Protein AF-0000000069203534 (afdb_homodimer)

InterPro domains:
  IPR011032 GroES-like superfamily [SSF50129] (6-150)
  IPR013149 Alcohol dehydrogenase-like, C-terminal [PF00107] (159-278)
  IPR013154 Alcohol dehydrogenase-like, N-terminal [PF08240] (31-115)
  IPR036291 NAD(P)-binding domain superfamily [SSF51735] (121-295)

Secondary structure (DSSP, 8-state):
---TTEEEEEEE-STTSPPEEEEEEPPP--TTEEEEEEEEEE--HHHHHHHTT-------SSEE--SEEEEEEEEE--SSTTTT-TT-EEEEE--SSB-SSBSEEEEEGGGEEEPPTTS-HHHHTTSSHHHHHHHHHHHHHHHTT-SEEEEESTTSHHHHHHHHHHHTTT-EEEEEESSHHHHHHHHHHH---EEEETTSTTHHHHHHHHHHHHTEEEEEESS-BHHHHHHHHHSPTT-EEEE---SS-SEE--EEHHHHTTT--EEEE--HHHHHHTS-HHHHHHHHHHHHHHTTTTT---EEEEEEGGGHHHHHHHHHH-TTT-EEEEE-HHHHHHTTSSTTS--SSTTTTHHHHHHHHHHHHHHHHHHHHHHHHHHHHHHHHHHHHHHHHHHHHHHHHHHHHHHHHHHHHHHHHHHHH-/---TTEEEEEEE-STTSPPEEEEEEPPP--TTEEEEEEEEEE--HHHHHHHTT-------SSEE--SEEEEEEEEE--SSTTTT-TT-EEEEE--SSB-SSBSEEEEEGGGEEEPPTTS-HHHHTTSSHHHHHHHHHHHHHHHTT-SEEEEESTTSHHHHHHHHHHHTTT-EEEEEESSHHHHHHHHHHH---EEEETTSTTHHHHHHHHHHHHTEEEEEESS-BHHHHHHHHHSPTT-EEEE---SS-SEE--EEHHHHTTT--EEEE--HHHHHHTS-HHHHHHHHHHHHHHTTTTT---EEEEEEGGGHHHHHHHHHH-TTT-EEEEE-SHHHHHTTSSTTS--SSTTTTHHHHHHHHHHHHHHHHHHHHHHHHHHHHHHHHHHHHHHHHHHHHHHHHHHHHHHHHHHHHHHHHHHHH-

Organism: Paramecium tetraurelia (NCBI:txid5888)

Sequence (844 aa):
MSNANTMSCLWKESKDAKPYVNRVPIPTVEEGQLLIRMDYAPINPSDIKFLLGQSSSNKQFPCVAGFEGSGTVVLTGGGIASWGMSGKRVAFYTNHEYGTYGEYCIADTNLCIELDNDIESSQAACSFVNPLSAIGMLDICKKNNAKAVINNPGASQLGKMMNRLFNERNIKVINIVRREEQVYELRYECGAELIINQNDPDFLKQLKIMCETTQASIYFDAVGGEQSGQILNIMPKGSTLMMYGTLDSWQIGGIQANDLLSDKKSIQGFFLNVWLKEQNKLELIMTLKKLKNFIKTSLKTKIAKEFPLDQFQQAIDYYKTHMTEGKTLICLKKTIQSNQDNSNQKQAQSQNEEQLSQQKEQNKVQQQQQQQQQQQQQQQQQQQQQLIIIIITIIIIIRRITLIIRITLIRIRIALIIIKTQMSNANTMSCLWKESKDAKPYVNRVPIPTVEEGQLLIRMDYAPINPSDIKFLLGQSSSNKQFPCVAGFEGSGTVVLTGGGIASWGMSGKRVAFYTNHEYGTYGEYCIADTNLCIELDNDIESSQAACSFVNPLSAIGMLDICKKNNAKAVINNPGASQLGKMMNRLFNERNIKVINIVRREEQVYELRYECGAELIINQNDPDFLKQLKIMCETTQASIYFDAVGGEQSGQILNIMPKGSTLMMYGTLDSWQIGGIQANDLLSDKKSIQGFFLNVWLKEQNKLELIMTLKKLKNFIKTSLKTKIAKEFPLDQFQQAIDYYKTHMTEGKTLICLKKTIQSNQDNSNQKQAQSQNEEQLSQQKEQNKVQQQQQQQQQQQQQQQQQQQQQLIIIIITIIIIIRRITLIIRITLIRIRIALIIIKTQ

Nearest PDB structures (foldseek):
  3pi7-assembly1_A-2  TM=8.932E-01  e=4.876E-31  Mesorhizobium loti
  8j6e-assembly1_A  TM=8.214E-01  e=1.799E-20  Leishmania donovani
  2oby-assembly1_A  TM=8.390E-01  e=4.859E-19  Homo sapiens
  4nh4-assembly1_A  TM=7.276E-01  e=1.727E-16  Zingiber officinale
  7eql-assembly1_A-2  TM=7.382E-01  e=1.135E-16  Mentha x piperita

Solvent-accessible surface area (backbone atoms only — not comparable to full-atom values): 43218 Å² total; per-residue (Å²): 104,82,77,78,61,47,33,54,26,36,33,26,64,38,62,82,36,75,62,43,82,42,76,42,69,60,80,86,56,48,71,37,21,29,32,26,42,29,36,25,19,52,68,47,74,66,47,55,31,40,57,68,44,67,47,85,69,82,55,52,67,58,25,28,44,48,44,32,17,12,27,31,24,73,40,59,29,37,57,79,78,28,59,85,41,61,69,38,40,31,24,33,43,31,75,42,38,41,9,36,43,21,36,47,27,44,31,46,44,92,41,48,42,79,55,58,90,86,57,52,53,70,57,39,12,56,47,40,71,51,41,48,41,43,51,52,52,48,51,52,34,59,77,66,68,44,44,15,29,37,32,34,60,22,52,33,66,50,32,40,26,37,40,38,49,33,46,76,68,67,26,47,54,36,27,34,37,79,51,73,69,46,55,53,48,36,36,72,72,37,63,51,80,44,73,46,48,66,77,43,95,56,31,68,62,52,48,31,52,52,25,66,75,53,50,24,35,39,35,40,32,25,36,45,26,45,58,50,16,51,54,54,64,53,38,48,74,56,19,33,39,31,34,57,48,55,75,74,24,64,33,38,23,52,30,48,45,58,41,19,30,84,33,49,19,38,38,36,41,45,35,64,70,60,56,58,68,69,44,50,72,68,54,45,52,52,51,51,51,52,44,65,71,26,45,85,52,50,43,47,70,57,74,57,48,75,30,48,66,93,40,44,67,58,44,50,55,50,39,74,77,36,58,65,68,26,42,37,31,35,37,33,54,66,68,63,64,62,62,75,75,69,71,82,74,78,66,78,86,75,71,75,74,58,67,68,59,55,58,60,50,53,55,52,48,52,54,49,50,54,53,48,52,52,50,50,53,52,48,50,53,49,51,51,50,49,51,50,51,51,53,52,52,51,51,52,51,51,53,51,50,51,48,50,51,50,52,51,53,51,50,52,52,51,52,52,52,52,58,66,73,97,106,79,76,78,60,49,31,54,26,38,33,26,64,39,62,82,35,74,62,42,81,41,76,42,70,60,81,85,57,48,71,37,21,30,30,26,41,29,37,25,19,54,69,48,73,67,46,54,31,40,57,67,43,69,48,87,68,81,54,52,68,60,25,28,43,48,46,31,17,12,29,30,25,73,40,59,29,38,57,80,77,28,61,85,41,62,70,36,40,31,24,32,43,31,74,41,37,43,10,36,41,22,36,48,27,43,32,47,43,90,41,50,42,79,54,57,92,86,56,54,52,70,58,39,12,56,48,39,71,50,41,48,41,42,52,52,51,48,51,51,34,58,78,65,67,45,45,14,28,37,33,35,61,21,54,33,67,48,33,41,26,37,40,37,49,33,46,75,68,67,26,47,54,38,24,35,36,80,51,73,71,46,55,53,48,37,36,73,73,37,61,51,80,44,73,44,47,66,76,42,93,56,31,69,62,51,49,30,53,52,24,65,76,53,51,26,36,37,34,40,31,25,34,44,27,47,58,51,16,51,53,55,65,53,39,48,73,57,18,33,39,31,33,59,47,53,76,75,24,63,35,38,23,52,30,49,44,58,41,19,30,83,32,47,19,38,39,37,40,46,33,63,71,60,57,57,68,69,44,51,71,66,54,46,52,53,50,52,50,50,44,66,70,27,46,85,53,50,43,47,72,56,74,57,46,77,30,48,66,92,41,45,68,59,44,51,56,48,40,75,75,37,57,64,69,27,42,38,32,36,38,33,55,66,68,62,64,63,61,72,73,67,68,79,76,78,66,78,86,71,72,73,73,57,67,68,59,56,57,60,50,55,54,51,49,53,54,48,51,53,53,50,54,52,49,52,53,50,50,51,53,49,51,51,50,50,52,51,51,52,52,52,52,51,52,52,51,51,53,51,51,52,50,50,51,51,52,51,52,50,49,52,52,51,52,53,51,53,57,67,73,98

Structure (mmCIF, N/CA/C/O backbone):
data_AF-0000000069203534-model_v1
#
loop_
_entity.id
_entity.type
_entity.pdbx_description
1 polymer 'Chromosome undetermined scaffold_63, whole genome shotgun sequence'
#
loop_
_atom_site.group_PDB
_atom_site.id
_atom_site.type_symbol
_atom_site.label_atom_id
_atom_site.label_alt_id
_atom_site.label_comp_id
_atom_site.label_asym_id
_atom_site.label_entity_id
_atom_site.label_seq_id
_atom_site.pdbx_PDB_ins_code
_atom_site.Cartn_x
_atom_site.Cartn_y
_atom_site.Cartn_z
_atom_site.occupancy
_atom_site.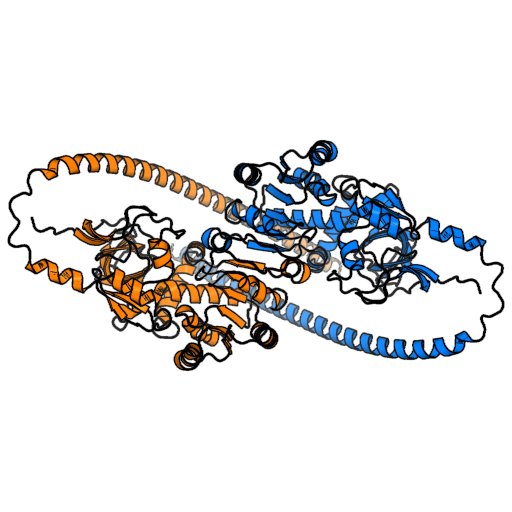B_iso_or_equiv
_atom_site.auth_seq_id
_atom_site.auth_comp_id
_atom_site.auth_asym_id
_atom_site.auth_atom_id
_atom_site.pdbx_PDB_model_num
ATOM 1 N N . MET A 1 1 ? -26.766 47.562 23.578 1 25.88 1 MET A N 1
ATOM 2 C CA . MET A 1 1 ? -26.422 46.438 24.406 1 25.88 1 MET A CA 1
ATOM 3 C C . MET A 1 1 ? -25.016 45.938 24.094 1 25.88 1 MET A C 1
ATOM 5 O O . MET A 1 1 ? -24.672 45.75 22.922 1 25.88 1 MET A O 1
ATOM 9 N N . SER A 1 2 ? -24.016 46.25 24.609 1 35.94 2 SER A N 1
ATOM 10 C CA . SER A 1 2 ? -22.594 45.969 24.547 1 35.94 2 SER A CA 1
ATOM 11 C C . SER A 1 2 ? -22.328 44.5 24.172 1 35.94 2 SER A C 1
ATOM 13 O O . SER A 1 2 ? -22.922 43.594 24.75 1 35.94 2 SER A O 1
ATOM 15 N N . ASN A 1 3 ? -22.172 44.062 22.891 1 45.28 3 ASN A N 1
ATOM 16 C CA . ASN A 1 3 ? -21.938 42.844 22.109 1 45.28 3 ASN A CA 1
ATOM 17 C C . ASN A 1 3 ? -20.922 41.938 22.781 1 45.28 3 ASN A C 1
ATOM 19 O O . ASN A 1 3 ? -19.844 41.688 22.25 1 45.28 3 ASN A O 1
ATOM 23 N N . ALA A 1 4 ? -20.844 41.969 24.188 1 58.34 4 ALA A N 1
ATOM 24 C CA . ALA A 1 4 ? -19.797 41.562 25.109 1 58.34 4 ALA A CA 1
ATOM 25 C C . ALA A 1 4 ? -19.547 40.062 25.031 1 58.34 4 ALA A C 1
ATOM 27 O O . ALA A 1 4 ? -18.422 39.594 25.297 1 58.34 4 ALA A O 1
ATOM 28 N N . ASN A 1 5 ? -20.391 39.312 24.438 1 86.81 5 ASN A N 1
ATOM 29 C CA . ASN A 1 5 ? -20.141 37.875 24.531 1 86.81 5 ASN A CA 1
ATOM 30 C C . ASN A 1 5 ? -20.016 37.25 23.141 1 86.81 5 ASN A C 1
ATOM 32 O O . ASN A 1 5 ? -20.531 36.156 22.906 1 86.81 5 ASN A O 1
ATOM 36 N N . THR A 1 6 ? -19.5 38.156 22.203 1 93.88 6 THR A N 1
ATOM 37 C CA . THR A 1 6 ? -19.312 37.625 20.859 1 93.88 6 THR A CA 1
ATOM 38 C C . THR A 1 6 ? -17.844 37.688 20.453 1 93.88 6 THR A C 1
ATOM 40 O O . THR A 1 6 ? -17.031 38.344 21.125 1 93.88 6 THR A O 1
ATOM 43 N N . MET A 1 7 ? -17.547 37.031 19.422 1 95.44 7 MET A N 1
ATOM 44 C CA . MET A 1 7 ? -16.203 37.031 18.859 1 95.44 7 MET A CA 1
ATOM 45 C C . MET A 1 7 ? -16.234 37.094 17.344 1 95.44 7 MET A C 1
ATOM 47 O O . MET A 1 7 ? -17.172 36.594 16.719 1 95.44 7 MET A O 1
ATOM 51 N N . SER A 1 8 ? -15.164 37.781 16.781 1 96.69 8 SER A N 1
ATOM 52 C CA . SER A 1 8 ? -14.914 37.688 15.352 1 96.69 8 SER A CA 1
ATOM 53 C C . SER A 1 8 ? -14.25 36.375 14.977 1 96.69 8 SER A C 1
ATOM 55 O O . SER A 1 8 ? -13.375 35.875 15.703 1 96.69 8 SER A O 1
ATOM 57 N N . CYS A 1 9 ? -14.688 35.781 13.867 1 98.06 9 CYS A N 1
ATOM 58 C CA . CYS A 1 9 ? -14.109 34.531 13.43 1 98.06 9 CYS A CA 1
ATOM 59 C C . CYS A 1 9 ? -14.297 34.312 11.93 1 98.06 9 CYS A C 1
ATOM 61 O O . CYS A 1 9 ? -15.016 35.094 11.289 1 98.06 9 CYS A O 1
ATOM 63 N N . LEU A 1 10 ? -13.461 33.469 11.375 1 98.44 10 LEU A N 1
ATOM 64 C CA . LEU A 1 10 ? -13.727 33 10.031 1 98.44 10 LEU A CA 1
ATOM 65 C C . LEU A 1 10 ? -14.773 31.875 10.047 1 98.44 10 LEU A C 1
ATOM 67 O O . LEU A 1 10 ? -14.445 30.719 10.328 1 98.44 10 LEU A O 1
ATOM 71 N N . TRP A 1 11 ? -15.953 32.219 9.633 1 97.56 11 TRP A N 1
ATOM 72 C CA . TRP A 1 11 ? -17.141 31.391 9.758 1 97.56 11 TRP A CA 1
ATOM 73 C C . TRP A 1 11 ? -17.406 30.625 8.469 1 97.56 11 TRP A C 1
ATOM 75 O O . TRP A 1 11 ? -17.328 31.203 7.375 1 97.56 11 TRP A O 1
ATOM 85 N N . LYS A 1 12 ? -17.594 29.375 8.625 1 97.75 12 LYS A N 1
ATOM 86 C CA . LYS A 1 12 ? -17.969 28.531 7.492 1 97.75 12 LYS A CA 1
ATOM 87 C C . LYS A 1 12 ? -19.312 27.828 7.746 1 97.75 12 LYS A C 1
ATOM 89 O O . LYS A 1 12 ? -19.422 27 8.656 1 97.75 12 LYS A O 1
ATOM 94 N N . GLU A 1 13 ? -20.281 27.969 6.871 1 97.5 13 GLU A N 1
ATOM 95 C CA . GLU A 1 13 ? -21.656 27.547 7.074 1 97.5 13 GLU A CA 1
ATOM 96 C C . GLU A 1 13 ? -21.828 26.062 6.77 1 97.5 13 GLU A C 1
ATOM 98 O O . GLU A 1 13 ? -22.625 25.375 7.414 1 97.5 13 GLU A O 1
ATOM 103 N N . SER A 1 14 ? -21.234 25.672 5.777 1 96.62 14 SER A N 1
ATOM 104 C CA . SER A 1 14 ? -21.312 24.281 5.32 1 96.62 14 SER A CA 1
ATOM 105 C C . SER A 1 14 ? -20.031 23.875 4.586 1 96.62 14 SER A C 1
ATOM 107 O O . SER A 1 14 ? -19.172 24.703 4.328 1 96.62 14 SER A O 1
ATOM 109 N N . LYS A 1 15 ? -19.984 22.641 4.312 1 95.19 15 LYS A N 1
ATOM 110 C CA . LYS A 1 15 ? -18.797 22.078 3.68 1 95.19 15 LYS A CA 1
ATOM 111 C C . LYS A 1 15 ? -18.438 22.828 2.402 1 95.19 15 LYS A C 1
ATOM 113 O O . LYS A 1 15 ? -17.281 23.156 2.172 1 95.19 15 LYS A O 1
ATOM 118 N N . ASP A 1 16 ? -19.422 23.203 1.624 1 94.56 16 ASP A N 1
ATOM 119 C CA . ASP A 1 16 ? -19.172 23.781 0.302 1 94.56 16 ASP A CA 1
ATOM 120 C C . ASP A 1 16 ? -19.328 25.297 0.321 1 94.56 16 ASP A C 1
ATOM 122 O O . ASP A 1 16 ? -19.047 25.953 -0.68 1 94.56 16 ASP A O 1
ATOM 126 N N . ALA A 1 17 ? -19.672 25.859 1.443 1 96 17 ALA A N 1
ATOM 127 C CA . ALA A 1 17 ? -19.859 27.297 1.531 1 96 17 ALA A CA 1
ATOM 128 C C . ALA A 1 17 ? -18.531 28.031 1.621 1 96 17 ALA A C 1
ATOM 130 O O . ALA A 1 17 ? -17.578 27.531 2.225 1 96 17 ALA A O 1
ATOM 131 N N . LYS A 1 18 ? -18.531 29.203 1.007 1 95.5 18 LYS A N 1
ATOM 132 C CA . LYS A 1 18 ? -17.359 30.062 1.158 1 95.5 18 LYS A CA 1
ATOM 133 C C . LYS A 1 18 ? -17.281 30.641 2.566 1 95.5 18 LYS A C 1
ATOM 135 O O . LYS A 1 18 ? -18.281 31.172 3.08 1 95.5 18 LYS A O 1
ATOM 140 N N . PRO A 1 19 ? -16.172 30.531 3.143 1 97.12 19 PRO A N 1
ATOM 141 C CA . PRO A 1 19 ? -16.031 31.125 4.473 1 97.12 19 PRO A CA 1
ATOM 142 C C . PRO A 1 19 ? -16.047 32.656 4.441 1 97.12 19 PRO A C 1
ATOM 144 O O . PRO A 1 19 ? -15.672 33.25 3.43 1 97.12 19 PRO A O 1
ATOM 147 N N . TYR A 1 20 ? -16.406 33.219 5.523 1 96.19 20 TYR A N 1
ATOM 148 C CA . TYR A 1 20 ? -16.422 34.656 5.656 1 96.19 20 TYR A CA 1
ATOM 149 C C . TYR A 1 20 ? -16.25 35.094 7.113 1 96.19 20 TYR A C 1
ATOM 151 O O . TYR A 1 20 ? -16.516 34.312 8.023 1 96.19 20 TYR A O 1
ATOM 159 N N . VAL A 1 21 ? -15.742 36.344 7.297 1 96.44 21 VAL A N 1
ATOM 160 C CA . VAL A 1 21 ? -15.57 36.875 8.648 1 96.44 21 VAL A CA 1
ATOM 161 C C . VAL A 1 21 ? -16.922 37.281 9.211 1 96.44 21 VAL A C 1
ATOM 163 O O . VAL A 1 21 ? -17.688 38 8.555 1 96.44 21 VAL A O 1
ATOM 166 N N . ASN A 1 22 ? -17.141 36.719 10.359 1 95.44 22 ASN A N 1
ATOM 167 C CA . ASN A 1 22 ? -18.406 36.969 11.039 1 95.44 22 ASN A CA 1
ATOM 168 C C . ASN A 1 22 ? -18.203 37.125 12.547 1 95.44 22 ASN A C 1
ATOM 170 O O . ASN A 1 22 ? -17.109 36.906 13.055 1 95.44 22 ASN A O 1
ATOM 174 N N . ARG A 1 23 ? -19.219 37.625 13.195 1 95.94 23 ARG A N 1
ATOM 175 C CA . ARG A 1 23 ? -19.25 37.656 14.656 1 95.94 23 ARG A CA 1
ATOM 176 C C . ARG A 1 23 ? -20.25 36.625 15.195 1 95.94 23 ARG A C 1
ATOM 178 O O . ARG A 1 23 ? -21.391 36.562 14.734 1 95.94 23 ARG A O 1
ATOM 185 N N . VAL A 1 24 ? -19.766 35.844 16.109 1 96.44 24 VAL A N 1
ATOM 186 C CA . VAL A 1 24 ? -20.594 34.812 16.703 1 96.44 24 VAL A CA 1
ATOM 187 C C . VAL A 1 24 ? -20.422 34.812 18.219 1 96.44 24 VAL A C 1
ATOM 189 O O . VAL A 1 24 ? -19.469 35.375 18.734 1 96.44 24 VAL A O 1
ATOM 192 N N . PRO A 1 25 ? -21.406 34.25 18.953 1 95.94 25 PRO A N 1
ATOM 193 C CA . PRO A 1 25 ? -21.234 34.156 20.406 1 95.94 25 PRO A CA 1
ATOM 194 C C . PRO A 1 25 ? -19.969 33.375 20.797 1 95.94 25 PRO A C 1
ATOM 196 O O . PRO A 1 25 ? -19.625 32.375 20.141 1 95.94 25 PRO A O 1
ATOM 199 N N . ILE A 1 26 ? -19.312 33.812 21.812 1 96.75 26 ILE A N 1
ATOM 200 C CA . ILE A 1 26 ? -18.188 33.062 22.375 1 96.75 26 ILE A CA 1
ATOM 201 C C . ILE A 1 26 ? -18.703 31.734 22.922 1 96.75 26 ILE A C 1
ATOM 203 O O . ILE A 1 26 ? -19.672 31.688 23.672 1 96.75 26 ILE A O 1
ATOM 207 N N . PRO A 1 27 ? -18.016 30.656 22.547 1 96.25 27 PRO A N 1
ATOM 208 C CA . PRO A 1 27 ? -18.547 29.344 22.953 1 96.25 27 PRO A CA 1
ATOM 209 C C . PRO A 1 27 ? -18.281 29.031 24.422 1 96.25 27 PRO A C 1
ATOM 211 O O . PRO A 1 27 ? -17.406 29.641 25.031 1 96.25 27 PRO A O 1
ATOM 214 N N . THR A 1 28 ? -19.094 28.078 24.922 1 94.88 28 THR A N 1
ATOM 215 C CA . THR A 1 28 ? -18.891 27.531 26.266 1 94.88 28 THR A CA 1
ATOM 216 C C . THR A 1 28 ? -18.016 26.281 26.203 1 94.88 28 THR A C 1
ATOM 218 O O . THR A 1 28 ? -17.922 25.625 25.156 1 94.88 28 THR A O 1
ATOM 221 N N . VAL A 1 29 ? -17.359 25.984 27.312 1 95.5 29 VAL A N 1
ATOM 222 C CA . VAL A 1 29 ? -16.438 24.859 27.344 1 95.5 29 VAL A CA 1
ATOM 223 C C . VAL A 1 29 ? -17.031 23.719 28.172 1 95.5 29 VAL A C 1
ATOM 225 O O . VAL A 1 29 ? -17.734 23.969 29.156 1 95.5 29 VAL A O 1
ATOM 228 N N . GLU A 1 30 ? -16.75 22.516 27.766 1 95.5 30 GLU A N 1
ATOM 229 C CA . GLU A 1 30 ? -17.109 21.297 28.5 1 95.5 30 GLU A CA 1
ATOM 230 C C . GLU A 1 30 ? -15.922 20.75 29.281 1 95.5 30 GLU A C 1
ATOM 232 O O . GLU A 1 30 ? -14.812 21.266 29.172 1 95.5 30 GLU A O 1
ATOM 237 N N . GLU A 1 31 ? -16.266 19.75 30.094 1 95.31 31 GLU A N 1
ATOM 238 C CA . GLU A 1 31 ? -15.203 19.109 30.875 1 95.31 31 GLU A CA 1
ATOM 239 C C . GLU A 1 31 ? -14.07 18.641 29.969 1 95.31 31 GLU A C 1
ATOM 241 O O . GLU A 1 31 ? -14.312 18.031 28.922 1 95.31 31 GLU A O 1
ATOM 246 N N . GLY A 1 32 ? -12.859 19.016 30.375 1 95.19 32 GLY A N 1
ATOM 247 C CA . GLY A 1 32 ? -11.688 18.594 29.625 1 95.19 32 GLY A CA 1
ATOM 248 C C . GLY A 1 32 ? -11.305 19.547 28.516 1 95.19 32 GLY A C 1
ATOM 249 O O . GLY A 1 32 ? -10.266 19.391 27.875 1 95.19 32 GLY A O 1
ATOM 250 N N . GLN A 1 33 ? -12.109 20.594 28.375 1 97.31 33 GLN A N 1
ATOM 251 C CA . GLN A 1 33 ? -11.875 21.547 27.312 1 97.31 33 GLN A CA 1
ATOM 252 C C . GLN A 1 33 ? -11.367 22.875 27.875 1 97.31 33 GLN A C 1
ATOM 254 O O . GLN A 1 33 ? -11.547 23.172 29.062 1 97.31 33 GLN A O 1
ATOM 259 N N . LEU A 1 34 ? -10.703 23.609 27 1 98.25 34 LEU A N 1
ATOM 260 C CA . LEU A 1 34 ? -10.203 24.938 27.312 1 98.25 34 LEU A CA 1
ATOM 261 C C . LEU A 1 34 ? -10.781 25.969 26.344 1 98.25 34 LEU A C 1
ATOM 263 O O . LEU A 1 34 ? -10.898 25.703 25.141 1 98.25 34 LEU A O 1
ATOM 267 N N . LEU A 1 35 ? -11.172 27.047 26.906 1 97.81 35 LEU A N 1
ATOM 268 C CA . LEU A 1 35 ? -11.406 28.234 26.078 1 97.81 35 LEU A CA 1
ATOM 269 C C . LEU A 1 35 ? -10.141 29.078 25.969 1 97.81 35 LEU A C 1
ATOM 271 O O . LEU A 1 35 ? -9.602 29.531 26.984 1 97.81 35 LEU A O 1
ATOM 275 N N . ILE A 1 36 ? -9.75 29.297 24.781 1 98.38 36 ILE A N 1
ATOM 276 C CA . ILE A 1 36 ? -8.469 29.953 24.562 1 98.38 36 ILE A CA 1
ATOM 277 C C . ILE A 1 36 ? -8.688 31.266 23.828 1 98.38 36 ILE A C 1
ATOM 279 O O . ILE A 1 36 ? -9.344 31.312 22.781 1 98.38 36 ILE A O 1
ATOM 283 N N . ARG A 1 37 ? -8.234 32.344 24.422 1 98.19 37 ARG A N 1
ATOM 284 C CA . ARG A 1 37 ? -8.109 33.594 23.672 1 98.19 37 ARG A CA 1
ATOM 285 C C . ARG A 1 37 ? -6.914 33.562 22.719 1 98.19 37 ARG A C 1
ATOM 287 O O . ARG A 1 37 ? -5.77 33.469 23.172 1 98.19 37 ARG A O 1
ATOM 294 N N . MET A 1 38 ? -7.152 33.781 21.5 1 98.56 38 MET A N 1
ATOM 295 C CA . MET A 1 38 ? -6.18 33.438 20.469 1 98.56 38 MET A CA 1
ATOM 296 C C . MET A 1 38 ? -5.164 34.562 20.281 1 98.56 38 MET A C 1
ATOM 298 O O . MET A 1 38 ? -5.52 35.75 20.328 1 98.56 38 MET A O 1
ATOM 302 N N . ASP A 1 39 ? -3.949 34.156 20 1 98.31 39 ASP A N 1
ATOM 303 C CA . ASP A 1 39 ? -2.912 35.062 19.547 1 98.31 39 ASP A CA 1
ATOM 304 C C . ASP A 1 39 ? -2.658 34.906 18.047 1 98.31 39 ASP A C 1
ATOM 306 O O . ASP A 1 39 ? -2.861 35.875 17.281 1 98.31 39 ASP A O 1
ATOM 310 N N . TYR A 1 40 ? -2.236 33.688 17.641 1 98.44 40 TYR A N 1
ATOM 311 C CA . TYR A 1 40 ? -1.882 33.438 16.25 1 98.44 40 TYR A CA 1
ATOM 312 C C . TYR A 1 40 ? -2.396 32.062 15.789 1 98.44 40 TYR A C 1
ATOM 314 O O . TYR A 1 40 ? -2.537 31.141 16.609 1 98.44 40 TYR A O 1
ATOM 322 N N . ALA A 1 41 ? -2.697 31.969 14.523 1 98.69 41 ALA A N 1
ATOM 323 C CA . ALA A 1 41 ? -2.994 30.719 13.836 1 98.69 41 ALA A CA 1
ATOM 324 C C . ALA A 1 41 ? -2.357 30.688 12.453 1 98.69 41 ALA A C 1
ATOM 326 O O . ALA A 1 41 ? -2.494 31.641 11.68 1 98.69 41 ALA A O 1
ATOM 327 N N . PRO A 1 42 ? -1.678 29.625 12.141 1 98.25 42 PRO A N 1
ATOM 328 C CA . PRO A 1 42 ? -1.058 29.547 10.82 1 98.25 42 PRO A CA 1
ATOM 329 C C . PRO A 1 42 ? -2.012 29.016 9.75 1 98.25 42 PRO A C 1
ATOM 331 O O . PRO A 1 42 ? -3.076 28.484 10.078 1 98.25 42 PRO A O 1
ATOM 334 N N . ILE A 1 43 ? -1.628 29.219 8.492 1 97.88 43 ILE A N 1
ATOM 335 C CA . ILE A 1 43 ? -2.305 28.594 7.363 1 97.88 43 ILE A CA 1
ATOM 336 C C . ILE A 1 43 ? -1.484 27.406 6.863 1 97.88 43 ILE A C 1
ATOM 338 O O . ILE A 1 43 ? -0.319 27.562 6.488 1 97.88 43 ILE A O 1
ATOM 342 N N . ASN A 1 44 ? -2.061 26.234 6.93 1 96.31 44 ASN A N 1
ATOM 343 C CA . ASN A 1 44 ? -1.477 25 6.391 1 96.31 44 ASN A CA 1
ATOM 344 C C . ASN A 1 44 ? -2.23 24.516 5.152 1 96.31 44 ASN A C 1
ATOM 346 O O . ASN A 1 44 ? -3.367 24.938 4.914 1 96.31 44 ASN A O 1
ATOM 350 N N . PRO A 1 45 ? -1.563 23.594 4.379 1 94.38 45 PRO A N 1
ATOM 351 C CA . PRO A 1 45 ? -2.299 23.016 3.258 1 94.38 45 PRO A CA 1
ATOM 352 C C . PRO A 1 45 ? -3.621 22.375 3.688 1 94.38 45 PRO A C 1
ATOM 354 O O . PRO A 1 45 ? -4.617 22.469 2.967 1 94.38 45 PRO A O 1
ATOM 357 N N . SER A 1 46 ? -3.637 21.812 4.805 1 93.69 46 SER A N 1
ATOM 358 C CA . SER A 1 46 ? -4.855 21.188 5.32 1 93.69 46 SER A CA 1
ATOM 359 C C . SER A 1 46 ? -5.941 22.234 5.562 1 93.69 46 SER A C 1
ATOM 361 O O . SER A 1 46 ? -7.129 21.938 5.391 1 93.69 46 SER A O 1
ATOM 363 N N . ASP A 1 47 ? -5.559 23.406 5.969 1 96.38 47 ASP A N 1
ATOM 364 C CA . ASP A 1 47 ? -6.527 24.484 6.145 1 96.38 47 ASP A CA 1
ATOM 365 C C . ASP A 1 47 ? -7.164 24.875 4.812 1 96.38 47 ASP A C 1
ATOM 367 O O . ASP A 1 47 ? -8.383 25.062 4.73 1 96.38 47 ASP A O 1
ATOM 371 N N . ILE A 1 48 ? -6.344 24.984 3.826 1 95.19 48 ILE A N 1
ATOM 372 C CA . ILE A 1 48 ? -6.816 25.375 2.502 1 95.19 48 ILE A CA 1
ATOM 373 C C . ILE A 1 48 ? -7.793 24.312 1.979 1 95.19 48 ILE A C 1
ATOM 375 O O . ILE A 1 48 ? -8.859 24.656 1.462 1 95.19 48 ILE A O 1
ATOM 379 N N . LYS A 1 49 ? -7.426 23.078 2.168 1 93.12 49 LYS A N 1
ATOM 380 C CA . LYS A 1 49 ? -8.305 22 1.736 1 93.12 49 LYS A CA 1
ATOM 381 C C . LYS A 1 49 ? -9.641 22.047 2.475 1 93.12 49 LYS A C 1
ATOM 383 O O . LYS A 1 49 ? -10.695 21.812 1.881 1 93.12 49 LYS A O 1
ATOM 388 N N . PHE A 1 50 ? -9.586 22.312 3.67 1 94.94 50 PHE A N 1
ATOM 389 C CA . PHE A 1 50 ? -10.797 22.422 4.473 1 94.94 50 PHE A CA 1
ATOM 390 C C . PHE A 1 50 ? -11.68 23.562 3.975 1 94.94 50 PHE A C 1
ATOM 392 O O . PHE A 1 50 ? -12.883 23.391 3.805 1 94.94 50 PHE A O 1
ATOM 399 N N . LEU A 1 51 ? -11.094 24.641 3.729 1 96.12 51 LEU A N 1
ATOM 400 C CA . LEU A 1 51 ? -11.828 25.828 3.289 1 96.12 51 LEU A CA 1
ATOM 401 C C . LEU A 1 51 ? -12.484 25.578 1.932 1 96.12 51 LEU A C 1
ATOM 403 O O . LEU A 1 51 ? -13.547 26.141 1.64 1 96.12 51 LEU A O 1
ATOM 407 N N . LEU A 1 52 ? -11.883 24.719 1.177 1 93 52 LEU A N 1
ATOM 408 C CA . LEU A 1 52 ? -12.391 24.406 -0.155 1 93 52 LEU A CA 1
ATOM 409 C C . LEU A 1 52 ? -13.383 23.25 -0.1 1 93 52 LEU A C 1
ATOM 411 O O . LEU A 1 52 ? -13.898 22.812 -1.134 1 93 52 LEU A O 1
ATOM 415 N N . GLY A 1 53 ? -13.602 22.703 1.062 1 91.81 53 GLY A N 1
ATOM 416 C CA . GLY A 1 53 ? -14.531 21.594 1.213 1 91.81 53 GLY A CA 1
ATOM 417 C C . GLY A 1 53 ? -13.938 20.266 0.799 1 91.81 53 GLY A C 1
ATOM 418 O O . GLY A 1 53 ? -14.672 19.344 0.428 1 91.81 53 GLY A O 1
ATOM 419 N N . GLN A 1 54 ? -12.656 20.156 0.846 1 87.62 54 GLN A N 1
ATOM 420 C CA . GLN A 1 54 ? -11.961 18.969 0.338 1 87.62 54 GLN A CA 1
ATOM 421 C C . GLN A 1 54 ? -11.25 18.234 1.463 1 87.62 54 GLN A C 1
ATOM 423 O O . GLN A 1 54 ? -10.344 17.422 1.209 1 87.62 54 GLN A O 1
ATOM 428 N N . SER A 1 55 ? -11.672 18.5 2.635 1 86.75 55 SER A N 1
ATOM 429 C CA . SER A 1 55 ? -11.008 17.906 3.789 1 86.75 55 SER A CA 1
ATOM 430 C C . SER A 1 55 ? -11.781 16.719 4.316 1 86.75 55 SER A C 1
ATOM 432 O O . SER A 1 55 ? -12.992 16.609 4.113 1 86.75 55 SER A O 1
ATOM 434 N N . SER A 1 56 ? -11.031 15.797 4.953 1 81.12 56 SER A N 1
ATOM 435 C CA . SER A 1 56 ? -11.656 14.648 5.602 1 81.12 56 SER A CA 1
ATOM 436 C C . SER A 1 56 ? -11.969 14.945 7.066 1 81.12 56 SER A C 1
ATOM 438 O O . SER A 1 56 ? -12.297 14.031 7.828 1 81.12 56 SER A O 1
ATOM 440 N N . SER A 1 57 ? -11.875 16.125 7.391 1 84.62 57 SER A N 1
ATOM 441 C CA . SER A 1 57 ? -12.188 16.516 8.766 1 84.62 57 SER A CA 1
ATOM 442 C C . SER A 1 57 ? -13.641 16.203 9.109 1 84.62 57 SER A C 1
ATOM 444 O O . SER A 1 57 ? -14.523 16.344 8.258 1 84.62 57 SER A O 1
ATOM 446 N N . ASN A 1 58 ? -13.859 15.828 10.305 1 82.06 58 ASN A N 1
ATOM 447 C CA . ASN A 1 58 ? -15.211 15.547 10.773 1 82.06 58 ASN A CA 1
ATOM 448 C C . ASN A 1 58 ? -15.805 16.734 11.516 1 82.06 58 ASN A C 1
ATOM 450 O O . ASN A 1 58 ? -16.781 16.594 12.258 1 82.06 58 ASN A O 1
ATOM 454 N N . LYS A 1 59 ? -15.156 17.875 11.359 1 89.62 59 LYS A N 1
ATOM 455 C CA . LYS A 1 59 ? -15.711 19.094 11.945 1 89.62 59 LYS A CA 1
ATOM 456 C C . LYS A 1 59 ? -17.156 19.297 11.508 1 89.62 59 LYS A C 1
ATOM 458 O O . LYS A 1 59 ? -17.484 19.141 10.336 1 89.62 59 LYS A O 1
ATOM 463 N N . GLN A 1 60 ? -17.938 19.594 12.484 1 93.19 60 GLN A N 1
ATOM 464 C CA . GLN A 1 60 ? -19.344 19.844 12.164 1 93.19 60 GLN A CA 1
ATOM 465 C C . GLN A 1 60 ? -19.562 21.297 11.75 1 93.19 60 GLN A C 1
ATOM 467 O O . GLN A 1 60 ? -18.922 22.203 12.281 1 93.19 60 GLN A O 1
ATOM 472 N N . PHE A 1 61 ? -20.484 21.438 10.859 1 95.56 61 PHE A N 1
ATOM 473 C CA . PHE A 1 61 ? -20.844 22.766 10.383 1 95.56 61 PHE A CA 1
ATOM 474 C C . PHE A 1 61 ? -22.172 23.219 11 1 95.56 61 PHE A C 1
ATOM 476 O O . PHE A 1 61 ? -23.016 22.406 11.328 1 95.56 61 PHE A O 1
ATOM 483 N N . PRO A 1 62 ? -22.391 24.547 11.109 1 97.19 62 PRO A N 1
ATOM 484 C CA . PRO A 1 62 ? -21.391 25.594 10.859 1 97.19 62 PRO A CA 1
ATOM 485 C C . PRO A 1 62 ? -20.266 25.594 11.875 1 97.19 62 PRO A C 1
ATOM 487 O O . PRO A 1 62 ? -20.422 25.062 12.977 1 97.19 62 PRO A O 1
ATOM 490 N N . CYS A 1 63 ? -19.141 26.172 11.414 1 98.06 63 CYS A N 1
ATOM 491 C CA . CYS A 1 63 ? -18 26.125 12.32 1 98.06 63 CYS A CA 1
ATOM 492 C C . CYS A 1 63 ? -17.047 27.281 12.055 1 98.06 63 CYS A C 1
ATOM 494 O O . CYS A 1 63 ? -17.219 28.031 11.094 1 98.06 63 CYS A O 1
ATOM 496 N N . VAL A 1 64 ? -16.141 27.484 13.031 1 98.25 64 VAL A N 1
ATOM 497 C CA . VAL A 1 64 ? -14.953 28.312 12.867 1 98.25 64 VAL A CA 1
ATOM 498 C C . VAL A 1 64 ? -13.805 27.484 12.32 1 98.25 64 VAL A C 1
ATOM 500 O O . VAL A 1 64 ? -13.43 26.469 12.906 1 98.25 64 VAL A O 1
ATOM 503 N N . ALA A 1 65 ? -13.172 27.906 11.203 1 98 65 ALA A N 1
ATOM 504 C CA . ALA A 1 65 ? -12.109 27.156 10.547 1 98 65 ALA A CA 1
ATOM 505 C C . ALA A 1 65 ? -10.797 27.25 11.32 1 98 65 ALA A C 1
ATOM 507 O O . ALA A 1 65 ? -10.688 28.047 12.25 1 98 65 ALA A O 1
ATOM 508 N N . GLY A 1 66 ? -9.844 26.375 10.914 1 97.88 66 GLY A N 1
ATOM 509 C CA . GLY A 1 66 ? -8.516 26.359 11.508 1 97.88 66 GLY A CA 1
ATOM 510 C C . GLY A 1 66 ? -8.289 25.188 12.445 1 97.88 66 GLY A C 1
ATOM 511 O O . GLY A 1 66 ? -9.211 24.75 13.133 1 97.88 66 GLY A O 1
ATOM 512 N N . PHE A 1 67 ? -6.93 24.828 12.617 1 97.69 67 PHE A N 1
ATOM 513 C CA . PHE A 1 67 ? -6.695 23.562 13.32 1 97.69 67 PHE A CA 1
ATOM 514 C C . PHE A 1 67 ? -5.625 23.734 14.383 1 97.69 67 PHE A C 1
ATOM 516 O O . PHE A 1 67 ? -5.492 22.891 15.273 1 97.69 67 PHE A O 1
ATOM 523 N N . GLU A 1 68 ? -4.781 24.766 14.258 1 98.06 68 GLU A N 1
ATOM 524 C CA . GLU A 1 68 ? -3.723 24.922 15.25 1 98.06 68 GLU A CA 1
ATOM 525 C C . GLU A 1 68 ? -3.475 26.406 15.555 1 98.06 68 GLU A C 1
ATOM 527 O O . GLU A 1 68 ? -3.855 27.266 14.773 1 98.06 68 GLU A O 1
ATOM 532 N N . GLY A 1 69 ? -2.918 26.594 16.75 1 98.38 69 GLY A N 1
ATOM 533 C CA . GLY A 1 69 ? -2.639 27.969 17.141 1 98.38 69 GLY A CA 1
ATOM 534 C C . GLY A 1 69 ? -2.031 28.078 18.516 1 98.38 69 GLY A C 1
ATOM 535 O O . GLY A 1 69 ? -1.599 27.094 19.109 1 98.38 69 GLY A O 1
ATOM 536 N N . SER A 1 70 ? -1.913 29.359 18.906 1 98.38 70 SER A N 1
ATOM 537 C CA . SER A 1 70 ? -1.445 29.703 20.25 1 98.38 70 SER A CA 1
ATOM 538 C C . SER A 1 70 ? -2.314 30.797 20.875 1 98.38 70 SER A C 1
ATOM 540 O O . SER A 1 70 ? -2.98 31.547 20.172 1 98.38 70 SER A O 1
ATOM 542 N N . GLY A 1 71 ? -2.334 30.766 22.141 1 98.25 71 GLY A N 1
ATOM 543 C CA . GLY A 1 71 ? -3.107 31.75 22.891 1 98.25 71 GLY A CA 1
ATOM 544 C C . GLY A 1 71 ? -3.029 31.562 24.391 1 98.25 71 GLY A C 1
ATOM 545 O O . GLY A 1 71 ? -2.09 30.938 24.891 1 98.25 71 GLY A O 1
ATOM 546 N N . THR A 1 72 ? -4 32.219 25.031 1 98.12 72 THR A N 1
ATOM 547 C CA . THR A 1 72 ? -4.07 32.156 26.484 1 98.12 72 THR A CA 1
ATOM 548 C C . THR A 1 72 ? -5.387 31.531 26.938 1 98.12 72 THR A C 1
ATOM 550 O O . THR A 1 72 ? -6.457 31.906 26.469 1 98.12 72 THR A O 1
ATOM 553 N N . VAL A 1 73 ? -5.242 30.641 27.891 1 98.19 73 VAL A N 1
ATOM 554 C CA . VAL A 1 73 ? -6.438 30 28.438 1 98.19 73 VAL A CA 1
ATOM 555 C C . VAL A 1 73 ? -7.203 30.984 29.312 1 98.19 73 VAL A C 1
ATOM 557 O O . VAL A 1 73 ? -6.66 31.516 30.281 1 98.19 73 VAL A O 1
ATOM 560 N N . VAL A 1 74 ? -8.484 31.188 28.984 1 97 74 VAL A N 1
ATOM 561 C CA . VAL A 1 74 ? -9.25 32.156 29.75 1 97 74 VAL A CA 1
ATOM 562 C C . VAL A 1 74 ? -10.297 31.453 30.609 1 97 74 VAL A C 1
ATOM 564 O O . VAL A 1 74 ? -10.75 31.984 31.625 1 97 74 VAL A O 1
ATOM 567 N N . LEU A 1 75 ? -10.695 30.266 30.141 1 96.06 75 LEU A N 1
ATOM 568 C CA . LEU A 1 75 ? -11.664 29.469 30.891 1 96.06 75 LEU A CA 1
ATOM 569 C C . LEU A 1 75 ? -11.375 27.984 30.719 1 96.06 75 LEU A C 1
ATOM 571 O O . LEU A 1 75 ? -10.977 27.547 29.641 1 96.06 75 LEU A O 1
ATOM 575 N N . THR A 1 76 ? -11.586 27.234 31.828 1 96.5 76 THR A N 1
ATOM 576 C CA . THR A 1 76 ? -11.484 25.781 31.781 1 96.5 76 THR A CA 1
ATOM 577 C C . THR A 1 76 ? -12.852 25.141 32 1 96.5 76 THR A C 1
ATOM 579 O O . THR A 1 76 ? -13.664 25.641 32.781 1 96.5 76 THR A O 1
ATOM 582 N N . GLY A 1 77 ? -13.141 24.078 31.297 1 94 77 GLY A N 1
ATOM 583 C CA . GLY A 1 77 ? -14.391 23.344 31.484 1 94 77 GLY A CA 1
ATOM 584 C C . GLY A 1 77 ? -14.375 22.438 32.688 1 94 77 GLY A C 1
ATOM 585 O O . GLY A 1 77 ? -15.336 21.703 32.938 1 94 77 GLY A O 1
ATOM 586 N N . GLY A 1 78 ? -13.297 22.469 33.375 1 89.5 78 GLY A N 1
ATOM 587 C CA . GLY A 1 78 ? -13.18 21.641 34.594 1 89.5 78 GLY A CA 1
ATOM 588 C C . GLY A 1 78 ? -12.57 20.281 34.312 1 89.5 78 GLY A C 1
ATOM 589 O O . GLY A 1 78 ? -12.047 20.031 33.219 1 89.5 78 GLY A O 1
ATOM 590 N N . GLY A 1 79 ? -12.438 19.469 35.406 1 88.06 79 GLY A N 1
ATOM 591 C CA . GLY A 1 79 ? -11.805 18.172 35.312 1 88.06 79 GLY A CA 1
ATOM 592 C C . GLY A 1 79 ? -10.336 18.188 35.719 1 88.06 79 GLY A C 1
ATOM 593 O O . GLY A 1 79 ? -9.711 19.25 35.75 1 88.06 79 GLY A O 1
ATOM 594 N N . ILE A 1 80 ? -9.805 17.047 35.875 1 85.31 80 ILE A N 1
ATOM 595 C CA . ILE A 1 80 ? -8.445 16.906 36.375 1 85.31 80 ILE A CA 1
ATOM 596 C C . ILE A 1 80 ? -7.453 17.359 35.312 1 85.31 80 ILE A C 1
ATOM 598 O O . ILE A 1 80 ? -6.449 18 35.625 1 85.31 80 ILE A O 1
ATOM 602 N N . ALA A 1 81 ? -7.73 17.125 34.094 1 83.06 81 ALA A N 1
ATOM 603 C CA . ALA A 1 81 ? -6.812 17.438 33 1 83.06 81 ALA A CA 1
ATOM 604 C C . ALA A 1 81 ? -6.641 18.938 32.844 1 83.06 81 ALA A C 1
ATOM 606 O O . ALA A 1 81 ? -5.566 19.422 32.469 1 83.06 81 ALA A O 1
ATOM 607 N N . SER A 1 82 ? -7.652 19.672 33.156 1 87.38 82 SER A N 1
ATOM 608 C CA . SER A 1 82 ? -7.637 21.109 32.906 1 87.38 82 SER A CA 1
ATOM 609 C C . SER A 1 82 ? -7.242 21.891 34.125 1 87.38 82 SER A C 1
ATOM 611 O O . SER A 1 82 ? -7.168 23.125 34.094 1 87.38 82 SER A O 1
ATOM 613 N N . TRP A 1 83 ? -6.949 21.172 35.125 1 85.31 83 TRP A N 1
ATOM 614 C CA . TRP A 1 83 ? -6.625 21.828 36.375 1 85.31 83 TRP A CA 1
ATOM 615 C C . TRP A 1 83 ? -5.363 22.672 36.25 1 85.31 83 TRP A C 1
ATOM 617 O O . TRP A 1 83 ? -4.348 22.203 35.719 1 85.31 83 TRP A O 1
ATOM 627 N N . GLY A 1 84 ? -5.5 23.969 36.625 1 91.06 84 GLY A N 1
ATOM 628 C CA . GLY A 1 84 ? -4.352 24.859 36.656 1 91.06 84 GLY A CA 1
ATOM 629 C C . GLY A 1 84 ? -4.035 25.484 35.312 1 91.06 84 GLY A C 1
ATOM 630 O O . GLY A 1 84 ? -3.016 26.156 35.156 1 91.06 84 GLY A O 1
ATOM 631 N N . MET A 1 85 ? -4.906 25.297 34.375 1 95.56 85 MET A N 1
ATOM 632 C CA . MET A 1 85 ? -4.59 25.75 33.031 1 95.56 85 MET A CA 1
ATOM 633 C C . MET A 1 85 ? -5.016 27.203 32.844 1 95.56 85 MET A C 1
ATOM 635 O O . MET A 1 85 ? -4.57 27.859 31.906 1 95.56 85 MET A O 1
ATOM 639 N N . SER A 1 86 ? -5.887 27.719 33.656 1 95.5 86 SER A N 1
ATOM 640 C CA . SER A 1 86 ? -6.371 29.094 33.5 1 95.5 86 SER A CA 1
ATOM 641 C C . SER A 1 86 ? -5.223 30.094 33.562 1 95.5 86 SER A C 1
ATOM 643 O O . SER A 1 86 ? -4.371 30.016 34.438 1 95.5 86 SER A O 1
ATOM 645 N N . GLY A 1 87 ? -5.188 30.938 32.562 1 96.56 87 GLY A N 1
ATOM 646 C CA . GLY A 1 87 ? -4.176 31.984 32.5 1 96.56 87 GLY A CA 1
ATOM 647 C C . GLY A 1 87 ? -2.906 31.547 31.797 1 96.56 87 GLY A C 1
ATOM 648 O O . GLY A 1 87 ? -2.051 32.375 31.484 1 96.56 87 GLY A O 1
ATOM 649 N N . LYS A 1 88 ? -2.777 30.344 31.5 1 97.25 88 LYS A N 1
ATOM 650 C CA . LYS A 1 88 ? -1.557 29.828 30.891 1 97.25 88 LYS A CA 1
ATOM 651 C C . LYS A 1 88 ? -1.548 30.094 29.391 1 97.25 88 LYS A C 1
ATOM 653 O O . LYS A 1 88 ? -2.584 29.984 28.719 1 97.25 88 LYS A O 1
ATOM 658 N N . ARG A 1 89 ? -0.358 30.406 28.844 1 97.75 89 ARG A N 1
ATOM 659 C CA . ARG A 1 89 ? -0.145 30.422 27.406 1 97.75 89 ARG A CA 1
ATOM 660 C C . ARG A 1 89 ? 0.03 29.016 26.859 1 97.75 89 ARG A C 1
ATOM 662 O O . ARG A 1 89 ? 0.73 28.188 27.469 1 97.75 89 ARG A O 1
ATOM 669 N N . VAL A 1 90 ? -0.661 28.75 25.719 1 98.06 90 VAL A N 1
ATOM 670 C CA . VAL A 1 90 ? -0.62 27.375 25.219 1 98.06 90 VAL A CA 1
ATOM 671 C C . VAL A 1 90 ? -0.47 27.406 23.688 1 98.06 90 VAL A C 1
ATOM 673 O O . VAL A 1 90 ? -0.822 28.391 23.047 1 98.06 90 VAL A O 1
ATOM 676 N N . ALA A 1 91 ? 0.156 26.453 23.125 1 98 91 ALA A N 1
ATOM 677 C CA . ALA A 1 91 ? 0.028 26.016 21.734 1 98 91 ALA A CA 1
ATOM 678 C C . ALA A 1 91 ? -0.787 24.734 21.641 1 98 91 ALA A C 1
ATOM 680 O O . ALA A 1 91 ? -0.783 23.922 22.562 1 98 91 ALA A O 1
ATOM 681 N N . PHE A 1 92 ? -1.506 24.547 20.547 1 97.69 92 PHE A N 1
ATOM 682 C CA . PHE A 1 92 ? -2.443 23.422 20.562 1 97.69 92 PHE A CA 1
ATOM 683 C C . PHE A 1 92 ? -2.896 23.078 19.141 1 97.69 92 PHE A C 1
ATOM 685 O O . PHE A 1 92 ? -2.631 23.828 18.203 1 97.69 92 PHE A O 1
ATOM 692 N N . TYR A 1 93 ? -3.398 21.922 19.031 1 97.06 93 TYR A N 1
ATOM 693 C CA . TYR A 1 93 ? -4.148 21.406 17.891 1 97.06 93 TYR A CA 1
ATOM 694 C C . TYR A 1 93 ? -5.605 21.156 18.266 1 97.06 93 TYR A C 1
ATOM 696 O O . TYR A 1 93 ? -5.902 20.734 19.391 1 97.06 93 TYR A O 1
ATOM 704 N N . THR A 1 94 ? -6.555 21.516 17.344 1 96.31 94 THR A N 1
ATOM 705 C CA . THR A 1 94 ? -7.957 21.25 17.656 1 96.31 94 THR A CA 1
ATOM 706 C C . THR A 1 94 ? -8.734 20.906 16.375 1 96.31 94 THR A C 1
ATOM 708 O O . THR A 1 94 ? -8.469 21.469 15.32 1 96.31 94 THR A O 1
ATOM 711 N N . ASN A 1 95 ? -9.578 19.969 16.516 1 93.94 95 ASN A N 1
ATOM 712 C CA . ASN A 1 95 ? -10.555 19.656 15.484 1 93.94 95 ASN A CA 1
ATOM 713 C C . ASN A 1 95 ? -11.977 20.031 15.922 1 93.94 95 ASN A C 1
ATOM 715 O O . ASN A 1 95 ? -12.945 19.484 15.398 1 93.94 95 ASN A O 1
ATOM 719 N N . HIS A 1 96 ? -12.094 20.859 16.875 1 95.62 96 HIS A N 1
ATOM 720 C CA . HIS A 1 96 ? -13.383 21.328 17.391 1 95.62 96 HIS A CA 1
ATOM 721 C C . HIS A 1 96 ? -14.07 22.266 16.406 1 95.62 96 HIS A C 1
ATOM 723 O O . HIS A 1 96 ? -13.406 22.891 15.578 1 95.62 96 HIS A O 1
ATOM 729 N N . GLU A 1 97 ? -15.406 22.375 16.531 1 96.69 97 GLU A N 1
ATOM 730 C CA . GLU A 1 97 ? -16.188 23.25 15.664 1 96.69 97 GLU A CA 1
ATOM 731 C C . GLU A 1 97 ? -15.75 24.703 15.812 1 96.69 97 GLU A C 1
ATOM 733 O O . GLU A 1 97 ? -15.844 25.484 14.859 1 96.69 97 GLU A O 1
ATOM 738 N N . TYR A 1 98 ? -15.375 25 16.984 1 97.62 98 TYR A N 1
ATOM 739 C CA . TYR A 1 98 ? -14.805 26.328 17.203 1 97.62 98 TYR A CA 1
ATOM 740 C C . TYR A 1 98 ? -13.289 26.297 17.062 1 97.62 98 TYR A C 1
ATOM 742 O O . TYR A 1 98 ? -12.57 26.234 18.047 1 97.62 98 TYR A O 1
ATOM 750 N N . GLY A 1 99 ? -12.875 26.547 15.828 1 98.12 99 GLY A N 1
ATOM 751 C CA . GLY A 1 99 ? -11.477 26.391 15.445 1 98.12 99 GLY A CA 1
ATOM 752 C C . GLY A 1 99 ? -10.641 27.625 15.719 1 98.12 99 GLY A C 1
ATOM 753 O O . GLY A 1 99 ? -11 28.453 16.547 1 98.12 99 GLY A O 1
ATOM 754 N N . THR A 1 100 ? -9.547 27.781 15.016 1 98.56 100 THR A N 1
ATOM 755 C CA . THR A 1 100 ? -8.484 28.656 15.484 1 98.56 100 THR A CA 1
ATOM 756 C C . THR A 1 100 ? -8.531 30 14.742 1 98.56 100 THR A C 1
ATOM 758 O O . THR A 1 100 ? -7.867 30.953 15.141 1 98.56 100 THR A O 1
ATOM 761 N N . TYR A 1 101 ? -9.289 30.031 13.672 1 98.62 101 TYR A N 1
ATOM 762 C CA . TYR A 1 101 ? -9.438 31.312 13 1 98.62 101 TYR A CA 1
ATOM 763 C C . TYR A 1 101 ? -10.562 32.125 13.625 1 98.62 101 TYR A C 1
ATOM 765 O O . TYR A 1 101 ? -11.453 32.625 12.93 1 98.62 101 TYR A O 1
ATOM 773 N N . GLY A 1 102 ? -10.523 32.281 14.883 1 98.12 102 GLY A N 1
ATOM 774 C CA . GLY A 1 102 ? -11.398 33.094 15.711 1 98.12 102 GLY A CA 1
ATOM 775 C C . GLY A 1 102 ? -10.68 33.719 16.906 1 98.12 102 GLY A C 1
ATOM 776 O O . GLY A 1 102 ? -9.602 33.25 17.297 1 98.12 102 GLY A O 1
ATOM 777 N N . GLU A 1 103 ? -11.312 34.688 17.453 1 97.88 103 GLU A N 1
ATOM 778 C CA . GLU A 1 103 ? -10.719 35.344 18.609 1 97.88 103 GLU A CA 1
ATOM 779 C C . GLU A 1 103 ? -10.648 34.406 19.812 1 97.88 103 GLU A C 1
ATOM 781 O O . GLU A 1 103 ? -9.805 34.562 20.688 1 97.88 103 GLU A O 1
ATOM 786 N N . TYR A 1 104 ? -11.555 33.469 19.781 1 97.88 104 TYR A N 1
ATOM 787 C CA . TYR A 1 104 ? -11.57 32.406 20.766 1 97.88 104 TYR A CA 1
ATOM 788 C C . TYR A 1 104 ? -11.703 31.047 20.109 1 97.88 104 TYR A C 1
ATOM 790 O O . TYR A 1 104 ? -12.312 30.922 19.031 1 97.88 104 TYR A O 1
ATOM 798 N N . CYS A 1 105 ? -11.156 30.062 20.797 1 97.75 105 CYS A N 1
ATOM 799 C CA . CYS A 1 105 ? -11.148 28.703 20.281 1 97.75 105 CYS A CA 1
ATOM 800 C C . CYS A 1 105 ? -11.312 27.703 21.422 1 97.75 105 CYS A C 1
ATOM 802 O O . CYS A 1 105 ? -11.016 28 22.578 1 97.75 105 CYS A O 1
ATOM 804 N N . ILE A 1 106 ? -11.867 26.578 21.094 1 98.12 106 ILE A N 1
ATOM 805 C CA . ILE A 1 106 ? -11.93 25.469 22.047 1 98.12 106 ILE A CA 1
ATOM 806 C C . ILE A 1 106 ? -10.914 24.406 21.672 1 98.12 106 ILE A C 1
ATOM 808 O O . ILE A 1 106 ? -10.805 24.016 20.5 1 98.12 106 ILE A O 1
ATOM 812 N N . ALA A 1 107 ? -10.172 23.969 22.656 1 97.81 107 ALA A N 1
ATOM 813 C CA . ALA A 1 107 ? -9.242 22.859 22.469 1 97.81 107 ALA A CA 1
ATOM 814 C C . ALA A 1 107 ? -9.352 21.859 23.609 1 97.81 107 ALA A C 1
ATOM 816 O O . ALA A 1 107 ? -9.695 22.219 24.734 1 97.81 107 ALA A O 1
ATOM 817 N N . ASP A 1 108 ? -9.094 20.609 23.266 1 95.69 108 ASP A N 1
ATOM 818 C CA . ASP A 1 108 ? -8.938 19.594 24.312 1 95.69 108 ASP A CA 1
ATOM 819 C C . ASP A 1 108 ? -7.617 19.781 25.062 1 95.69 108 ASP A C 1
ATOM 821 O O . ASP A 1 108 ? -6.562 19.938 24.438 1 95.69 108 ASP A O 1
ATOM 825 N N . THR A 1 109 ? -7.707 19.641 26.328 1 95.5 109 THR A N 1
ATOM 826 C CA . THR A 1 109 ? -6.531 19.859 27.172 1 95.5 109 THR A CA 1
ATOM 827 C C . THR A 1 109 ? -5.398 18.922 26.766 1 95.5 109 THR A C 1
ATOM 829 O O . THR A 1 109 ? -4.227 19.297 26.812 1 95.5 109 THR A O 1
ATOM 832 N N . ASN A 1 110 ? -5.711 17.719 26.312 1 92.75 110 ASN A N 1
ATOM 833 C CA . ASN A 1 110 ? -4.719 16.703 26 1 92.75 110 ASN A CA 1
ATOM 834 C C . ASN A 1 110 ? -3.955 17.031 24.734 1 92.75 110 ASN A C 1
ATOM 836 O O . ASN A 1 110 ? -2.92 16.422 24.438 1 92.75 110 ASN A O 1
ATOM 840 N N . LEU A 1 111 ? -4.402 18.031 24.016 1 95 111 LEU A N 1
ATOM 841 C CA . LEU A 1 111 ? -3.727 18.438 22.781 1 95 111 LEU A CA 1
ATOM 842 C C . LEU A 1 111 ? -3.188 19.859 22.891 1 95 111 LEU A C 1
ATOM 844 O O . LEU A 1 111 ? -3.148 20.578 21.906 1 95 111 LEU A O 1
ATOM 848 N N . CYS A 1 112 ? -2.834 20.203 24.109 1 96.06 112 CYS A N 1
ATOM 849 C CA . CYS A 1 112 ? -2.242 21.516 24.391 1 96.06 112 CYS A CA 1
ATOM 850 C C . CYS A 1 112 ? -0.883 21.359 25.062 1 96.06 112 CYS A C 1
ATOM 852 O O . CYS A 1 112 ? -0.677 20.422 25.844 1 96.06 112 CYS A O 1
ATOM 854 N N . ILE A 1 113 ? -0.003 22.266 24.766 1 95.88 113 ILE A N 1
ATOM 855 C CA . ILE A 1 113 ? 1.254 22.391 25.5 1 95.88 113 ILE A CA 1
ATOM 856 C C . ILE A 1 113 ? 1.353 23.766 26.141 1 95.88 113 ILE A C 1
ATOM 858 O O . ILE A 1 113 ? 1.046 24.781 25.5 1 95.88 113 ILE A O 1
ATOM 862 N N . GLU A 1 114 ? 1.673 23.719 27.344 1 95.88 114 GLU A N 1
ATOM 863 C CA . GLU A 1 114 ? 1.938 24.984 28.031 1 95.88 114 GLU A CA 1
ATOM 864 C C . GLU A 1 114 ? 3.242 25.609 27.547 1 95.88 114 GLU A C 1
ATOM 866 O O . GLU A 1 114 ? 4.246 24.906 27.375 1 95.88 114 GLU A O 1
ATOM 871 N N . LEU A 1 115 ? 3.203 26.875 27.359 1 95.56 115 LEU A N 1
ATOM 872 C CA . LEU A 1 115 ? 4.363 27.578 26.812 1 95.56 115 LEU A CA 1
ATOM 873 C C . LEU A 1 115 ? 5.164 28.25 27.922 1 95.56 115 LEU A C 1
ATOM 875 O O . LEU A 1 115 ? 4.594 28.906 28.797 1 95.56 115 LEU A O 1
ATOM 879 N N . ASP A 1 116 ? 6.453 28.094 27.781 1 92 116 ASP A N 1
ATOM 880 C CA . ASP A 1 116 ? 7.352 28.859 28.641 1 92 116 ASP A CA 1
ATOM 881 C C . ASP A 1 116 ? 7.387 30.328 28.203 1 92 116 ASP A C 1
ATOM 883 O O . ASP A 1 116 ? 7.016 30.656 27.078 1 92 116 ASP A O 1
ATOM 887 N N . ASN A 1 117 ? 7.922 31.125 29.078 1 91.44 117 ASN A N 1
ATOM 888 C CA . ASN A 1 117 ? 7.922 32.562 28.844 1 91.44 117 ASN A CA 1
ATOM 889 C C . ASN A 1 117 ? 8.836 32.938 27.672 1 91.44 117 ASN A C 1
ATOM 891 O O . ASN A 1 117 ? 8.656 33.969 27.047 1 91.44 117 ASN A O 1
ATOM 895 N N . ASP A 1 118 ? 9.742 32.125 27.344 1 92.06 118 ASP A N 1
ATOM 896 C CA . ASP A 1 118 ? 10.742 32.469 26.328 1 92.06 118 ASP A CA 1
ATOM 897 C C . ASP A 1 118 ? 10.312 32 24.938 1 92.06 118 ASP A C 1
ATOM 899 O O . ASP A 1 118 ? 11.055 32.156 23.969 1 92.06 118 ASP A O 1
ATOM 903 N N . ILE A 1 119 ? 9.133 31.469 24.828 1 93.5 119 ILE A N 1
ATOM 904 C CA . ILE A 1 119 ? 8.641 31.031 23.531 1 93.5 119 ILE A CA 1
ATOM 905 C C . ILE A 1 119 ? 7.66 32.062 22.984 1 93.5 119 ILE A C 1
ATOM 907 O O . ILE A 1 119 ? 6.637 32.344 23.609 1 93.5 119 ILE A O 1
ATOM 911 N N . GLU A 1 120 ? 7.992 32.531 21.797 1 94.38 120 GLU A N 1
ATOM 912 C CA . GLU A 1 120 ? 7.109 33.5 21.156 1 94.38 120 GLU A CA 1
ATOM 913 C C . GLU A 1 120 ? 5.82 32.844 20.672 1 94.38 120 GLU A C 1
ATOM 915 O O . GLU A 1 120 ? 5.852 31.703 20.172 1 94.38 120 GLU A O 1
ATOM 920 N N . SER A 1 121 ? 4.711 33.562 20.781 1 95.5 121 SER A N 1
ATOM 921 C CA . SER A 1 121 ? 3.406 33.031 20.406 1 95.5 121 SER A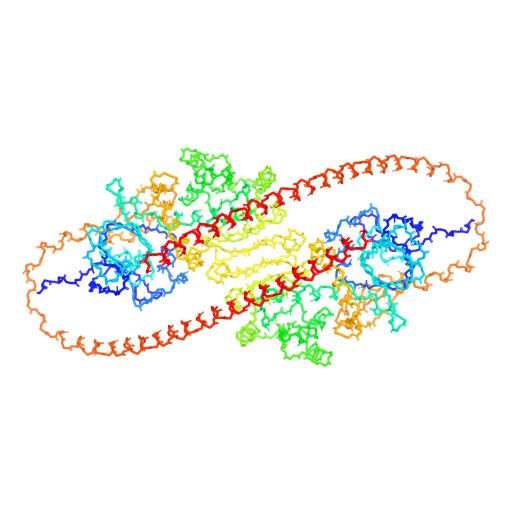 CA 1
ATOM 922 C C . SER A 1 121 ? 3.348 32.688 18.922 1 95.5 121 SER A C 1
ATOM 924 O O . SER A 1 121 ? 2.676 31.734 18.516 1 95.5 121 SER A O 1
ATOM 926 N N . SER A 1 122 ? 4.02 33.531 18.141 1 95.62 122 SER A N 1
ATOM 927 C CA . SER A 1 122 ? 4.027 33.281 16.703 1 95.62 122 SER A CA 1
ATOM 928 C C . SER A 1 122 ? 4.715 31.969 16.375 1 95.62 122 SER A C 1
ATOM 930 O O . SER A 1 122 ? 4.207 31.172 15.57 1 95.62 122 SER A O 1
ATOM 932 N N . GLN A 1 123 ? 5.789 31.672 17.047 1 94.69 123 GLN A N 1
ATOM 933 C CA . GLN A 1 123 ? 6.492 30.406 16.875 1 94.69 123 GLN A CA 1
ATOM 934 C C . GLN A 1 123 ? 5.664 29.234 17.406 1 94.69 123 GLN A C 1
ATOM 936 O O . GLN A 1 123 ? 5.566 28.188 16.766 1 94.69 123 GLN A O 1
ATOM 941 N N . ALA A 1 124 ? 5.094 29.438 18.516 1 96 124 ALA A N 1
ATOM 942 C CA . ALA A 1 124 ? 4.305 28.406 19.172 1 96 124 ALA A CA 1
ATOM 943 C C . ALA A 1 124 ? 3.094 28.016 18.328 1 96 124 ALA A C 1
ATOM 945 O O . ALA A 1 124 ? 2.688 26.859 18.328 1 96 124 ALA A O 1
ATOM 946 N N . ALA A 1 125 ? 2.559 28.969 17.609 1 97.19 125 ALA A N 1
ATOM 947 C CA . ALA A 1 125 ? 1.348 28.734 16.828 1 97.19 125 ALA A CA 1
ATOM 948 C C . ALA A 1 125 ? 1.596 27.719 15.719 1 97.19 125 ALA A C 1
ATOM 950 O O . ALA A 1 125 ? 0.653 27.125 15.195 1 97.19 125 ALA A O 1
ATOM 951 N N . CYS A 1 126 ? 2.842 27.547 15.359 1 96.62 126 CYS A N 1
ATOM 952 C CA . CYS A 1 126 ? 3.209 26.656 14.258 1 96.62 126 CYS A CA 1
ATOM 953 C C . CYS A 1 126 ? 3.76 25.344 14.773 1 96.62 126 CYS A C 1
ATOM 955 O O . CYS A 1 126 ? 4.43 24.609 14.039 1 96.62 126 CYS A O 1
ATOM 957 N N . SER A 1 127 ? 3.416 24.938 15.961 1 95.75 127 SER A N 1
ATOM 958 C CA . SER A 1 127 ? 4.203 23.891 16.594 1 95.75 127 SER A CA 1
ATOM 959 C C . SER A 1 127 ? 3.484 22.547 16.531 1 95.75 127 SER A C 1
ATOM 961 O O . SER A 1 127 ? 4.008 21.531 17 1 95.75 127 SER A O 1
ATOM 963 N N . PHE A 1 128 ? 2.355 22.391 15.938 1 96.44 128 PHE A N 1
ATOM 964 C CA . PHE A 1 128 ? 1.637 21.141 16.078 1 96.44 128 PHE A CA 1
ATOM 965 C C . PHE A 1 128 ? 1.567 20.391 14.75 1 96.44 128 PHE A C 1
ATOM 967 O O . PHE A 1 128 ? 2.107 19.297 14.617 1 96.44 128 PHE A O 1
ATOM 974 N N . VAL A 1 129 ? 0.988 20.969 13.75 1 96.69 129 VAL A N 1
ATOM 975 C CA . VAL A 1 129 ? 0.658 20.203 12.547 1 96.69 129 VAL A CA 1
ATOM 976 C C . VAL A 1 129 ? 1.939 19.719 11.875 1 96.69 129 VAL A C 1
ATOM 978 O O . VAL A 1 129 ? 2.164 18.516 11.75 1 96.69 129 VAL A O 1
ATOM 981 N N . ASN A 1 130 ? 2.826 20.625 11.438 1 96.94 130 ASN A N 1
ATOM 982 C CA . ASN A 1 130 ? 4.043 20.219 10.75 1 96.94 130 ASN A CA 1
ATOM 983 C C . ASN A 1 130 ? 5.02 19.516 11.695 1 96.94 130 ASN A C 1
ATOM 985 O O . ASN A 1 130 ? 5.504 18.422 11.391 1 96.94 130 ASN A O 1
ATOM 989 N N . PRO A 1 131 ? 5.219 20.047 12.906 1 96.94 131 PRO A N 1
ATOM 990 C CA . PRO A 1 131 ? 6.172 19.391 13.805 1 96.94 131 PRO A CA 1
ATOM 991 C C . PRO A 1 131 ? 5.715 18 14.227 1 96.94 131 PRO A C 1
ATOM 993 O O . PRO A 1 131 ? 6.52 17.062 14.25 1 96.94 131 PRO A O 1
ATOM 996 N N . LEU A 1 132 ? 4.449 17.859 14.523 1 96.69 132 LEU A N 1
ATOM 997 C CA . LEU A 1 132 ? 3.959 16.547 14.891 1 96.69 132 LEU A CA 1
ATOM 998 C C . LEU A 1 132 ? 4.043 15.578 13.711 1 96.69 132 LEU A C 1
ATOM 1000 O O . LEU A 1 132 ? 4.301 14.391 13.891 1 96.69 132 LEU A O 1
ATOM 1004 N N . SER A 1 133 ? 3.791 16.078 12.531 1 97.56 133 SER A N 1
ATOM 1005 C CA . SER A 1 133 ? 3.961 15.242 11.344 1 97.56 133 SER A CA 1
ATOM 1006 C C . SER A 1 133 ? 5.402 14.758 11.203 1 97.56 133 SER A C 1
ATOM 1008 O O . SER A 1 133 ? 5.645 13.578 10.945 1 97.56 133 SER A O 1
ATOM 1010 N N . ALA A 1 134 ? 6.332 15.656 11.414 1 97.38 134 ALA A N 1
ATOM 1011 C CA . ALA A 1 134 ? 7.742 15.289 11.336 1 97.38 134 ALA A CA 1
ATOM 1012 C C . ALA A 1 134 ? 8.086 14.219 12.367 1 97.38 134 ALA A C 1
ATOM 1014 O O . ALA A 1 134 ? 8.781 13.25 12.055 1 97.38 134 ALA A O 1
ATOM 1015 N N . ILE A 1 135 ? 7.594 14.398 13.562 1 96.81 135 ILE A N 1
ATOM 1016 C CA . ILE A 1 135 ? 7.852 13.453 14.641 1 96.81 135 ILE A CA 1
ATOM 1017 C C . ILE A 1 135 ? 7.234 12.102 14.289 1 96.81 135 ILE A C 1
ATOM 1019 O O . ILE A 1 135 ? 7.871 11.055 14.453 1 96.81 135 ILE A O 1
ATOM 1023 N N . GLY A 1 136 ? 5.992 12.148 13.836 1 97.06 136 GLY A N 1
ATOM 1024 C CA . GLY A 1 136 ? 5.332 10.914 13.445 1 97.06 136 GLY A CA 1
ATOM 1025 C C . GLY A 1 136 ? 6.043 10.188 12.32 1 97.06 136 GLY A C 1
ATOM 1026 O O . GLY A 1 136 ? 6.199 8.969 12.359 1 97.06 136 GLY A O 1
ATOM 1027 N N . MET A 1 137 ? 6.508 10.891 11.375 1 98.19 137 MET A N 1
ATOM 1028 C CA . MET A 1 137 ? 7.227 10.32 10.242 1 98.19 137 MET A CA 1
ATOM 1029 C C . MET A 1 137 ? 8.57 9.742 10.68 1 98.19 137 MET A C 1
ATOM 1031 O O . MET A 1 137 ? 8.992 8.695 10.188 1 98.19 137 MET A O 1
ATOM 1035 N N . LEU A 1 138 ? 9.203 10.438 11.562 1 97.5 138 LEU A N 1
ATOM 1036 C CA . LEU A 1 138 ? 10.438 9.898 12.117 1 97.5 138 LEU A CA 1
ATOM 1037 C C . LEU A 1 138 ? 10.18 8.57 12.828 1 97.5 138 LEU A C 1
ATOM 1039 O O . LEU A 1 138 ? 10.977 7.633 12.703 1 97.5 138 LEU A O 1
ATOM 1043 N N . ASP A 1 139 ? 9.117 8.547 13.562 1 95.81 139 ASP A N 1
ATOM 1044 C CA . ASP A 1 139 ? 8.758 7.312 14.266 1 95.81 139 ASP A CA 1
ATOM 1045 C C . ASP A 1 139 ? 8.57 6.16 13.281 1 95.81 139 ASP A C 1
ATOM 1047 O O . ASP A 1 139 ? 9.016 5.039 13.539 1 95.81 139 ASP A O 1
ATOM 1051 N N . ILE A 1 140 ? 7.984 6.41 12.203 1 97 140 ILE A N 1
ATOM 1052 C CA . ILE A 1 140 ? 7.785 5.41 11.156 1 97 140 ILE A CA 1
ATOM 1053 C C . ILE A 1 140 ? 9.133 4.961 10.609 1 97 140 ILE A C 1
ATOM 1055 O O . ILE A 1 140 ? 9.359 3.768 10.398 1 97 140 ILE A O 1
ATOM 1059 N N . CYS A 1 141 ? 9.992 5.879 10.367 1 98.25 141 CYS A N 1
ATOM 1060 C CA . CYS A 1 141 ? 11.32 5.559 9.859 1 98.25 141 CYS A CA 1
ATOM 1061 C C . CYS A 1 141 ? 12.078 4.656 10.828 1 98.25 141 CYS A C 1
ATOM 1063 O O . CYS A 1 141 ? 12.711 3.684 10.406 1 98.25 141 CYS A O 1
ATOM 1065 N N . LYS A 1 142 ? 11.953 4.977 12.086 1 96.75 142 LYS A N 1
ATOM 1066 C CA . LYS A 1 142 ? 12.641 4.184 13.109 1 96.75 142 LYS A CA 1
ATOM 1067 C C . LYS A 1 142 ? 12.078 2.77 13.18 1 96.75 142 LYS A C 1
ATOM 1069 O O . LYS A 1 142 ? 12.828 1.796 13.219 1 96.75 142 LYS A O 1
ATOM 1074 N N . LYS A 1 143 ? 10.797 2.705 13.164 1 95.81 143 LYS A N 1
ATOM 1075 C CA . LYS A 1 143 ? 10.133 1.406 13.219 1 95.81 143 LYS A CA 1
ATOM 1076 C C . LYS A 1 143 ? 10.516 0.542 12.016 1 95.81 143 LYS A C 1
ATOM 1078 O O . LYS A 1 143 ? 10.555 -0.686 12.117 1 95.81 143 LYS A O 1
ATOM 1083 N N . ASN A 1 144 ? 10.836 1.165 10.922 1 97.31 144 ASN A N 1
ATOM 1084 C CA . ASN A 1 144 ? 11.164 0.44 9.703 1 97.31 144 ASN A CA 1
ATOM 1085 C C . ASN A 1 144 ? 12.672 0.379 9.469 1 97.31 144 ASN A C 1
ATOM 1087 O O . ASN A 1 144 ? 13.125 -0.051 8.406 1 97.31 144 ASN A O 1
ATOM 1091 N N . ASN A 1 145 ? 13.461 0.894 10.352 1 97.5 145 ASN A N 1
ATOM 1092 C CA . ASN A 1 145 ? 14.914 0.922 10.266 1 97.5 145 ASN A CA 1
ATOM 1093 C C . ASN A 1 145 ? 15.391 1.607 8.984 1 97.5 145 ASN A C 1
ATOM 1095 O O . ASN A 1 145 ? 16.281 1.105 8.305 1 97.5 145 ASN A O 1
ATOM 1099 N N . ALA A 1 146 ? 14.758 2.676 8.641 1 98.38 146 ALA A N 1
ATOM 1100 C CA . ALA A 1 146 ? 15.125 3.41 7.434 1 98.38 146 ALA A CA 1
ATOM 1101 C C . ALA A 1 146 ? 16.453 4.141 7.617 1 98.38 146 ALA A C 1
ATOM 1103 O O . ALA A 1 146 ? 16.672 4.801 8.633 1 98.38 146 ALA A O 1
ATOM 1104 N N . LYS A 1 147 ? 17.312 4.012 6.598 1 98.25 147 LYS A N 1
ATOM 1105 C CA . LYS A 1 147 ? 18.578 4.734 6.594 1 98.25 147 LYS A CA 1
ATOM 1106 C C . LYS A 1 147 ? 18.453 6.062 5.855 1 98.25 147 LYS A C 1
ATOM 1108 O O . LYS A 1 147 ? 19.188 7.016 6.152 1 98.25 147 LYS A O 1
ATOM 1113 N N . ALA A 1 148 ? 17.609 6.074 4.945 1 98.81 148 ALA A N 1
ATOM 1114 C CA . ALA A 1 148 ? 17.344 7.27 4.145 1 98.81 148 ALA A CA 1
ATOM 1115 C C . ALA A 1 148 ? 15.914 7.285 3.621 1 98.81 148 ALA A C 1
ATOM 1117 O O . ALA A 1 148 ? 15.281 6.234 3.508 1 98.81 148 ALA A O 1
ATOM 1118 N N . VAL A 1 149 ? 15.445 8.484 3.344 1 98.88 149 VAL A N 1
ATOM 1119 C CA . VAL A 1 149 ? 14.102 8.664 2.809 1 98.88 149 VAL A CA 1
ATOM 1120 C C . VAL A 1 149 ? 14.125 9.688 1.679 1 98.88 149 VAL A C 1
ATOM 1122 O O . VAL A 1 149 ? 15.078 10.461 1.55 1 98.88 149 VAL A O 1
ATOM 1125 N N . ILE A 1 150 ? 13.109 9.602 0.82 1 98.94 150 ILE A N 1
ATOM 1126 C CA . ILE A 1 150 ? 12.828 10.664 -0.145 1 98.94 150 ILE A CA 1
ATOM 1127 C C . ILE A 1 150 ? 11.672 11.523 0.362 1 98.94 150 ILE A C 1
ATOM 1129 O O . ILE A 1 150 ? 10.695 11.008 0.911 1 98.94 150 ILE A O 1
ATOM 1133 N N . ASN A 1 151 ? 11.812 12.789 0.225 1 98.81 151 ASN A N 1
ATOM 1134 C CA . ASN A 1 151 ? 10.727 13.703 0.573 1 98.81 151 ASN A CA 1
ATOM 1135 C C . ASN A 1 151 ? 10.367 14.617 -0.594 1 98.81 151 ASN A C 1
ATOM 1137 O O . ASN A 1 151 ? 11.25 15.242 -1.187 1 98.81 151 ASN A O 1
ATOM 1141 N N . ASN A 1 152 ? 9.078 14.633 -0.904 1 98.5 152 ASN A N 1
ATOM 1142 C CA . ASN A 1 152 ? 8.516 15.461 -1.966 1 98.5 152 ASN A CA 1
ATOM 1143 C C . ASN A 1 152 ? 7.234 16.156 -1.517 1 98.5 152 ASN A C 1
ATOM 1145 O O . ASN A 1 152 ? 6.223 15.5 -1.272 1 98.5 152 ASN A O 1
ATOM 1149 N N . PRO A 1 153 ? 7.199 17.578 -1.456 1 97.19 153 PRO A N 1
ATOM 1150 C CA . PRO A 1 153 ? 8.281 18.5 -1.823 1 97.19 153 PRO A CA 1
ATOM 1151 C C . PRO A 1 153 ? 9.305 18.672 -0.708 1 97.19 153 PRO A C 1
ATOM 1153 O O . PRO A 1 153 ? 8.938 18.797 0.463 1 97.19 153 PRO A O 1
ATOM 1156 N N . GLY A 1 154 ? 10.57 18.859 -1.106 1 97.31 154 GLY A N 1
ATOM 1157 C CA . GLY A 1 154 ? 11.656 18.969 -0.147 1 97.31 154 GLY A CA 1
ATOM 1158 C C . GLY A 1 154 ? 11.734 20.328 0.526 1 97.31 154 GLY A C 1
ATOM 1159 O O . GLY A 1 154 ? 12.172 20.422 1.675 1 97.31 154 GLY A O 1
ATOM 1160 N N . ALA A 1 155 ? 11.281 21.359 -0.119 1 95.25 155 ALA A N 1
ATOM 1161 C CA . ALA A 1 155 ? 11.531 22.703 0.369 1 95.25 155 ALA A CA 1
ATOM 1162 C C . ALA A 1 155 ? 10.359 23.219 1.211 1 95.25 155 ALA A C 1
ATOM 1164 O O . ALA A 1 155 ? 10.328 24.375 1.606 1 95.25 155 ALA A O 1
ATOM 1165 N N . SER A 1 156 ? 9.398 22.375 1.431 1 94.31 156 SER A N 1
ATOM 1166 C CA . SER A 1 156 ? 8.312 22.766 2.324 1 94.31 156 SER A CA 1
ATOM 1167 C C . SER A 1 156 ? 8.82 23.016 3.74 1 94.31 156 SER A C 1
ATOM 1169 O O . SER A 1 156 ? 9.938 22.625 4.078 1 94.31 156 SER A O 1
ATOM 1171 N N . GLN A 1 157 ? 7.953 23.703 4.566 1 93.44 157 GLN A N 1
ATOM 1172 C CA . GLN A 1 157 ? 8.344 23.875 5.961 1 93.44 157 GLN A CA 1
ATOM 1173 C C . GLN A 1 157 ? 8.508 22.531 6.66 1 93.44 157 GLN A C 1
ATOM 1175 O O . GLN A 1 157 ? 9.43 22.344 7.453 1 93.44 157 GLN A O 1
ATOM 1180 N N . LEU A 1 158 ? 7.625 21.641 6.391 1 95.75 158 LEU A N 1
ATOM 1181 C CA . LEU A 1 158 ? 7.762 20.281 6.914 1 95.75 158 LEU A CA 1
ATOM 1182 C C . LEU A 1 158 ? 9.039 19.625 6.41 1 95.75 158 LEU A C 1
ATOM 1184 O O . LEU A 1 158 ? 9.758 18.984 7.176 1 95.75 158 LEU A O 1
ATOM 1188 N N . GLY A 1 159 ? 9.32 19.828 5.133 1 96.5 159 GLY A N 1
ATOM 1189 C CA . GLY A 1 159 ? 10.547 19.281 4.578 1 96.5 159 GLY A CA 1
ATOM 1190 C C . GLY A 1 159 ? 11.797 19.797 5.266 1 96.5 159 GLY A C 1
ATOM 1191 O O . GLY A 1 159 ? 12.719 19.031 5.559 1 96.5 159 GLY A O 1
ATOM 1192 N N . LYS A 1 160 ? 11.836 21.031 5.52 1 95.12 160 LYS A N 1
ATOM 1193 C CA . LYS A 1 160 ? 12.969 21.641 6.211 1 95.12 160 LYS A CA 1
ATOM 1194 C C . LYS A 1 160 ? 13.117 21.078 7.625 1 95.12 160 LYS A C 1
ATOM 1196 O O . LYS A 1 160 ? 14.219 20.766 8.062 1 95.12 160 LYS A O 1
ATOM 1201 N N . MET A 1 161 ? 12.016 20.922 8.312 1 94.88 161 MET A N 1
ATOM 1202 C CA . MET A 1 161 ? 12.016 20.328 9.641 1 94.88 161 MET A CA 1
ATOM 1203 C C . MET A 1 161 ? 12.539 18.891 9.594 1 94.88 161 MET A C 1
ATOM 1205 O O . MET A 1 161 ? 13.281 18.469 10.477 1 94.88 161 MET A O 1
ATOM 1209 N N . MET A 1 162 ? 12.117 18.156 8.594 1 96.81 162 MET A N 1
ATOM 1210 C CA . MET A 1 162 ? 12.547 16.766 8.422 1 96.81 162 MET A CA 1
ATOM 1211 C C . MET A 1 162 ? 14.062 16.688 8.281 1 96.81 162 MET A C 1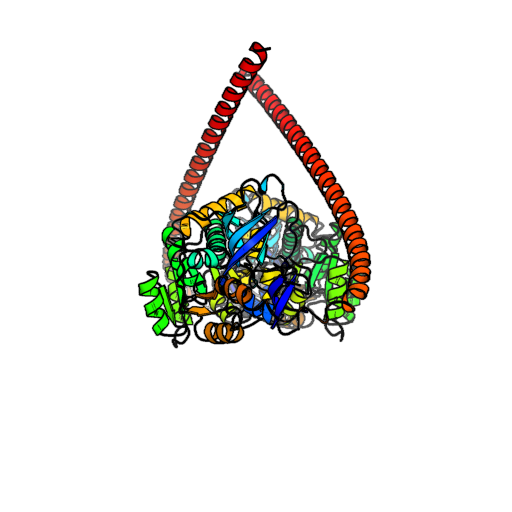
ATOM 1213 O O . MET A 1 162 ? 14.703 15.828 8.898 1 96.81 162 MET A O 1
ATOM 1217 N N . ASN A 1 163 ? 14.586 17.562 7.473 1 96.88 163 ASN A N 1
ATOM 1218 C CA . ASN A 1 163 ? 16.031 17.562 7.285 1 96.88 163 ASN A CA 1
ATOM 1219 C C . ASN A 1 163 ? 16.766 17.766 8.609 1 96.88 163 ASN A C 1
ATOM 1221 O O . ASN A 1 163 ? 17.719 17.047 8.898 1 96.88 163 ASN A O 1
ATOM 1225 N N . ARG A 1 164 ? 16.312 18.656 9.43 1 95.56 164 ARG A N 1
ATOM 1226 C CA . ARG A 1 164 ? 16.984 18.922 10.703 1 95.56 164 ARG A CA 1
ATOM 1227 C C . ARG A 1 164 ? 16.781 17.766 11.68 1 95.56 164 ARG A C 1
ATOM 1229 O O . ARG A 1 164 ? 17.75 17.234 12.219 1 95.56 164 ARG A O 1
ATOM 1236 N N . LEU A 1 165 ? 15.547 17.344 11.836 1 95.94 165 LEU A N 1
ATOM 1237 C CA . LEU A 1 165 ? 15.203 16.328 12.828 1 95.94 165 LEU A CA 1
ATOM 1238 C C . LEU A 1 165 ? 15.773 14.969 12.453 1 95.94 165 LEU A C 1
ATOM 1240 O O . LEU A 1 165 ? 16.312 14.258 13.305 1 95.94 165 LEU A O 1
ATOM 1244 N N . PHE A 1 166 ? 15.648 14.562 11.188 1 97.44 166 PHE A N 1
ATOM 1245 C CA . PHE A 1 166 ? 16.109 13.25 10.742 1 97.44 166 PHE A CA 1
ATOM 1246 C C . PHE A 1 166 ? 17.625 13.172 10.773 1 97.44 166 PHE A C 1
ATOM 1248 O O . PHE A 1 166 ? 18.188 12.141 11.141 1 97.44 166 PHE A O 1
ATOM 1255 N N . ASN A 1 167 ? 18.25 14.242 10.453 1 94 167 ASN A N 1
ATOM 1256 C CA . ASN A 1 167 ? 19.719 14.281 10.5 1 94 167 ASN A CA 1
ATOM 1257 C C . ASN A 1 167 ? 20.234 14.039 11.914 1 94 167 ASN A C 1
ATOM 1259 O O . ASN A 1 167 ? 21.266 13.391 12.094 1 94 167 ASN A O 1
ATOM 1263 N N . GLU A 1 168 ? 19.562 14.555 12.852 1 94.25 168 GLU A N 1
ATOM 1264 C CA . GLU A 1 168 ? 19.938 14.336 14.242 1 94.25 168 GLU A CA 1
ATOM 1265 C C . GLU A 1 168 ? 19.891 12.859 14.609 1 94.25 168 GLU A C 1
ATOM 1267 O O . GLU A 1 168 ? 20.484 12.438 15.594 1 94.25 168 GLU A O 1
ATOM 1272 N N . ARG A 1 169 ? 19.219 12.109 13.836 1 94.81 169 ARG A N 1
ATOM 1273 C CA . ARG A 1 169 ? 19.047 10.68 14.109 1 94.81 169 ARG A CA 1
ATOM 1274 C C . ARG A 1 169 ? 19.766 9.836 13.055 1 94.81 169 ARG A C 1
ATOM 1276 O O . ARG A 1 169 ? 19.484 8.648 12.914 1 94.81 169 ARG A O 1
ATOM 1283 N N . ASN A 1 170 ? 20.516 10.438 12.258 1 96.44 170 ASN A N 1
ATOM 1284 C CA . ASN A 1 170 ? 21.344 9.805 11.242 1 96.44 170 ASN A CA 1
ATOM 1285 C C . ASN A 1 170 ? 20.484 9.164 10.148 1 96.44 170 ASN A C 1
ATOM 1287 O O . ASN A 1 170 ? 20.812 8.07 9.672 1 96.44 170 ASN A O 1
ATOM 1291 N N . ILE A 1 171 ? 19.422 9.703 9.859 1 98.25 171 ILE A N 1
ATOM 1292 C CA . ILE A 1 171 ? 18.594 9.336 8.711 1 98.25 171 ILE A CA 1
ATOM 1293 C C . ILE A 1 171 ? 18.734 10.406 7.629 1 98.25 171 ILE A C 1
ATOM 1295 O O . ILE A 1 171 ? 18.422 11.578 7.863 1 98.25 171 ILE A O 1
ATOM 1299 N N . LYS A 1 172 ? 19.156 10.008 6.488 1 98.25 172 LYS A N 1
ATOM 1300 C CA . LYS A 1 172 ? 19.375 10.953 5.395 1 98.25 172 LYS A CA 1
ATOM 1301 C C . LYS A 1 172 ? 18.062 11.273 4.688 1 98.25 172 LYS A C 1
ATOM 1303 O O . LYS A 1 172 ? 17.188 10.406 4.543 1 98.25 172 LYS A O 1
ATOM 1308 N N . VAL A 1 173 ? 17.953 12.516 4.207 1 98.75 173 VAL A N 1
ATOM 1309 C CA . VAL A 1 173 ? 16.766 12.938 3.475 1 98.75 173 VAL A CA 1
ATOM 1310 C C . VAL A 1 173 ? 17.156 13.391 2.068 1 98.75 173 VAL A C 1
ATOM 1312 O O . VAL A 1 173 ? 17.953 14.312 1.904 1 98.75 173 VAL A O 1
ATOM 1315 N N . ILE A 1 174 ? 16.656 12.672 1.072 1 98.88 174 ILE A N 1
ATOM 1316 C CA . ILE A 1 174 ? 16.734 13.133 -0.311 1 98.88 174 ILE A CA 1
ATOM 1317 C C . ILE A 1 174 ? 15.578 14.078 -0.609 1 98.88 174 ILE A C 1
ATOM 1319 O O . ILE A 1 174 ? 14.414 13.68 -0.548 1 98.88 174 ILE A O 1
ATOM 1323 N N . ASN A 1 175 ? 15.938 15.312 -0.97 1 98.75 175 ASN A N 1
ATOM 1324 C CA . ASN A 1 175 ? 14.938 16.359 -1.157 1 98.75 175 ASN A CA 1
ATOM 1325 C C . ASN A 1 175 ? 14.664 16.609 -2.637 1 98.75 175 ASN A C 1
ATOM 1327 O O . ASN A 1 175 ? 15.578 16.984 -3.383 1 98.75 175 ASN A O 1
ATOM 1331 N N . ILE A 1 176 ? 13.438 16.453 -3.037 1 98.69 176 ILE A N 1
ATOM 1332 C CA . ILE A 1 176 ? 13.031 16.797 -4.395 1 98.69 176 ILE A CA 1
ATOM 1333 C C . ILE A 1 176 ? 12.516 18.234 -4.426 1 98.69 176 ILE A C 1
ATOM 1335 O O . ILE A 1 176 ? 11.648 18.609 -3.629 1 98.69 176 ILE A O 1
ATOM 1339 N N . VAL A 1 177 ? 13.07 19.047 -5.332 1 97.81 177 VAL A N 1
ATOM 1340 C CA . VAL A 1 177 ? 12.648 20.438 -5.484 1 97.81 177 VAL A CA 1
ATOM 1341 C C . VAL A 1 177 ? 12.273 20.703 -6.941 1 97.81 177 VAL A C 1
ATOM 1343 O O . VAL A 1 177 ? 12.484 19.859 -7.809 1 97.81 177 VAL A O 1
ATOM 1346 N N . ARG A 1 178 ? 11.695 21.859 -7.18 1 94.19 178 ARG A N 1
ATOM 1347 C CA . ARG A 1 178 ? 11.281 22.219 -8.539 1 94.19 178 ARG A CA 1
ATOM 1348 C C . ARG A 1 178 ? 11.992 23.469 -9.023 1 94.19 178 ARG A C 1
ATOM 1350 O O . ARG A 1 178 ? 11.984 23.766 -10.219 1 94.19 178 ARG A O 1
ATOM 1357 N N . ARG A 1 179 ? 12.531 24.266 -8.055 1 92.88 179 ARG A N 1
ATOM 1358 C CA . ARG A 1 179 ? 13.188 25.516 -8.406 1 92.88 179 ARG A CA 1
ATOM 1359 C C . ARG A 1 179 ? 14.609 25.562 -7.855 1 92.88 179 ARG A C 1
ATOM 1361 O O . ARG A 1 179 ? 14.875 25.062 -6.758 1 92.88 179 ARG A O 1
ATOM 1368 N N . GLU A 1 180 ? 15.422 26.297 -8.57 1 92.31 180 GLU A N 1
ATOM 1369 C CA . GLU A 1 180 ? 16.828 26.391 -8.195 1 92.31 180 GLU A CA 1
ATOM 1370 C C . GLU A 1 180 ? 17 27.141 -6.867 1 92.31 180 GLU A C 1
ATOM 1372 O O . GLU A 1 180 ? 17.859 26.781 -6.062 1 92.31 180 GLU A O 1
ATOM 1377 N N . GLU A 1 181 ? 16.219 28.109 -6.691 1 91.88 181 GLU A N 1
ATOM 1378 C CA . GLU A 1 181 ? 16.312 28.906 -5.469 1 91.88 181 GLU A CA 1
ATOM 1379 C C . GLU A 1 181 ? 16.094 28.047 -4.23 1 91.88 181 GLU A C 1
ATOM 1381 O O . GLU A 1 181 ? 16.641 28.328 -3.164 1 91.88 181 GLU A O 1
ATOM 1386 N N . GLN A 1 182 ? 15.367 26.984 -4.371 1 93.88 182 GLN A N 1
ATOM 1387 C CA . GLN A 1 182 ? 15.039 26.094 -3.256 1 93.88 182 GLN A CA 1
ATOM 1388 C C . GLN A 1 182 ? 16.25 25.266 -2.84 1 93.88 182 GLN A C 1
ATOM 1390 O O . GLN A 1 182 ? 16.328 24.828 -1.693 1 93.88 182 GLN A O 1
ATOM 1395 N N . VAL A 1 183 ? 17.125 25.047 -3.77 1 93.94 183 VAL A N 1
ATOM 1396 C CA . VAL A 1 183 ? 18.344 24.312 -3.467 1 93.94 183 VAL A CA 1
ATOM 1397 C C . VAL A 1 183 ? 19.172 25.078 -2.438 1 93.94 183 VAL A C 1
ATOM 1399 O O . VAL A 1 183 ? 19.609 24.516 -1.433 1 93.94 183 VAL A O 1
ATOM 1402 N N . TYR A 1 184 ? 19.25 26.328 -2.676 1 90 184 TYR A N 1
ATOM 1403 C CA . TYR A 1 184 ? 20.016 27.188 -1.787 1 90 184 TYR A CA 1
ATOM 1404 C C . TYR A 1 184 ? 19.344 27.297 -0.423 1 90 184 TYR A C 1
ATOM 1406 O O . TYR A 1 184 ? 20.016 27.234 0.611 1 90 184 TYR A O 1
ATOM 1414 N N . GLU A 1 185 ? 18.078 27.438 -0.488 1 88.81 185 GLU A N 1
ATOM 1415 C CA . GLU A 1 185 ? 17.328 27.547 0.754 1 88.81 185 GLU A CA 1
ATOM 1416 C C . GLU A 1 185 ? 17.531 26.312 1.635 1 88.81 185 GLU A C 1
ATOM 1418 O O . GLU A 1 185 ? 17.797 26.438 2.832 1 88.81 185 GLU A O 1
ATOM 1423 N N . LEU A 1 186 ? 17.5 25.188 1.054 1 95 186 LEU A N 1
ATOM 1424 C CA . LEU A 1 186 ? 17.609 23.938 1.793 1 95 186 LEU A CA 1
ATOM 1425 C C . LEU A 1 186 ? 19.031 23.766 2.33 1 95 186 LEU A C 1
ATOM 1427 O O . LEU A 1 186 ? 19.219 23.344 3.473 1 95 186 LEU A O 1
ATOM 1431 N N . ARG A 1 187 ? 19.984 24.078 1.552 1 94.12 187 ARG A N 1
ATOM 1432 C CA . ARG A 1 187 ? 21.375 23.922 1.963 1 94.12 187 ARG A CA 1
ATOM 1433 C C . ARG A 1 187 ? 21.719 24.859 3.117 1 94.12 187 ARG A C 1
ATOM 1435 O O . ARG A 1 187 ? 22.328 24.438 4.102 1 94.12 187 ARG A O 1
ATOM 1442 N N . TYR A 1 188 ? 21.25 26.047 3.037 1 90.62 188 TYR A N 1
ATOM 1443 C CA . TYR A 1 188 ? 21.672 27.062 3.984 1 90.62 188 TYR A CA 1
ATOM 1444 C C . TYR A 1 188 ? 20.781 27.078 5.223 1 90.62 188 TYR A C 1
ATOM 1446 O O . TYR A 1 188 ? 21.266 27.312 6.332 1 90.62 188 TYR A O 1
ATOM 1454 N N . GLU A 1 189 ? 19.562 26.766 5.008 1 87.94 189 GLU A N 1
ATOM 1455 C CA . GLU A 1 189 ? 18.641 26.875 6.133 1 87.94 189 GLU A CA 1
ATOM 1456 C C . GLU A 1 189 ? 18.609 25.578 6.941 1 87.94 189 GLU A C 1
ATOM 1458 O O . GLU A 1 189 ? 18.344 25.594 8.148 1 87.94 189 GLU A O 1
ATOM 1463 N N . CYS A 1 190 ? 18.844 24.484 6.277 1 89.75 190 CYS A N 1
ATOM 1464 C CA . CYS A 1 190 ? 18.641 23.25 7.031 1 89.75 190 CYS A CA 1
ATOM 1465 C C . CYS A 1 190 ? 19.812 22.281 6.844 1 89.75 190 CYS A C 1
ATOM 1467 O O . CYS A 1 190 ? 19.781 21.172 7.363 1 89.75 190 CYS A O 1
ATOM 1469 N N . GLY A 1 191 ? 20.797 22.641 6.133 1 91.31 191 GLY A N 1
ATOM 1470 C CA . GLY A 1 191 ? 21.984 21.797 5.992 1 91.31 191 GLY A CA 1
ATOM 1471 C C . GLY A 1 191 ? 21.75 20.594 5.105 1 91.31 191 GLY A C 1
ATOM 1472 O O . GLY A 1 191 ? 22.438 19.578 5.242 1 91.31 191 GLY A O 1
ATOM 1473 N N . ALA A 1 192 ? 20.812 20.703 4.254 1 96 192 ALA A N 1
ATOM 1474 C CA . ALA A 1 192 ? 20.5 19.578 3.381 1 96 192 ALA A CA 1
ATOM 1475 C C . ALA A 1 192 ? 21.656 19.297 2.414 1 96 192 ALA A C 1
ATOM 1477 O O . ALA A 1 192 ? 22.188 20.219 1.801 1 96 192 ALA A O 1
ATOM 1478 N N . GLU A 1 193 ? 21.953 18.031 2.268 1 95.12 193 GLU A N 1
ATOM 1479 C CA . GLU A 1 193 ? 23.047 17.641 1.399 1 95.12 193 GLU A CA 1
ATOM 1480 C C . GLU A 1 193 ? 22.547 16.969 0.126 1 95.12 193 GLU A C 1
ATOM 1482 O O . GLU A 1 193 ? 23.172 17.062 -0.93 1 95.12 193 GLU A O 1
ATOM 1487 N N . LEU A 1 194 ? 21.516 16.234 0.237 1 98 194 LEU A N 1
ATOM 1488 C CA . LEU A 1 194 ? 20.953 15.484 -0.891 1 98 194 LEU A CA 1
ATOM 1489 C C . LEU A 1 194 ? 19.734 16.188 -1.46 1 98 194 LEU A C 1
ATOM 1491 O O . LEU A 1 194 ? 18.641 16.078 -0.903 1 98 194 LEU A O 1
ATOM 1495 N N . ILE A 1 195 ? 19.953 16.938 -2.551 1 98.25 195 ILE A N 1
ATOM 1496 C CA . ILE A 1 195 ? 18.906 17.719 -3.197 1 98.25 195 ILE A CA 1
ATOM 1497 C C . ILE A 1 195 ? 18.891 17.422 -4.695 1 98.25 195 ILE A C 1
ATOM 1499 O O . ILE A 1 195 ? 19.938 17.328 -5.328 1 98.25 195 ILE A O 1
ATOM 1503 N N . ILE A 1 196 ? 17.703 17.219 -5.207 1 98.19 196 ILE A N 1
ATOM 1504 C CA . ILE A 1 196 ? 17.578 16.969 -6.637 1 98.19 196 ILE A CA 1
ATOM 1505 C C . ILE A 1 196 ? 16.406 17.781 -7.203 1 98.19 196 ILE A C 1
ATOM 1507 O O . ILE A 1 196 ? 15.359 17.891 -6.574 1 98.19 196 ILE A O 1
ATOM 1511 N N . ASN A 1 197 ? 16.625 18.359 -8.375 1 97.56 197 ASN A N 1
ATOM 1512 C CA . ASN A 1 197 ? 15.602 19.125 -9.086 1 97.56 197 ASN A CA 1
ATOM 1513 C C . ASN A 1 197 ? 14.812 18.25 -10.062 1 97.56 197 ASN A C 1
ATOM 1515 O O . ASN A 1 197 ? 15.391 17.672 -10.977 1 97.56 197 ASN A O 1
ATOM 1519 N N . GLN A 1 198 ? 13.523 18.188 -9.883 1 96.88 198 GLN A N 1
ATOM 1520 C CA . GLN A 1 198 ? 12.703 17.281 -10.664 1 96.88 198 GLN A CA 1
ATOM 1521 C C . GLN A 1 198 ? 12.656 17.703 -12.133 1 96.88 198 GLN A C 1
ATOM 1523 O O . GLN A 1 198 ? 12.258 16.922 -13 1 96.88 198 GLN A O 1
ATOM 1528 N N . ASN A 1 199 ? 13.055 18.906 -12.43 1 95.44 199 ASN A N 1
ATOM 1529 C CA . ASN A 1 199 ? 13.047 19.391 -13.805 1 95.44 199 ASN A CA 1
ATOM 1530 C C . ASN A 1 199 ? 14.359 19.062 -14.523 1 95.44 199 ASN A C 1
ATOM 1532 O O . ASN A 1 199 ? 14.5 19.344 -15.719 1 95.44 199 ASN A O 1
ATOM 1536 N N . ASP A 1 200 ? 15.242 18.484 -13.844 1 94.88 200 ASP A N 1
ATOM 1537 C CA . ASP A 1 200 ? 16.453 17.984 -14.492 1 94.88 200 ASP A CA 1
ATOM 1538 C C . ASP A 1 200 ? 16.125 16.891 -15.492 1 94.88 200 ASP A C 1
ATOM 1540 O O . ASP A 1 200 ? 15.336 15.984 -15.195 1 94.88 200 ASP A O 1
ATOM 1544 N N . PRO A 1 201 ? 16.703 16.859 -16.75 1 93.75 201 PRO A N 1
ATOM 1545 C CA . PRO A 1 201 ? 16.422 15.852 -17.766 1 93.75 201 PRO A CA 1
ATOM 1546 C C . PRO A 1 201 ? 16.734 14.438 -17.297 1 93.75 201 PRO A C 1
ATOM 1548 O O . PRO A 1 201 ? 16.094 13.477 -17.719 1 93.75 201 PRO A O 1
ATOM 1551 N N . ASP A 1 202 ? 17.703 14.289 -16.438 1 95.75 202 ASP A N 1
ATOM 1552 C CA . ASP A 1 202 ? 18.078 12.961 -15.945 1 95.75 202 ASP A CA 1
ATOM 1553 C C . ASP A 1 202 ? 17.578 12.742 -14.523 1 95.75 202 ASP A C 1
ATOM 1555 O O . ASP A 1 202 ? 18.203 12.031 -13.734 1 95.75 202 ASP A O 1
ATOM 1559 N N . PHE A 1 203 ? 16.5 13.352 -14.156 1 97.75 203 PHE A N 1
ATOM 1560 C CA . PHE A 1 203 ? 15.969 13.375 -12.797 1 97.75 203 PHE A CA 1
ATOM 1561 C C . PHE A 1 203 ? 15.844 11.969 -12.234 1 97.75 203 PHE A C 1
ATOM 1563 O O . PHE A 1 203 ? 16.453 11.641 -11.219 1 97.75 203 PHE A O 1
ATOM 1570 N N . LEU A 1 204 ? 15.117 11.039 -12.938 1 98 204 LEU A N 1
ATOM 1571 C CA . LEU A 1 204 ? 14.844 9.703 -12.406 1 98 204 LEU A CA 1
ATOM 1572 C C . LEU A 1 204 ? 16.125 8.875 -12.336 1 98 204 LEU A C 1
ATOM 1574 O O . LEU A 1 204 ? 16.312 8.102 -11.398 1 98 204 LEU A O 1
ATOM 1578 N N . LYS A 1 205 ? 16.984 9.023 -13.312 1 98 205 LYS A N 1
ATOM 1579 C CA . LYS A 1 205 ? 18.25 8.305 -13.305 1 98 205 LYS A CA 1
ATOM 1580 C C . LYS A 1 205 ? 19.125 8.742 -12.125 1 98 205 LYS A C 1
ATOM 1582 O O . LYS A 1 205 ? 19.688 7.898 -11.422 1 98 205 LYS A O 1
ATOM 1587 N N . GLN A 1 206 ? 19.203 10.023 -11.945 1 98.06 206 GLN A N 1
ATOM 1588 C CA . GLN A 1 206 ? 19.984 10.555 -10.828 1 98.06 206 GLN A CA 1
ATOM 1589 C C . GLN A 1 206 ? 19.375 10.141 -9.492 1 98.06 206 GLN A C 1
ATOM 1591 O O . GLN A 1 206 ? 20.094 9.75 -8.578 1 98.06 206 GLN A O 1
ATOM 1596 N N . LEU A 1 207 ? 18.094 10.219 -9.383 1 98.75 207 LEU A N 1
ATOM 1597 C CA . LEU A 1 207 ? 17.422 9.828 -8.156 1 98.75 207 LEU A CA 1
ATOM 1598 C C . LEU A 1 207 ? 17.641 8.344 -7.855 1 98.75 207 LEU A C 1
ATOM 1600 O O . LEU A 1 207 ? 17.812 7.961 -6.699 1 98.75 207 LEU A O 1
ATOM 1604 N N . LYS A 1 208 ? 17.594 7.516 -8.875 1 98.62 208 LYS A N 1
ATOM 1605 C CA . LYS A 1 208 ? 17.859 6.09 -8.695 1 98.62 208 LYS A CA 1
ATOM 1606 C C . LYS A 1 208 ? 19.234 5.855 -8.086 1 98.62 208 LYS A C 1
ATOM 1608 O O . LYS A 1 208 ? 19.375 5.051 -7.156 1 98.62 208 LYS A O 1
ATOM 1613 N N . ILE A 1 209 ? 20.234 6.555 -8.562 1 98.25 209 ILE A N 1
ATOM 1614 C CA . ILE A 1 209 ? 21.594 6.441 -8.055 1 98.25 209 ILE A CA 1
ATOM 1615 C C . ILE A 1 209 ? 21.625 6.875 -6.59 1 98.25 209 ILE A C 1
ATOM 1617 O O . ILE A 1 209 ? 22.234 6.199 -5.754 1 98.25 209 ILE A O 1
ATOM 1621 N N . MET A 1 210 ? 20.984 7.949 -6.262 1 98.25 210 MET A N 1
ATOM 1622 C CA . MET A 1 210 ? 20.922 8.43 -4.883 1 98.25 210 MET A CA 1
ATOM 1623 C C . MET A 1 210 ? 20.281 7.395 -3.973 1 98.25 210 MET A C 1
ATOM 1625 O O . MET A 1 210 ? 20.734 7.16 -2.855 1 98.25 210 MET A O 1
ATOM 1629 N N . CYS A 1 211 ? 19.203 6.781 -4.441 1 98.56 211 CYS A N 1
ATOM 1630 C CA . CYS A 1 211 ? 18.5 5.766 -3.666 1 98.56 211 CYS A CA 1
ATOM 1631 C C . CYS A 1 211 ? 19.391 4.562 -3.396 1 98.56 211 CYS A C 1
ATOM 1633 O O . CYS A 1 211 ? 19.453 4.062 -2.271 1 98.56 211 CYS A O 1
ATOM 1635 N N . GLU A 1 212 ? 20.047 4.145 -4.406 1 97.44 212 GLU A N 1
ATOM 1636 C CA . GLU A 1 212 ? 20.922 2.98 -4.277 1 97.44 212 GLU A CA 1
ATOM 1637 C C . GLU A 1 212 ? 22.078 3.27 -3.33 1 97.44 212 GLU A C 1
ATOM 1639 O O . GLU A 1 212 ? 22.438 2.436 -2.49 1 97.44 212 GLU A O 1
ATOM 1644 N N . THR A 1 213 ? 22.641 4.461 -3.443 1 97.88 213 THR A N 1
ATOM 1645 C CA . THR A 1 213 ? 23.797 4.836 -2.648 1 97.88 213 THR A CA 1
ATOM 1646 C C . THR A 1 213 ? 23.422 5.004 -1.18 1 97.88 213 THR A C 1
ATOM 1648 O O . THR A 1 213 ? 24.188 4.645 -0.288 1 97.88 213 THR A O 1
ATOM 1651 N N . THR A 1 214 ? 22.266 5.43 -0.88 1 98.25 214 THR A N 1
ATOM 1652 C CA . THR A 1 214 ? 21.859 5.742 0.487 1 98.25 214 THR A CA 1
ATOM 1653 C C . THR A 1 214 ? 21 4.621 1.064 1 98.25 214 THR A C 1
ATOM 1655 O O . THR A 1 214 ? 20.719 4.605 2.264 1 98.25 214 THR A O 1
ATOM 1658 N N . GLN A 1 215 ? 20.453 3.748 0.163 1 98.06 215 GLN A N 1
ATOM 1659 C CA . GLN A 1 215 ? 19.5 2.707 0.529 1 98.06 215 GLN A CA 1
ATOM 1660 C C . GLN A 1 215 ? 18.203 3.311 1.041 1 98.06 215 GLN A C 1
ATOM 1662 O O . GLN A 1 215 ? 17.672 2.885 2.072 1 98.06 215 GLN A O 1
ATOM 1667 N N . ALA A 1 216 ? 17.766 4.328 0.34 1 98.75 216 ALA A N 1
ATOM 1668 C CA . ALA A 1 216 ? 16.484 4.934 0.689 1 98.75 216 ALA A CA 1
ATOM 1669 C C . ALA A 1 216 ? 15.344 3.922 0.573 1 98.75 216 ALA A C 1
ATOM 1671 O O . ALA A 1 216 ? 15.195 3.264 -0.459 1 98.75 216 ALA A O 1
ATOM 1672 N N . SER A 1 217 ? 14.5 3.875 1.64 1 98.75 217 SER A N 1
ATOM 1673 C CA . SER A 1 217 ? 13.508 2.801 1.66 1 98.75 217 SER A CA 1
ATOM 1674 C C . SER A 1 217 ? 12.102 3.346 1.882 1 98.75 217 SER A C 1
ATOM 1676 O O . SER A 1 217 ? 11.125 2.604 1.797 1 98.75 217 SER A O 1
ATOM 1678 N N . ILE A 1 218 ? 11.938 4.613 2.174 1 98.88 218 ILE A N 1
ATOM 1679 C CA . ILE A 1 218 ? 10.633 5.242 2.326 1 98.88 218 ILE A CA 1
ATOM 1680 C C . ILE A 1 218 ? 10.562 6.512 1.481 1 98.88 218 ILE A C 1
ATOM 1682 O O . ILE A 1 218 ? 11.5 7.309 1.476 1 98.88 218 ILE A O 1
ATOM 1686 N N . TYR A 1 219 ? 9.57 6.652 0.729 1 98.94 219 TYR A N 1
ATOM 1687 C CA . TYR A 1 219 ? 9.266 7.844 -0.056 1 98.94 219 TYR A CA 1
ATOM 1688 C C . TYR A 1 219 ? 8.039 8.562 0.491 1 98.94 219 TYR A C 1
ATOM 1690 O O . TYR A 1 219 ? 6.91 8.078 0.334 1 98.94 219 TYR A O 1
ATOM 1698 N N . PHE A 1 220 ? 8.273 9.688 1.16 1 98.88 220 PHE A N 1
ATOM 1699 C CA . PHE A 1 220 ? 7.184 10.555 1.6 1 98.88 220 PHE A CA 1
ATOM 1700 C C . PHE A 1 220 ? 6.75 11.492 0.48 1 98.88 220 PHE A C 1
ATOM 1702 O O . PHE A 1 220 ? 7.527 12.344 0.044 1 98.88 220 PHE A O 1
ATOM 1709 N N . ASP A 1 221 ? 5.473 11.398 0.111 1 98.69 221 ASP A N 1
ATOM 1710 C CA . ASP A 1 221 ? 4.992 12.164 -1.034 1 98.69 221 ASP A CA 1
ATOM 1711 C C . ASP A 1 221 ? 3.721 12.93 -0.683 1 98.69 221 ASP A C 1
ATOM 1713 O O . ASP A 1 221 ? 2.746 12.352 -0.206 1 98.69 221 ASP A O 1
ATOM 1717 N N . ALA A 1 222 ? 3.758 14.242 -0.89 1 97.5 222 ALA A N 1
ATOM 1718 C CA . ALA A 1 222 ? 2.562 15.055 -0.685 1 97.5 222 ALA A CA 1
ATOM 1719 C C . ALA A 1 222 ? 2.041 15.609 -2.008 1 97.5 222 ALA A C 1
ATOM 1721 O O . ALA A 1 222 ? 1.07 16.359 -2.031 1 97.5 222 ALA A O 1
ATOM 1722 N N . VAL A 1 223 ? 2.635 15.195 -3.096 1 96.75 223 VAL A N 1
ATOM 1723 C CA . VAL A 1 223 ? 2.328 15.805 -4.383 1 96.75 223 VAL A CA 1
ATOM 1724 C C . VAL A 1 223 ? 1.335 14.93 -5.145 1 96.75 223 VAL A C 1
ATOM 1726 O O . VAL A 1 223 ? 0.336 15.43 -5.672 1 96.75 223 VAL A O 1
ATOM 1729 N N . GLY A 1 224 ? 1.574 13.672 -5.25 1 96.81 224 GLY A N 1
ATOM 1730 C CA . GLY A 1 224 ? 0.705 12.758 -5.973 1 96.81 224 GLY A CA 1
ATOM 1731 C C . GLY A 1 224 ? 0.996 12.703 -7.461 1 96.81 224 GLY A C 1
ATOM 1732 O O . GLY A 1 224 ? 2.07 13.117 -7.902 1 96.81 224 GLY A O 1
ATOM 1733 N N . GLY A 1 225 ? 0.077 12.078 -8.211 1 97.38 225 GLY A N 1
ATOM 1734 C CA . GLY A 1 225 ? 0.207 11.977 -9.656 1 97.38 225 GLY A CA 1
ATOM 1735 C C . GLY A 1 225 ? 0.996 10.758 -10.102 1 97.38 225 GLY A C 1
ATOM 1736 O O . GLY A 1 225 ? 1.229 9.844 -9.312 1 97.38 225 GLY A O 1
ATOM 1737 N N . GLU A 1 226 ? 1.408 10.758 -11.352 1 97 226 GLU A N 1
ATOM 1738 C CA . GLU A 1 226 ? 2.131 9.641 -11.953 1 97 226 GLU A CA 1
ATOM 1739 C C . GLU A 1 226 ? 3.529 9.508 -11.367 1 97 226 GLU A C 1
ATOM 1741 O O . GLU A 1 226 ? 4.07 8.398 -11.281 1 97 226 GLU A O 1
ATOM 1746 N N . GLN A 1 227 ? 4.023 10.602 -10.945 1 97.25 227 GLN A N 1
ATOM 1747 C CA . GLN A 1 227 ? 5.398 10.609 -10.453 1 97.25 227 GLN A CA 1
ATOM 1748 C C . GLN A 1 227 ? 5.531 9.781 -9.18 1 97.25 227 GLN A C 1
ATOM 1750 O O . GLN A 1 227 ? 6.605 9.25 -8.891 1 97.25 227 GLN A O 1
ATOM 1755 N N . SER A 1 228 ? 4.434 9.656 -8.406 1 98.19 228 SER A N 1
ATOM 1756 C CA . SER A 1 228 ? 4.461 8.852 -7.191 1 98.19 228 SER A CA 1
ATOM 1757 C C . SER A 1 228 ? 4.918 7.426 -7.48 1 98.19 228 SER A C 1
ATOM 1759 O O . SER A 1 228 ? 5.867 6.938 -6.863 1 98.19 228 SER A O 1
ATOM 1761 N N . GLY A 1 229 ? 4.297 6.863 -8.438 1 98.19 229 GLY A N 1
ATOM 1762 C CA . GLY A 1 229 ? 4.664 5.504 -8.805 1 98.19 229 GLY A CA 1
ATOM 1763 C C . GLY A 1 229 ? 5.996 5.418 -9.516 1 98.19 229 GLY A C 1
ATOM 1764 O O . GLY A 1 229 ? 6.762 4.473 -9.305 1 98.19 229 GLY A O 1
ATOM 1765 N N . GLN A 1 230 ? 6.277 6.367 -10.375 1 98.12 230 GLN A N 1
ATOM 1766 C CA . GLN A 1 230 ? 7.535 6.371 -11.117 1 98.12 230 GLN A CA 1
ATOM 1767 C C . GLN A 1 230 ? 8.734 6.379 -10.172 1 98.12 230 GLN A C 1
ATOM 1769 O O . GLN A 1 230 ? 9.734 5.703 -10.422 1 98.12 230 GLN A O 1
ATOM 1774 N N . ILE A 1 231 ? 8.625 7.137 -9.102 1 98.75 231 ILE A N 1
ATOM 1775 C CA . ILE A 1 231 ? 9.711 7.195 -8.125 1 98.75 231 ILE A CA 1
ATOM 1776 C C . ILE A 1 231 ? 9.766 5.891 -7.336 1 98.75 231 ILE A C 1
ATOM 1778 O O . ILE A 1 231 ? 10.844 5.336 -7.121 1 98.75 231 ILE A O 1
ATOM 1782 N N . LEU A 1 232 ? 8.648 5.348 -6.926 1 98.69 232 LEU A N 1
ATOM 1783 C CA . LEU A 1 232 ? 8.633 4.059 -6.238 1 98.69 232 LEU A CA 1
ATOM 1784 C C . LEU A 1 232 ? 9.32 2.986 -7.07 1 98.69 232 LEU A C 1
ATOM 1786 O O . LEU A 1 232 ? 10.062 2.162 -6.535 1 98.69 232 LEU A O 1
ATOM 1790 N N . ASN A 1 233 ? 9.125 3.025 -8.359 1 97.81 233 ASN A N 1
ATOM 1791 C CA . ASN A 1 233 ? 9.641 2.006 -9.273 1 97.81 233 ASN A CA 1
ATOM 1792 C C . ASN A 1 233 ? 11.164 1.941 -9.25 1 97.81 233 ASN A C 1
ATOM 1794 O O . ASN A 1 233 ? 11.75 0.88 -9.469 1 97.81 233 ASN A O 1
ATOM 1798 N N . ILE A 1 234 ? 11.82 3.012 -9 1 98.19 234 ILE A N 1
ATOM 1799 C CA . ILE A 1 234 ? 13.273 3.033 -9.102 1 98.19 234 ILE A CA 1
ATOM 1800 C C . ILE A 1 234 ? 13.891 2.828 -7.719 1 98.19 234 ILE A C 1
ATOM 1802 O O . ILE A 1 234 ? 15.117 2.742 -7.59 1 98.19 234 ILE A O 1
ATOM 1806 N N . MET A 1 235 ? 13.141 2.777 -6.66 1 98.62 235 MET A N 1
ATOM 1807 C CA . MET A 1 235 ? 13.641 2.602 -5.301 1 98.62 235 MET A CA 1
ATOM 1808 C C . MET A 1 235 ? 14.008 1.145 -5.039 1 98.62 235 MET A C 1
ATOM 1810 O O . MET A 1 235 ? 13.594 0.252 -5.781 1 98.62 235 MET A O 1
ATOM 1814 N N . PRO A 1 236 ? 14.75 0.888 -3.957 1 97.94 236 PRO A N 1
ATOM 1815 C CA . PRO A 1 236 ? 15.148 -0.482 -3.625 1 97.94 236 PRO A CA 1
ATOM 1816 C C . PRO A 1 236 ? 13.961 -1.384 -3.312 1 97.94 236 PRO A C 1
ATOM 1818 O O . PRO A 1 236 ? 12.883 -0.891 -2.965 1 97.94 236 PRO A O 1
ATOM 1821 N N . LYS A 1 237 ? 14.195 -2.686 -3.471 1 96.31 237 LYS A N 1
ATOM 1822 C CA . LYS A 1 237 ? 13.195 -3.668 -3.068 1 96.31 237 LYS A CA 1
ATOM 1823 C C . LYS A 1 237 ? 12.742 -3.438 -1.628 1 96.31 237 LYS A C 1
ATOM 1825 O O . LYS A 1 237 ? 13.539 -3.021 -0.784 1 96.31 237 LYS A O 1
ATOM 1830 N N . GLY A 1 238 ? 11.469 -3.639 -1.405 1 97.19 238 GLY A N 1
ATOM 1831 C CA . GLY A 1 238 ? 10.938 -3.521 -0.057 1 97.19 238 GLY A CA 1
ATOM 1832 C C . GLY A 1 238 ? 10.586 -2.096 0.321 1 97.19 238 GLY A C 1
ATOM 1833 O O . GLY A 1 238 ? 10.109 -1.841 1.431 1 97.19 238 GLY A O 1
ATOM 1834 N N . SER A 1 239 ? 10.75 -1.144 -0.611 1 98.69 239 SER A N 1
ATOM 1835 C CA . SER A 1 239 ? 10.5 0.259 -0.3 1 98.69 239 SER A CA 1
ATOM 1836 C C . SER A 1 239 ? 9 0.525 -0.139 1 98.69 239 SER A C 1
ATOM 1838 O O . SER A 1 239 ? 8.172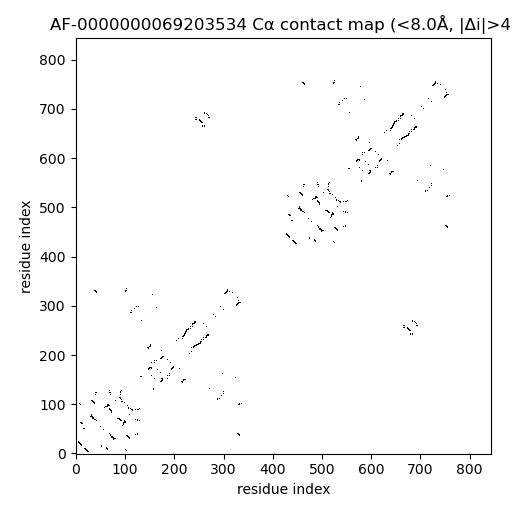 -0.229 -0.651 1 98.69 239 SER A O 1
ATOM 1840 N N . THR A 1 240 ? 8.711 1.624 0.528 1 98.88 240 THR A N 1
ATOM 1841 C CA . THR A 1 240 ? 7.328 2.027 0.76 1 98.88 240 THR A CA 1
ATOM 1842 C C . THR A 1 240 ? 7.098 3.459 0.284 1 98.88 240 THR A C 1
ATOM 1844 O O . THR A 1 240 ? 7.875 4.359 0.603 1 98.88 240 THR A O 1
ATOM 1847 N N . LEU A 1 241 ? 6.09 3.607 -0.532 1 98.81 241 LEU A N 1
ATOM 1848 C CA . LEU A 1 241 ? 5.539 4.93 -0.799 1 98.81 241 LEU A CA 1
ATOM 1849 C C . LEU A 1 241 ? 4.535 5.332 0.278 1 98.81 241 LEU A C 1
ATOM 1851 O O . LEU A 1 241 ? 3.539 4.637 0.491 1 98.81 241 LEU A O 1
ATOM 1855 N N . MET A 1 242 ? 4.805 6.422 0.947 1 98.62 242 MET A N 1
ATOM 1856 C CA . MET A 1 242 ? 3.945 6.953 2 1 98.62 242 MET A CA 1
ATOM 1857 C C . MET A 1 242 ? 3.35 8.297 1.593 1 98.62 242 MET A C 1
ATOM 1859 O O . MET A 1 242 ? 4.008 9.328 1.712 1 98.62 242 MET A O 1
ATOM 1863 N N . MET A 1 243 ? 2.102 8.258 1.199 1 98.31 243 MET A N 1
ATOM 1864 C CA . MET A 1 243 ? 1.419 9.508 0.885 1 98.31 243 MET A CA 1
ATOM 1865 C C . MET A 1 243 ? 1.083 10.281 2.158 1 98.31 243 MET A C 1
ATOM 1867 O O . MET A 1 243 ? 0.602 9.703 3.131 1 98.31 243 MET A O 1
ATOM 1871 N N . TYR A 1 244 ? 1.348 11.609 2.096 1 97.5 244 TYR A N 1
ATOM 1872 C CA . TYR A 1 244 ? 0.978 12.352 3.293 1 97.5 244 TYR A CA 1
ATOM 1873 C C . TYR A 1 244 ? 0.251 13.641 2.93 1 97.5 244 TYR A C 1
ATOM 1875 O O . TYR A 1 244 ? -0.076 14.445 3.805 1 97.5 244 TYR A O 1
ATOM 1883 N N . GLY A 1 245 ? 0.009 13.82 1.626 1 95.31 245 GLY A N 1
ATOM 1884 C CA . GLY A 1 245 ? -0.737 14.969 1.142 1 95.31 245 GLY A CA 1
ATOM 1885 C C . GLY A 1 245 ? -1.146 14.844 -0.314 1 95.31 245 GLY A C 1
ATOM 1886 O O . GLY A 1 245 ? -0.871 13.828 -0.957 1 95.31 245 GLY A O 1
ATOM 1887 N N . THR A 1 246 ? -1.863 15.82 -0.794 1 94.06 246 THR A N 1
ATOM 1888 C CA . THR A 1 246 ? -2.355 15.883 -2.166 1 94.06 246 THR A CA 1
ATOM 1889 C C . THR A 1 246 ? -2.205 17.297 -2.73 1 94.06 246 THR A C 1
ATOM 1891 O O . THR A 1 246 ? -3.176 17.875 -3.209 1 94.06 246 THR A O 1
ATOM 1894 N N . LEU A 1 247 ? -1.03 17.75 -2.801 1 92.19 247 LEU A N 1
ATOM 1895 C CA . LEU A 1 247 ? -0.779 19.141 -3.16 1 92.19 247 LEU A CA 1
ATOM 1896 C C . LEU A 1 247 ? -1.104 19.391 -4.629 1 92.19 247 LEU A C 1
ATOM 1898 O O . LEU A 1 247 ? -1.613 20.453 -4.988 1 92.19 247 LEU A O 1
ATOM 1902 N N . ASP A 1 248 ? -0.82 18.406 -5.477 1 89.44 248 ASP A N 1
ATOM 1903 C CA . ASP A 1 248 ? -0.99 18.625 -6.91 1 89.44 248 ASP A CA 1
ATOM 1904 C C . ASP A 1 248 ? -2.102 17.734 -7.473 1 89.44 248 ASP A C 1
ATOM 1906 O O . ASP A 1 248 ? -2.809 18.141 -8.398 1 89.44 248 ASP A O 1
ATOM 1910 N N . SER A 1 249 ? -2.154 16.547 -6.926 1 91.44 249 SER A N 1
ATOM 1911 C CA . SER A 1 249 ? -3.117 15.602 -7.484 1 91.44 249 SER A CA 1
ATOM 1912 C C . SER A 1 249 ? -3.811 14.805 -6.387 1 91.44 249 SER A C 1
ATOM 1914 O O . SER A 1 249 ? -3.176 14.398 -5.41 1 91.44 249 SER A O 1
ATOM 1916 N N . TRP A 1 250 ? -5.07 14.562 -6.68 1 92.56 250 TRP A N 1
ATOM 1917 C CA . TRP A 1 250 ? -5.855 13.734 -5.77 1 92.56 250 TRP A CA 1
ATOM 1918 C C . TRP A 1 250 ? -5.719 12.258 -6.117 1 92.56 250 TRP A C 1
ATOM 1920 O O . TRP A 1 250 ? -6.281 11.398 -5.434 1 92.56 250 TRP A O 1
ATOM 1930 N N . GLN A 1 251 ? -5.012 11.953 -7.137 1 95.5 251 GLN A N 1
ATOM 1931 C CA . GLN A 1 251 ? -4.781 10.578 -7.574 1 95.5 251 GLN A CA 1
ATOM 1932 C C . GLN A 1 251 ? -3.287 10.266 -7.637 1 95.5 251 GLN A C 1
ATOM 1934 O O . GLN A 1 251 ? -2.465 11.172 -7.785 1 95.5 251 GLN A O 1
ATOM 1939 N N . ILE A 1 252 ? -3.057 9 -7.457 1 96.88 252 ILE A N 1
ATOM 1940 C CA . ILE A 1 252 ? -1.686 8.57 -7.711 1 96.88 252 ILE A CA 1
ATOM 1941 C C . ILE A 1 252 ? -1.671 7.52 -8.82 1 96.88 252 ILE A C 1
ATOM 1943 O O . ILE A 1 252 ? -2.662 6.816 -9.031 1 96.88 252 ILE A O 1
ATOM 1947 N N . GLY A 1 253 ? -0.603 7.504 -9.578 1 96.81 253 GLY A N 1
ATOM 1948 C CA . GLY A 1 253 ? -0.405 6.559 -10.664 1 96.81 253 GLY A CA 1
ATOM 1949 C C . GLY A 1 253 ? 1.051 6.188 -10.875 1 96.81 253 GLY A C 1
ATOM 1950 O O . GLY A 1 253 ? 1.853 6.246 -9.938 1 96.81 253 GLY A O 1
ATOM 1951 N N . GLY A 1 254 ? 1.292 5.605 -12.07 1 96.94 254 GLY A N 1
ATOM 1952 C CA . GLY A 1 254 ? 2.652 5.266 -12.453 1 96.94 254 GLY A CA 1
ATOM 1953 C C . GLY A 1 254 ? 3.197 4.059 -11.711 1 96.94 254 GLY A C 1
ATOM 1954 O O . GLY A 1 254 ? 4.41 3.861 -11.641 1 96.94 254 GLY A O 1
ATOM 1955 N N . ILE A 1 255 ? 2.32 3.248 -11.102 1 97.88 255 ILE A N 1
ATOM 1956 C CA . ILE A 1 255 ? 2.742 2.139 -10.25 1 97.88 255 ILE A CA 1
ATOM 1957 C C . ILE A 1 255 ? 2.875 0.869 -11.094 1 97.88 255 ILE A C 1
ATOM 1959 O O . ILE A 1 255 ? 1.936 0.476 -11.789 1 97.88 255 ILE A O 1
ATOM 1963 N N . GLN A 1 256 ? 4.023 0.242 -11.055 1 96.56 256 GLN A N 1
ATOM 1964 C CA . GLN A 1 256 ? 4.23 -1.052 -11.695 1 96.56 256 GLN A CA 1
ATOM 1965 C C . GLN A 1 256 ? 3.834 -2.195 -10.766 1 96.56 256 GLN A C 1
ATOM 1967 O O . GLN A 1 256 ? 4.238 -2.227 -9.602 1 96.56 256 GLN A O 1
ATOM 1972 N N . ALA A 1 257 ? 3.09 -3.119 -11.312 1 93.25 257 ALA A N 1
ATOM 1973 C CA . ALA A 1 257 ? 2.598 -4.23 -10.508 1 93.25 257 ALA A CA 1
ATOM 1974 C C . ALA A 1 257 ? 3.752 -5.07 -9.961 1 93.25 257 ALA A C 1
ATOM 1976 O O . ALA A 1 257 ? 3.686 -5.574 -8.844 1 93.25 257 ALA A O 1
ATOM 1977 N N . ASN A 1 258 ? 4.785 -5.25 -10.703 1 91.44 258 ASN A N 1
ATOM 1978 C CA . ASN A 1 258 ? 5.926 -6.059 -10.289 1 91.44 258 ASN A CA 1
ATOM 1979 C C . ASN A 1 258 ? 6.602 -5.484 -9.047 1 91.44 258 ASN A C 1
ATOM 1981 O O . ASN A 1 258 ? 7.238 -6.215 -8.289 1 91.44 258 ASN A O 1
ATOM 1985 N N . ASP A 1 259 ? 6.488 -4.133 -8.828 1 94.62 259 ASP A N 1
ATOM 1986 C CA . ASP A 1 259 ? 6.996 -3.512 -7.609 1 94.62 259 ASP A CA 1
ATOM 1987 C C . ASP A 1 259 ? 6.336 -4.113 -6.371 1 94.62 259 ASP A C 1
ATOM 1989 O O . ASP A 1 259 ? 7 -4.336 -5.355 1 94.62 259 ASP A O 1
ATOM 1993 N N . LEU A 1 260 ? 5.109 -4.402 -6.539 1 96.44 260 LEU A N 1
ATOM 1994 C CA . LEU A 1 260 ? 4.328 -4.922 -5.426 1 96.44 260 LEU A CA 1
ATOM 1995 C C . LEU A 1 260 ? 4.535 -6.426 -5.27 1 96.44 260 LEU A C 1
ATOM 1997 O O . LEU A 1 260 ? 4.492 -6.949 -4.152 1 96.44 260 LEU A O 1
ATOM 2001 N N . LEU A 1 261 ? 4.77 -7.09 -6.336 1 94.62 261 LEU A N 1
ATOM 2002 C CA . LEU A 1 261 ? 4.852 -8.547 -6.359 1 94.62 261 LEU A CA 1
ATOM 2003 C C . LEU A 1 261 ? 6.25 -9.016 -5.977 1 94.62 261 LEU A C 1
ATOM 2005 O O . LEU A 1 261 ? 6.574 -9.109 -4.793 1 94.62 261 LEU A O 1
ATOM 2009 N N . SER A 1 262 ? 7.184 -9.016 -6.926 1 91.62 262 SER A N 1
ATOM 2010 C CA . SER A 1 262 ? 8.508 -9.586 -6.699 1 91.62 262 SER A CA 1
ATOM 2011 C C . SER A 1 262 ? 9.352 -8.688 -5.809 1 91.62 262 SER A C 1
ATOM 2013 O O . SER A 1 262 ? 10.188 -9.164 -5.043 1 91.62 262 SER A O 1
ATOM 2015 N N . ASP A 1 263 ? 9.125 -7.352 -5.891 1 94.88 263 ASP A N 1
ATOM 2016 C CA . ASP A 1 263 ? 9.977 -6.418 -5.16 1 94.88 263 ASP A CA 1
ATOM 2017 C C . ASP A 1 263 ? 9.406 -6.125 -3.771 1 94.88 263 ASP A C 1
ATOM 2019 O O . ASP A 1 263 ? 10.047 -5.445 -2.965 1 94.88 263 ASP A O 1
ATOM 2023 N N . LYS A 1 264 ? 8.234 -6.559 -3.506 1 96.31 264 LYS A N 1
ATOM 2024 C CA . LYS A 1 264 ? 7.598 -6.457 -2.197 1 96.31 264 LYS A CA 1
ATOM 2025 C C . LYS A 1 264 ? 7.512 -5.004 -1.738 1 96.31 264 LYS A C 1
ATOM 2027 O O . LYS A 1 264 ? 7.719 -4.707 -0.56 1 96.31 264 LYS A O 1
ATOM 2032 N N . LYS A 1 265 ? 7.398 -4.125 -2.668 1 98.19 265 LYS A N 1
ATOM 2033 C CA . LYS A 1 265 ? 7.125 -2.734 -2.311 1 98.19 265 LYS A CA 1
ATOM 2034 C C . LYS A 1 265 ? 5.676 -2.551 -1.878 1 98.19 265 LYS A C 1
ATOM 2036 O O . LYS A 1 265 ? 4.836 -3.426 -2.109 1 98.19 265 LYS A O 1
ATOM 2041 N N . SER A 1 266 ? 5.402 -1.412 -1.238 1 98.62 266 SER A N 1
ATOM 2042 C CA . SER A 1 266 ? 4.051 -1.175 -0.734 1 98.62 266 SER A CA 1
ATOM 2043 C C . SER A 1 266 ? 3.697 0.307 -0.783 1 98.62 266 SER A C 1
ATOM 2045 O O . SER A 1 266 ? 4.574 1.156 -0.96 1 98.62 266 SER A O 1
ATOM 2047 N N . ILE A 1 267 ? 2.406 0.564 -0.701 1 98.81 267 ILE A N 1
ATOM 2048 C CA . ILE A 1 267 ? 1.873 1.923 -0.714 1 98.81 267 ILE A CA 1
ATOM 2049 C C . ILE A 1 267 ? 0.916 2.113 0.46 1 98.81 267 ILE A C 1
ATOM 2051 O O . ILE A 1 267 ? 0.001 1.311 0.66 1 98.81 267 ILE A O 1
ATOM 2055 N N . GLN A 1 268 ? 1.157 3.156 1.211 1 98.25 268 GLN A N 1
ATOM 2056 C CA . GLN A 1 268 ? 0.361 3.52 2.379 1 98.25 268 GLN A CA 1
ATOM 2057 C C . GLN A 1 268 ? 0.263 5.035 2.529 1 98.25 268 GLN A C 1
ATOM 2059 O O . GLN A 1 268 ? 0.671 5.781 1.637 1 98.25 268 GLN A O 1
ATOM 2064 N N . GLY A 1 269 ? -0.391 5.426 3.691 1 97.69 269 GLY A N 1
ATOM 2065 C CA . GLY A 1 269 ? -0.507 6.852 3.963 1 97.69 269 GLY A CA 1
ATOM 2066 C C . GLY A 1 269 ? -0.121 7.219 5.383 1 97.69 269 GLY A C 1
ATOM 2067 O O . GLY A 1 269 ? -0.105 6.363 6.27 1 97.69 269 GLY A O 1
ATOM 2068 N N . PHE A 1 270 ? 0.278 8.438 5.477 1 97.25 270 PHE A N 1
ATOM 2069 C CA . PHE A 1 270 ? 0.428 9.078 6.777 1 97.25 270 PHE A CA 1
ATOM 2070 C C . PHE A 1 270 ? -0.502 10.281 6.898 1 97.25 270 PHE A C 1
ATOM 2072 O O . PHE A 1 270 ? -0.414 11.227 6.109 1 97.25 270 PHE A O 1
ATOM 2079 N N . PHE A 1 271 ? -1.3 10.195 7.828 1 94.69 271 PHE A N 1
ATOM 2080 C CA . PHE A 1 271 ? -2.207 11.297 8.141 1 94.69 271 PHE A CA 1
ATOM 2081 C C . PHE A 1 271 ? -2.17 11.617 9.633 1 94.69 271 PHE A C 1
ATOM 2083 O O . PHE A 1 271 ? -2.432 10.742 10.469 1 94.69 271 PHE A O 1
ATOM 2090 N N . LEU A 1 272 ? -1.878 12.836 9.898 1 94 272 LEU A N 1
ATOM 2091 C CA . LEU A 1 272 ? -1.596 13.25 11.273 1 94 272 LEU A CA 1
ATOM 2092 C C . LEU A 1 272 ? -2.748 12.875 12.203 1 94 272 LEU A C 1
ATOM 2094 O O . LEU A 1 272 ? -2.529 12.297 13.266 1 94 272 LEU A O 1
ATOM 2098 N N . ASN A 1 273 ? -3.977 13.219 11.789 1 89.75 273 ASN A N 1
ATOM 2099 C CA . ASN A 1 273 ? -5.133 12.953 12.641 1 89.75 273 ASN A CA 1
ATOM 2100 C C . ASN A 1 273 ? -5.273 11.469 12.953 1 89.75 273 ASN A C 1
ATOM 2102 O O . ASN A 1 273 ? -5.598 11.094 14.078 1 89.75 273 ASN A O 1
ATOM 2106 N N . VAL A 1 274 ? -5.008 10.695 11.977 1 91.12 274 VAL A N 1
ATOM 2107 C CA . VAL A 1 274 ? -5.078 9.25 12.156 1 91.12 274 VAL A CA 1
ATOM 2108 C C . VAL A 1 274 ? -3.949 8.789 13.086 1 91.12 274 VAL A C 1
ATOM 2110 O O . VAL A 1 274 ? -4.176 8.008 14.016 1 91.12 274 VAL A O 1
ATOM 2113 N N . TRP A 1 275 ? -2.807 9.25 12.891 1 93.44 275 TRP A N 1
ATOM 2114 C CA . TRP A 1 275 ? -1.636 8.891 13.68 1 93.44 275 TRP A CA 1
ATOM 2115 C C . TRP A 1 275 ? -1.83 9.281 15.141 1 93.44 275 TRP A C 1
ATOM 2117 O O . TRP A 1 275 ? -1.498 8.516 16.047 1 93.44 275 TRP A O 1
ATOM 2127 N N . LEU A 1 276 ? -2.379 10.43 15.383 1 91.25 276 LEU A N 1
ATOM 2128 C CA . LEU A 1 276 ? -2.627 10.906 16.734 1 91.25 276 LEU A CA 1
ATOM 2129 C C . LEU A 1 276 ? -3.65 10.031 17.438 1 91.25 276 LEU A C 1
ATOM 2131 O O . LEU A 1 276 ? -3.488 9.703 18.625 1 91.25 276 LEU A O 1
ATOM 2135 N N . LYS A 1 277 ? -4.637 9.656 16.75 1 89.38 277 LYS A N 1
ATOM 2136 C CA . LYS A 1 277 ? -5.707 8.844 17.328 1 89.38 277 LYS A CA 1
ATOM 2137 C C . LYS A 1 277 ? -5.207 7.453 17.688 1 89.38 277 LYS A C 1
ATOM 2139 O O . LYS A 1 277 ? -5.785 6.781 18.547 1 89.38 277 LYS A O 1
ATOM 2144 N N . GLU A 1 278 ? -4.227 7.062 17.016 1 91.69 278 GLU A N 1
ATOM 2145 C CA . GLU A 1 278 ? -3.693 5.719 17.234 1 91.69 278 GLU A CA 1
ATOM 2146 C C . GLU A 1 278 ? -2.734 5.691 18.422 1 91.69 278 GLU A C 1
ATOM 2148 O O . GLU A 1 278 ? -2.354 4.617 18.891 1 91.69 278 GLU A O 1
ATOM 2153 N N . GLN A 1 279 ? -2.406 6.828 18.969 1 92.44 279 GLN A N 1
ATOM 2154 C CA . GLN A 1 279 ? -1.519 6.879 20.125 1 92.44 279 GLN A CA 1
ATOM 2155 C C . GLN A 1 279 ? -2.289 6.637 21.406 1 92.44 279 GLN A C 1
ATOM 2157 O O . GLN A 1 279 ? -3.395 7.152 21.594 1 92.44 279 GLN A O 1
ATOM 2162 N N . ASN A 1 280 ? -1.646 5.855 22.266 1 91.94 280 ASN A N 1
ATOM 2163 C CA . ASN A 1 280 ? -2.209 5.812 23.609 1 91.94 280 ASN A CA 1
ATOM 2164 C C . ASN A 1 280 ? -1.82 7.043 24.422 1 91.94 280 ASN A C 1
ATOM 2166 O O . ASN A 1 280 ? -1.025 7.867 23.969 1 91.94 280 ASN A O 1
ATOM 2170 N N . LYS A 1 281 ? -2.383 7.133 25.594 1 90.31 281 LYS A N 1
ATOM 2171 C CA . LYS A 1 281 ? -2.225 8.336 26.406 1 90.31 281 LYS A CA 1
ATOM 2172 C C . LYS A 1 281 ? -0.756 8.586 26.734 1 90.31 281 LYS A C 1
ATOM 2174 O O . LYS A 1 281 ? -0.285 9.727 26.656 1 90.31 281 LYS A O 1
ATOM 2179 N N . LEU A 1 282 ? -0.066 7.594 27.078 1 92.88 282 LEU A N 1
ATOM 2180 C CA . LEU A 1 282 ? 1.342 7.734 27.438 1 92.88 282 LEU A CA 1
ATOM 2181 C C . LEU A 1 282 ? 2.168 8.156 26.219 1 92.88 282 LEU A C 1
ATOM 2183 O O . LEU A 1 282 ? 3.029 9.031 26.328 1 92.88 282 LEU A O 1
ATOM 2187 N N . GLU A 1 283 ? 1.873 7.566 25.078 1 93.31 283 GLU A N 1
ATOM 2188 C CA . GLU A 1 283 ? 2.564 7.914 23.844 1 93.31 283 GLU A CA 1
ATOM 2189 C C . GLU A 1 283 ? 2.322 9.367 23.453 1 93.31 283 GLU A C 1
ATOM 2191 O O . GLU A 1 283 ? 3.242 10.062 23.016 1 93.31 283 GLU A O 1
ATOM 2196 N N . LEU A 1 284 ? 1.125 9.758 23.641 1 93.5 284 LEU A N 1
ATOM 2197 C CA . LEU A 1 284 ? 0.771 11.133 23.312 1 93.5 284 LEU A CA 1
ATOM 2198 C C . LEU A 1 284 ? 1.51 12.117 24.203 1 93.5 284 LEU A C 1
ATOM 2200 O O . LEU A 1 284 ? 2.049 13.117 23.734 1 93.5 284 LEU A O 1
ATOM 2204 N N . ILE A 1 285 ? 1.554 11.82 25.453 1 92.31 285 ILE A N 1
ATOM 2205 C CA . ILE A 1 285 ? 2.242 12.68 26.422 1 92.31 285 ILE A CA 1
ATOM 2206 C C . ILE A 1 285 ? 3.721 12.781 26.047 1 92.31 285 ILE A C 1
ATOM 2208 O O . ILE A 1 285 ? 4.293 13.875 26.047 1 92.31 285 ILE A O 1
ATOM 2212 N N . MET A 1 286 ? 4.289 11.672 25.703 1 93.88 286 MET A N 1
ATOM 2213 C CA . MET A 1 286 ? 5.699 11.656 25.328 1 93.88 286 MET A CA 1
ATOM 2214 C C . MET A 1 286 ? 5.93 12.453 24.047 1 93.88 286 MET A C 1
ATOM 2216 O O . MET A 1 286 ? 6.93 13.156 23.906 1 93.88 286 MET A O 1
ATOM 2220 N N . THR A 1 287 ? 5.012 12.305 23.188 1 95.06 287 THR A N 1
ATOM 2221 C CA . THR A 1 287 ? 5.09 13.023 21.922 1 95.06 287 THR A CA 1
ATOM 2222 C C . THR A 1 287 ? 5.02 14.531 22.156 1 95.06 287 THR A C 1
ATOM 2224 O O . THR A 1 287 ? 5.809 15.289 21.578 1 95.06 287 THR A O 1
ATOM 2227 N N . LEU A 1 288 ? 4.156 15.008 23 1 94 288 LEU A N 1
ATOM 2228 C CA . LEU A 1 288 ? 3.99 16.438 23.266 1 94 288 LEU A CA 1
ATOM 2229 C C . LEU A 1 288 ? 5.184 16.984 24.047 1 94 288 LEU A C 1
ATOM 2231 O O . LEU A 1 28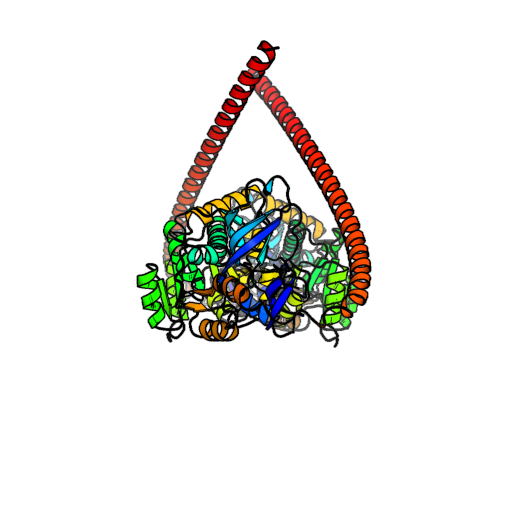8 ? 5.574 18.141 23.859 1 94 288 LEU A O 1
ATOM 2235 N N . LYS A 1 289 ? 5.738 16.156 24.859 1 91.56 289 LYS A N 1
ATOM 2236 C CA . LYS A 1 289 ? 6.961 16.562 25.547 1 91.56 289 LYS A CA 1
ATOM 2237 C C . LYS A 1 289 ? 8.102 16.781 24.547 1 91.56 289 LYS A C 1
ATOM 2239 O O . LYS A 1 289 ? 8.836 17.766 24.656 1 91.56 289 LYS A O 1
ATOM 2244 N N . LYS A 1 290 ? 8.195 15.844 23.625 1 90.88 290 LYS A N 1
ATOM 2245 C CA . LYS A 1 290 ? 9.188 16 22.578 1 90.88 290 LYS A CA 1
ATOM 2246 C C . LYS A 1 290 ? 8.953 17.281 21.781 1 90.88 290 LYS A C 1
ATOM 2248 O O . LYS A 1 290 ? 9.898 18 21.453 1 90.88 290 LYS A O 1
ATOM 2253 N N . LEU A 1 291 ? 7.77 17.469 21.5 1 94.12 291 LEU A N 1
ATOM 2254 C CA . LEU A 1 291 ? 7.383 18.656 20.766 1 94.12 291 LEU A CA 1
ATOM 2255 C C . LEU A 1 291 ? 7.828 19.922 21.484 1 94.12 291 LEU A C 1
ATOM 2257 O O . LEU A 1 291 ? 8.461 20.797 20.891 1 94.12 291 LEU A O 1
ATOM 2261 N N . LYS A 1 292 ? 7.559 19.984 22.703 1 90.62 292 LYS A N 1
ATOM 2262 C CA . LYS A 1 292 ? 7.906 21.156 23.516 1 90.62 292 LYS A CA 1
ATOM 2263 C C . LYS A 1 292 ? 9.414 21.375 23.547 1 90.62 292 LYS A C 1
ATOM 2265 O O . LYS A 1 292 ? 9.883 22.516 23.438 1 90.62 292 LYS A O 1
ATOM 2270 N N . ASN A 1 293 ? 10.133 20.281 23.531 1 88.31 293 ASN A N 1
ATOM 2271 C CA . ASN A 1 293 ? 11.586 20.344 23.625 1 88.31 293 ASN A CA 1
ATOM 2272 C C . ASN A 1 293 ? 12.211 20.828 22.312 1 88.31 293 ASN A C 1
ATOM 2274 O O . ASN A 1 293 ? 13.305 21.391 22.312 1 88.31 293 ASN A O 1
ATOM 2278 N N . PHE A 1 294 ? 11.477 20.672 21.266 1 89.06 294 PHE A N 1
ATOM 2279 C CA . PHE A 1 294 ? 12.125 20.891 19.984 1 89.06 294 PHE A CA 1
ATOM 2280 C C . PHE A 1 294 ? 11.547 22.125 19.297 1 89.06 294 PHE A C 1
ATOM 2282 O O . PHE A 1 294 ? 12.008 22.516 18.219 1 89.06 294 PHE A O 1
ATOM 2289 N N . ILE A 1 295 ? 10.633 22.781 19.906 1 86.94 295 ILE A N 1
ATOM 2290 C CA . ILE A 1 295 ? 9.938 23.906 19.297 1 86.94 295 ILE A CA 1
ATOM 2291 C C . ILE A 1 295 ? 10.938 25 18.922 1 86.94 295 ILE A C 1
ATOM 2293 O O . ILE A 1 295 ? 10.789 25.672 17.906 1 86.94 295 ILE A O 1
ATOM 2297 N N . LYS A 1 296 ? 12.008 25.094 19.734 1 85.44 296 LYS A N 1
ATOM 2298 C CA . LYS A 1 296 ? 12.953 26.188 19.531 1 85.44 296 LYS A CA 1
ATOM 2299 C C . LYS A 1 296 ? 14.195 25.703 18.781 1 85.44 296 LYS A C 1
ATOM 2301 O O . LYS A 1 296 ? 15.141 26.484 18.578 1 85.44 296 LYS A O 1
ATOM 2306 N N . THR A 1 297 ? 14.211 24.484 18.344 1 89.12 297 THR A N 1
ATOM 2307 C CA . THR A 1 297 ? 15.406 23.938 17.719 1 89.12 297 THR A CA 1
ATOM 2308 C C . THR A 1 297 ? 15.062 23.281 16.391 1 89.12 297 THR A C 1
ATOM 2310 O O . THR A 1 297 ? 14.781 23.969 15.398 1 89.12 297 THR A O 1
ATOM 2313 N N . SER A 1 298 ? 15.031 22 16.375 1 86.69 298 SER A N 1
ATOM 2314 C CA . SER A 1 298 ? 14.914 21.25 15.133 1 86.69 298 SER A CA 1
ATOM 2315 C C . SER A 1 298 ? 13.547 21.453 14.492 1 86.69 298 SER A C 1
ATOM 2317 O O . SER A 1 298 ? 13.375 21.234 13.289 1 86.69 298 SER A O 1
ATOM 2319 N N . LEU A 1 299 ? 12.609 21.984 15.234 1 89.62 299 LEU A N 1
ATOM 2320 C CA . LEU A 1 299 ? 11.25 22.109 14.711 1 89.62 299 LEU A CA 1
ATOM 2321 C C . LEU A 1 299 ? 10.875 23.578 14.547 1 89.62 299 LEU A C 1
ATOM 2323 O O . LEU A 1 299 ? 9.711 23.906 14.297 1 89.62 299 LEU A O 1
ATOM 2327 N N . LYS A 1 300 ? 11.867 24.391 14.688 1 89.75 300 LYS A N 1
ATOM 2328 C CA . LYS A 1 300 ? 11.633 25.828 14.516 1 89.75 300 LYS A CA 1
ATOM 2329 C C . LYS A 1 300 ? 11.141 26.141 13.109 1 89.75 300 LYS A C 1
ATOM 2331 O O . LYS A 1 300 ? 11.602 25.531 12.141 1 89.75 300 LYS A O 1
ATOM 2336 N N . THR A 1 301 ? 10.25 27.141 13.008 1 90.38 301 THR A N 1
ATOM 2337 C CA . THR A 1 301 ? 9.656 27.516 11.727 1 90.38 301 THR A CA 1
ATOM 2338 C C . THR A 1 301 ? 9.891 29 11.43 1 90.38 301 THR A C 1
ATOM 2340 O O . THR A 1 301 ? 9.797 29.828 12.328 1 90.38 301 THR A O 1
ATOM 2343 N N . LYS A 1 302 ? 10.242 29.266 10.203 1 91 302 LYS A N 1
ATOM 2344 C CA . LYS A 1 302 ? 10.32 30.641 9.742 1 91 302 LYS A CA 1
ATOM 2345 C C . LYS A 1 302 ? 8.922 31.219 9.508 1 91 302 LYS A C 1
ATOM 2347 O O . LYS A 1 302 ? 8.047 30.547 8.969 1 91 302 LYS A O 1
ATOM 2352 N N . ILE A 1 303 ? 8.773 32.406 10.016 1 94.81 303 ILE A N 1
ATOM 2353 C CA . ILE A 1 303 ? 7.516 33.125 9.781 1 94.81 303 ILE A CA 1
ATOM 2354 C C . ILE A 1 303 ? 7.676 34.094 8.602 1 94.81 303 ILE A C 1
ATOM 2356 O O . ILE A 1 303 ? 8.57 34.938 8.594 1 94.81 303 ILE A O 1
ATOM 2360 N N . ALA A 1 304 ? 6.812 33.938 7.633 1 94.94 304 ALA A N 1
ATOM 2361 C CA . ALA A 1 304 ? 6.914 34.75 6.426 1 94.94 304 ALA A CA 1
ATOM 2362 C C . ALA A 1 304 ? 6.168 36.094 6.59 1 94.94 304 ALA A C 1
ATOM 2364 O O . ALA A 1 304 ? 6.715 37.156 6.301 1 94.94 304 ALA A O 1
ATOM 2365 N N . LYS A 1 305 ? 4.953 35.969 7.023 1 97.19 305 LYS A N 1
ATOM 2366 C CA . LYS A 1 305 ? 4.121 37.156 7.094 1 97.19 305 LYS A CA 1
ATOM 2367 C C . LYS A 1 305 ? 2.912 36.938 7.996 1 97.19 305 LYS A C 1
ATOM 2369 O O . LYS A 1 305 ? 2.438 35.812 8.141 1 97.19 305 LYS A O 1
ATOM 2374 N N . GLU A 1 306 ? 2.449 38.062 8.594 1 97.69 306 GLU A N 1
ATOM 2375 C CA . GLU A 1 306 ? 1.259 38.062 9.438 1 97.69 306 GLU A CA 1
ATOM 2376 C C . GLU A 1 306 ? 0.146 38.906 8.828 1 97.69 306 GLU A C 1
ATOM 2378 O O . GLU A 1 306 ? 0.409 39.969 8.25 1 97.69 306 GLU A O 1
ATOM 2383 N N . PHE A 1 307 ? -1.076 38.469 8.938 1 98.25 307 PHE A N 1
ATOM 2384 C CA . PHE A 1 307 ? -2.262 39.219 8.492 1 98.25 307 PHE A CA 1
ATOM 2385 C C . PHE A 1 307 ? -3.316 39.25 9.594 1 98.25 307 PHE A C 1
ATOM 2387 O O . PHE A 1 307 ? -3.455 38.281 10.359 1 98.25 307 PHE A O 1
ATOM 2394 N N . PRO A 1 308 ? -4.074 40.344 9.68 1 97.44 308 PRO A N 1
ATOM 2395 C CA . PRO A 1 308 ? -5.246 40.312 10.562 1 97.44 308 PRO A CA 1
ATOM 2396 C C . PRO A 1 308 ? -6.383 39.438 9.992 1 97.44 308 PRO A C 1
ATOM 2398 O O . PRO A 1 308 ? -6.391 39.125 8.805 1 97.44 308 PRO A O 1
ATOM 2401 N N . LEU A 1 309 ? -7.285 39.062 10.797 1 97.69 309 LEU A N 1
ATOM 2402 C CA . LEU A 1 309 ? -8.391 38.188 10.422 1 97.69 309 LEU A CA 1
ATOM 2403 C C . LEU A 1 309 ? -9.203 38.781 9.281 1 97.69 309 LEU A C 1
ATOM 2405 O O . LEU A 1 309 ? -9.664 38.062 8.391 1 97.69 309 LEU A O 1
ATOM 2409 N N . ASP A 1 310 ? -9.352 40.062 9.281 1 95.06 310 ASP A N 1
ATOM 2410 C CA . ASP A 1 310 ? -10.203 40.719 8.297 1 95.06 310 ASP A CA 1
ATOM 2411 C C . ASP A 1 310 ? -9.539 40.75 6.918 1 95.06 310 ASP A C 1
ATOM 2413 O O . ASP A 1 310 ? -10.18 41.062 5.922 1 95.06 310 ASP A O 1
ATOM 2417 N N . GLN A 1 311 ? -8.281 40.375 6.855 1 97.38 311 GLN A N 1
ATOM 2418 C CA . GLN A 1 311 ? -7.57 40.25 5.59 1 97.38 311 GLN A CA 1
ATOM 2419 C C . GLN A 1 311 ? -7.27 38.781 5.27 1 97.38 311 GLN A C 1
ATOM 2421 O O . GLN A 1 311 ? -6.211 38.469 4.723 1 97.38 311 GLN A O 1
ATOM 2426 N N . PHE A 1 312 ? -8.141 37.969 5.637 1 97.12 312 PHE A N 1
ATOM 2427 C CA . PHE A 1 312 ? -7.922 36.531 5.488 1 97.12 312 PHE A CA 1
ATOM 2428 C C . PHE A 1 312 ? -7.719 36.188 4.023 1 97.12 312 PHE A C 1
ATOM 2430 O O . PHE A 1 312 ? -6.859 35.344 3.699 1 97.12 312 PHE A O 1
ATOM 2437 N N . GLN A 1 313 ? -8.477 36.719 3.102 1 96.56 313 GLN A N 1
ATOM 2438 C CA . GLN A 1 313 ? -8.328 36.406 1.686 1 96.56 313 GLN A CA 1
ATOM 2439 C C . GLN A 1 313 ? -6.945 36.812 1.172 1 96.56 313 GLN A C 1
ATOM 2441 O O . GLN A 1 313 ? -6.328 36.062 0.399 1 96.56 313 GLN A O 1
ATOM 2446 N N . GLN A 1 314 ? -6.508 37.938 1.629 1 97.31 314 GLN A N 1
ATOM 2447 C CA . GLN A 1 314 ? -5.16 38.375 1.264 1 97.31 314 GLN A CA 1
ATOM 2448 C C . GLN A 1 314 ? -4.113 37.406 1.802 1 97.31 314 GLN A C 1
ATOM 2450 O O . GLN A 1 314 ? -3.105 37.125 1.141 1 97.31 314 GLN A O 1
ATOM 2455 N N . ALA A 1 315 ? -4.383 36.938 2.982 1 97.94 315 ALA A N 1
ATOM 2456 C CA . ALA A 1 315 ? -3.479 35.969 3.586 1 97.94 315 ALA A CA 1
ATOM 2457 C C . ALA A 1 315 ? -3.414 34.688 2.75 1 97.94 315 ALA A C 1
ATOM 2459 O O . ALA A 1 315 ? -2.332 34.156 2.521 1 97.94 315 ALA A O 1
ATOM 2460 N N . ILE A 1 316 ? -4.523 34.25 2.254 1 97 316 ILE A N 1
ATOM 2461 C CA . ILE A 1 316 ? -4.598 33.031 1.429 1 97 316 ILE A CA 1
ATOM 2462 C C . ILE A 1 316 ? -3.838 33.25 0.123 1 97 316 ILE A C 1
ATOM 2464 O O . ILE A 1 316 ? -3.072 32.406 -0.312 1 97 316 ILE A O 1
ATOM 2468 N N . ASP A 1 317 ? -4.043 34.375 -0.479 1 96.88 317 ASP A N 1
ATOM 2469 C CA . ASP A 1 317 ? -3.375 34.688 -1.739 1 96.88 317 ASP A CA 1
ATOM 2470 C C . ASP A 1 317 ? -1.859 34.719 -1.562 1 96.88 317 ASP A C 1
ATOM 2472 O O . ASP A 1 317 ? -1.115 34.219 -2.402 1 96.88 317 ASP A O 1
ATOM 2476 N N . TYR A 1 318 ? -1.491 35.375 -0.505 1 97.19 318 TYR A N 1
ATOM 2477 C CA . TYR A 1 318 ? -0.068 35.406 -0.194 1 97.19 318 TYR A CA 1
ATOM 2478 C C . TYR A 1 318 ? 0.489 34 0.041 1 97.19 318 TYR A C 1
ATOM 2480 O O . TYR A 1 318 ? 1.528 33.656 -0.515 1 97.19 318 TYR A O 1
ATOM 2488 N N . TYR A 1 319 ? -0.181 33.25 0.857 1 96.06 319 TYR A N 1
ATOM 2489 C CA . TYR A 1 319 ? 0.218 31.891 1.184 1 96.06 319 TYR A CA 1
ATOM 2490 C C . TYR A 1 319 ? 0.439 31.062 -0.081 1 96.06 319 TYR A C 1
ATOM 2492 O O . TYR A 1 319 ? 1.458 30.391 -0.216 1 96.06 319 TYR A O 1
ATOM 2500 N N . LYS A 1 320 ? -0.421 31.125 -1.035 1 92.62 320 LYS A N 1
ATOM 2501 C CA . LYS A 1 320 ? -0.408 30.297 -2.242 1 92.62 320 LYS A CA 1
ATOM 2502 C C . LYS A 1 320 ? 0.833 30.578 -3.084 1 92.62 320 LYS A C 1
ATOM 2504 O O . LYS A 1 320 ? 1.34 29.688 -3.768 1 92.62 320 LYS A O 1
ATOM 2509 N N . THR A 1 321 ? 1.341 31.766 -2.953 1 91.62 321 THR A N 1
ATOM 2510 C CA . THR A 1 321 ? 2.453 32.156 -3.822 1 91.62 321 THR A CA 1
ATOM 2511 C C . THR A 1 321 ? 3.766 32.156 -3.043 1 91.62 321 THR A C 1
ATOM 2513 O O . THR A 1 321 ? 4.836 32.344 -3.625 1 91.62 321 THR A O 1
ATOM 2516 N N . HIS A 1 322 ? 3.697 31.922 -1.702 1 90.19 322 HIS A N 1
ATOM 2517 C CA . HIS A 1 322 ? 4.898 32.031 -0.88 1 90.19 322 HIS A CA 1
ATOM 2518 C C . HIS A 1 322 ? 5.035 30.859 0.066 1 90.19 322 HIS A C 1
ATOM 2520 O O . HIS A 1 322 ? 5.508 31 1.195 1 90.19 322 HIS A O 1
ATOM 2526 N N . MET A 1 323 ? 4.676 29.719 -0.362 1 86.44 323 MET A N 1
ATOM 2527 C CA . MET A 1 323 ? 4.566 28.547 0.502 1 86.44 323 MET A CA 1
ATOM 2528 C C . MET A 1 323 ? 5.938 28.125 1.017 1 86.44 323 MET A C 1
ATOM 2530 O O . MET A 1 323 ? 6.051 27.578 2.113 1 86.44 323 MET A O 1
ATOM 2534 N N . THR A 1 324 ? 7.023 28.422 0.328 1 85.62 324 THR A N 1
ATOM 2535 C CA . THR A 1 324 ? 8.336 27.922 0.72 1 85.62 324 THR A CA 1
ATOM 2536 C C . THR A 1 324 ? 9.102 28.969 1.525 1 85.62 324 THR A C 1
ATOM 2538 O O . THR A 1 324 ? 10.141 28.672 2.109 1 85.62 324 THR A O 1
ATOM 2541 N N . GLU A 1 325 ? 8.586 30.125 1.687 1 88.62 325 GLU A N 1
ATOM 2542 C CA . GLU A 1 325 ? 9.305 31.234 2.305 1 88.62 325 GLU A CA 1
ATOM 2543 C C . GLU A 1 325 ? 9.18 31.203 3.826 1 88.62 325 GLU A C 1
ATOM 2545 O O . GLU A 1 325 ? 9.969 31.828 4.535 1 88.62 325 GLU A O 1
ATOM 2550 N N . GLY A 1 326 ? 8.219 30.609 4.27 1 93.12 326 GLY A N 1
ATOM 2551 C CA . GLY A 1 326 ? 7.871 30.562 5.68 1 93.12 326 GLY A CA 1
ATOM 2552 C C . GLY A 1 326 ? 6.379 30.438 5.926 1 93.12 326 GLY A C 1
ATOM 2553 O O . GLY A 1 326 ? 5.594 30.375 4.977 1 93.12 326 GLY A O 1
ATOM 2554 N N . LYS A 1 327 ? 6.02 30.484 7.152 1 96.44 327 LYS A N 1
ATOM 2555 C CA . LYS A 1 327 ? 4.613 30.328 7.52 1 96.44 327 LYS A CA 1
ATOM 2556 C C . LYS A 1 327 ? 3.879 31.656 7.453 1 96.44 327 LYS A C 1
ATOM 2558 O O . LYS A 1 327 ? 4.418 32.688 7.855 1 96.44 327 LYS A O 1
ATOM 2563 N N . THR A 1 328 ? 2.676 31.609 6.938 1 98 328 THR A N 1
ATOM 2564 C CA . THR A 1 328 ? 1.743 32.719 6.98 1 98 328 THR A CA 1
ATOM 2565 C C . THR A 1 328 ? 0.823 32.625 8.195 1 98 328 THR A C 1
ATOM 2567 O O . THR A 1 328 ? 0.186 31.594 8.406 1 98 328 THR A O 1
ATOM 2570 N N . LEU A 1 329 ? 0.738 33.719 9 1 98.25 329 LEU A N 1
ATOM 2571 C CA . LEU A 1 329 ? -0.021 33.688 10.25 1 98.25 329 LEU A CA 1
ATOM 2572 C C . LEU A 1 329 ? -1.199 34.656 10.195 1 98.25 329 LEU A C 1
ATOM 2574 O O . LEU A 1 329 ? -1.099 35.75 9.609 1 98.25 329 LEU A O 1
ATOM 2578 N N . ILE A 1 330 ? -2.279 34.219 10.797 1 98.62 330 ILE A N 1
ATOM 2579 C CA . ILE A 1 330 ? -3.377 35.125 11.141 1 98.62 330 ILE A CA 1
ATOM 2580 C C . ILE A 1 330 ? -3.195 35.656 12.562 1 98.62 330 ILE A C 1
ATOM 2582 O O . ILE A 1 330 ? -3.133 34.875 13.516 1 98.62 330 ILE A O 1
ATOM 2586 N N . CYS A 1 331 ? -3.066 36.938 12.711 1 98.06 331 CYS A N 1
ATOM 2587 C CA . CYS A 1 331 ? -2.955 37.594 14.008 1 98.06 331 CYS A CA 1
ATOM 2588 C C . CYS A 1 331 ? -4.332 37.906 14.586 1 98.06 331 CYS A C 1
ATOM 2590 O O . CYS A 1 331 ? -5.098 38.656 14.008 1 98.06 331 CYS A O 1
ATOM 2592 N N . LEU A 1 332 ? -4.59 37.344 15.68 1 96.06 332 LEU A N 1
ATOM 2593 C CA . LEU A 1 332 ? -5.922 37.469 16.266 1 96.06 332 LEU A CA 1
ATOM 2594 C C . LEU A 1 332 ? -5.902 38.375 17.5 1 96.06 332 LEU A C 1
ATOM 2596 O O . LEU A 1 332 ? -6.945 38.625 18.109 1 96.06 332 LEU A O 1
ATOM 2600 N N . LYS A 1 333 ? -4.738 38.844 17.922 1 81.69 333 LYS A N 1
ATOM 2601 C CA . LYS A 1 333 ? -4.609 39.75 19.047 1 81.69 333 LYS A CA 1
ATOM 2602 C C . LYS A 1 333 ? -5.301 41.094 18.75 1 81.69 333 LYS A C 1
ATOM 2604 O O . LYS A 1 333 ? -5.934 41.688 19.625 1 81.69 333 LYS A O 1
ATOM 2609 N N . LYS A 1 334 ? -5.027 41.75 17.609 1 58.88 334 LYS A N 1
ATOM 2610 C CA . LYS A 1 334 ? -5.375 43.094 17.234 1 58.88 334 LYS A CA 1
ATOM 2611 C C . LYS A 1 334 ? -6.883 43.25 17.047 1 58.88 334 LYS A C 1
ATOM 2613 O O . LYS A 1 334 ? -7.441 44.312 17.266 1 58.88 334 LYS A O 1
ATOM 2618 N N . THR A 1 335 ? -7.484 42.25 16.625 1 50.19 335 THR A N 1
ATOM 2619 C CA . THR A 1 335 ? -8.906 42.406 16.344 1 50.19 335 THR A CA 1
ATOM 2620 C C . THR A 1 335 ? -9.695 42.656 17.625 1 50.19 335 THR A C 1
ATOM 2622 O O . THR A 1 335 ? -10.703 43.375 17.609 1 50.19 335 THR A O 1
ATOM 2625 N N . ILE A 1 336 ? -9.211 42.281 18.828 1 46.97 336 ILE A N 1
ATOM 2626 C CA . ILE A 1 336 ? -9.938 42.438 20.078 1 46.97 336 ILE A CA 1
ATOM 2627 C C . ILE A 1 336 ? -9.812 43.906 20.531 1 46.97 336 ILE A C 1
ATOM 2629 O O . ILE A 1 336 ? -10.766 44.469 21.094 1 46.97 336 ILE A O 1
ATOM 2633 N N . GLN A 1 337 ? -8.805 44.625 20.297 1 40.78 337 GLN A N 1
ATOM 2634 C CA . GLN A 1 337 ? -8.641 45.969 20.844 1 40.78 337 GLN A CA 1
ATOM 2635 C C . GLN A 1 337 ? -9.516 46.969 20.094 1 40.78 337 GLN A C 1
ATOM 2637 O O . GLN A 1 337 ? -9.953 47.969 20.672 1 40.78 337 GLN A O 1
ATOM 2642 N N . SER A 1 338 ? -9.852 46.719 18.859 1 40.78 338 SER A N 1
ATOM 2643 C CA . SER A 1 338 ? -10.484 47.844 18.172 1 40.78 338 SER A CA 1
ATOM 2644 C C . SER A 1 338 ? -11.953 47.969 18.578 1 40.78 338 SER A C 1
ATOM 2646 O O . SER A 1 338 ? -12.562 49.031 18.359 1 40.78 338 SER A O 1
ATOM 2648 N N . ASN A 1 339 ? -12.648 46.875 18.984 1 39.69 339 ASN A N 1
ATOM 2649 C CA . ASN A 1 339 ? -14.078 47.062 19.234 1 39.69 339 ASN A CA 1
ATOM 2650 C C . ASN A 1 339 ? -14.328 47.812 20.547 1 39.69 339 ASN A C 1
ATOM 2652 O O . ASN A 1 339 ? -15.477 48.062 20.922 1 39.69 339 ASN A O 1
ATOM 2656 N N . GLN A 1 340 ? -13.492 47.906 21.516 1 34.69 340 GLN A N 1
ATOM 2657 C CA . GLN A 1 340 ? -13.867 48.625 22.719 1 34.69 340 GLN A CA 1
ATOM 2658 C C . GLN A 1 340 ? -14.164 50.094 22.422 1 34.69 340 GLN A C 1
ATOM 2660 O O . GLN A 1 340 ? -14.867 50.75 23.188 1 34.69 340 GLN A O 1
ATOM 2665 N N . ASP A 1 341 ? -13.711 50.719 21.391 1 33.12 341 ASP A N 1
ATOM 2666 C CA . ASP A 1 341 ? -13.93 52.125 21.266 1 33.12 341 ASP A CA 1
ATOM 2667 C C . ASP A 1 341 ? -15.305 52.438 20.672 1 33.12 341 ASP A C 1
ATOM 2669 O O . ASP A 1 341 ? -15.836 53.531 20.828 1 33.12 341 ASP A O 1
ATOM 2673 N N . ASN A 1 342 ? -15.961 51.5 19.797 1 33.22 342 ASN A N 1
ATOM 2674 C CA . ASN A 1 342 ? -17.062 52.062 19.016 1 33.22 342 ASN A CA 1
ATOM 2675 C C . ASN A 1 342 ? -18.406 51.844 19.703 1 33.22 342 ASN A C 1
ATOM 2677 O O . ASN A 1 342 ? -19.453 52.031 19.094 1 33.22 342 ASN A O 1
ATOM 2681 N N . SER A 1 343 ? -18.672 51.219 20.844 1 32.66 343 SER A N 1
ATOM 2682 C CA . SER A 1 343 ? -19.969 50.812 21.391 1 32.66 343 SER A CA 1
ATOM 2683 C C . SER A 1 343 ? -20.75 52.031 21.844 1 32.66 343 SER A C 1
ATOM 2685 O O . SER A 1 343 ? -21.828 51.906 22.453 1 32.66 343 SER A O 1
ATOM 2687 N N . ASN A 1 344 ? -20.578 53.281 21.688 1 25.98 344 ASN A N 1
ATOM 2688 C CA . ASN A 1 344 ? -21.422 54.281 22.297 1 25.98 344 ASN A CA 1
ATOM 2689 C C . ASN A 1 344 ? -22.812 54.312 21.641 1 25.98 344 ASN A C 1
ATOM 2691 O O . ASN A 1 344 ? -23.781 54.75 22.266 1 25.98 344 ASN A O 1
ATOM 2695 N N . GLN A 1 345 ? -23.109 54.156 20.312 1 22.16 345 GLN A N 1
ATOM 2696 C CA . GLN A 1 345 ? -24.281 54.812 19.734 1 22.16 345 GLN A CA 1
ATOM 2697 C C . GLN A 1 345 ? -25.5 53.906 19.75 1 22.16 345 GLN A C 1
ATOM 2699 O O . GLN A 1 345 ? -26.625 54.375 19.672 1 22.16 345 GLN A O 1
ATOM 2704 N N . LYS A 1 346 ? -25.5 52.5 19.359 1 35.66 346 LYS A N 1
ATOM 2705 C CA . LYS A 1 346 ? -26.688 51.875 18.812 1 35.66 346 LYS A CA 1
ATOM 2706 C C . LYS A 1 346 ? -27.609 51.375 19.938 1 35.66 346 LYS A C 1
ATOM 2708 O O . LYS A 1 346 ? -27.391 50.281 20.484 1 35.66 346 LYS A O 1
ATOM 2713 N N . GLN A 1 347 ? -28.094 51.938 21.031 1 23.83 347 GLN A N 1
ATOM 2714 C CA . GLN A 1 347 ? -28.953 51.5 22.125 1 23.83 347 GLN A CA 1
ATOM 2715 C C . GLN A 1 347 ? -30.344 51.125 21.609 1 23.83 347 GLN A C 1
ATOM 2717 O O . GLN A 1 347 ? -31.078 50.406 22.281 1 23.83 347 GLN A O 1
ATOM 2722 N N . ALA A 1 348 ? -31.062 51.656 20.531 1 29.81 348 ALA A N 1
ATOM 2723 C CA . ALA A 1 348 ? -32.5 51.844 20.484 1 29.81 348 ALA A CA 1
ATOM 2724 C C . ALA A 1 348 ? -33.188 50.531 20.094 1 29.81 348 ALA A C 1
ATOM 2726 O O . ALA A 1 348 ? -34.219 50.188 20.688 1 29.81 348 ALA A O 1
ATOM 2727 N N . GLN A 1 349 ? -32.969 49.875 18.938 1 28.06 349 GLN A N 1
ATOM 2728 C CA . GLN A 1 349 ? -33.969 49.094 18.25 1 28.06 349 GLN A CA 1
ATOM 2729 C C . GLN A 1 349 ? -34 47.656 18.766 1 28.06 349 GLN A C 1
ATOM 2731 O O . GLN A 1 349 ? -34.719 46.812 18.219 1 28.06 349 GLN A O 1
ATOM 2736 N N . SER A 1 350 ? -33.406 47.125 19.875 1 30.62 350 SER A N 1
ATOM 2737 C CA . SER A 1 350 ? -33.031 45.781 20.266 1 30.62 350 SER A CA 1
ATOM 2738 C C . SER A 1 350 ? -34.219 45.031 20.875 1 30.62 350 SER A C 1
ATOM 2740 O O . SER A 1 350 ? -34.094 43.906 21.312 1 30.62 350 SER A O 1
ATOM 2742 N N . GLN A 1 351 ? -35.5 45.438 20.953 1 28.52 351 GLN A N 1
ATOM 2743 C CA . GLN A 1 351 ? -36.531 44.812 21.781 1 28.52 351 GLN A CA 1
ATOM 2744 C C . GLN A 1 351 ? -37.062 43.562 21.141 1 28.52 351 GLN A C 1
ATOM 2746 O O . GLN A 1 351 ? -37.312 42.562 21.828 1 28.52 351 GLN A O 1
ATOM 2751 N N . ASN A 1 352 ? -37.438 43.594 19.812 1 34.88 352 ASN A N 1
ATOM 2752 C CA . ASN A 1 352 ? -38.375 42.625 19.266 1 34.88 352 ASN A CA 1
ATOM 2753 C C . ASN A 1 352 ? -37.719 41.25 19.062 1 34.88 352 ASN A C 1
ATOM 2755 O O . ASN A 1 352 ? -38.406 40.219 19.031 1 34.88 352 ASN A O 1
ATOM 2759 N N . GLU A 1 353 ? -36.406 41.125 18.641 1 35 353 GLU A N 1
ATOM 2760 C CA . GLU A 1 353 ? -35.844 39.875 18.156 1 35 353 GLU A CA 1
ATOM 2761 C C . GLU A 1 353 ? -35.562 38.906 19.312 1 35 353 GLU A C 1
ATOM 2763 O O . GLU A 1 353 ? -35.062 37.812 19.109 1 35 353 GLU A O 1
ATOM 2768 N N . GLU A 1 354 ? -35.875 39.156 20.594 1 36.78 354 GLU A N 1
ATOM 2769 C CA . GLU A 1 354 ? -35.625 38.344 21.781 1 36.78 354 GLU A CA 1
ATOM 2770 C C . GLU A 1 354 ? -36.531 37.094 21.781 1 36.78 354 GLU A C 1
ATOM 2772 O O . GLU A 1 354 ? -36.125 36.031 22.203 1 36.78 354 GLU A O 1
ATOM 2777 N N . GLN A 1 355 ? -37.781 37.188 21.297 1 42.62 355 GLN A N 1
ATOM 2778 C CA . GLN A 1 355 ? -38.75 36.156 21.578 1 42.62 355 GLN A CA 1
ATOM 2779 C C . GLN A 1 355 ? -38.438 34.875 20.766 1 42.62 355 GLN A C 1
ATOM 2781 O O . GLN A 1 355 ? -38.562 33.781 21.281 1 42.62 355 GLN A O 1
ATOM 2786 N N . LEU A 1 356 ? -38.062 35 19.484 1 43.25 356 LEU A N 1
ATOM 2787 C CA . LEU A 1 356 ? -37.906 33.875 18.578 1 43.25 356 LEU A CA 1
ATOM 2788 C C . LEU A 1 356 ? -36.656 33.062 18.953 1 43.25 356 LEU A C 1
ATOM 2790 O O . LEU A 1 356 ? -36.656 31.844 18.844 1 43.25 356 LEU A O 1
ATOM 2794 N N . SER A 1 357 ? -35.594 33.656 19.594 1 41.5 357 SER A N 1
ATOM 2795 C CA . SER A 1 357 ? -34.344 32.969 19.906 1 41.5 357 SER A CA 1
ATOM 2796 C C . SER A 1 357 ? -34.5 32 21.078 1 41.5 357 SER A C 1
ATOM 2798 O O . SER A 1 357 ? -33.75 31.031 21.188 1 41.5 357 SER A O 1
ATOM 2800 N N . GLN A 1 358 ? -35.5 32.156 21.969 1 44.56 358 GLN A N 1
ATOM 2801 C CA . GLN A 1 358 ? -35.656 31.266 23.109 1 44.56 358 GLN A CA 1
ATOM 2802 C C . GLN A 1 358 ? -36.188 29.906 22.688 1 44.56 358 GLN A C 1
ATOM 2804 O O . GLN A 1 358 ? -35.781 28.875 23.234 1 44.56 358 GLN A O 1
ATOM 2809 N N . GLN A 1 359 ? -37.062 29.844 21.641 1 46.56 359 GLN A N 1
ATOM 2810 C CA . GLN A 1 359 ? -37.688 28.578 21.281 1 46.56 359 GLN A CA 1
ATOM 2811 C C . GLN A 1 359 ? -36.719 27.641 20.594 1 46.56 359 GLN A C 1
ATOM 2813 O O . GLN A 1 359 ? -36.75 26.422 20.828 1 46.56 359 GLN A O 1
ATOM 2818 N N . LYS A 1 360 ? -35.812 28.203 19.719 1 49.25 360 LYS A N 1
ATOM 2819 C CA . LYS A 1 360 ? -34.844 27.344 19.031 1 49.25 360 LYS A CA 1
ATOM 2820 C C . LYS A 1 360 ? -33.812 26.766 20.016 1 49.25 360 LYS A C 1
ATOM 2822 O O . LYS A 1 360 ? -33.25 25.688 19.766 1 49.25 360 LYS A O 1
ATOM 2827 N N . GLU A 1 361 ? -33.656 27.578 21.172 1 43.75 361 GLU A N 1
ATOM 2828 C CA . GLU A 1 361 ? -32.688 27.094 22.172 1 43.75 361 GLU A CA 1
ATOM 2829 C C . GLU A 1 361 ? -33.25 25.891 22.922 1 43.75 361 GLU A C 1
ATOM 2831 O O . GLU A 1 361 ? -32.5 24.953 23.234 1 43.75 361 GLU A O 1
ATOM 2836 N N . GLN A 1 362 ? -34.531 25.812 23.125 1 49.16 362 GLN A N 1
ATOM 2837 C CA . GLN A 1 362 ? -35.094 24.703 23.891 1 49.16 362 GLN A CA 1
ATOM 2838 C C . GLN A 1 362 ? -35.031 23.406 23.094 1 49.16 362 GLN A C 1
ATOM 2840 O O . GLN A 1 362 ? -34.719 22.344 23.656 1 49.16 362 GLN A O 1
ATOM 2845 N N . ASN A 1 363 ? -35.281 23.484 21.75 1 49.75 363 ASN A N 1
ATOM 2846 C CA . ASN A 1 363 ? -35.281 22.266 20.953 1 49.75 363 ASN A CA 1
ATOM 2847 C C . ASN A 1 363 ? -33.875 21.719 20.781 1 49.75 363 ASN A C 1
ATOM 2849 O O . ASN A 1 363 ? -33.656 20.5 20.75 1 49.75 363 ASN A O 1
ATOM 2853 N N . LYS A 1 364 ? -32.844 22.609 20.641 1 50.47 364 LYS A N 1
ATOM 2854 C CA . LYS A 1 364 ? -31.438 22.172 20.516 1 50.47 364 LYS A CA 1
ATOM 2855 C C . LYS A 1 364 ? -30.953 21.5 21.797 1 50.47 364 LYS A C 1
ATOM 2857 O O . LYS A 1 364 ? -30.203 20.531 21.734 1 50.47 364 LYS A O 1
ATOM 2862 N N . VAL A 1 365 ? -31.531 21.969 22.969 1 49.31 365 VAL A N 1
ATOM 2863 C CA . VAL A 1 365 ? -31.141 21.375 24.25 1 49.31 365 VAL A CA 1
ATOM 2864 C C . VAL A 1 365 ? -31.688 19.953 24.344 1 49.31 365 VAL A C 1
ATOM 2866 O O . VAL A 1 365 ? -30.984 19.047 24.797 1 49.31 365 VAL A O 1
ATOM 2869 N N . GLN A 1 366 ? -32.906 19.828 23.812 1 53.06 366 GLN A N 1
ATOM 2870 C CA . GLN A 1 366 ? -33.5 18.484 23.906 1 53.06 366 GLN A CA 1
ATOM 2871 C C . GLN A 1 366 ? -32.75 17.5 23.016 1 53.06 366 GLN A C 1
ATOM 2873 O O . GLN A 1 366 ? -32.5 16.359 23.422 1 53.06 366 GLN A O 1
ATOM 2878 N N . GLN A 1 367 ? -32.406 17.969 21.797 1 52.16 367 GLN A N 1
ATOM 2879 C CA . GLN A 1 367 ? -31.672 17.078 20.906 1 52.16 367 GLN A CA 1
ATOM 2880 C C . GLN A 1 367 ? -30.266 16.781 21.422 1 52.16 367 GLN A C 1
ATOM 2882 O O . GLN A 1 367 ? -29.781 15.656 21.328 1 52.16 367 GLN A O 1
ATOM 2887 N N . GLN A 1 368 ? -29.656 17.797 22.094 1 48.91 368 GLN A N 1
ATOM 2888 C CA . GLN A 1 368 ? -28.328 17.594 22.656 1 48.91 368 GLN A CA 1
ATOM 2889 C C . GLN A 1 368 ? -28.391 16.656 23.859 1 48.91 368 GLN A C 1
ATOM 2891 O O . GLN A 1 368 ? -27.484 15.828 24.047 1 48.91 368 GLN A O 1
ATOM 2896 N N . GLN A 1 369 ? -29.469 16.75 24.641 1 53.16 369 GLN A N 1
ATOM 2897 C CA . GLN A 1 369 ? -29.609 15.836 25.781 1 53.16 369 GLN A CA 1
ATOM 2898 C C . GLN A 1 369 ? -29.766 14.391 25.312 1 53.16 369 GLN A C 1
ATOM 2900 O O . GLN A 1 369 ? -29.188 13.477 25.906 1 53.16 369 GLN A O 1
ATOM 2905 N N . GLN A 1 370 ? -30.516 14.195 24.219 1 55.78 370 GLN A N 1
ATOM 2906 C CA . GLN A 1 370 ? -30.703 12.844 23.703 1 55.78 370 GLN A CA 1
ATOM 2907 C C . GLN A 1 370 ? -29.406 12.281 23.141 1 55.78 370 GLN A C 1
ATOM 2909 O O . GLN A 1 370 ? -29.109 11.102 23.328 1 55.78 370 GLN A O 1
ATOM 2914 N N . GLN A 1 371 ? -28.625 13.125 22.484 1 52.34 371 GLN A N 1
ATOM 2915 C CA . GLN A 1 371 ? -27.359 12.68 21.922 1 52.34 371 GLN A CA 1
ATOM 2916 C C . GLN A 1 371 ? -26.344 12.391 23.031 1 52.34 371 GLN A C 1
ATOM 2918 O O . GLN A 1 371 ? -25.578 11.422 22.953 1 52.34 371 GLN A O 1
ATOM 2923 N N . GLN A 1 372 ? -26.406 13.156 24.141 1 52.31 372 GLN A N 1
ATOM 2924 C CA . GLN A 1 372 ? -25.531 12.93 25.266 1 52.31 372 GLN A CA 1
ATOM 2925 C C . GLN A 1 372 ? -25.859 11.617 25.969 1 52.31 372 GLN A C 1
ATOM 2927 O O . GLN A 1 372 ? -24.969 10.875 26.391 1 52.31 372 GLN A O 1
ATOM 2932 N N . GLN A 1 373 ? -27.141 11.32 26.109 1 55.81 373 GLN A N 1
ATOM 2933 C CA . GLN A 1 373 ? -27.547 10.062 26.75 1 55.81 373 GLN A CA 1
ATOM 2934 C C . GLN A 1 373 ? -27.109 8.867 25.922 1 55.81 373 GLN A C 1
ATOM 2936 O O . GLN A 1 373 ? -26.656 7.855 26.469 1 55.81 373 GLN A O 1
ATOM 2941 N N . GLN A 1 374 ? -27.203 8.984 24.609 1 55.44 374 GLN A N 1
ATOM 2942 C CA . GLN A 1 374 ? -26.781 7.895 23.734 1 55.44 374 GLN A CA 1
ATOM 2943 C C . GLN A 1 374 ? -25.281 7.703 23.781 1 55.44 374 GLN A C 1
ATOM 2945 O O . GLN A 1 374 ? -24.781 6.566 23.781 1 55.44 374 GLN A O 1
ATOM 2950 N N . GLN A 1 375 ? -24.547 8.789 23.875 1 52.47 375 GLN A N 1
ATOM 2951 C CA . GLN A 1 375 ? -23.094 8.711 23.953 1 52.47 375 GLN A CA 1
ATOM 2952 C C . GLN A 1 375 ? -22.641 8.117 25.297 1 52.47 375 GLN A C 1
ATOM 2954 O O . GLN A 1 375 ? -21.703 7.324 25.344 1 52.47 375 GLN A O 1
ATOM 2959 N N . GLN A 1 376 ? -23.359 8.453 26.391 1 54.25 376 GLN A N 1
ATOM 2960 C CA . GLN A 1 376 ? -23.047 7.887 27.688 1 54.25 376 GLN A CA 1
ATOM 2961 C C . GLN A 1 376 ? -23.297 6.379 27.719 1 54.25 376 GLN A C 1
ATOM 2963 O O . GLN A 1 376 ? -22.516 5.625 28.281 1 54.25 376 GLN A O 1
ATOM 2968 N N . GLN A 1 377 ? -24.375 5.961 27.094 1 56.16 377 GLN A N 1
ATOM 2969 C CA . GLN A 1 377 ? -24.672 4.535 27.031 1 56.16 377 GLN A CA 1
ATOM 2970 C C . GLN A 1 377 ? -23.641 3.777 26.219 1 56.16 377 GLN A C 1
ATOM 2972 O O . GLN A 1 377 ? -23.219 2.678 26.594 1 56.16 377 GLN A O 1
ATOM 2977 N N . GLN A 1 378 ? -23.188 4.395 25.156 1 53.72 378 GLN A N 1
ATOM 2978 C CA . GLN A 1 378 ? -22.156 3.762 24.328 1 53.72 378 GLN A CA 1
ATOM 2979 C C . GLN A 1 378 ? -20.828 3.699 25.047 1 53.72 378 GLN A C 1
ATOM 2981 O O . GLN A 1 378 ? -20.109 2.701 24.953 1 53.72 378 GLN A O 1
ATOM 2986 N N . GLN A 1 379 ? -20.531 4.73 25.828 1 52.25 379 GLN A N 1
ATOM 2987 C CA . GLN A 1 379 ? -19.297 4.738 26.609 1 52.25 379 GLN A CA 1
ATOM 2988 C C . GLN A 1 379 ? -19.344 3.686 27.703 1 52.25 379 GLN A C 1
ATOM 2990 O O . GLN A 1 379 ? -18.344 3.004 27.969 1 52.25 379 GLN A O 1
ATOM 2995 N N . GLN A 1 380 ? -20.453 3.52 28.359 1 54.22 380 GLN A N 1
ATOM 2996 C CA . GLN A 1 380 ? -20.594 2.502 29.391 1 54.22 380 GLN A CA 1
ATOM 2997 C C . GLN A 1 380 ? -20.453 1.1 28.812 1 54.22 380 GLN A C 1
ATOM 2999 O O . GLN A 1 380 ? -19.812 0.235 29.406 1 54.22 380 GLN A O 1
ATOM 3004 N N . GLN A 1 381 ? -21.016 0.92 27.641 1 54.44 381 GLN A N 1
ATOM 3005 C CA . GLN A 1 381 ? -20.906 -0.379 26.984 1 54.44 381 GLN A CA 1
ATOM 3006 C C . GLN A 1 381 ? -19.469 -0.665 26.562 1 54.44 381 GLN A C 1
ATOM 3008 O O . GLN A 1 381 ? -18.984 -1.794 26.703 1 54.44 381 GLN A O 1
ATOM 3013 N N . GLN A 1 382 ? -18.766 0.376 26.141 1 51.91 382 GLN A N 1
ATOM 3014 C CA . GLN A 1 382 ? -17.375 0.214 25.766 1 51.91 382 GLN A CA 1
ATOM 3015 C C . GLN A 1 382 ? -16.5 -0.056 26.984 1 51.91 382 GLN A C 1
ATOM 3017 O O . GLN A 1 382 ? -15.578 -0.879 26.938 1 51.91 382 GLN A O 1
ATOM 3022 N N . GLN A 1 383 ? -16.781 0.588 28.109 1 52.62 383 GLN A N 1
ATOM 3023 C CA . GLN A 1 383 ? -16.062 0.345 29.344 1 52.62 383 GLN A CA 1
ATOM 3024 C C . GLN A 1 383 ? -16.281 -1.078 29.844 1 52.62 383 GLN A C 1
ATOM 3026 O O . GLN A 1 383 ? -15.344 -1.733 30.312 1 52.62 383 GLN A O 1
ATOM 3031 N N . GLN A 1 384 ? -17.5 -1.538 29.734 1 54.44 384 GLN A N 1
ATOM 3032 C CA . GLN A 1 384 ? -17.797 -2.904 30.141 1 54.44 384 GLN A CA 1
ATOM 3033 C C . GLN A 1 384 ? -17.094 -3.92 29.25 1 54.44 384 GLN A C 1
ATOM 3035 O O . GLN A 1 384 ? -16.578 -4.926 29.75 1 54.44 384 GLN A O 1
ATOM 3040 N N . GLN A 1 385 ? -17.016 -3.598 28 1 53.91 385 GLN A N 1
ATOM 3041 C CA . GLN A 1 385 ? -16.328 -4.492 27.062 1 53.91 385 GLN A CA 1
ATOM 3042 C C . GLN A 1 385 ? -14.82 -4.5 27.312 1 53.91 385 GLN A C 1
ATOM 3044 O O . GLN A 1 385 ? -14.188 -5.555 27.25 1 53.91 385 GLN A O 1
ATOM 3049 N N . GLN A 1 386 ? -14.281 -3.352 27.688 1 52.88 386 GLN A N 1
ATOM 3050 C CA . GLN A 1 386 ? -12.859 -3.271 28.031 1 52.88 386 GLN A CA 1
ATOM 3051 C C . GLN A 1 386 ? -12.555 -4.039 29.312 1 52.88 386 GLN A C 1
ATOM 3053 O O . GLN A 1 386 ? -11.539 -4.727 29.406 1 52.88 386 GLN A O 1
ATOM 3058 N N . LEU A 1 387 ? -13.453 -3.988 30.266 1 55.28 387 LEU A N 1
ATOM 3059 C CA . LEU A 1 387 ? -13.305 -4.73 31.516 1 55.28 387 LEU A CA 1
ATOM 3060 C C . LEU A 1 387 ? -13.344 -6.234 31.266 1 55.28 387 LEU A C 1
ATOM 3062 O O . LEU A 1 387 ? -12.547 -6.988 31.828 1 55.28 387 LEU A O 1
ATOM 3066 N N . ILE A 1 388 ? -14.188 -6.605 30.312 1 56.28 388 ILE A N 1
ATOM 3067 C CA . ILE A 1 388 ? -14.312 -8.016 29.984 1 56.28 388 ILE A CA 1
ATOM 3068 C C . ILE A 1 388 ? -13.055 -8.492 29.25 1 56.28 388 ILE A C 1
ATOM 3070 O O . ILE A 1 388 ? -12.531 -9.57 29.547 1 56.28 388 ILE A O 1
ATOM 3074 N N . ILE A 1 389 ? -12.453 -7.613 28.453 1 54.97 389 ILE A N 1
ATOM 3075 C CA . ILE A 1 389 ? -11.234 -7.949 27.719 1 54.97 389 ILE A CA 1
ATOM 3076 C C . ILE A 1 389 ? -10.062 -8.047 28.688 1 54.97 389 ILE A C 1
ATOM 3078 O O . ILE A 1 389 ? -9.25 -8.969 28.594 1 54.97 389 ILE A O 1
ATOM 3082 N N . ILE A 1 390 ? -10.023 -7.223 29.75 1 54.84 390 ILE A N 1
ATOM 3083 C CA . ILE A 1 390 ? -8.984 -7.234 30.766 1 54.84 390 ILE A CA 1
ATOM 3084 C C . ILE A 1 390 ? -9.078 -8.516 31.594 1 54.84 390 ILE A C 1
ATOM 3086 O O . ILE A 1 390 ? -8.07 -9.18 31.828 1 54.84 390 ILE A O 1
ATOM 3090 N N . ILE A 1 391 ? -10.281 -8.945 31.875 1 57.75 391 ILE A N 1
ATOM 3091 C CA . ILE A 1 391 ? -10.508 -10.141 32.688 1 57.75 391 ILE A CA 1
ATOM 3092 C C . ILE A 1 391 ? -10.109 -11.383 31.891 1 57.75 391 ILE A C 1
ATOM 3094 O O . ILE A 1 391 ? -9.422 -12.266 32.406 1 57.75 391 ILE A O 1
ATOM 3098 N N . ILE A 1 392 ? -10.391 -11.328 30.609 1 56.97 392 ILE A N 1
ATOM 3099 C CA . ILE A 1 392 ? -10.07 -12.477 29.75 1 56.97 392 ILE A CA 1
ATOM 3100 C C . ILE A 1 392 ? -8.555 -12.562 29.547 1 56.97 392 ILE A C 1
ATOM 3102 O O . ILE A 1 392 ? -7.977 -13.648 29.625 1 56.97 392 ILE A O 1
ATOM 3106 N N . THR A 1 393 ? -7.871 -11.422 29.484 1 56.44 393 THR A N 1
ATOM 3107 C CA . THR A 1 393 ? -6.422 -11.391 29.328 1 56.44 393 THR A CA 1
ATOM 3108 C C . THR A 1 393 ? -5.727 -11.883 30.594 1 56.44 393 THR A C 1
ATOM 3110 O O . THR A 1 393 ? -4.762 -12.648 30.516 1 56.44 393 THR A O 1
ATOM 3113 N N . ILE A 1 394 ? -6.262 -11.609 31.766 1 57.84 394 ILE A N 1
ATOM 3114 C CA . ILE A 1 394 ? -5.73 -12.039 33.062 1 57.84 394 ILE A CA 1
ATOM 3115 C C . ILE A 1 394 ? -5.895 -13.555 33.188 1 57.84 394 ILE A C 1
ATOM 3117 O O . ILE A 1 394 ? -4.965 -14.25 33.625 1 57.84 394 ILE A O 1
ATOM 3121 N N . ILE A 1 395 ? -6.969 -14.055 32.688 1 59.16 395 ILE A N 1
ATOM 3122 C CA . ILE A 1 395 ? -7.246 -15.484 32.781 1 59.16 395 ILE A CA 1
ATOM 3123 C C . ILE A 1 395 ? -6.297 -16.25 31.875 1 59.16 395 ILE A C 1
ATOM 3125 O O . ILE A 1 395 ? -5.746 -17.281 32.25 1 59.16 395 ILE A O 1
ATOM 3129 N N . ILE A 1 396 ? -5.973 -15.664 30.75 1 59.22 396 ILE A N 1
ATOM 3130 C CA . ILE A 1 396 ? -5.074 -16.297 29.797 1 59.22 396 ILE A CA 1
ATOM 3131 C C . ILE A 1 396 ? -3.648 -16.297 30.344 1 59.22 396 ILE A C 1
ATOM 3133 O O . ILE A 1 396 ? -2.936 -17.297 30.25 1 59.22 396 ILE A O 1
ATOM 3137 N N . ILE A 1 397 ? -3.277 -15.258 31.078 1 60.53 397 ILE A N 1
ATOM 3138 C CA . ILE A 1 397 ? -1.954 -15.125 31.672 1 60.53 397 ILE A CA 1
ATOM 3139 C C . ILE A 1 397 ? -1.805 -16.125 32.812 1 60.53 397 ILE A C 1
ATOM 3141 O O . ILE A 1 397 ? -0.781 -16.797 32.938 1 60.53 397 ILE A O 1
ATOM 3145 N N . ILE A 1 398 ? -2.818 -16.344 33.594 1 59.72 398 ILE A N 1
ATOM 3146 C CA . ILE A 1 398 ? -2.805 -17.266 34.719 1 59.72 398 ILE A CA 1
ATOM 3147 C C . ILE A 1 398 ? -2.695 -18.703 34.188 1 59.72 398 ILE A C 1
ATOM 3149 O O . ILE A 1 398 ? -1.919 -19.5 34.719 1 59.72 398 ILE A O 1
ATOM 3153 N N . ARG A 1 399 ? -3.324 -19.016 33.125 1 60.84 399 ARG A N 1
ATOM 3154 C CA . ARG A 1 399 ? -3.285 -20.359 32.562 1 60.84 399 ARG A CA 1
ATOM 3155 C C . ARG A 1 399 ? -1.913 -20.656 31.969 1 60.84 399 ARG A C 1
ATOM 3157 O O . ARG A 1 399 ? -1.407 -21.781 32.094 1 60.84 399 ARG A O 1
ATOM 3164 N N . ARG A 1 400 ? -1.295 -19.625 31.375 1 60.75 400 ARG A N 1
ATOM 3165 C CA . ARG A 1 400 ? 0.042 -19.797 30.812 1 60.75 400 ARG A CA 1
ATOM 3166 C C . ARG A 1 400 ? 1.082 -19.969 31.922 1 60.75 400 ARG A C 1
ATOM 3168 O O . ARG A 1 400 ? 1.994 -20.781 31.797 1 60.75 400 ARG A O 1
ATOM 3175 N N . ILE A 1 401 ? 0.878 -19.266 33 1 59.84 401 ILE A N 1
ATOM 3176 C CA . ILE A 1 401 ? 1.776 -19.375 34.156 1 59.84 401 ILE A CA 1
ATOM 3177 C C . ILE A 1 401 ? 1.646 -20.75 34.781 1 59.84 401 ILE A C 1
ATOM 3179 O O . ILE A 1 401 ? 2.65 -21.391 35.125 1 59.84 401 ILE A O 1
ATOM 3183 N N . THR A 1 402 ? 0.454 -21.25 34.844 1 59.81 402 THR A N 1
ATOM 3184 C CA . THR A 1 402 ? 0.225 -22.562 35.406 1 59.81 402 THR A CA 1
ATOM 3185 C C . THR A 1 402 ? 0.831 -23.656 34.531 1 59.81 402 THR A C 1
ATOM 3187 O O . THR A 1 402 ? 1.415 -24.609 35.031 1 59.81 402 THR A O 1
ATOM 3190 N N . LEU A 1 403 ? 0.824 -23.438 33.219 1 62.81 403 LEU A N 1
ATOM 3191 C CA . LEU A 1 403 ? 1.41 -24.391 32.281 1 62.81 403 LEU A CA 1
ATOM 3192 C C . LEU A 1 403 ? 2.932 -24.375 32.375 1 62.81 403 LEU A C 1
ATOM 3194 O O . LEU A 1 403 ? 3.566 -25.438 32.344 1 62.81 403 LEU A O 1
ATOM 3198 N N . ILE A 1 404 ? 3.482 -23.219 32.594 1 61.91 404 ILE A N 1
ATOM 3199 C CA . ILE A 1 404 ? 4.93 -23.078 32.719 1 61.91 404 ILE A CA 1
ATOM 3200 C C . ILE A 1 404 ? 5.391 -23.734 34 1 61.91 404 ILE A C 1
ATOM 3202 O O . ILE A 1 404 ? 6.395 -24.453 34.031 1 61.91 404 ILE A O 1
ATOM 3206 N N . ILE A 1 405 ? 4.59 -23.594 35.031 1 62.22 405 ILE A N 1
ATOM 3207 C CA . ILE A 1 405 ? 4.902 -24.203 36.344 1 62.22 405 ILE A CA 1
ATOM 3208 C C . ILE A 1 405 ? 4.848 -25.719 36.188 1 62.22 405 ILE A C 1
ATOM 3210 O O . ILE A 1 405 ? 5.73 -26.422 36.688 1 62.22 405 ILE A O 1
ATOM 3214 N N . ARG A 1 406 ? 3.914 -26.203 35.469 1 64.62 406 ARG A N 1
ATOM 3215 C CA . ARG A 1 406 ? 3.771 -27.641 35.281 1 64.62 406 ARG A CA 1
ATOM 3216 C C . ARG A 1 406 ? 4.918 -28.203 34.438 1 64.62 406 ARG A C 1
ATOM 3218 O O . ARG A 1 406 ? 5.453 -29.266 34.719 1 64.62 406 ARG A O 1
ATOM 3225 N N . ILE A 1 407 ? 5.277 -27.422 33.438 1 62.84 407 ILE A N 1
ATOM 3226 C CA . ILE A 1 407 ? 6.367 -27.859 32.562 1 62.84 407 ILE A CA 1
ATOM 3227 C C . ILE A 1 407 ? 7.68 -27.844 33.344 1 62.84 407 ILE A C 1
ATOM 3229 O O . ILE A 1 407 ? 8.484 -28.781 33.25 1 62.84 407 ILE A O 1
ATOM 3233 N N . THR A 1 408 ? 7.852 -26.812 34.219 1 62.38 408 THR A N 1
ATOM 3234 C CA . THR A 1 408 ? 9.055 -26.719 35.031 1 62.38 408 THR A CA 1
ATOM 3235 C C . THR A 1 408 ? 9.094 -27.844 36.062 1 62.38 408 THR A C 1
ATOM 3237 O O . THR A 1 408 ? 10.156 -28.422 36.312 1 62.38 408 THR A O 1
ATOM 3240 N N . LEU A 1 409 ? 7.949 -28.234 36.531 1 66.25 409 LEU A N 1
ATOM 3241 C CA . LEU A 1 409 ? 7.867 -29.328 37.531 1 66.25 409 LEU A CA 1
ATOM 3242 C C . LEU A 1 409 ? 8.188 -30.656 36.875 1 66.25 409 LEU A C 1
ATOM 3244 O O . LEU A 1 409 ? 8.875 -31.5 37.469 1 66.25 409 LEU A O 1
ATOM 3248 N N . ILE A 1 410 ? 7.809 -30.844 35.656 1 62.75 410 ILE A N 1
ATOM 3249 C CA . ILE A 1 410 ? 8.086 -32.062 34.906 1 62.75 410 ILE A CA 1
ATOM 3250 C C . ILE A 1 410 ? 9.578 -32.156 34.594 1 62.75 410 ILE A C 1
ATOM 3252 O O . ILE A 1 410 ? 10.195 -33.219 34.719 1 62.75 410 ILE A O 1
ATOM 3256 N N . ARG A 1 411 ? 10.227 -31.016 34.344 1 62.09 411 ARG A N 1
ATOM 3257 C CA . ARG A 1 411 ? 11.648 -30.984 34.031 1 62.09 411 ARG A CA 1
ATOM 3258 C C . ARG A 1 411 ? 12.484 -31.266 35.281 1 62.09 411 ARG A C 1
ATOM 3260 O O . ARG A 1 411 ? 13.484 -31.984 35.219 1 62.09 411 ARG A O 1
ATOM 3267 N N . ILE A 1 412 ? 12.047 -30.719 36.344 1 62.19 412 ILE A N 1
ATOM 3268 C CA . ILE A 1 412 ? 12.719 -31 37.594 1 62.19 412 ILE A CA 1
ATOM 3269 C C . ILE A 1 412 ? 12.609 -32.469 37.938 1 62.19 412 ILE A C 1
ATOM 3271 O O . ILE A 1 412 ? 13.586 -33.094 38.344 1 62.19 412 ILE A O 1
ATOM 3275 N N . ARG A 1 413 ? 11.477 -33.094 37.625 1 61.75 413 ARG A N 1
ATOM 3276 C CA . ARG A 1 413 ? 11.297 -34.531 37.875 1 61.75 413 ARG A CA 1
ATOM 3277 C C . ARG A 1 413 ? 12.188 -35.375 36.969 1 61.75 413 ARG A C 1
ATOM 3279 O O . ARG A 1 413 ? 12.781 -36.344 37.406 1 61.75 413 ARG A O 1
ATOM 3286 N N . ILE A 1 414 ? 12.352 -34.906 35.75 1 61.62 414 ILE A N 1
ATOM 3287 C CA . ILE A 1 414 ? 13.195 -35.625 34.812 1 61.62 414 ILE A CA 1
ATOM 3288 C C . ILE A 1 414 ? 14.664 -35.469 35.219 1 61.62 414 ILE A C 1
ATOM 3290 O O . ILE A 1 414 ? 15.422 -36.438 35.188 1 61.62 414 ILE A O 1
ATOM 3294 N N . ALA A 1 415 ? 15.062 -34.25 35.656 1 59.62 415 ALA A N 1
ATOM 3295 C CA . ALA A 1 415 ? 16.438 -34 36.094 1 59.62 415 ALA A CA 1
ATOM 3296 C C . ALA A 1 415 ? 16.75 -34.812 37.344 1 59.62 415 ALA A C 1
ATOM 3298 O O . ALA A 1 415 ? 17.844 -35.375 37.469 1 59.62 415 ALA A O 1
ATOM 3299 N N . LEU A 1 416 ? 15.812 -35 38.156 1 62.25 416 LEU A N 1
ATOM 3300 C CA . LEU A 1 416 ? 16 -35.781 39.375 1 62.25 416 LEU A CA 1
ATOM 3301 C C . LEU A 1 416 ? 16.172 -37.281 39.031 1 62.25 416 LEU A C 1
ATOM 3303 O O . LEU A 1 416 ? 16.984 -37.969 39.625 1 62.25 416 LEU A O 1
ATOM 3307 N N . ILE A 1 417 ? 15.516 -37.719 38 1 59.56 417 ILE A N 1
ATOM 3308 C CA . ILE A 1 417 ? 15.625 -39.094 37.562 1 59.56 417 ILE A CA 1
ATOM 3309 C C . ILE A 1 417 ? 17 -39.344 36.938 1 59.56 417 ILE A C 1
ATOM 3311 O O . ILE A 1 417 ? 17.641 -40.375 37.219 1 59.56 417 ILE A O 1
ATOM 3315 N N . ILE A 1 418 ? 17.531 -38.344 36.25 1 58.66 418 ILE A N 1
ATOM 3316 C CA . ILE A 1 418 ? 18.828 -38.5 35.594 1 58.66 418 ILE A CA 1
ATOM 3317 C C . ILE A 1 418 ? 19.938 -38.531 36.656 1 58.66 418 ILE A C 1
ATOM 3319 O O . ILE A 1 418 ? 20.844 -39.344 36.562 1 58.66 418 ILE A O 1
ATOM 3323 N N . ILE A 1 419 ? 19.844 -37.688 37.625 1 56.91 419 ILE A N 1
ATOM 3324 C CA . ILE A 1 419 ? 20.875 -37.688 38.656 1 56.91 419 ILE A CA 1
ATOM 3325 C C . ILE A 1 419 ? 20.859 -39 39.438 1 56.91 419 ILE A C 1
ATOM 3327 O O . ILE A 1 419 ? 21.906 -39.562 39.781 1 56.91 419 ILE A O 1
ATOM 3331 N N . LYS A 1 420 ? 19.766 -39.625 39.625 1 60.25 420 LYS A N 1
ATOM 3332 C CA . LYS A 1 420 ? 19.734 -40.875 40.375 1 60.25 420 LYS A CA 1
ATOM 3333 C C . LYS A 1 420 ? 20.328 -42 39.594 1 60.25 420 LYS A C 1
ATOM 3335 O O . LYS A 1 420 ? 20.891 -42.969 40.156 1 60.25 420 LYS A O 1
ATOM 3340 N N . THR A 1 421 ? 20.094 -41.875 38.188 1 54.5 421 THR A N 1
ATOM 3341 C CA . THR A 1 421 ? 20.594 -43.031 37.469 1 54.5 421 THR A CA 1
ATOM 3342 C C . THR A 1 421 ? 22.094 -42.906 37.219 1 54.5 421 THR A C 1
ATOM 3344 O O . THR A 1 421 ? 22.75 -43.906 36.844 1 54.5 421 THR A O 1
ATOM 3347 N N . GLN A 1 422 ? 22.766 -41.781 37.562 1 43.5 422 GLN A N 1
ATOM 3348 C CA . GLN A 1 422 ? 24.219 -41.875 37.594 1 43.5 422 GLN A CA 1
ATOM 3349 C C . GLN A 1 422 ? 24.734 -42.281 38.969 1 43.5 422 GLN A C 1
ATOM 3351 O O . GLN A 1 422 ? 24.234 -41.812 40 1 43.5 422 GLN A O 1
ATOM 3356 N N . MET B 1 1 ? 25.719 -44.844 -30.922 1 25.8 1 MET B N 1
ATOM 3357 C CA . MET B 1 1 ? 25.891 -44.75 -29.469 1 25.8 1 MET B CA 1
ATOM 3358 C C . MET B 1 1 ? 24.578 -44.406 -28.781 1 25.8 1 MET B C 1
ATOM 3360 O O . MET B 1 1 ? 23.875 -43.469 -29.203 1 25.8 1 MET B O 1
ATOM 3364 N N . SER B 1 2 ? 23.766 -45.156 -28.375 1 35.72 2 SER B N 1
ATOM 3365 C CA . SER B 1 2 ? 22.5 -45.125 -27.656 1 35.72 2 SER B CA 1
ATOM 3366 C C . SER B 1 2 ? 22.422 -43.906 -26.719 1 35.72 2 SER B C 1
ATOM 3368 O O . SER B 1 2 ? 23.344 -43.688 -25.922 1 35.72 2 SER B O 1
ATOM 3370 N N . ASN B 1 3 ? 22 -42.688 -27.094 1 44.66 3 ASN B N 1
ATOM 3371 C CA . ASN B 1 3 ? 21.828 -41.344 -26.562 1 44.66 3 ASN B CA 1
ATOM 3372 C C . ASN B 1 3 ? 21.312 -41.344 -25.125 1 44.66 3 ASN B C 1
ATOM 3374 O O . ASN B 1 3 ? 20.156 -41.031 -24.875 1 44.66 3 ASN B O 1
ATOM 3378 N N . ALA B 1 4 ? 21.734 -42.406 -24.312 1 59.16 4 ALA B N 1
ATOM 3379 C CA . ALA B 1 4 ? 21.203 -43.031 -23.094 1 59.16 4 ALA B CA 1
ATOM 3380 C C . ALA B 1 4 ? 21.156 -42.031 -21.953 1 59.16 4 ALA B C 1
ATOM 3382 O O . ALA B 1 4 ? 20.297 -42.125 -21.062 1 59.16 4 ALA B O 1
ATOM 3383 N N . ASN B 1 5 ? 21.797 -40.938 -22.031 1 87.12 5 ASN B N 1
ATOM 3384 C CA . ASN B 1 5 ? 21.828 -40.094 -20.844 1 87.12 5 ASN B CA 1
ATOM 3385 C C . ASN B 1 5 ? 21.297 -38.688 -21.141 1 87.12 5 ASN B C 1
ATOM 3387 O O . ASN B 1 5 ? 21.859 -37.688 -20.672 1 87.12 5 ASN B O 1
ATOM 3391 N N . THR B 1 6 ? 20.328 -38.688 -22.172 1 93.94 6 THR B N 1
ATOM 3392 C CA . THR B 1 6 ? 19.75 -37.375 -22.484 1 93.94 6 THR B CA 1
ATOM 3393 C C . THR B 1 6 ? 18.234 -37.406 -22.219 1 93.94 6 THR B C 1
ATOM 3395 O O . THR B 1 6 ? 17.641 -38.469 -22.016 1 93.94 6 THR B O 1
ATOM 3398 N N . MET B 1 7 ? 17.703 -36.219 -22.266 1 95.5 7 MET B N 1
ATOM 3399 C CA . MET B 1 7 ? 16.266 -36.062 -22.078 1 95.5 7 MET B CA 1
ATOM 3400 C C . MET B 1 7 ? 15.719 -35 -23.031 1 95.5 7 MET B C 1
ATOM 3402 O O . MET B 1 7 ? 16.422 -34.031 -23.375 1 95.5 7 MET B O 1
ATOM 3406 N N . SER B 1 8 ? 14.422 -35.25 -23.453 1 96.75 8 SER B N 1
ATOM 3407 C CA . SER B 1 8 ? 13.68 -34.188 -24.141 1 96.75 8 SER B CA 1
ATOM 3408 C C . SER B 1 8 ? 13.148 -33.156 -23.156 1 96.75 8 SER B C 1
ATOM 3410 O O . SER B 1 8 ? 12.695 -33.5 -22.062 1 96.75 8 SER B O 1
ATOM 3412 N N . CYS B 1 9 ? 13.227 -31.891 -23.547 1 98.06 9 CYS B N 1
ATOM 3413 C CA . CYS B 1 9 ? 12.742 -30.812 -22.672 1 98.06 9 CYS B CA 1
ATOM 3414 C C . CYS B 1 9 ? 12.391 -29.578 -23.484 1 98.06 9 CYS B C 1
ATOM 3416 O O . CYS B 1 9 ? 12.68 -29.5 -24.672 1 98.06 9 CYS B O 1
ATOM 3418 N N . LEU B 1 10 ? 11.578 -28.734 -22.891 1 98.44 10 LEU B N 1
ATOM 3419 C CA . LEU B 1 10 ? 11.398 -27.391 -23.422 1 98.44 10 LEU B CA 1
ATOM 3420 C C . LEU B 1 10 ? 12.547 -26.484 -22.984 1 98.44 10 LEU B C 1
ATOM 3422 O O . LEU B 1 10 ? 12.547 -25.984 -21.859 1 98.44 10 LEU B O 1
ATOM 3426 N N . TRP B 1 11 ? 13.406 -26.219 -23.922 1 97.56 11 TRP B N 1
ATOM 3427 C CA . TRP B 1 11 ? 14.68 -25.547 -23.672 1 97.56 11 TRP B CA 1
ATOM 3428 C C . TRP B 1 11 ? 14.57 -24.062 -23.969 1 97.56 11 TRP B C 1
ATOM 3430 O O . TRP B 1 11 ? 13.992 -23.672 -24.984 1 97.56 11 TRP B O 1
ATOM 3440 N N . LYS B 1 12 ? 15.016 -23.297 -23.047 1 97.75 12 LYS B N 1
ATOM 3441 C CA . LYS B 1 12 ? 15.078 -21.844 -23.234 1 97.75 12 LYS B CA 1
ATOM 3442 C C . LYS B 1 12 ? 16.5 -21.328 -23.062 1 97.75 12 LYS B C 1
ATOM 3444 O O . LYS B 1 12 ? 17.078 -21.422 -21.984 1 97.75 12 LYS B O 1
ATOM 3449 N N . GLU B 1 13 ? 17.031 -20.641 -24.047 1 97.44 13 GLU B N 1
ATOM 3450 C CA . GLU B 1 13 ? 18.453 -20.25 -24.125 1 97.44 13 GLU B CA 1
ATOM 3451 C C . GLU B 1 13 ? 18.734 -19.016 -23.297 1 97.44 13 GLU B C 1
ATOM 3453 O O . GLU B 1 13 ? 19.812 -18.875 -22.719 1 97.44 13 GLU B O 1
ATOM 3458 N N . SER B 1 14 ? 17.906 -18.141 -23.375 1 96.62 14 SER B N 1
ATOM 3459 C CA . SER B 1 14 ? 18.031 -16.859 -22.656 1 96.62 14 SER B CA 1
ATOM 3460 C C . SER B 1 14 ? 16.656 -16.281 -22.328 1 96.62 14 SER B C 1
ATOM 3462 O O . SER B 1 14 ? 15.633 -16.797 -22.766 1 96.62 14 SER B O 1
ATOM 3464 N N . LYS B 1 15 ? 16.719 -15.258 -21.578 1 95.12 15 LYS B N 1
ATOM 3465 C CA . LYS B 1 15 ? 15.5 -14.625 -21.094 1 95.12 15 LYS B CA 1
ATOM 3466 C C . LYS B 1 15 ? 14.57 -14.266 -22.25 1 95.12 15 LYS B C 1
ATOM 3468 O O . LYS B 1 15 ? 13.367 -14.516 -22.188 1 95.12 15 LYS B O 1
ATOM 3473 N N . ASP B 1 16 ? 15.109 -13.789 -23.328 1 94.5 16 ASP B N 1
ATOM 3474 C CA . ASP B 1 16 ? 14.305 -13.25 -24.422 1 94.5 16 ASP B CA 1
ATOM 3475 C C . ASP B 1 16 ? 14.188 -14.258 -25.562 1 94.5 16 ASP B C 1
ATOM 3477 O O . ASP B 1 16 ? 13.453 -14.031 -26.531 1 94.5 16 ASP B O 1
ATOM 3481 N N . ALA B 1 17 ? 14.82 -15.383 -25.453 1 95.94 17 ALA B N 1
ATOM 3482 C CA . ALA B 1 17 ? 14.797 -16.375 -26.516 1 95.94 17 ALA B CA 1
ATOM 3483 C C . ALA B 1 17 ? 13.484 -17.172 -26.516 1 95.94 17 ALA B C 1
ATOM 3485 O O . ALA B 1 17 ? 12.922 -17.422 -25.438 1 95.94 17 ALA B O 1
ATOM 3486 N N . LYS B 1 18 ? 13.07 -17.5 -27.703 1 95.5 18 LYS B N 1
ATOM 3487 C CA . LYS B 1 18 ? 11.914 -18.391 -27.812 1 95.5 18 LYS B CA 1
ATOM 3488 C C . LYS B 1 18 ? 12.273 -19.812 -27.375 1 95.5 18 LYS B C 1
ATOM 3490 O O . LYS B 1 18 ? 13.281 -20.359 -27.828 1 95.5 18 LYS B O 1
ATOM 3495 N N . PRO B 1 19 ? 11.477 -20.344 -26.547 1 97.06 19 PRO B N 1
ATOM 3496 C CA . PRO B 1 19 ? 11.75 -21.734 -26.156 1 97.06 19 PRO B CA 1
ATOM 3497 C C . PRO B 1 19 ? 11.492 -22.734 -27.281 1 97.06 19 PRO B C 1
ATOM 3499 O O . PRO B 1 19 ? 10.688 -22.469 -28.172 1 97.06 19 PRO B O 1
ATOM 3502 N N . TYR B 1 20 ? 12.141 -23.828 -27.188 1 96.25 20 TYR B N 1
ATOM 3503 C CA . TYR B 1 20 ? 11.961 -24.891 -28.172 1 96.25 20 TYR B CA 1
ATOM 3504 C C . TYR B 1 20 ? 12.273 -26.25 -27.547 1 96.25 20 TYR B C 1
ATOM 3506 O O . TYR B 1 20 ? 12.992 -26.344 -26.547 1 96.25 20 TYR B O 1
ATOM 3514 N N . VAL B 1 21 ? 11.672 -27.312 -28.172 1 96.5 21 VAL B N 1
ATOM 3515 C CA . VAL B 1 21 ? 11.922 -28.672 -27.703 1 96.5 21 VAL B CA 1
ATOM 3516 C C . VAL B 1 21 ? 13.305 -29.141 -28.172 1 96.5 21 VAL B C 1
ATOM 3518 O O . VAL B 1 21 ? 13.641 -29 -29.344 1 96.5 21 VAL B O 1
ATOM 3521 N N . ASN B 1 22 ? 14.008 -29.547 -27.188 1 95.44 22 ASN B N 1
ATOM 3522 C CA . ASN B 1 22 ? 15.383 -30 -27.438 1 95.44 22 ASN B CA 1
ATOM 3523 C C . ASN B 1 22 ? 15.734 -31.219 -26.594 1 95.44 22 ASN B C 1
ATOM 3525 O O . ASN B 1 22 ? 14.945 -31.641 -25.734 1 95.44 22 ASN B O 1
ATOM 3529 N N . ARG B 1 23 ? 16.812 -31.859 -26.953 1 96 23 ARG B N 1
ATOM 3530 C CA . ARG B 1 23 ? 17.391 -32.906 -26.125 1 96 23 ARG B CA 1
ATOM 3531 C C . ARG B 1 23 ? 18.656 -32.438 -25.438 1 96 23 ARG B C 1
ATOM 3533 O O . ARG B 1 23 ? 19.547 -31.875 -26.062 1 96 23 ARG B O 1
ATOM 3540 N N . VAL B 1 24 ? 18.672 -32.688 -24.172 1 96.44 24 VAL B N 1
ATOM 3541 C CA . VAL B 1 24 ? 19.828 -32.281 -23.375 1 96.44 24 VAL B CA 1
ATOM 3542 C C . VAL B 1 24 ? 20.234 -33.406 -22.438 1 96.44 24 VAL B C 1
ATOM 3544 O O . VAL B 1 24 ? 19.469 -34.312 -22.188 1 96.44 24 VAL B O 1
ATOM 3547 N N . PRO B 1 25 ? 21.516 -33.375 -21.938 1 96 25 PRO B N 1
ATOM 3548 C CA . PRO B 1 25 ? 21.906 -34.375 -20.969 1 96 25 PRO B CA 1
ATOM 3549 C C . PRO B 1 25 ? 21.031 -34.344 -19.703 1 96 25 PRO B C 1
ATOM 3551 O O . PRO B 1 25 ? 20.641 -33.281 -19.25 1 96 25 PRO B O 1
ATOM 3554 N N . ILE B 1 26 ? 20.734 -35.531 -19.203 1 96.81 26 ILE B N 1
ATOM 3555 C CA . ILE B 1 26 ? 20.047 -35.594 -17.922 1 96.81 26 ILE B CA 1
ATOM 3556 C C . ILE B 1 26 ? 20.922 -35.031 -16.812 1 96.81 26 ILE B C 1
ATOM 3558 O O . ILE B 1 26 ? 22.109 -35.375 -16.719 1 96.81 26 ILE B O 1
ATOM 3562 N N . PRO B 1 27 ? 20.359 -34.156 -16 1 96.25 27 PRO B N 1
ATOM 3563 C CA . PRO B 1 27 ? 21.203 -33.469 -15.016 1 96.25 27 PRO B CA 1
ATOM 3564 C C . PRO B 1 27 ? 21.562 -34.375 -13.828 1 96.25 27 PRO B C 1
ATOM 3566 O O . PRO B 1 27 ? 20.875 -35.375 -13.586 1 96.25 27 PRO B O 1
ATOM 3569 N N . THR B 1 28 ? 22.641 -33.938 -13.148 1 94.94 28 THR B N 1
ATOM 3570 C CA . THR B 1 28 ? 23.031 -34.594 -11.898 1 94.94 28 THR B CA 1
ATOM 3571 C C . THR B 1 28 ? 22.422 -33.844 -10.703 1 94.94 28 THR B C 1
ATOM 3573 O O . THR B 1 28 ? 22.062 -32.688 -10.805 1 94.94 28 THR B O 1
ATOM 3576 N N . VAL B 1 29 ? 22.281 -34.594 -9.602 1 95.5 29 VAL B N 1
ATOM 3577 C CA . VAL B 1 29 ? 21.641 -34 -8.43 1 95.5 29 VAL B CA 1
ATOM 3578 C C . VAL B 1 29 ? 22.688 -33.719 -7.352 1 95.5 29 VAL B C 1
ATOM 3580 O O . VAL B 1 29 ? 23.656 -34.5 -7.219 1 95.5 29 VAL B O 1
ATOM 3583 N N . GLU B 1 30 ? 22.484 -32.688 -6.605 1 95.5 30 GLU B N 1
ATOM 3584 C CA . GLU B 1 30 ? 23.281 -32.312 -5.438 1 95.5 30 GLU B CA 1
ATOM 3585 C C . GLU B 1 30 ? 22.578 -32.719 -4.145 1 95.5 30 GLU B C 1
ATOM 3587 O O . GLU B 1 30 ? 21.438 -33.188 -4.168 1 95.5 30 GLU B O 1
ATOM 3592 N N . GLU B 1 31 ? 23.375 -32.594 -3.068 1 95.31 31 GLU B N 1
ATOM 3593 C CA . GLU B 1 31 ? 22.797 -32.906 -1.768 1 95.31 31 GLU B CA 1
ATOM 3594 C C . GLU B 1 31 ? 21.5 -32.125 -1.533 1 95.31 31 GLU B C 1
ATOM 3596 O O . GLU B 1 31 ? 21.438 -30.922 -1.793 1 95.31 31 GLU B O 1
ATOM 3601 N N . GLY B 1 32 ? 20.484 -32.875 -1.109 1 95.19 32 GLY B N 1
ATOM 3602 C CA . GLY B 1 32 ? 19.203 -32.25 -0.809 1 95.19 32 GLY B CA 1
ATOM 3603 C C . GLY B 1 32 ? 18.281 -32.156 -2.012 1 95.19 32 GLY B C 1
ATOM 3604 O O . GLY B 1 32 ? 17.125 -31.781 -1.885 1 95.19 32 GLY B O 1
ATOM 3605 N N . GLN B 1 33 ? 18.797 -32.625 -3.133 1 97.31 33 GLN B N 1
ATOM 3606 C CA . GLN B 1 33 ? 18.016 -32.531 -4.367 1 97.31 33 GLN B CA 1
ATOM 3607 C C . GLN B 1 33 ? 17.547 -33.938 -4.816 1 97.31 33 GLN B C 1
ATOM 3609 O O . GLN B 1 33 ? 18.109 -34.938 -4.402 1 97.31 33 GLN B O 1
ATOM 3614 N N . LEU B 1 34 ? 16.5 -33.875 -5.602 1 98.25 34 LEU B N 1
ATOM 3615 C CA . LEU B 1 34 ? 15.938 -35.094 -6.207 1 98.25 34 LEU B CA 1
ATOM 3616 C C . LEU B 1 34 ? 15.93 -35 -7.727 1 98.25 34 LEU B C 1
ATOM 3618 O O . LEU B 1 34 ? 15.633 -33.938 -8.281 1 98.25 34 LEU B O 1
ATOM 3622 N N . LEU B 1 35 ? 16.312 -36.062 -8.32 1 97.88 35 LEU B N 1
ATOM 3623 C CA . LEU B 1 35 ? 16.031 -36.219 -9.742 1 97.88 35 LEU B CA 1
ATOM 3624 C C . LEU B 1 35 ? 14.688 -36.906 -9.945 1 97.88 35 LEU B C 1
ATOM 3626 O O . LEU B 1 35 ? 14.5 -38.031 -9.484 1 97.88 35 LEU B O 1
ATOM 3630 N N . ILE B 1 36 ? 13.852 -36.25 -10.656 1 98.38 36 ILE B N 1
ATOM 3631 C CA . ILE B 1 36 ? 12.492 -36.75 -10.781 1 98.38 36 ILE B CA 1
ATOM 3632 C C . ILE B 1 36 ? 12.195 -37.062 -12.25 1 98.38 36 ILE B C 1
ATOM 3634 O O . ILE B 1 36 ? 12.406 -36.219 -13.125 1 98.38 36 ILE B O 1
ATOM 3638 N N . ARG B 1 37 ? 11.812 -38.312 -12.516 1 98.19 37 ARG B N 1
ATOM 3639 C CA . ARG B 1 37 ? 11.219 -38.625 -13.812 1 98.19 37 ARG B CA 1
ATOM 3640 C C . ARG B 1 37 ? 9.781 -38.125 -13.891 1 98.19 37 ARG B C 1
ATOM 3642 O O . ARG B 1 37 ? 8.914 -38.562 -13.141 1 98.19 37 ARG B O 1
ATOM 3649 N N . MET B 1 38 ? 9.508 -37.344 -14.852 1 98.56 38 MET B N 1
ATOM 3650 C CA . MET B 1 38 ? 8.297 -36.531 -14.852 1 98.56 38 MET B CA 1
ATOM 3651 C C . MET B 1 38 ? 7.113 -37.312 -15.398 1 98.56 38 MET B C 1
ATOM 3653 O O . MET B 1 38 ? 7.258 -38.094 -16.344 1 98.56 38 MET B O 1
ATOM 3657 N N . ASP B 1 39 ? 5.969 -37.031 -14.812 1 98.31 39 ASP B N 1
ATOM 3658 C CA . ASP B 1 39 ? 4.699 -37.5 -15.359 1 98.31 39 ASP B CA 1
ATOM 3659 C C . ASP B 1 39 ? 3.938 -36.375 -16.031 1 98.31 39 ASP B C 1
ATOM 3661 O O . ASP B 1 39 ? 3.684 -36.406 -17.234 1 98.31 39 ASP B O 1
ATOM 3665 N N . TYR B 1 40 ? 3.604 -35.312 -15.211 1 98.5 40 TYR B N 1
ATOM 3666 C CA . TYR B 1 40 ? 2.805 -34.219 -15.711 1 98.5 40 TYR B CA 1
ATOM 3667 C C . TYR B 1 40 ? 3.334 -32.875 -15.188 1 98.5 40 TYR B C 1
ATOM 3669 O O . TYR B 1 40 ? 3.92 -32.812 -14.102 1 98.5 40 TYR B O 1
ATOM 3677 N N . ALA B 1 41 ? 3.154 -31.844 -15.969 1 98.69 41 ALA B N 1
ATOM 3678 C CA . ALA B 1 41 ? 3.381 -30.453 -15.578 1 98.69 41 ALA B CA 1
ATOM 3679 C C . ALA B 1 41 ? 2.291 -29.547 -16.125 1 98.69 41 ALA B C 1
ATOM 3681 O O . ALA B 1 41 ? 1.973 -29.609 -17.312 1 98.69 41 ALA B O 1
ATOM 3682 N N . PRO B 1 42 ? 1.729 -28.719 -15.281 1 98.25 42 PRO B N 1
ATOM 3683 C CA . PRO B 1 42 ? 0.684 -27.828 -15.773 1 98.25 42 PRO B CA 1
ATOM 3684 C C . PRO B 1 42 ? 1.249 -26.531 -16.359 1 98.25 42 PRO B C 1
ATOM 3686 O O . PRO B 1 42 ? 2.432 -26.234 -16.188 1 98.25 42 PRO B O 1
ATOM 3689 N N . ILE B 1 43 ? 0.395 -25.812 -17.109 1 97.81 43 ILE B N 1
ATOM 3690 C CA . ILE B 1 43 ? 0.698 -24.469 -17.562 1 97.81 43 ILE B CA 1
ATOM 3691 C C . ILE B 1 43 ? -0.038 -23.453 -16.688 1 97.81 43 ILE B C 1
ATOM 3693 O O . ILE B 1 43 ? -1.267 -23.484 -16.594 1 97.81 43 ILE B O 1
ATOM 3697 N N . ASN B 1 44 ? 0.706 -22.609 -16.016 1 96.25 44 ASN B N 1
ATOM 3698 C CA . ASN B 1 44 ? 0.177 -21.5 -15.227 1 96.25 44 ASN B CA 1
ATOM 3699 C C . ASN B 1 44 ? 0.487 -20.156 -15.883 1 96.25 44 ASN B C 1
ATOM 3701 O O . ASN B 1 44 ? 1.365 -20.078 -16.734 1 96.25 44 ASN B O 1
ATOM 3705 N N . PRO B 1 45 ? -0.249 -19.094 -15.414 1 94.31 45 PRO B N 1
ATOM 3706 C CA . PRO B 1 45 ? 0.105 -17.766 -15.914 1 94.31 45 PRO B CA 1
ATOM 3707 C C . PRO B 1 45 ? 1.578 -17.438 -15.695 1 94.31 45 PRO B C 1
ATOM 3709 O O . PRO B 1 45 ? 2.205 -16.812 -16.562 1 94.31 45 PRO B O 1
ATOM 3712 N N . SER B 1 46 ? 2.1 -17.844 -14.641 1 93.62 46 SER B N 1
ATOM 3713 C CA . SER B 1 46 ? 3.508 -17.594 -14.344 1 93.62 46 SER B CA 1
ATOM 3714 C C . SER B 1 46 ? 4.414 -18.281 -15.359 1 93.62 46 SER B C 1
ATOM 3716 O O . SER B 1 46 ? 5.484 -17.766 -15.688 1 93.62 46 SER B O 1
ATOM 3718 N N . ASP B 1 47 ? 4.02 -19.438 -15.844 1 96.31 47 ASP B N 1
ATOM 3719 C CA . ASP B 1 47 ? 4.789 -20.109 -16.875 1 96.31 47 ASP B CA 1
ATOM 3720 C C . ASP B 1 47 ? 4.812 -19.297 -18.172 1 96.31 47 ASP B C 1
ATOM 3722 O O . ASP B 1 47 ? 5.859 -19.156 -18.797 1 96.31 47 ASP B O 1
ATOM 3726 N N . ILE B 1 48 ? 3.678 -18.812 -18.516 1 95.06 48 ILE B N 1
ATOM 3727 C CA . ILE B 1 48 ? 3.555 -18.031 -19.734 1 95.06 48 ILE B CA 1
ATOM 3728 C C . ILE B 1 48 ? 4.43 -16.781 -19.641 1 95.06 48 ILE B C 1
ATOM 3730 O O . ILE B 1 48 ? 5.16 -16.453 -20.578 1 95.06 48 ILE B O 1
ATOM 3734 N N . LYS B 1 49 ? 4.367 -16.156 -18.5 1 93.06 49 LYS B N 1
ATOM 3735 C CA . LYS B 1 49 ? 5.191 -14.961 -18.297 1 93.06 49 LYS B CA 1
ATOM 3736 C C . LYS B 1 49 ? 6.676 -15.305 -18.391 1 93.06 49 LYS B C 1
ATOM 3738 O O . LYS B 1 49 ? 7.461 -14.531 -18.953 1 93.06 49 LYS B O 1
ATOM 3743 N N . PHE B 1 50 ? 7.02 -16.359 -17.859 1 94.88 50 PHE B N 1
ATOM 3744 C CA . PHE B 1 50 ? 8.406 -16.797 -17.922 1 94.88 50 PHE B CA 1
ATOM 3745 C C . PHE B 1 50 ? 8.836 -17.047 -19.359 1 94.88 50 PHE B C 1
ATOM 3747 O O . PHE B 1 50 ? 9.906 -16.609 -19.781 1 94.88 50 PHE B O 1
ATOM 3754 N N . LEU B 1 51 ? 8.031 -17.703 -20.078 1 96.06 51 LEU B N 1
ATOM 3755 C CA . LEU B 1 51 ? 8.352 -18.047 -21.453 1 96.06 51 LEU B CA 1
ATOM 3756 C C . LEU B 1 51 ? 8.484 -16.797 -22.312 1 96.06 51 LEU B C 1
ATOM 3758 O O . LEU B 1 51 ? 9.25 -16.766 -23.281 1 96.06 51 LEU B O 1
ATOM 3762 N N . LEU B 1 52 ? 7.789 -15.766 -21.906 1 92.94 52 LEU B N 1
ATOM 3763 C CA . LEU B 1 52 ? 7.812 -14.508 -22.641 1 92.94 52 LEU B CA 1
ATOM 3764 C C . LEU B 1 52 ? 8.938 -13.609 -22.141 1 92.94 52 LEU B C 1
ATOM 3766 O O . LEU B 1 52 ? 9.102 -12.484 -22.625 1 92.94 52 LEU B O 1
ATOM 3770 N N . GLY B 1 53 ? 9.656 -14.039 -21.156 1 91.75 53 GLY B N 1
ATOM 3771 C CA . GLY B 1 53 ? 10.75 -13.25 -20.609 1 91.75 53 GLY B CA 1
ATOM 3772 C C . GLY B 1 53 ? 10.281 -12.156 -19.672 1 91.75 53 GLY B C 1
ATOM 3773 O O . GLY B 1 53 ? 10.961 -11.148 -19.484 1 91.75 53 GLY B O 1
ATOM 3774 N N . GLN B 1 54 ? 9.133 -12.336 -19.078 1 87.56 54 GLN B N 1
ATOM 3775 C CA . GLN B 1 54 ? 8.516 -11.297 -18.266 1 87.56 54 GLN B CA 1
ATOM 3776 C C . GLN B 1 54 ? 8.406 -11.734 -16.812 1 87.56 54 GLN B C 1
ATOM 3778 O O . GLN B 1 54 ? 7.629 -11.164 -16.047 1 87.56 54 GLN B O 1
ATOM 3783 N N . SER B 1 55 ? 9.18 -12.703 -16.484 1 86.81 55 SER B N 1
ATOM 3784 C CA . SER B 1 55 ? 9.102 -13.25 -15.133 1 86.81 55 SER B CA 1
ATOM 3785 C C . SER B 1 55 ? 10.211 -12.703 -14.25 1 86.81 55 SER B C 1
ATOM 3787 O O . SER B 1 55 ? 11.258 -12.289 -14.742 1 86.81 55 SER B O 1
ATOM 3789 N N . SER B 1 56 ? 9.922 -12.672 -12.938 1 81 56 SER B N 1
ATOM 3790 C CA . SER B 1 56 ? 10.922 -12.258 -11.961 1 81 56 SER B CA 1
ATOM 3791 C C . SER B 1 56 ? 11.703 -13.461 -11.43 1 81 56 SER B C 1
ATOM 3793 O O . SER B 1 56 ? 12.445 -13.344 -10.453 1 81 56 SER B O 1
ATOM 3795 N N . SER B 1 57 ? 11.539 -14.508 -12.062 1 84.62 57 SER B N 1
ATOM 3796 C CA . SER B 1 57 ? 12.273 -15.703 -11.664 1 84.62 57 SER B CA 1
ATOM 3797 C C . SER B 1 57 ? 13.781 -15.492 -11.766 1 84.62 57 SER B C 1
ATOM 3799 O O . SER B 1 57 ? 14.258 -14.828 -12.688 1 84.62 57 SER B O 1
ATOM 3801 N N . ASN B 1 58 ? 14.477 -16.078 -10.883 1 81.94 58 ASN B N 1
ATOM 3802 C CA . ASN B 1 58 ? 15.93 -15.992 -10.898 1 81.94 58 ASN B CA 1
ATOM 3803 C C . ASN B 1 58 ? 16.562 -17.219 -11.547 1 81.94 58 ASN B C 1
ATOM 3805 O O . ASN B 1 58 ? 17.75 -17.484 -11.359 1 81.94 58 ASN B O 1
ATOM 3809 N N . LYS B 1 59 ? 15.727 -17.984 -12.227 1 89.56 59 LYS B N 1
ATOM 3810 C CA . LYS B 1 59 ? 16.25 -19.125 -12.969 1 89.56 59 LYS B CA 1
ATOM 3811 C C . LYS B 1 59 ? 17.391 -18.688 -13.906 1 89.56 59 LYS B C 1
ATOM 3813 O O . LYS B 1 59 ? 17.281 -17.688 -14.602 1 89.56 59 LYS B O 1
ATOM 3818 N N . GLN B 1 60 ? 18.406 -19.469 -13.836 1 93.19 60 GLN B N 1
ATOM 3819 C CA . GLN B 1 60 ? 19.531 -19.156 -14.719 1 93.19 60 GLN B CA 1
ATOM 3820 C C . GLN B 1 60 ? 19.328 -19.797 -16.094 1 93.19 60 GLN B C 1
ATOM 3822 O O . GLN B 1 60 ? 18.797 -20.906 -16.203 1 93.19 60 GLN B O 1
ATOM 3827 N N . PHE B 1 61 ? 19.828 -19.078 -17.062 1 95.56 61 PHE B N 1
ATOM 3828 C CA . PHE B 1 61 ? 19.75 -19.578 -18.438 1 95.56 61 PHE B CA 1
ATOM 3829 C C . PHE B 1 61 ? 21.109 -20.109 -18.891 1 95.56 61 PHE B C 1
ATOM 3831 O O . PHE B 1 61 ? 22.156 -19.656 -18.422 1 95.56 61 PHE B O 1
ATOM 3838 N N . PRO B 1 62 ? 21.125 -21.047 -19.875 1 97.19 62 PRO B N 1
ATOM 3839 C CA . PRO B 1 62 ? 19.938 -21.734 -20.406 1 97.19 62 PRO B CA 1
ATOM 3840 C C . PRO B 1 62 ? 19.281 -22.656 -19.391 1 97.19 62 PRO B C 1
ATOM 3842 O O . PRO B 1 62 ? 19.938 -23.078 -18.422 1 97.19 62 PRO B O 1
ATOM 3845 N N . CYS B 1 63 ? 17.984 -22.891 -19.672 1 98 63 CYS B N 1
ATOM 3846 C CA . CYS B 1 63 ? 17.281 -23.719 -18.688 1 98 63 CYS B CA 1
ATOM 3847 C C . CYS B 1 63 ? 16.125 -24.453 -19.328 1 98 63 CYS B C 1
ATOM 3849 O O . CYS B 1 63 ? 15.805 -24.234 -20.484 1 98 63 CYS B O 1
ATOM 3851 N N . VAL B 1 64 ? 15.625 -25.453 -18.562 1 98.25 64 VAL B N 1
ATOM 3852 C CA . VAL B 1 64 ? 14.344 -26.094 -18.828 1 98.25 64 VAL B CA 1
ATOM 3853 C C . VAL B 1 64 ? 13.227 -25.344 -18.109 1 98.25 64 VAL B C 1
ATOM 3855 O O . VAL B 1 64 ? 13.273 -25.141 -16.891 1 98.25 64 VAL B O 1
ATOM 3858 N N . ALA B 1 65 ? 12.164 -24.938 -18.844 1 98 65 ALA B N 1
ATOM 3859 C CA . ALA B 1 65 ? 11.078 -24.125 -18.281 1 98 65 ALA B CA 1
ATOM 3860 C C . ALA B 1 65 ? 10.148 -24.984 -17.422 1 98 65 ALA B C 1
ATOM 3862 O O . ALA B 1 65 ? 10.258 -26.203 -17.406 1 98 65 ALA B O 1
ATOM 3863 N N . GLY B 1 66 ? 9.273 -24.266 -16.672 1 97.88 66 GLY B N 1
ATOM 3864 C CA . GLY B 1 66 ? 8.289 -24.906 -15.828 1 97.88 66 GLY B CA 1
ATOM 3865 C C . GLY B 1 66 ? 8.617 -24.828 -14.352 1 97.88 66 GLY B C 1
ATOM 3866 O O . GLY B 1 66 ? 9.789 -24.875 -13.977 1 97.88 66 GLY B O 1
ATOM 3867 N N . PHE B 1 67 ? 7.504 -24.969 -13.477 1 97.69 67 PHE B N 1
ATOM 3868 C CA . PHE B 1 67 ? 7.762 -24.656 -12.07 1 97.69 67 PHE B CA 1
ATOM 3869 C C . PHE B 1 67 ? 7.148 -25.719 -11.172 1 97.69 67 PHE B C 1
ATOM 3871 O O . PHE B 1 67 ? 7.5 -25.828 -9.992 1 97.69 67 PHE B O 1
ATOM 3878 N N . GLU B 1 68 ? 6.156 -26.453 -11.672 1 98 68 GLU B N 1
ATOM 3879 C CA . GLU B 1 68 ? 5.535 -27.469 -10.82 1 98 68 GLU B CA 1
ATOM 3880 C C . GLU B 1 68 ? 5.176 -28.719 -11.625 1 98 68 GLU B C 1
ATOM 3882 O O . GLU B 1 68 ? 5.082 -28.672 -12.852 1 98 68 GLU B O 1
ATOM 3887 N N . GLY B 1 69 ? 5.082 -29.812 -10.867 1 98.38 69 GLY B N 1
ATOM 3888 C CA . GLY B 1 69 ? 4.742 -31.062 -11.531 1 98.38 69 GLY B CA 1
ATOM 3889 C C . GLY B 1 69 ? 4.684 -32.25 -10.578 1 98.38 69 GLY B C 1
ATOM 3890 O O . GLY B 1 69 ? 4.672 -32.062 -9.359 1 98.38 69 GLY B O 1
ATOM 3891 N N . SER B 1 70 ? 4.5 -33.406 -11.234 1 98.38 70 SER B N 1
ATOM 3892 C CA . SER B 1 70 ? 4.508 -34.688 -10.531 1 98.38 70 SER B CA 1
ATOM 3893 C C . SER B 1 70 ? 5.355 -35.719 -11.266 1 98.38 70 SER B C 1
ATOM 3895 O O . SER B 1 70 ? 5.574 -35.594 -12.477 1 98.38 70 SER B O 1
ATOM 3897 N N . GLY B 1 71 ? 5.855 -36.625 -10.516 1 98.19 71 GLY B N 1
ATOM 3898 C CA . GLY B 1 71 ? 6.672 -37.688 -11.078 1 98.19 71 GLY B CA 1
ATOM 3899 C C . GLY B 1 71 ? 7.195 -38.656 -10.031 1 98.19 71 GLY B C 1
ATOM 3900 O O . GLY B 1 71 ? 6.629 -38.75 -8.945 1 98.19 71 GLY B O 1
ATOM 3901 N N . THR B 1 72 ? 8.211 -39.375 -10.5 1 98.12 72 THR B N 1
ATOM 3902 C CA . THR B 1 72 ? 8.828 -40.375 -9.641 1 98.12 72 THR B CA 1
ATOM 3903 C C . THR B 1 72 ? 10.297 -40.062 -9.406 1 98.12 72 THR B C 1
ATOM 3905 O O . THR B 1 72 ? 11.039 -39.781 -10.352 1 98.12 72 THR B O 1
ATOM 3908 N N . VAL B 1 73 ? 10.664 -40.188 -8.141 1 98.25 73 VAL B N 1
ATOM 3909 C CA . VAL B 1 73 ? 12.062 -39.938 -7.805 1 98.25 73 VAL B CA 1
ATOM 3910 C C . VAL B 1 73 ? 12.922 -41.094 -8.297 1 98.25 73 VAL B C 1
ATOM 3912 O O . VAL B 1 73 ? 12.695 -42.25 -7.91 1 98.25 73 VAL B O 1
ATOM 3915 N N . VAL B 1 74 ? 13.953 -40.781 -9.102 1 97.06 74 VAL B N 1
ATOM 3916 C CA . VAL B 1 74 ? 14.773 -41.875 -9.641 1 97.06 74 VAL B CA 1
ATOM 3917 C C . VAL B 1 74 ? 16.156 -41.812 -9.008 1 97.06 74 VAL B C 1
ATOM 3919 O O . VAL B 1 74 ? 16.859 -42.844 -8.961 1 97.06 74 VAL B O 1
ATOM 3922 N N . LEU B 1 75 ? 16.547 -40.625 -8.586 1 96.06 75 LEU B N 1
ATOM 3923 C CA . LEU B 1 75 ? 17.844 -40.469 -7.93 1 96.06 75 LEU B CA 1
ATOM 3924 C C . LEU B 1 75 ? 17.766 -39.375 -6.848 1 96.06 75 LEU B C 1
ATOM 3926 O O . LEU B 1 75 ? 17.078 -38.375 -7.008 1 96.06 75 LEU B O 1
ATOM 3930 N N . THR B 1 76 ? 18.5 -39.656 -5.742 1 96.56 76 THR B N 1
ATOM 3931 C CA . THR B 1 76 ? 18.625 -38.656 -4.672 1 96.56 76 THR B CA 1
ATOM 3932 C C . THR B 1 76 ? 20.062 -38.156 -4.586 1 96.56 76 THR B C 1
ATOM 3934 O O . THR B 1 76 ? 21.016 -38.938 -4.793 1 96.56 76 THR B O 1
ATOM 3937 N N . GLY B 1 77 ? 20.25 -36.875 -4.336 1 94 77 GLY B N 1
ATOM 3938 C CA . GLY B 1 77 ? 21.578 -36.312 -4.164 1 94 77 GLY B CA 1
ATOM 3939 C C . GLY B 1 77 ? 22.172 -36.594 -2.795 1 94 77 GLY B C 1
ATOM 3940 O O . GLY B 1 77 ? 23.25 -36.125 -2.475 1 94 77 GLY B O 1
ATOM 3941 N N . GLY B 1 78 ? 21.422 -37.281 -2 1 89.56 78 GLY B N 1
ATOM 3942 C CA . GLY B 1 78 ? 21.906 -37.625 -0.664 1 89.56 78 GLY B CA 1
ATOM 3943 C C . GLY B 1 78 ? 21.469 -36.594 0.384 1 89.56 78 GLY B C 1
ATOM 3944 O O . GLY B 1 78 ? 20.609 -35.75 0.118 1 89.56 78 GLY B O 1
ATOM 3945 N N . GLY B 1 79 ? 21.875 -36.875 1.654 1 88.19 79 GLY B N 1
ATOM 3946 C CA . GLY B 1 79 ? 21.484 -36.062 2.781 1 88.19 79 GLY B CA 1
ATOM 3947 C C . GLY B 1 79 ? 20.297 -36.594 3.541 1 88.19 79 GLY B C 1
ATOM 3948 O O . GLY B 1 79 ? 19.562 -37.438 3.021 1 88.19 79 GLY B O 1
ATOM 3949 N N . ILE B 1 80 ? 20.078 -36.031 4.66 1 85.31 80 ILE B N 1
ATOM 3950 C CA . ILE B 1 80 ? 19.031 -36.531 5.562 1 85.31 80 ILE B CA 1
ATOM 3951 C C . ILE B 1 80 ? 17.656 -36.25 4.977 1 85.31 80 ILE B C 1
ATOM 3953 O O . ILE B 1 80 ? 16.75 -37.062 5.062 1 85.31 80 ILE B O 1
ATOM 3957 N N . ALA B 1 81 ? 17.5 -35.188 4.336 1 83.25 81 ALA B N 1
ATOM 3958 C CA . ALA B 1 81 ? 16.203 -34.75 3.816 1 83.25 81 ALA B CA 1
ATOM 3959 C C . ALA B 1 81 ? 15.727 -35.688 2.693 1 83.25 81 ALA B C 1
ATOM 3961 O O . ALA B 1 81 ? 14.531 -35.906 2.527 1 83.25 81 ALA B O 1
ATOM 3962 N N . SER B 1 82 ? 16.641 -36.219 1.971 1 87.38 82 SER B N 1
ATOM 3963 C CA . SER B 1 82 ? 16.297 -37 0.785 1 87.38 82 SER B CA 1
ATOM 3964 C C . SER B 1 82 ? 16.266 -38.5 1.09 1 87.38 82 SER B C 1
ATOM 3966 O O . SER B 1 82 ? 15.977 -39.312 0.21 1 87.38 82 SER B O 1
ATOM 3968 N N . TRP B 1 83 ? 16.484 -38.781 2.279 1 85.38 83 TRP B N 1
ATOM 3969 C CA . TRP B 1 83 ? 16.547 -40.188 2.664 1 85.38 83 TRP B CA 1
ATOM 3970 C C . TRP B 1 83 ? 15.211 -40.875 2.441 1 85.38 83 TRP B C 1
ATOM 3972 O O . TRP B 1 83 ? 14.164 -40.344 2.855 1 85.38 83 TRP B O 1
ATOM 3982 N N . GLY B 1 84 ? 15.258 -41.969 1.67 1 91.12 84 GLY B N 1
ATOM 3983 C CA . GLY B 1 84 ? 14.07 -42.781 1.474 1 91.12 84 GLY B CA 1
ATOM 3984 C C . GLY B 1 84 ? 13.18 -42.281 0.354 1 91.12 84 GLY B C 1
ATOM 3985 O O . GLY B 1 84 ? 12.078 -42.781 0.153 1 91.12 84 GLY B O 1
ATOM 3986 N N . MET B 1 85 ? 13.664 -41.344 -0.359 1 95.56 85 MET B N 1
ATOM 3987 C CA . MET B 1 85 ? 12.797 -40.719 -1.361 1 95.56 85 MET B CA 1
ATOM 3988 C C . MET B 1 85 ? 12.875 -41.5 -2.684 1 95.56 85 MET B C 1
ATOM 3990 O O . MET B 1 85 ? 12.008 -41.344 -3.545 1 95.56 85 MET B O 1
ATOM 3994 N N . SER B 1 86 ? 13.883 -42.281 -2.92 1 95.5 86 SER B N 1
ATOM 3995 C CA . SER B 1 86 ? 14.047 -43 -4.176 1 95.5 86 SER B CA 1
ATOM 3996 C C . SER B 1 86 ? 12.852 -43.906 -4.441 1 95.5 86 SER B C 1
ATOM 3998 O O . SER B 1 86 ? 12.422 -44.656 -3.555 1 95.5 86 SER B O 1
ATOM 4000 N N . GLY B 1 87 ? 12.297 -43.75 -5.629 1 96.56 87 GLY B N 1
ATOM 4001 C CA . GLY B 1 87 ? 11.18 -44.594 -6.031 1 96.56 87 GLY B CA 1
ATOM 4002 C C . GLY B 1 87 ? 9.828 -44 -5.664 1 96.56 87 GLY B C 1
ATOM 4003 O O . GLY B 1 87 ? 8.797 -44.5 -6.129 1 96.56 87 GLY B O 1
ATOM 4004 N N . LYS B 1 88 ? 9.812 -43 -4.918 1 97.19 88 LYS B N 1
ATOM 4005 C CA . LYS B 1 88 ? 8.555 -42.438 -4.453 1 97.19 88 LYS B CA 1
ATOM 4006 C C . LYS B 1 88 ? 7.941 -41.531 -5.52 1 97.19 88 LYS B C 1
ATOM 4008 O O . LYS B 1 88 ? 8.656 -40.812 -6.215 1 97.19 88 LYS B O 1
ATOM 4013 N N . ARG B 1 89 ? 6.605 -41.562 -5.613 1 97.75 89 ARG B N 1
ATOM 4014 C CA . ARG B 1 89 ? 5.871 -40.562 -6.387 1 97.75 89 ARG B CA 1
ATOM 4015 C C . ARG B 1 89 ? 5.746 -39.25 -5.617 1 97.75 89 ARG B C 1
ATOM 4017 O O . ARG B 1 89 ? 5.465 -39.25 -4.418 1 97.75 89 ARG B O 1
ATOM 4024 N N . VAL B 1 90 ? 5.996 -38.125 -6.34 1 98.06 90 VAL B N 1
ATOM 4025 C CA . VAL B 1 90 ? 5.996 -36.844 -5.637 1 98.06 90 VAL B CA 1
ATOM 4026 C C . VAL B 1 90 ? 5.289 -35.781 -6.488 1 98.06 90 VAL B C 1
ATOM 4028 O O . VAL B 1 90 ? 5.199 -35.938 -7.711 1 98.06 90 VAL B O 1
ATOM 4031 N N . ALA B 1 91 ? 4.664 -34.844 -5.906 1 98 91 ALA B N 1
ATOM 4032 C CA . ALA B 1 91 ? 4.34 -33.531 -6.449 1 98 91 ALA B CA 1
ATOM 4033 C C . ALA B 1 91 ? 5.262 -32.469 -5.875 1 98 91 ALA B C 1
ATOM 4035 O O . ALA B 1 91 ? 5.73 -32.594 -4.742 1 98 91 ALA B O 1
ATOM 4036 N N . PHE B 1 92 ? 5.543 -31.422 -6.648 1 97.69 92 PHE B N 1
ATOM 4037 C CA . PHE B 1 92 ? 6.59 -30.531 -6.176 1 97.69 92 PHE B CA 1
ATOM 4038 C C . PHE B 1 92 ? 6.539 -29.203 -6.918 1 97.69 92 PHE B C 1
ATOM 4040 O O . PHE B 1 92 ? 5.824 -29.062 -7.914 1 97.69 92 PHE B O 1
ATOM 4047 N N . TYR B 1 93 ? 7.148 -28.25 -6.32 1 97.06 93 TYR B N 1
ATOM 4048 C CA . TYR B 1 93 ? 7.492 -26.953 -6.895 1 97.06 93 TYR B CA 1
ATOM 4049 C C . TYR B 1 93 ? 9 -26.812 -7.039 1 97.06 93 TYR B C 1
ATOM 4051 O O . TYR B 1 93 ? 9.766 -27.266 -6.184 1 97.06 93 TYR B O 1
ATOM 4059 N N . THR B 1 94 ? 9.469 -26.219 -8.188 1 96.25 94 THR B N 1
ATOM 4060 C CA . THR B 1 94 ? 10.906 -26.016 -8.336 1 96.25 94 THR B CA 1
ATOM 4061 C C . THR B 1 94 ? 11.203 -24.75 -9.117 1 96.25 94 THR B C 1
ATOM 4063 O O . THR B 1 94 ? 10.477 -24.406 -10.047 1 96.25 94 THR B O 1
ATOM 4066 N N . ASN B 1 95 ? 12.172 -24.078 -8.672 1 93.94 95 ASN B N 1
ATOM 4067 C CA . ASN B 1 95 ? 12.734 -22.953 -9.414 1 93.94 95 ASN B CA 1
ATOM 4068 C C . ASN B 1 95 ? 14.133 -23.266 -9.938 1 93.94 95 ASN B C 1
ATOM 4070 O O . ASN B 1 95 ? 14.922 -22.359 -10.203 1 93.94 95 ASN B O 1
ATOM 4074 N N . HIS B 1 96 ? 14.453 -24.484 -10.047 1 95.56 96 HIS B N 1
ATOM 4075 C CA . HIS B 1 96 ? 15.75 -24.953 -10.547 1 95.56 96 HIS B CA 1
ATOM 4076 C C . HIS B 1 96 ? 15.859 -24.75 -12.055 1 95.56 96 HIS B C 1
ATOM 4078 O O . HIS B 1 96 ? 14.844 -24.703 -12.758 1 95.56 96 HIS B O 1
ATOM 4084 N N . GLU B 1 97 ? 17.094 -24.703 -12.562 1 96.69 97 GLU B N 1
ATOM 4085 C CA . GLU B 1 97 ? 17.344 -24.531 -13.984 1 96.69 97 GLU B CA 1
ATOM 4086 C C . GLU B 1 97 ? 16.766 -25.688 -14.797 1 96.69 97 GLU B C 1
ATOM 4088 O O . GLU B 1 97 ? 16.359 -25.5 -15.945 1 96.69 97 GLU B O 1
ATOM 4093 N N . TYR B 1 98 ? 16.812 -26.781 -14.188 1 97.62 98 TYR B N 1
ATOM 4094 C CA . TYR B 1 98 ? 16.156 -27.938 -14.805 1 97.62 98 TYR B CA 1
ATOM 4095 C C . TYR B 1 98 ? 14.719 -28.062 -14.312 1 97.62 98 TYR B C 1
ATOM 4097 O O . TYR B 1 98 ? 14.438 -28.859 -13.414 1 97.62 98 TYR B O 1
ATOM 4105 N N . GLY B 1 99 ? 13.836 -27.422 -15.047 1 98.12 99 GLY B N 1
ATOM 4106 C CA . GLY B 1 99 ? 12.445 -27.266 -14.641 1 98.12 99 GLY B CA 1
ATOM 4107 C C . GLY B 1 99 ? 11.578 -28.438 -15.055 1 98.12 99 GLY B C 1
ATOM 4108 O O . GLY B 1 99 ? 12.078 -29.531 -15.312 1 98.12 99 GLY B O 1
ATOM 4109 N N . THR B 1 100 ? 10.281 -28.219 -15.172 1 98.56 100 THR B N 1
ATOM 4110 C CA . THR B 1 100 ? 9.344 -29.328 -15.148 1 98.56 100 THR B CA 1
ATOM 4111 C C . THR B 1 100 ? 8.891 -29.688 -16.562 1 98.56 100 THR B C 1
ATOM 4113 O O . THR B 1 100 ? 8.273 -30.734 -16.781 1 98.56 100 THR B O 1
ATOM 4116 N N . TYR B 1 101 ? 9.18 -28.797 -17.5 1 98.56 101 TYR B N 1
ATOM 4117 C CA . TYR B 1 101 ? 8.859 -29.156 -18.875 1 98.56 101 TYR B CA 1
ATOM 4118 C C . TYR B 1 101 ? 9.984 -29.953 -19.516 1 98.56 101 TYR B C 1
ATOM 4120 O O . TYR B 1 101 ? 10.461 -29.625 -20.594 1 98.56 101 TYR B O 1
ATOM 4128 N N . GLY B 1 102 ? 10.383 -30.984 -18.875 1 98.12 102 GLY B N 1
ATOM 4129 C CA . GLY B 1 102 ? 11.352 -31.984 -19.312 1 98.12 102 GLY B CA 1
ATOM 4130 C C . GLY B 1 102 ? 11.039 -33.375 -18.797 1 98.12 102 GLY B C 1
ATOM 4131 O O . GLY B 1 102 ? 10.281 -33.531 -17.828 1 98.12 102 GLY B O 1
ATOM 4132 N N . GLU B 1 103 ? 11.656 -34.312 -19.422 1 97.88 103 GLU B N 1
ATOM 4133 C CA . GLU B 1 103 ? 11.438 -35.688 -18.984 1 97.88 103 GLU B CA 1
ATOM 4134 C C . GLU B 1 103 ? 11.977 -35.938 -17.578 1 97.88 103 GLU B C 1
ATOM 4136 O O . GLU B 1 103 ? 11.5 -36.812 -16.875 1 97.88 103 GLU B O 1
ATOM 4141 N N . TYR B 1 104 ? 12.945 -35.156 -17.266 1 97.94 104 TYR B N 1
ATOM 4142 C CA . TYR B 1 104 ? 13.508 -35.156 -15.914 1 97.94 104 TYR B CA 1
ATOM 4143 C C . TYR B 1 104 ? 13.602 -33.719 -15.367 1 97.94 104 TYR B C 1
ATOM 4145 O O . TYR B 1 104 ? 13.789 -32.781 -16.125 1 97.94 104 TYR B O 1
ATOM 4153 N N . CYS B 1 105 ? 13.523 -33.656 -14.055 1 97.69 105 CYS B N 1
ATOM 4154 C CA . CYS B 1 105 ? 13.562 -32.375 -13.367 1 97.69 105 CYS B CA 1
ATOM 4155 C C . CYS B 1 105 ? 14.297 -32.5 -12.039 1 97.69 105 CYS B C 1
ATOM 4157 O O . CYS B 1 105 ? 14.406 -33.594 -11.477 1 97.69 105 CYS B O 1
ATOM 4159 N N . ILE B 1 106 ? 14.883 -31.391 -11.625 1 98.12 106 ILE B N 1
ATOM 4160 C CA . ILE B 1 106 ? 15.477 -31.344 -10.289 1 98.12 106 ILE B CA 1
ATOM 4161 C C . ILE B 1 106 ? 14.586 -30.531 -9.359 1 98.12 106 ILE B C 1
ATOM 4163 O O . ILE B 1 106 ? 14.117 -29.453 -9.719 1 98.12 106 ILE B O 1
ATOM 4167 N N . ALA B 1 107 ? 14.344 -31.078 -8.203 1 97.75 107 ALA B N 1
ATOM 4168 C CA . ALA B 1 107 ? 13.609 -30.359 -7.164 1 97.75 107 ALA B CA 1
ATOM 4169 C C . ALA B 1 107 ? 14.297 -30.484 -5.809 1 97.75 107 ALA B C 1
ATOM 4171 O O . ALA B 1 107 ? 14.969 -31.484 -5.539 1 97.75 107 ALA B O 1
ATOM 4172 N N . ASP B 1 108 ? 14.148 -29.438 -5.008 1 95.69 108 ASP B N 1
ATOM 4173 C CA . ASP B 1 108 ? 14.555 -29.547 -3.611 1 95.69 108 ASP B CA 1
ATOM 4174 C C . ASP B 1 108 ? 13.594 -30.438 -2.824 1 95.69 108 ASP B C 1
ATOM 4176 O O . ASP B 1 108 ? 12.375 -30.281 -2.912 1 95.69 108 ASP B O 1
ATOM 4180 N N . THR B 1 109 ? 14.18 -31.25 -2.02 1 95.5 109 THR B N 1
ATOM 4181 C CA . THR B 1 109 ? 13.383 -32.219 -1.254 1 95.5 109 THR B CA 1
ATOM 4182 C C . THR B 1 109 ? 12.359 -31.469 -0.391 1 95.5 109 THR B C 1
ATOM 4184 O O . THR B 1 109 ? 11.242 -31.969 -0.197 1 95.5 109 THR B O 1
ATOM 4187 N N . ASN B 1 110 ? 12.664 -30.312 0.096 1 92.69 110 ASN B N 1
ATOM 4188 C CA . ASN B 1 110 ? 11.82 -29.562 1.021 1 92.69 110 ASN B CA 1
ATOM 4189 C C . ASN B 1 110 ? 10.586 -29 0.32 1 92.69 110 ASN B C 1
ATOM 4191 O O . ASN B 1 110 ? 9.641 -28.562 0.976 1 92.69 110 ASN B O 1
ATOM 4195 N N . LEU B 1 111 ? 10.562 -29.078 -0.98 1 95 111 LEU B N 1
ATOM 4196 C CA . LEU B 1 111 ? 9.422 -28.562 -1.732 1 95 111 LEU B CA 1
ATOM 4197 C C . LEU B 1 111 ? 8.727 -29.688 -2.498 1 95 111 LEU B C 1
ATOM 4199 O O . LEU B 1 111 ? 8.188 -29.469 -3.586 1 95 111 LEU B O 1
ATOM 4203 N N . CYS B 1 112 ? 8.797 -30.859 -1.919 1 96.06 112 CYS B N 1
ATOM 4204 C CA . CYS B 1 112 ? 8.148 -32.031 -2.471 1 96.06 112 CYS B CA 1
ATOM 4205 C C . CYS B 1 112 ? 7.184 -32.656 -1.465 1 96.06 112 CYS B C 1
ATOM 4207 O O . CYS B 1 112 ? 7.441 -32.656 -0.26 1 96.06 112 CYS B O 1
ATOM 4209 N N . ILE B 1 113 ? 6.113 -33.188 -1.979 1 95.81 113 ILE B N 1
ATOM 4210 C CA . ILE B 1 113 ? 5.219 -34.031 -1.174 1 95.81 113 ILE B CA 1
ATOM 4211 C C . ILE B 1 113 ? 5.137 -35.438 -1.766 1 95.81 113 ILE B C 1
ATOM 4213 O O . ILE B 1 113 ? 5.008 -35.594 -2.982 1 95.81 113 ILE B O 1
ATOM 4217 N N . GLU B 1 114 ? 5.305 -36.312 -0.906 1 95.88 114 GLU B N 1
ATOM 4218 C CA . GLU B 1 114 ? 5.109 -37.719 -1.324 1 95.88 114 GLU B CA 1
ATOM 4219 C C . GLU B 1 114 ? 3.633 -38 -1.58 1 95.88 114 GLU B C 1
ATOM 4221 O O . GLU B 1 114 ? 2.768 -37.594 -0.807 1 95.88 114 GLU B O 1
ATOM 4226 N N . LEU B 1 115 ? 3.387 -38.719 -2.627 1 95.62 115 LEU B N 1
ATOM 4227 C CA . LEU B 1 115 ? 2.01 -39 -3.023 1 95.62 115 LEU B CA 1
ATOM 4228 C C . LEU B 1 115 ? 1.575 -40.375 -2.562 1 95.62 115 LEU B C 1
ATOM 4230 O O . LEU B 1 115 ? 2.312 -41.344 -2.732 1 95.62 115 LEU B O 1
ATOM 4234 N N . ASP B 1 116 ? 0.374 -40.375 -2.047 1 91.94 116 ASP B N 1
ATOM 4235 C CA . ASP B 1 116 ? -0.261 -41.688 -1.781 1 91.94 116 ASP B CA 1
ATOM 4236 C C . ASP B 1 116 ? -0.696 -42.344 -3.078 1 91.94 116 ASP B C 1
ATOM 4238 O O . ASP B 1 116 ? -0.832 -41.688 -4.113 1 91.94 116 ASP B O 1
ATOM 4242 N N . ASN B 1 117 ? -0.993 -43.625 -2.947 1 91.44 117 ASN B N 1
ATOM 4243 C CA . ASN B 1 117 ? -1.323 -44.406 -4.129 1 91.44 117 ASN B CA 1
ATOM 4244 C C . ASN B 1 117 ? -2.652 -43.969 -4.738 1 91.44 117 ASN B C 1
ATOM 4246 O O . ASN B 1 117 ? -2.893 -44.188 -5.93 1 91.44 117 ASN B O 1
ATOM 4250 N N . ASP B 1 118 ? -3.467 -43.344 -4 1 92.06 118 ASP B N 1
ATOM 4251 C CA . ASP B 1 118 ? -4.809 -43 -4.477 1 92.06 118 ASP B CA 1
ATOM 4252 C C . ASP B 1 118 ? -4.855 -41.625 -5.105 1 92.06 118 ASP B C 1
ATOM 4254 O O . ASP B 1 118 ? -5.918 -41.156 -5.523 1 92.06 118 ASP B O 1
ATOM 4258 N N . ILE B 1 119 ? -3.736 -41 -5.211 1 93.5 119 ILE B N 1
ATOM 4259 C CA . ILE B 1 119 ? -3.701 -39.656 -5.836 1 93.5 119 ILE B CA 1
ATOM 4260 C C . ILE B 1 119 ? -3.18 -39.781 -7.266 1 93.5 119 ILE B C 1
ATOM 4262 O O . ILE B 1 119 ? -2.062 -40.25 -7.488 1 93.5 119 ILE B O 1
ATOM 4266 N N . GLU B 1 120 ? -4.004 -39.312 -8.172 1 94.38 120 GLU B N 1
ATOM 4267 C CA . GLU B 1 120 ? -3.602 -39.344 -9.578 1 94.38 120 GLU B CA 1
ATOM 4268 C C . GLU B 1 120 ? -2.49 -38.344 -9.844 1 94.38 120 GLU B C 1
ATOM 4270 O O . GLU B 1 120 ? -2.51 -37.219 -9.312 1 94.38 120 GLU B O 1
ATOM 4275 N N . SER B 1 121 ? -1.558 -38.688 -10.727 1 95.5 121 SER B N 1
ATOM 4276 C CA . SER B 1 121 ? -0.414 -37.844 -11.039 1 95.5 121 SER B CA 1
ATOM 4277 C C . SER B 1 121 ? -0.858 -36.531 -11.688 1 95.5 121 SER B C 1
ATOM 4279 O O . SER B 1 121 ? -0.234 -35.5 -11.484 1 95.5 121 SER B O 1
ATOM 4281 N N . SER B 1 122 ? -1.904 -36.656 -12.516 1 95.69 122 SER B N 1
ATOM 4282 C CA . SER B 1 122 ? -2.404 -35.438 -13.164 1 95.69 122 SER B CA 1
ATOM 4283 C C . SER B 1 122 ? -2.932 -34.438 -12.148 1 95.69 122 SER B C 1
ATOM 4285 O O . SER B 1 122 ? -2.631 -33.25 -12.234 1 95.69 122 SER B O 1
ATOM 4287 N N . GLN B 1 123 ? -3.623 -34.906 -11.148 1 94.75 123 GLN B N 1
ATOM 4288 C CA . GLN B 1 123 ? -4.113 -34.062 -10.062 1 94.75 123 GLN B CA 1
ATOM 4289 C C . GLN B 1 123 ? -2.963 -33.531 -9.219 1 94.75 123 GLN B C 1
ATOM 4291 O O . GLN B 1 123 ? -2.932 -32.344 -8.875 1 94.75 123 GLN B O 1
ATOM 4296 N N . ALA B 1 124 ? -2.064 -34.375 -8.938 1 96 124 ALA B N 1
ATOM 4297 C CA . ALA B 1 124 ? -0.922 -34.031 -8.094 1 96 124 ALA B CA 1
ATOM 4298 C C . ALA B 1 124 ? -0.062 -32.938 -8.75 1 96 124 ALA B C 1
ATOM 4300 O O . ALA B 1 124 ? 0.499 -32.094 -8.062 1 96 124 ALA B O 1
ATOM 4301 N N . ALA B 1 125 ? -0.003 -32.969 -10.055 1 97.19 125 ALA B N 1
ATOM 4302 C CA . ALA B 1 125 ? 0.849 -32.031 -10.797 1 97.19 125 ALA B CA 1
ATOM 4303 C C . ALA B 1 125 ? 0.38 -30.594 -10.617 1 97.19 125 ALA B C 1
ATOM 4305 O O . ALA B 1 125 ? 1.144 -29.656 -10.844 1 97.19 125 ALA B O 1
ATOM 4306 N N . CYS B 1 126 ? -0.856 -30.422 -10.227 1 96.62 126 CYS B N 1
ATOM 4307 C CA . CYS B 1 126 ? -1.455 -29.109 -10.094 1 96.62 126 CYS B CA 1
ATOM 4308 C C . CYS B 1 126 ? -1.543 -28.688 -8.633 1 96.62 126 CYS B C 1
ATOM 4310 O O . CYS B 1 126 ? -2.305 -27.781 -8.289 1 96.62 126 CYS B O 1
ATOM 4312 N N . SER B 1 127 ? -0.726 -29.219 -7.777 1 95.69 127 SER B N 1
ATOM 4313 C CA . SER B 1 127 ? -1.031 -29.109 -6.355 1 95.69 127 SER B CA 1
ATOM 4314 C C . SER B 1 127 ? -0.169 -28.047 -5.684 1 95.69 12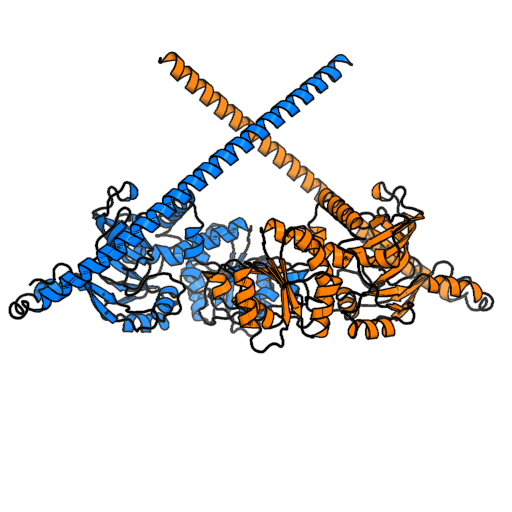7 SER B C 1
ATOM 4316 O O . SER B 1 127 ? -0.296 -27.797 -4.484 1 95.69 127 SER B O 1
ATOM 4318 N N . PHE B 1 128 ? 0.658 -27.312 -6.352 1 96.31 128 PHE B N 1
ATOM 4319 C CA . PHE B 1 128 ? 1.582 -26.453 -5.625 1 96.31 128 PHE B CA 1
ATOM 4320 C C . PHE B 1 128 ? 1.277 -24.984 -5.891 1 96.31 128 PHE B C 1
ATOM 4322 O O . PHE B 1 128 ? 0.913 -24.234 -4.977 1 96.31 128 PHE B O 1
ATOM 4329 N N . VAL B 1 129 ? 1.334 -24.547 -7.109 1 96.62 129 VAL B N 1
ATOM 4330 C CA . VAL B 1 129 ? 1.319 -23.109 -7.383 1 96.62 129 VAL B CA 1
ATOM 4331 C C . VAL B 1 129 ? -0.019 -22.516 -6.949 1 96.62 129 VAL B C 1
ATOM 4333 O O . VAL B 1 129 ? -0.066 -21.656 -6.066 1 96.62 129 VAL B O 1
ATOM 4336 N N . ASN B 1 130 ? -1.143 -22.953 -7.527 1 96.88 130 ASN B N 1
ATOM 4337 C CA . ASN B 1 130 ? -2.443 -22.391 -7.184 1 96.88 130 ASN B CA 1
ATOM 4338 C C . ASN B 1 130 ? -2.861 -22.766 -5.766 1 96.88 130 ASN B C 1
ATOM 4340 O O . ASN B 1 130 ? -3.238 -21.906 -4.973 1 96.88 130 ASN B O 1
ATOM 4344 N N . PRO B 1 131 ? -2.682 -24.031 -5.359 1 96.88 131 PRO B N 1
ATOM 4345 C CA . PRO B 1 131 ? -3.104 -24.406 -4.008 1 96.88 131 PRO B CA 1
ATOM 4346 C C . PRO B 1 131 ? -2.295 -23.688 -2.922 1 96.88 131 PRO B C 1
ATOM 4348 O O . PRO B 1 131 ? -2.861 -23.219 -1.935 1 96.88 131 PRO B O 1
ATOM 4351 N N . LEU B 1 132 ? -1.01 -23.594 -3.129 1 96.62 132 LEU B N 1
ATOM 4352 C CA . LEU B 1 132 ? -0.202 -22.891 -2.139 1 96.62 132 LEU B CA 1
ATOM 4353 C C . LEU B 1 132 ? -0.555 -21.406 -2.105 1 96.62 132 LEU B C 1
ATOM 4355 O O . LEU B 1 132 ? -0.521 -20.781 -1.043 1 96.62 132 LEU B O 1
ATOM 4359 N N . SER B 1 133 ? -0.845 -20.859 -3.25 1 97.5 133 SER B N 1
ATOM 4360 C CA . SER B 1 133 ? -1.299 -19.469 -3.281 1 97.5 133 SER B CA 1
ATOM 4361 C C . SER B 1 133 ? -2.584 -19.297 -2.479 1 97.5 133 SER B C 1
ATOM 4363 O O . SER B 1 133 ? -2.701 -18.359 -1.686 1 97.5 133 SER B O 1
ATOM 4365 N N . ALA B 1 134 ? -3.51 -20.188 -2.65 1 97.31 134 ALA B N 1
ATOM 4366 C CA . ALA B 1 134 ? -4.766 -20.125 -1.906 1 97.31 134 ALA B CA 1
ATOM 4367 C C . ALA B 1 134 ? -4.516 -20.219 -0.403 1 97.31 134 ALA B C 1
ATOM 4369 O O . ALA B 1 134 ? -5.102 -19.453 0.375 1 97.31 134 ALA B O 1
ATOM 4370 N N . ILE B 1 135 ? -3.652 -21.109 -0.019 1 96.75 135 ILE B N 1
ATOM 4371 C CA . ILE B 1 135 ? -3.328 -21.297 1.392 1 96.75 135 ILE B CA 1
ATOM 4372 C C . ILE B 1 135 ? -2.66 -20.031 1.938 1 96.75 135 ILE B C 1
ATOM 4374 O O . ILE B 1 135 ? -3.006 -19.562 3.023 1 96.75 135 ILE B O 1
ATOM 4378 N N . GLY B 1 136 ? -1.704 -19.531 1.177 1 97 136 GLY B N 1
ATOM 4379 C CA . GLY B 1 136 ? -1.037 -18.312 1.596 1 97 136 GLY B CA 1
ATOM 4380 C C . GLY B 1 136 ? -1.982 -17.141 1.726 1 97 136 GLY B C 1
ATOM 4381 O O . GLY B 1 136 ? -1.903 -16.375 2.693 1 97 136 GLY B O 1
ATOM 4382 N N . MET B 1 137 ? -2.871 -17 0.846 1 98.19 137 MET B N 1
ATOM 4383 C CA . MET B 1 137 ? -3.855 -15.922 0.861 1 98.19 137 MET B CA 1
ATOM 4384 C C . MET B 1 137 ? -4.82 -16.078 2.031 1 98.19 137 MET B C 1
ATOM 4386 O O . MET B 1 137 ? -5.211 -15.094 2.658 1 98.19 137 MET B O 1
ATOM 4390 N N . LEU B 1 138 ? -5.184 -17.281 2.285 1 97.44 138 LEU B N 1
ATOM 4391 C CA . LEU B 1 138 ? -6.016 -17.531 3.457 1 97.44 138 LEU B CA 1
ATOM 4392 C C . LEU B 1 138 ? -5.297 -17.125 4.734 1 97.44 138 LEU B C 1
ATOM 4394 O O . LEU B 1 138 ? -5.906 -16.531 5.633 1 97.44 138 LEU B O 1
ATOM 4398 N N . ASP B 1 139 ? -4.047 -17.453 4.781 1 95.75 139 ASP B N 1
ATOM 4399 C CA . ASP B 1 139 ? -3.256 -17.078 5.949 1 95.75 139 ASP B CA 1
ATOM 4400 C C . ASP B 1 139 ? -3.256 -15.562 6.141 1 95.75 139 ASP B C 1
ATOM 4402 O O . ASP B 1 139 ? -3.369 -15.07 7.266 1 95.75 139 ASP B O 1
ATOM 4406 N N . ILE B 1 140 ? -3.162 -14.852 5.109 1 97 140 ILE B N 1
ATOM 4407 C CA . ILE B 1 140 ? -3.199 -13.398 5.148 1 97 140 ILE B CA 1
ATOM 4408 C C . ILE B 1 140 ? -4.562 -12.93 5.652 1 97 140 ILE B C 1
ATOM 4410 O O . ILE B 1 140 ? -4.645 -12.016 6.48 1 97 140 ILE B O 1
ATOM 4414 N N . CYS B 1 141 ? -5.582 -13.508 5.176 1 98.25 141 CYS B N 1
ATOM 4415 C CA . CYS B 1 141 ? -6.934 -13.148 5.602 1 98.25 141 CYS B CA 1
ATOM 4416 C C . CYS B 1 141 ? -7.113 -13.375 7.098 1 98.25 141 CYS B C 1
ATOM 4418 O O . CYS B 1 141 ? -7.68 -12.523 7.793 1 98.25 141 CYS B O 1
ATOM 4420 N N . LYS B 1 142 ? -6.594 -14.477 7.562 1 96.81 142 LYS B N 1
ATOM 4421 C CA . LYS B 1 142 ? -6.703 -14.797 8.984 1 96.81 142 LYS B CA 1
ATOM 4422 C C . LYS B 1 142 ? -5.926 -13.805 9.836 1 96.81 142 LYS B C 1
ATOM 4424 O O . LYS B 1 142 ? -6.434 -13.312 10.844 1 96.81 142 LYS B O 1
ATOM 4429 N N . LYS B 1 143 ? -4.754 -13.539 9.391 1 95.88 143 LYS B N 1
ATOM 4430 C CA . LYS B 1 143 ? -3.906 -12.594 10.117 1 95.88 143 LYS B CA 1
ATOM 4431 C C . LYS B 1 143 ? -4.551 -11.219 10.18 1 95.88 143 LYS B C 1
ATOM 4433 O O . LYS B 1 143 ? -4.34 -10.469 11.141 1 95.88 143 LYS B O 1
ATOM 4438 N N . ASN B 1 144 ? -5.355 -10.898 9.211 1 97.31 144 ASN B N 1
ATOM 4439 C CA . ASN B 1 144 ? -5.984 -9.586 9.141 1 97.31 144 ASN B CA 1
ATOM 4440 C C . ASN B 1 144 ? -7.438 -9.633 9.609 1 97.31 144 ASN B C 1
ATOM 4442 O O . ASN B 1 144 ? -8.172 -8.648 9.477 1 97.31 144 ASN B O 1
ATOM 4446 N N . ASN B 1 145 ? -7.906 -10.75 10.047 1 97.56 145 ASN B N 1
ATOM 4447 C CA . ASN B 1 145 ? -9.273 -10.953 10.523 1 97.56 145 ASN B CA 1
ATOM 4448 C C . ASN B 1 145 ? -10.297 -10.57 9.461 1 97.56 145 ASN B C 1
ATOM 4450 O O . ASN B 1 145 ? -11.281 -9.891 9.758 1 97.56 145 ASN B O 1
ATOM 4454 N N . ALA B 1 146 ? -10.039 -10.93 8.242 1 98.44 146 ALA B N 1
ATOM 4455 C CA . ALA B 1 146 ? -10.945 -10.609 7.145 1 98.44 146 ALA B CA 1
ATOM 4456 C C . ALA B 1 146 ? -12.211 -11.461 7.219 1 98.44 146 ALA B C 1
ATOM 4458 O O . ALA B 1 146 ? -12.141 -12.672 7.418 1 98.44 146 ALA B O 1
ATOM 4459 N N . LYS B 1 147 ? -13.352 -10.781 7.039 1 98.25 147 LYS B N 1
ATOM 4460 C CA . LYS B 1 147 ? -14.633 -11.477 6.992 1 98.25 147 LYS B CA 1
ATOM 4461 C C . LYS B 1 147 ? -15.023 -11.812 5.555 1 98.25 147 LYS B C 1
ATOM 4463 O O . LYS B 1 147 ? -15.734 -12.789 5.309 1 98.25 147 LYS B O 1
ATOM 4468 N N . ALA B 1 148 ? -14.594 -11.023 4.699 1 98.81 148 ALA B N 1
ATOM 4469 C CA . ALA B 1 148 ? -14.859 -11.203 3.273 1 98.81 148 ALA B CA 1
ATOM 4470 C C . ALA B 1 148 ? -13.742 -10.594 2.426 1 98.81 148 ALA B C 1
ATOM 4472 O O . ALA B 1 148 ? -13.031 -9.695 2.881 1 98.81 148 ALA B O 1
ATOM 4473 N N . VAL B 1 149 ? -13.617 -11.117 1.22 1 98.88 149 VAL B N 1
ATOM 4474 C CA . VAL B 1 149 ? -12.617 -10.625 0.282 1 98.88 149 VAL B CA 1
ATOM 4475 C C . VAL B 1 149 ? -13.227 -10.5 -1.111 1 98.88 149 VAL B C 1
ATOM 4477 O O . VAL B 1 149 ? -14.273 -11.086 -1.391 1 98.88 149 VAL B O 1
ATOM 4480 N N . ILE B 1 150 ? -12.609 -9.648 -1.921 1 98.94 150 ILE B N 1
ATOM 4481 C CA . ILE B 1 150 ? -12.891 -9.609 -3.352 1 98.94 150 ILE B CA 1
ATOM 4482 C C . ILE B 1 150 ? -11.797 -10.359 -4.109 1 98.94 150 ILE B C 1
ATOM 4484 O O . ILE B 1 150 ? -10.617 -10.242 -3.781 1 98.94 150 ILE B O 1
ATOM 4488 N N . ASN B 1 151 ? -12.188 -11.125 -5.055 1 98.81 151 ASN B N 1
ATOM 4489 C CA . ASN B 1 151 ? -11.219 -11.797 -5.914 1 98.81 151 ASN B CA 1
ATOM 4490 C C . ASN B 1 151 ? -11.484 -11.508 -7.391 1 98.81 151 ASN B C 1
ATOM 4492 O O . ASN B 1 151 ? -12.617 -11.656 -7.863 1 98.81 151 ASN B O 1
ATOM 4496 N N . ASN B 1 152 ? -10.422 -11.078 -8.062 1 98.44 152 ASN B N 1
ATOM 4497 C CA . ASN B 1 152 ? -10.453 -10.773 -9.492 1 98.44 152 ASN B CA 1
ATOM 4498 C C . ASN B 1 152 ? -9.234 -11.344 -10.211 1 98.44 152 ASN B C 1
ATOM 4500 O O . ASN B 1 152 ? -8.102 -10.914 -9.969 1 98.44 152 ASN B O 1
ATOM 4504 N N . PRO B 1 153 ? -9.422 -12.328 -11.211 1 97.12 153 PRO B N 1
ATOM 4505 C CA . PRO B 1 153 ? -10.695 -12.867 -11.695 1 97.12 153 PRO B CA 1
ATOM 4506 C C . PRO B 1 153 ? -11.25 -13.969 -10.789 1 97.12 153 PRO B C 1
ATOM 4508 O O . PRO B 1 153 ? -10.492 -14.836 -10.336 1 97.12 153 PRO B O 1
ATOM 4511 N N . GLY B 1 154 ? -12.578 -14.031 -10.695 1 97.25 154 GLY B N 1
ATOM 4512 C CA . GLY B 1 154 ? -13.227 -14.977 -9.805 1 97.25 154 GLY B CA 1
ATOM 4513 C C . GLY B 1 154 ? -13.281 -16.391 -10.359 1 97.25 154 GLY B C 1
ATOM 4514 O O . GLY B 1 154 ? -13.273 -17.359 -9.602 1 97.25 154 GLY B O 1
ATOM 4515 N N . ALA B 1 155 ? -13.273 -16.531 -11.656 1 95.19 155 ALA B N 1
ATOM 4516 C CA . ALA B 1 155 ? -13.547 -17.828 -12.258 1 95.19 155 ALA B CA 1
ATOM 4517 C C . ALA B 1 155 ? -12.25 -18.578 -12.57 1 95.19 155 ALA B C 1
ATOM 4519 O O . ALA B 1 155 ? -12.273 -19.641 -13.195 1 95.19 155 ALA B O 1
ATOM 4520 N N . SER B 1 156 ? -11.148 -18.031 -12.195 1 94.19 156 SER B N 1
ATOM 4521 C CA . SER B 1 156 ? -9.891 -18.75 -12.359 1 94.19 156 SER B CA 1
ATOM 4522 C C . SER B 1 156 ? -9.875 -20.016 -11.516 1 94.19 156 SER B C 1
ATOM 4524 O O . SER B 1 156 ? -10.703 -20.188 -10.617 1 94.19 156 SER B O 1
ATOM 4526 N N . GLN B 1 157 ? -8.891 -20.938 -11.852 1 93.38 157 GLN B N 1
ATOM 4527 C CA . GLN B 1 157 ? -8.758 -22.125 -11.016 1 93.38 157 GLN B CA 1
ATOM 4528 C C . GLN B 1 157 ? -8.422 -21.75 -9.578 1 93.38 157 GLN B C 1
ATOM 4530 O O . GLN B 1 157 ? -8.945 -22.344 -8.633 1 93.38 157 GLN B O 1
ATOM 4535 N N . LEU B 1 158 ? -7.566 -20.828 -9.414 1 95.62 158 LEU B N 1
ATOM 4536 C CA . LEU B 1 158 ? -7.266 -20.312 -8.078 1 95.62 158 LEU B CA 1
ATOM 4537 C C . LEU B 1 158 ? -8.508 -19.734 -7.426 1 95.62 158 LEU B C 1
ATOM 4539 O O . LEU B 1 158 ? -8.766 -19.969 -6.246 1 95.62 158 LEU B O 1
ATOM 4543 N N . GLY B 1 159 ? -9.273 -18.969 -8.203 1 96.44 159 GLY B N 1
ATOM 4544 C CA . GLY B 1 159 ? -10.508 -18.406 -7.68 1 96.44 159 GLY B CA 1
ATOM 4545 C C . GLY B 1 159 ? -11.484 -19.469 -7.188 1 96.44 159 GLY B C 1
ATOM 4546 O O . GLY B 1 159 ? -12.086 -19.312 -6.125 1 96.44 159 GLY B O 1
ATOM 4547 N N . LYS B 1 160 ? -11.625 -20.484 -7.922 1 95.06 160 LYS B N 1
ATOM 4548 C CA . LYS B 1 160 ? -12.508 -21.578 -7.531 1 95.06 160 LYS B CA 1
ATOM 4549 C C . LYS B 1 160 ? -12.023 -22.25 -6.25 1 95.06 160 LYS B C 1
ATOM 4551 O O . LYS B 1 160 ? -12.82 -22.547 -5.355 1 95.06 160 LYS B O 1
ATOM 4556 N N . MET B 1 161 ? -10.75 -22.453 -6.152 1 94.75 161 MET B N 1
ATOM 4557 C CA . MET B 1 161 ? -10.148 -23.016 -4.945 1 94.75 161 MET B CA 1
ATOM 4558 C C . MET B 1 161 ? -10.398 -22.109 -3.742 1 94.75 161 MET B C 1
ATOM 4560 O O . MET B 1 161 ? -10.68 -22.594 -2.645 1 94.75 161 MET B O 1
ATOM 4564 N N . MET B 1 162 ? -10.266 -20.828 -3.951 1 96.75 162 MET B N 1
ATOM 4565 C CA . MET B 1 162 ? -10.484 -19.844 -2.891 1 96.75 162 MET B CA 1
ATOM 4566 C C . MET B 1 162 ? -11.906 -19.953 -2.344 1 96.75 162 MET B C 1
ATOM 4568 O O . MET B 1 162 ? -12.109 -19.922 -1.128 1 96.75 162 MET B O 1
ATOM 4572 N N . ASN B 1 163 ? -12.828 -20.031 -3.254 1 96.75 163 ASN B N 1
ATOM 4573 C CA . ASN B 1 163 ? -14.219 -20.141 -2.828 1 96.75 163 ASN B CA 1
ATOM 4574 C C . ASN B 1 163 ? -14.438 -21.359 -1.923 1 96.75 163 ASN B C 1
ATOM 4576 O O . ASN B 1 163 ? -15.078 -21.25 -0.878 1 96.75 163 ASN B O 1
ATOM 4580 N N . ARG B 1 164 ? -13.875 -22.469 -2.264 1 95.44 164 ARG B N 1
ATOM 4581 C CA . ARG B 1 164 ? -14.047 -23.688 -1.466 1 95.44 164 ARG B CA 1
ATOM 4582 C C . ARG B 1 164 ? -13.305 -23.578 -0.135 1 95.44 164 ARG B C 1
ATOM 4584 O O . ARG B 1 164 ? -13.898 -23.781 0.927 1 95.44 164 ARG B O 1
ATOM 4591 N N . LEU B 1 165 ? -12.047 -23.203 -0.192 1 95.81 165 LEU B N 1
ATOM 4592 C CA . LEU B 1 165 ? -11.188 -23.188 0.987 1 95.81 165 LEU B CA 1
ATOM 4593 C C . LEU B 1 165 ? -11.625 -22.094 1.96 1 95.81 165 LEU B C 1
ATOM 4595 O O . LEU B 1 165 ? -11.68 -22.312 3.172 1 95.81 165 LEU B O 1
ATOM 4599 N N . PHE B 1 166 ? -11.906 -20.891 1.471 1 97.38 166 PHE B N 1
ATOM 4600 C CA . PHE B 1 166 ? -12.266 -19.766 2.326 1 97.38 166 PHE B CA 1
ATOM 4601 C C . PHE B 1 166 ? -13.633 -19.984 2.969 1 97.38 166 PHE B C 1
ATOM 4603 O O . PHE B 1 166 ? -13.836 -19.656 4.141 1 97.38 166 PHE B O 1
ATOM 4610 N N . ASN B 1 167 ? -14.508 -20.578 2.24 1 94 167 ASN B N 1
ATOM 4611 C CA . ASN B 1 167 ? -15.828 -20.875 2.783 1 94 167 ASN B CA 1
ATOM 4612 C C . ASN B 1 167 ? -15.734 -21.828 3.975 1 94 167 ASN B C 1
ATOM 4614 O O . ASN B 1 167 ? -16.5 -21.703 4.934 1 94 167 ASN B O 1
ATOM 4618 N N . GLU B 1 168 ? -14.859 -22.734 3.891 1 94.12 168 GLU B N 1
ATOM 4619 C CA . GLU B 1 168 ? -14.648 -23.656 4.996 1 94.12 168 GLU B CA 1
ATOM 4620 C C . GLU B 1 168 ? -14.219 -22.922 6.262 1 94.12 168 GLU B C 1
ATOM 4622 O O . GLU B 1 168 ? -14.328 -23.453 7.363 1 94.12 168 GLU B O 1
ATOM 4627 N N . ARG B 1 169 ? -13.758 -21.766 6.121 1 94.69 169 ARG B N 1
ATOM 4628 C CA . ARG B 1 169 ? -13.266 -20.969 7.25 1 94.69 169 ARG B CA 1
ATOM 4629 C C . ARG B 1 169 ? -14.164 -19.766 7.508 1 94.69 169 ARG B C 1
ATOM 4631 O O . ARG B 1 169 ? -13.758 -18.812 8.18 1 94.69 169 ARG B O 1
ATOM 4638 N N . ASN B 1 170 ? -15.258 -19.734 6.883 1 96.44 170 ASN B N 1
ATOM 4639 C CA . ASN B 1 170 ? -16.281 -18.719 7.055 1 96.44 170 ASN B CA 1
ATOM 4640 C C . ASN B 1 170 ? -15.797 -17.344 6.57 1 96.44 170 ASN B C 1
ATOM 4642 O O . ASN B 1 170 ? -16.094 -16.328 7.195 1 96.44 170 ASN B O 1
ATOM 4646 N N . ILE B 1 171 ? -15.023 -17.312 5.609 1 98.25 171 ILE B N 1
ATOM 4647 C CA . ILE B 1 171 ? -14.641 -16.109 4.895 1 98.25 171 ILE B CA 1
ATOM 4648 C C . ILE B 1 171 ? -15.344 -16.062 3.539 1 98.25 171 ILE B C 1
ATOM 4650 O O . ILE B 1 171 ? -15.172 -16.969 2.715 1 98.25 171 ILE B O 1
ATOM 4654 N N . LYS B 1 172 ? -16.094 -15.039 3.33 1 98.25 172 LYS B N 1
ATOM 4655 C CA . LYS B 1 172 ? -16.859 -14.922 2.088 1 98.25 172 LYS B CA 1
ATOM 4656 C C . LYS B 1 172 ? -15.977 -14.406 0.956 1 98.25 172 LYS B C 1
ATOM 4658 O O . LYS B 1 172 ? -15.102 -13.562 1.179 1 98.25 172 LYS B O 1
ATOM 4663 N N . VAL B 1 173 ? -16.266 -14.875 -0.264 1 98.69 173 VAL B N 1
ATOM 4664 C CA . VAL B 1 173 ? -15.523 -14.422 -1.436 1 98.69 173 VAL B CA 1
ATOM 4665 C C . VAL B 1 173 ? -16.484 -13.773 -2.436 1 98.69 173 VAL B C 1
ATOM 4667 O O . VAL B 1 173 ? -17.422 -14.406 -2.9 1 98.69 173 VAL B O 1
ATOM 4670 N N . ILE B 1 174 ? -16.281 -12.492 -2.678 1 98.88 174 ILE B N 1
ATOM 4671 C CA . ILE B 1 174 ? -16.938 -11.812 -3.785 1 98.88 174 ILE B CA 1
ATOM 4672 C C . ILE B 1 174 ? -16.156 -12.031 -5.074 1 98.88 174 ILE B C 1
ATOM 4674 O O . ILE B 1 174 ? -15 -11.609 -5.184 1 98.88 174 ILE B O 1
ATOM 4678 N N . ASN B 1 175 ? -16.828 -12.664 -6.055 1 98.75 175 ASN B N 1
ATOM 4679 C CA . ASN B 1 175 ? -16.156 -13.055 -7.289 1 98.75 175 ASN B CA 1
ATOM 4680 C C . ASN B 1 175 ? -16.516 -12.109 -8.438 1 98.75 175 ASN B C 1
ATOM 4682 O O . ASN B 1 175 ? -17.672 -11.969 -8.797 1 98.75 175 ASN B O 1
ATOM 4686 N N . ILE B 1 176 ? -15.5 -11.508 -9 1 98.69 176 ILE B N 1
ATOM 4687 C CA . ILE B 1 176 ? -15.695 -10.688 -10.195 1 98.69 176 ILE B CA 1
ATOM 4688 C C . ILE B 1 176 ? -15.477 -11.539 -11.438 1 98.69 176 ILE B C 1
ATOM 4690 O O . ILE B 1 176 ? -14.453 -12.219 -11.562 1 98.69 176 ILE B O 1
ATOM 4694 N N . VAL B 1 177 ? -16.453 -11.523 -12.352 1 97.81 177 VAL B N 1
ATOM 4695 C CA . VAL B 1 177 ? -16.359 -12.273 -13.602 1 97.81 177 VAL B CA 1
ATOM 4696 C C . VAL B 1 177 ? -16.609 -11.336 -14.789 1 97.81 177 VAL B C 1
ATOM 4698 O O . VAL B 1 177 ? -16.969 -10.172 -14.602 1 97.81 177 VAL B O 1
ATOM 4701 N N . ARG B 1 178 ? -16.359 -11.844 -15.984 1 94.12 178 ARG B N 1
ATOM 4702 C CA . ARG B 1 178 ? -16.547 -11.023 -17.188 1 94.12 178 ARG B CA 1
ATOM 4703 C C . ARG B 1 178 ? -17.594 -11.641 -18.109 1 94.12 178 ARG B C 1
ATOM 4705 O O . ARG B 1 178 ? -18.094 -10.977 -19.016 1 94.12 178 ARG B O 1
ATOM 4712 N N . ARG B 1 179 ? -17.844 -12.961 -17.922 1 92.81 179 ARG B N 1
ATOM 4713 C CA . ARG B 1 179 ? -18.797 -13.656 -18.781 1 92.81 179 ARG B CA 1
ATOM 4714 C C . ARG B 1 179 ? -19.906 -14.32 -17.969 1 92.81 179 ARG B C 1
ATOM 4716 O O . ARG B 1 179 ? -19.641 -14.828 -16.875 1 92.81 179 ARG B O 1
ATOM 4723 N N . GLU B 1 180 ? -21.031 -14.438 -18.625 1 92.25 180 GLU B N 1
ATOM 4724 C CA . GLU B 1 180 ? -22.188 -15.016 -17.953 1 92.25 180 GLU B CA 1
ATOM 4725 C C . GLU B 1 180 ? -21.984 -16.5 -17.656 1 92.25 180 GLU B C 1
ATOM 4727 O O . GLU B 1 180 ? -22.406 -16.984 -16.609 1 92.25 180 GLU B O 1
ATOM 4732 N N . GLU B 1 181 ? -21.375 -17.141 -18.531 1 91.88 181 GLU B N 1
ATOM 4733 C CA . GLU B 1 181 ? -21.141 -18.562 -18.359 1 91.88 181 GLU B CA 1
ATOM 4734 C C . GLU B 1 181 ? -20.328 -18.844 -17.094 1 91.88 181 GLU B C 1
ATOM 4736 O O . GLU B 1 181 ? -20.484 -19.906 -16.469 1 91.88 181 GLU B O 1
ATOM 4741 N N . GLN B 1 182 ? -19.547 -17.922 -16.688 1 93.81 182 GLN B N 1
ATOM 4742 C CA . GLN B 1 182 ? -18.672 -18.078 -15.523 1 93.81 182 GLN B CA 1
ATOM 4743 C C . GLN B 1 182 ? -19.484 -18.031 -14.227 1 93.81 182 GLN B C 1
ATOM 4745 O O . GLN B 1 182 ? -19.062 -18.578 -13.203 1 93.81 182 GLN B O 1
ATOM 4750 N N . VAL B 1 183 ? -20.594 -17.359 -14.289 1 93.81 183 VAL B N 1
ATOM 4751 C CA . VAL B 1 183 ? -21.469 -17.297 -13.125 1 93.81 183 VAL B CA 1
ATOM 4752 C C . VAL B 1 183 ? -21.969 -18.688 -12.781 1 93.81 183 VAL B C 1
ATOM 4754 O O . VAL B 1 183 ? -21.906 -19.109 -11.625 1 93.81 183 VAL B O 1
ATOM 4757 N N . TYR B 1 184 ? -22.328 -19.359 -13.789 1 89.88 184 TYR B N 1
ATOM 4758 C CA . TYR B 1 184 ? -22.859 -20.703 -13.609 1 89.88 184 TYR B CA 1
ATOM 4759 C C . TYR B 1 184 ? -21.75 -21.656 -13.148 1 89.88 184 TYR B C 1
ATOM 4761 O O . TYR B 1 184 ? -21.969 -22.469 -12.242 1 89.88 184 TYR B O 1
ATOM 4769 N N . GLU B 1 185 ? -20.656 -21.5 -13.742 1 88.75 185 GLU B N 1
ATOM 4770 C CA . GLU B 1 185 ? -19.531 -22.344 -13.383 1 88.75 185 GLU B CA 1
ATOM 4771 C C . GLU B 1 185 ? -19.172 -22.188 -11.906 1 88.75 185 GLU B C 1
ATOM 4773 O O . GLU B 1 185 ? -19 -23.188 -11.195 1 88.75 185 GLU B O 1
ATOM 4778 N N . LEU B 1 186 ? -19.172 -21 -11.445 1 94.94 186 LEU B N 1
ATOM 4779 C CA . LEU B 1 186 ? -18.797 -20.719 -10.062 1 94.94 186 LEU B CA 1
ATOM 4780 C C . LEU B 1 186 ? -19.859 -21.234 -9.102 1 94.94 186 LEU B C 1
ATOM 4782 O O . LEU B 1 186 ? -19.531 -21.797 -8.055 1 94.94 186 LEU B O 1
ATOM 4786 N N . ARG B 1 187 ? -21.062 -21.047 -9.422 1 94.06 187 ARG B N 1
ATOM 4787 C CA . ARG B 1 187 ? -22.156 -21.469 -8.555 1 94.06 187 ARG B CA 1
ATOM 4788 C C . ARG B 1 187 ? -22.188 -23 -8.438 1 94.06 187 ARG B C 1
ATOM 4790 O O . ARG B 1 187 ? -22.328 -23.531 -7.336 1 94.06 187 ARG B O 1
ATOM 4797 N N . TYR B 1 188 ? -22 -23.641 -9.516 1 90.5 188 TYR B N 1
ATOM 4798 C CA . TYR B 1 188 ? -22.203 -25.094 -9.547 1 90.5 188 TYR B CA 1
ATOM 4799 C C . TYR B 1 188 ? -20.938 -25.828 -9.148 1 90.5 188 TYR B C 1
ATOM 4801 O O . TYR B 1 188 ? -21 -26.875 -8.492 1 90.5 188 TYR B O 1
ATOM 4809 N N . GLU B 1 189 ? -19.859 -25.281 -9.508 1 87.81 189 GLU B N 1
ATOM 4810 C CA . GLU B 1 189 ? -18.609 -26 -9.266 1 87.81 189 GLU B CA 1
ATOM 4811 C C . GLU B 1 189 ? -18.062 -25.703 -7.867 1 87.81 189 GLU B C 1
ATOM 4813 O O . GLU B 1 189 ? -17.391 -26.547 -7.266 1 87.81 189 GLU B O 1
ATOM 4818 N N . CYS B 1 190 ? -18.344 -24.531 -7.371 1 89.5 190 CYS B N 1
ATOM 4819 C CA . CYS B 1 190 ? -17.672 -24.203 -6.121 1 89.5 190 CYS B CA 1
ATOM 4820 C C . CYS B 1 190 ? -18.641 -23.625 -5.102 1 89.5 190 CYS B C 1
ATOM 4822 O O . CYS B 1 190 ? -18.25 -23.266 -3.996 1 89.5 190 CYS B O 1
ATOM 4824 N N . GLY B 1 191 ? -19.875 -23.516 -5.41 1 91.19 191 GLY B N 1
ATOM 4825 C CA . GLY B 1 191 ? -20.859 -23.062 -4.453 1 91.19 191 GLY B CA 1
ATOM 4826 C C . GLY B 1 191 ? -20.781 -21.562 -4.18 1 91.19 191 GLY B C 1
ATOM 4827 O O . GLY B 1 191 ? -21.188 -21.109 -3.113 1 91.19 191 GLY B O 1
ATOM 4828 N N . ALA B 1 192 ? -20.266 -20.875 -5.102 1 95.94 192 ALA B N 1
ATOM 4829 C CA . ALA B 1 192 ? -20.109 -19.438 -4.91 1 95.94 192 ALA B CA 1
ATOM 4830 C C . ALA B 1 192 ? -21.469 -18.75 -4.844 1 95.94 192 ALA B C 1
ATOM 4832 O O . ALA B 1 192 ? -22.344 -19 -5.672 1 95.94 192 ALA B O 1
ATOM 4833 N N . GLU B 1 193 ? -21.578 -17.828 -3.895 1 95.06 193 GLU B N 1
ATOM 4834 C CA . GLU B 1 193 ? -22.844 -17.125 -3.703 1 95.06 193 GLU B CA 1
ATOM 4835 C C . GLU B 1 193 ? -22.734 -15.664 -4.152 1 95.06 193 GLU B C 1
ATOM 4837 O O . GLU B 1 193 ? -23.719 -15.078 -4.605 1 95.06 193 GLU B O 1
ATOM 4842 N N . LEU B 1 194 ? -21.625 -15.094 -3.936 1 97.94 194 LEU B N 1
ATOM 4843 C CA . LEU B 1 194 ? -21.406 -13.688 -4.258 1 97.94 194 LEU B CA 1
ATOM 4844 C C . LEU B 1 194 ? -20.625 -13.539 -5.555 1 97.94 194 LEU B C 1
ATOM 4846 O O . LEU B 1 194 ? -19.391 -13.688 -5.559 1 97.94 194 LEU B O 1
ATOM 4850 N N . ILE B 1 195 ? -21.344 -13.281 -6.656 1 98.25 195 ILE B N 1
ATOM 4851 C CA . ILE B 1 195 ? -20.766 -13.164 -7.988 1 98.25 195 ILE B CA 1
ATOM 4852 C C . ILE B 1 195 ? -21.25 -11.875 -8.648 1 98.25 195 ILE B C 1
ATOM 4854 O O . ILE B 1 195 ? -22.438 -11.531 -8.562 1 98.25 195 ILE B O 1
ATOM 4858 N N . ILE B 1 196 ? -20.328 -11.172 -9.242 1 98.19 196 ILE B N 1
ATOM 4859 C CA . ILE B 1 196 ? -20.703 -9.945 -9.945 1 98.19 196 ILE B CA 1
ATOM 4860 C C . ILE B 1 196 ? -19.984 -9.891 -11.289 1 98.19 196 ILE B C 1
ATOM 4862 O O . ILE B 1 196 ? -18.812 -10.242 -11.398 1 98.19 196 ILE B O 1
ATOM 4866 N N . ASN B 1 197 ? -20.703 -9.461 -12.32 1 97.5 197 ASN B N 1
ATOM 4867 C CA . ASN B 1 197 ? -20.172 -9.289 -13.664 1 97.5 197 ASN B CA 1
ATOM 4868 C C . ASN B 1 197 ? -19.672 -7.867 -13.891 1 97.5 197 ASN B C 1
ATOM 4870 O O . ASN B 1 197 ? -20.438 -6.91 -13.789 1 97.5 197 ASN B O 1
ATOM 4874 N N . GLN B 1 198 ? -18.422 -7.742 -14.219 1 96.81 198 GLN B N 1
ATOM 4875 C CA . GLN B 1 198 ? -17.797 -6.422 -14.328 1 96.81 198 GLN B CA 1
ATOM 4876 C C . GLN B 1 198 ? -18.375 -5.637 -15.5 1 96.81 198 GLN B C 1
ATOM 4878 O O . GLN B 1 198 ? -18.203 -4.422 -15.594 1 96.81 198 GLN B O 1
ATOM 4883 N N . ASN B 1 199 ? -19.062 -6.293 -16.406 1 95.44 199 ASN B N 1
ATOM 4884 C CA . ASN B 1 199 ? -19.641 -5.629 -17.562 1 95.44 199 ASN B CA 1
ATOM 4885 C C . ASN B 1 199 ? -21.047 -5.121 -17.266 1 95.44 199 ASN B C 1
ATOM 4887 O O . ASN B 1 199 ? -21.672 -4.469 -18.109 1 95.44 199 ASN B O 1
ATOM 4891 N N . ASP B 1 200 ? -21.5 -5.367 -16.109 1 94.81 200 ASP B N 1
ATOM 4892 C CA . ASP B 1 200 ? -22.766 -4.773 -15.688 1 94.81 200 ASP B CA 1
ATOM 4893 C C . ASP B 1 200 ? -22.656 -3.254 -15.594 1 94.81 200 ASP B C 1
ATOM 4895 O O . ASP B 1 200 ? -21.672 -2.73 -15.062 1 94.81 200 ASP B O 1
ATOM 4899 N N . PRO B 1 201 ? -23.656 -2.439 -16.078 1 93.75 201 PRO B N 1
ATOM 4900 C CA . PRO B 1 201 ? -23.594 -0.977 -16.047 1 93.75 201 PRO B CA 1
ATOM 4901 C C . PRO B 1 201 ? -23.469 -0.421 -14.633 1 93.75 201 PRO B C 1
ATOM 4903 O O . PRO B 1 201 ? -22.875 0.644 -14.438 1 93.75 201 PRO B O 1
ATOM 4906 N N . ASP B 1 202 ? -24.016 -1.119 -13.68 1 95.75 202 ASP B N 1
ATOM 4907 C CA . ASP B 1 202 ? -23.953 -0.647 -12.305 1 95.75 202 ASP B CA 1
ATOM 4908 C C . ASP B 1 202 ? -22.922 -1.44 -11.5 1 95.75 202 ASP B C 1
ATOM 4910 O O . ASP B 1 202 ? -23.094 -1.632 -10.289 1 95.75 202 ASP B O 1
ATOM 4914 N N . PHE B 1 203 ? -21.906 -1.919 -12.117 1 97.75 203 PHE B N 1
ATOM 4915 C CA . PHE B 1 203 ? -20.922 -2.826 -11.547 1 97.75 203 PHE B CA 1
ATOM 4916 C C . PHE B 1 203 ? -20.359 -2.266 -10.242 1 97.75 203 PHE B C 1
ATOM 4918 O O . PHE B 1 203 ? -20.484 -2.891 -9.188 1 97.75 203 PHE B O 1
ATOM 4925 N N . LEU B 1 204 ? -19.797 -1.012 -10.242 1 98 204 LEU B N 1
ATOM 4926 C CA . LEU B 1 204 ? -19.125 -0.452 -9.07 1 98 204 LEU B CA 1
ATOM 4927 C C . LEU B 1 204 ? -20.141 -0.167 -7.961 1 98 204 LEU B C 1
ATOM 4929 O O . LEU B 1 204 ? -19.828 -0.355 -6.777 1 98 204 LEU B O 1
ATOM 4933 N N . LYS B 1 205 ? -21.297 0.293 -8.312 1 98 205 LYS B N 1
ATOM 4934 C CA . LYS B 1 205 ? -22.344 0.552 -7.32 1 98 205 LYS B CA 1
ATOM 4935 C C . LYS B 1 205 ? -22.766 -0.737 -6.625 1 98 205 LYS B C 1
ATOM 4937 O O . LYS B 1 205 ? -22.875 -0.777 -5.395 1 98 205 LYS B O 1
ATOM 4942 N N . GLN B 1 206 ? -22.984 -1.74 -7.414 1 98 206 GLN B N 1
ATOM 4943 C CA . GLN B 1 206 ? -23.375 -3.035 -6.859 1 98 206 GLN B CA 1
ATOM 4944 C C . GLN B 1 206 ? -22.25 -3.619 -6 1 98 206 GLN B C 1
ATOM 4946 O O . GLN B 1 206 ? -22.516 -4.145 -4.914 1 98 206 GLN B O 1
ATOM 4951 N N . LEU B 1 207 ? -21.062 -3.533 -6.465 1 98.75 207 LEU B N 1
ATOM 4952 C CA . LEU B 1 207 ? -19.922 -4.043 -5.719 1 98.75 207 LEU B CA 1
ATOM 4953 C C . LEU B 1 207 ? -19.75 -3.301 -4.395 1 98.75 207 LEU B C 1
ATOM 4955 O O . LEU B 1 207 ? -19.422 -3.908 -3.373 1 98.75 207 LEU B O 1
ATOM 4959 N N . LYS B 1 208 ? -19.953 -1.999 -4.398 1 98.62 208 LYS B N 1
ATOM 4960 C CA . LYS B 1 208 ? -19.891 -1.215 -3.17 1 98.62 208 LYS B CA 1
ATOM 4961 C C . LYS B 1 208 ? -20.875 -1.733 -2.133 1 98.62 208 LYS B C 1
ATOM 4963 O O . LYS B 1 208 ? -20.531 -1.888 -0.959 1 98.62 208 LYS B O 1
ATOM 4968 N N . ILE B 1 209 ? -22.094 -2.029 -2.561 1 98.25 209 ILE B N 1
ATOM 4969 C CA . ILE B 1 209 ? -23.125 -2.555 -1.674 1 98.25 209 ILE B CA 1
ATOM 4970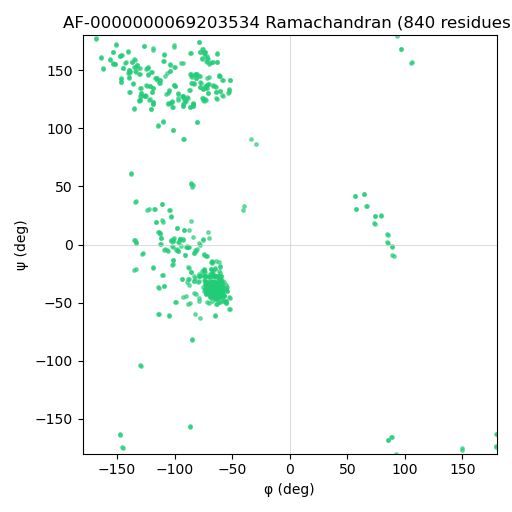 C C . ILE B 1 209 ? -22.688 -3.906 -1.114 1 98.25 209 ILE B C 1
ATOM 4972 O O . ILE B 1 209 ? -22.812 -4.16 0.086 1 98.25 209 ILE B O 1
ATOM 4976 N N . MET B 1 210 ? -22.141 -4.746 -1.941 1 98.25 210 MET B N 1
ATOM 4977 C CA . MET B 1 210 ? -21.672 -6.051 -1.502 1 98.25 210 MET B CA 1
ATOM 4978 C C . MET B 1 210 ? -20.562 -5.902 -0.465 1 98.25 210 MET B C 1
ATOM 4980 O O . MET B 1 210 ? -20.531 -6.633 0.527 1 98.25 210 MET B O 1
ATOM 4984 N N . CYS B 1 211 ? -19.656 -4.969 -0.689 1 98.56 211 CYS B N 1
ATOM 4985 C CA . CYS B 1 211 ? -18.547 -4.73 0.231 1 98.56 211 CYS B CA 1
ATOM 4986 C C . CYS B 1 211 ? -19.062 -4.27 1.591 1 98.56 211 CYS B C 1
ATOM 4988 O O . CYS B 1 211 ? -18.609 -4.758 2.627 1 98.56 211 CYS B O 1
ATOM 4990 N N . GLU B 1 212 ? -19.969 -3.375 1.545 1 97.5 212 GLU B N 1
ATOM 4991 C CA . GLU B 1 212 ? -20.516 -2.842 2.787 1 97.5 212 GLU B CA 1
ATOM 4992 C C . GLU B 1 212 ? -21.281 -3.914 3.562 1 97.5 212 GLU B C 1
ATOM 4994 O O . GLU B 1 212 ? -21.141 -4.023 4.781 1 97.5 212 GLU B O 1
ATOM 4999 N N . THR B 1 213 ? -22.016 -4.727 2.836 1 97.88 213 THR B N 1
ATOM 5000 C CA . THR B 1 213 ? -22.844 -5.75 3.461 1 97.88 213 THR B CA 1
ATOM 5001 C C . THR B 1 213 ? -21.984 -6.859 4.055 1 97.88 213 THR B C 1
ATOM 5003 O O . THR B 1 213 ? -22.297 -7.391 5.121 1 97.88 213 THR B O 1
ATOM 5006 N N . THR B 1 214 ? -20.906 -7.168 3.492 1 98.25 214 THR B N 1
ATOM 5007 C CA . THR B 1 214 ? -20.078 -8.297 3.916 1 98.25 214 THR B CA 1
ATOM 5008 C C . THR B 1 214 ? -18.891 -7.82 4.738 1 98.25 214 THR B C 1
ATOM 5010 O O . THR B 1 214 ? -18.188 -8.625 5.344 1 98.25 214 THR B O 1
ATOM 5013 N N . GLN B 1 215 ? -18.578 -6.484 4.652 1 98.06 215 GLN B N 1
ATOM 5014 C CA . GLN B 1 215 ? -17.406 -5.891 5.266 1 98.06 215 GLN B CA 1
ATOM 5015 C C . GLN B 1 215 ? -16.125 -6.445 4.645 1 98.06 215 GLN B C 1
ATOM 5017 O O . GLN B 1 215 ? -15.188 -6.82 5.359 1 98.06 215 GLN B O 1
ATOM 5022 N N . ALA B 1 216 ? -16.156 -6.543 3.332 1 98.75 216 ALA B N 1
ATOM 5023 C CA . ALA B 1 216 ? -14.953 -6.984 2.621 1 98.75 216 ALA B CA 1
ATOM 5024 C C . ALA B 1 216 ? -13.789 -6.031 2.867 1 98.75 216 ALA B C 1
ATOM 5026 O O . ALA B 1 216 ? -13.922 -4.816 2.691 1 98.75 216 ALA B O 1
ATOM 5027 N N . SER B 1 217 ? -12.609 -6.621 3.205 1 98.75 217 SER B N 1
ATOM 5028 C CA . SER B 1 217 ? -11.516 -5.75 3.627 1 98.75 217 SER B CA 1
ATOM 5029 C C . SER B 1 217 ? -10.242 -6.039 2.842 1 98.75 217 SER B C 1
ATOM 5031 O O . SER B 1 217 ? -9.258 -5.312 2.965 1 98.75 217 SER B O 1
ATOM 5033 N N . ILE B 1 218 ? -10.195 -7.074 2.035 1 98.88 218 ILE B N 1
ATOM 5034 C CA . ILE B 1 218 ? -9.055 -7.383 1.184 1 98.88 218 ILE B CA 1
ATOM 5035 C C . ILE B 1 218 ? -9.523 -7.609 -0.251 1 98.88 218 ILE B C 1
ATOM 5037 O O . ILE B 1 218 ? -10.523 -8.305 -0.481 1 98.88 218 ILE B O 1
ATOM 5041 N N . TYR B 1 219 ? -8.922 -6.996 -1.167 1 98.94 219 TYR B N 1
ATOM 5042 C CA . TYR B 1 219 ? -9.133 -7.18 -2.598 1 98.94 219 TYR B CA 1
ATOM 5043 C C . TYR B 1 219 ? -7.93 -7.848 -3.25 1 98.94 219 TYR B C 1
ATOM 5045 O O . TYR B 1 219 ? -6.879 -7.223 -3.418 1 98.94 219 TYR B O 1
ATOM 5053 N N . PHE B 1 220 ? -8.094 -9.125 -3.588 1 98.88 220 PHE B N 1
ATOM 5054 C CA . PHE B 1 220 ? -7.078 -9.836 -4.359 1 98.88 220 PHE B CA 1
ATOM 5055 C C . PHE B 1 220 ? -7.262 -9.578 -5.852 1 98.88 220 PHE B C 1
ATOM 5057 O O . PHE B 1 220 ? -8.273 -9.969 -6.434 1 98.88 220 PHE B O 1
ATOM 5064 N N . ASP B 1 221 ? -6.215 -9.031 -6.465 1 98.69 221 ASP B N 1
ATOM 5065 C CA . ASP B 1 221 ? -6.332 -8.641 -7.867 1 98.69 221 ASP B CA 1
ATOM 5066 C C . ASP B 1 221 ? -5.172 -9.188 -8.688 1 98.69 221 ASP B C 1
ATOM 5068 O O . ASP B 1 221 ? -4.004 -8.969 -8.359 1 98.69 221 ASP B O 1
ATOM 5072 N N . ALA B 1 222 ? -5.5 -9.93 -9.742 1 97.5 222 ALA B N 1
ATOM 5073 C CA . ALA B 1 222 ? -4.469 -10.422 -10.656 1 97.5 222 ALA B CA 1
ATOM 5074 C C . ALA B 1 222 ? -4.582 -9.742 -12.016 1 97.5 222 ALA B C 1
ATOM 5076 O O . ALA B 1 222 ? -3.834 -10.078 -12.945 1 97.5 222 ALA B O 1
ATOM 5077 N N . VAL B 1 223 ? -5.453 -8.789 -12.133 1 96.75 223 VAL B N 1
ATOM 5078 C CA . VAL B 1 223 ? -5.758 -8.219 -13.438 1 96.75 223 VAL B CA 1
ATOM 5079 C C . VAL B 1 223 ? -4.988 -6.906 -13.625 1 96.75 223 VAL B C 1
ATOM 5081 O O . VAL B 1 223 ? -4.359 -6.688 -14.656 1 96.75 223 VAL B O 1
ATOM 5084 N N . GLY B 1 224 ? -5.043 -6.031 -12.688 1 96.81 224 GLY B N 1
ATOM 5085 C CA . GLY B 1 224 ? -4.363 -4.746 -12.773 1 96.81 224 GLY B CA 1
ATOM 5086 C C . GLY B 1 224 ? -5.176 -3.688 -13.492 1 96.81 224 GLY B C 1
ATOM 5087 O O . GLY B 1 224 ? -6.387 -3.834 -13.664 1 96.81 224 GLY B O 1
ATOM 5088 N N . GLY B 1 225 ? -4.508 -2.562 -13.82 1 97.38 225 GLY B N 1
ATOM 5089 C CA . GLY B 1 225 ? -5.145 -1.475 -14.539 1 97.38 225 GLY B CA 1
ATOM 5090 C C . GLY B 1 225 ? -5.82 -0.468 -13.625 1 97.38 225 GLY B C 1
ATOM 5091 O O . GLY B 1 225 ? -5.578 -0.458 -12.422 1 97.38 225 GLY B O 1
ATOM 5092 N N . GLU B 1 226 ? -6.664 0.37 -14.203 1 97 226 GLU B N 1
ATOM 5093 C CA . GLU B 1 226 ? -7.355 1.433 -13.477 1 97 226 GLU B CA 1
ATOM 5094 C C . GLU B 1 226 ? -8.391 0.861 -12.516 1 97 226 GLU B C 1
ATOM 5096 O O . GLU B 1 226 ? -8.656 1.449 -11.461 1 97 226 GLU B O 1
ATOM 5101 N N . GLN B 1 227 ? -8.867 -0.263 -12.875 1 97.25 227 GLN B N 1
ATOM 5102 C CA . GLN B 1 227 ? -9.945 -0.856 -12.086 1 97.25 227 GLN B CA 1
ATOM 5103 C C . GLN B 1 227 ? -9.445 -1.246 -10.695 1 97.25 227 GLN B C 1
ATOM 5105 O O . GLN B 1 227 ? -10.227 -1.284 -9.742 1 97.25 227 GLN B O 1
ATOM 5110 N N . SER B 1 228 ? -8.141 -1.533 -10.555 1 98.19 228 SER B N 1
ATOM 5111 C CA . SER B 1 228 ? -7.574 -1.877 -9.258 1 98.19 228 SER B CA 1
ATOM 5112 C C . SER B 1 228 ? -7.855 -0.789 -8.227 1 98.19 228 SER B C 1
ATOM 5114 O O . SER B 1 228 ? -8.398 -1.065 -7.156 1 98.19 228 SER B O 1
ATOM 5116 N N . GLY B 1 229 ? -7.551 0.389 -8.617 1 98.12 229 GLY B N 1
ATOM 5117 C CA . GLY B 1 229 ? -7.789 1.505 -7.711 1 98.12 229 GLY B CA 1
ATOM 5118 C C . GLY B 1 229 ? -9.258 1.85 -7.566 1 98.12 229 GLY B C 1
ATOM 5119 O O . GLY B 1 229 ? -9.719 2.201 -6.477 1 98.12 229 GLY B O 1
ATOM 5120 N N . GLN B 1 230 ? -10 1.778 -8.656 1 98.06 230 GLN B N 1
ATOM 5121 C CA . GLN B 1 230 ? -11.422 2.1 -8.617 1 98.06 230 GLN B CA 1
ATOM 5122 C C . GLN B 1 230 ? -12.164 1.205 -7.629 1 98.06 230 GLN B C 1
ATOM 5124 O O . GLN B 1 230 ? -13.062 1.666 -6.918 1 98.06 230 GLN B O 1
ATOM 5129 N N . ILE B 1 231 ? -11.797 -0.052 -7.586 1 98.75 231 ILE B N 1
ATOM 5130 C CA . ILE B 1 231 ? -12.438 -0.981 -6.66 1 98.75 231 ILE B CA 1
ATOM 5131 C C . ILE B 1 231 ? -11.969 -0.686 -5.234 1 98.75 231 ILE B C 1
ATOM 5133 O O . ILE B 1 231 ? -12.781 -0.648 -4.309 1 98.75 231 ILE B O 1
ATOM 5137 N N . LEU B 1 232 ? -10.703 -0.427 -5.016 1 98.69 232 LEU B N 1
ATOM 5138 C CA . LEU B 1 232 ? -10.211 -0.059 -3.691 1 98.69 232 LEU B CA 1
ATOM 5139 C C . LEU B 1 232 ? -10.969 1.149 -3.146 1 98.69 232 LEU B C 1
ATOM 5141 O O . LEU B 1 232 ? -11.312 1.19 -1.963 1 98.69 232 LEU B O 1
ATOM 5145 N N . ASN B 1 233 ? -11.273 2.084 -4.008 1 97.75 233 ASN B N 1
ATOM 5146 C CA . ASN B 1 233 ? -11.906 3.34 -3.615 1 97.75 233 ASN B CA 1
ATOM 5147 C C . ASN B 1 233 ? -13.273 3.105 -2.988 1 97.75 233 ASN B C 1
ATOM 5149 O O . ASN B 1 233 ? -13.711 3.881 -2.137 1 97.75 233 ASN B O 1
ATOM 5153 N N . ILE B 1 234 ? -13.961 2.096 -3.363 1 98.19 234 ILE B N 1
ATOM 5154 C CA . ILE B 1 234 ? -15.336 1.908 -2.898 1 98.19 234 ILE B CA 1
ATOM 5155 C C . ILE B 1 234 ? -15.352 0.942 -1.717 1 98.19 234 ILE B C 1
ATOM 5157 O O . ILE B 1 234 ? -16.406 0.698 -1.121 1 98.19 234 ILE B O 1
ATOM 5161 N N . MET B 1 235 ? -14.273 0.337 -1.336 1 98.62 235 MET B N 1
ATOM 5162 C CA . MET B 1 235 ? -14.195 -0.612 -0.23 1 98.62 235 MET B CA 1
ATOM 5163 C C . MET B 1 235 ? -14.188 0.114 1.111 1 98.62 235 MET B C 1
ATOM 5165 O O . MET B 1 235 ? -13.922 1.316 1.169 1 98.62 235 MET B O 1
ATOM 5169 N N . PRO B 1 236 ? -14.422 -0.617 2.199 1 97.94 236 PRO B N 1
ATOM 5170 C CA . PRO B 1 236 ? -14.422 -0.006 3.531 1 97.94 236 PRO B CA 1
ATOM 5171 C C . PRO B 1 236 ? -13.07 0.573 3.92 1 97.94 236 PRO B C 1
ATOM 5173 O O . PRO B 1 236 ? -12.039 0.17 3.369 1 97.94 236 PRO B O 1
ATOM 5176 N N . LYS B 1 237 ? -13.117 1.521 4.848 1 96.38 237 LYS B N 1
ATOM 5177 C CA . LYS B 1 237 ? -11.891 2.061 5.418 1 96.38 237 LYS B CA 1
ATOM 5178 C C . LYS B 1 237 ? -10.984 0.942 5.93 1 96.38 237 LYS B C 1
ATOM 5180 O O . LYS B 1 237 ? -11.469 -0.079 6.422 1 96.38 237 LYS B O 1
ATOM 5185 N N . GLY B 1 238 ? -9.711 1.127 5.734 1 97.19 238 GLY B N 1
ATOM 5186 C CA . GLY B 1 238 ? -8.742 0.164 6.238 1 97.19 238 GLY B CA 1
ATOM 5187 C C . GLY B 1 238 ? -8.516 -1.005 5.297 1 97.19 238 GLY B C 1
ATOM 5188 O O . GLY B 1 238 ? -7.715 -1.896 5.586 1 97.19 238 GLY B O 1
ATOM 5189 N N . SER B 1 239 ? -9.18 -1.002 4.137 1 98.69 239 SER B N 1
ATOM 5190 C CA . SER B 1 239 ? -9.07 -2.125 3.211 1 98.69 239 SER B CA 1
ATOM 5191 C C . SER B 1 239 ? -7.691 -2.166 2.555 1 98.69 239 SER B C 1
ATOM 5193 O O . SER B 1 239 ? -7 -1.148 2.49 1 98.69 239 SER B O 1
ATOM 5195 N N . THR B 1 240 ? -7.355 -3.332 2.043 1 98.88 240 THR B N 1
ATOM 5196 C CA . THR B 1 240 ? -6.078 -3.531 1.372 1 98.88 240 THR B CA 1
ATOM 5197 C C . THR B 1 240 ? -6.285 -4.105 -0.026 1 98.88 240 THR B C 1
ATOM 5199 O O . THR B 1 240 ? -7.023 -5.078 -0.201 1 98.88 240 THR B O 1
ATOM 5202 N N . LEU B 1 241 ? -5.695 -3.447 -0.987 1 98.81 241 LEU B N 1
ATOM 5203 C CA . LEU B 1 241 ? -5.52 -4.051 -2.305 1 98.81 241 LEU B CA 1
ATOM 5204 C C . LEU B 1 241 ? -4.27 -4.926 -2.336 1 98.81 241 LEU B C 1
ATOM 5206 O O . LEU B 1 241 ? -3.164 -4.449 -2.078 1 98.81 241 LEU B O 1
ATOM 5210 N N . MET B 1 242 ? -4.457 -6.184 -2.637 1 98.62 242 MET B N 1
ATOM 5211 C CA . MET B 1 242 ? -3.369 -7.152 -2.727 1 98.62 242 MET B CA 1
ATOM 5212 C C . MET B 1 242 ? -3.207 -7.66 -4.156 1 98.62 242 MET B C 1
ATOM 5214 O O . MET B 1 242 ? -3.943 -8.547 -4.594 1 98.62 242 MET B O 1
ATOM 5218 N N . MET B 1 243 ? -2.209 -7.137 -4.824 1 98.31 243 MET B N 1
ATOM 5219 C CA . MET B 1 243 ? -1.914 -7.633 -6.164 1 98.31 243 MET B CA 1
ATOM 5220 C C . MET B 1 243 ? -1.263 -9.008 -6.102 1 98.31 243 MET B C 1
ATOM 5222 O O . MET B 1 243 ? -0.364 -9.242 -5.289 1 98.31 243 MET B O 1
ATOM 5226 N N . TYR B 1 244 ? -1.743 -9.898 -7 1 97.44 244 TYR B N 1
ATOM 5227 C CA . TYR B 1 244 ? -1.084 -11.203 -6.977 1 97.44 244 TYR B CA 1
ATOM 5228 C C . TYR B 1 244 ? -0.775 -11.68 -8.391 1 97.44 244 TYR B C 1
ATOM 5230 O O . TYR B 1 244 ? -0.295 -12.805 -8.586 1 97.44 244 TYR B O 1
ATOM 5238 N N . GLY B 1 245 ? -1.062 -10.82 -9.367 1 95.25 245 GLY B N 1
ATOM 5239 C CA . GLY B 1 245 ? -0.759 -11.117 -10.758 1 95.25 245 GLY B CA 1
ATOM 5240 C C . GLY B 1 245 ? -0.906 -9.914 -11.664 1 95.25 245 GLY B C 1
ATOM 5241 O O . GLY B 1 245 ? -1.228 -8.812 -11.203 1 95.25 245 GLY B O 1
ATOM 5242 N N . THR B 1 246 ? -0.595 -10.094 -12.922 1 94.06 246 THR B N 1
ATOM 5243 C CA . THR B 1 246 ? -0.667 -9.062 -13.945 1 94.06 246 THR B CA 1
ATOM 5244 C C . THR B 1 246 ? -1.252 -9.625 -15.242 1 94.06 246 THR B C 1
ATOM 5246 O O . THR B 1 246 ? -0.644 -9.508 -16.312 1 94.06 246 THR B O 1
ATOM 5249 N N . LEU B 1 247 ? -2.424 -10.086 -15.18 1 92.06 247 LEU B N 1
ATOM 5250 C CA . LEU B 1 247 ? -3.021 -10.805 -16.297 1 92.06 247 LEU B CA 1
ATOM 5251 C C . LEU B 1 247 ? -3.316 -9.852 -17.453 1 92.06 247 LEU B C 1
ATOM 5253 O O . LEU B 1 247 ? -3.164 -10.219 -18.625 1 92.06 247 LEU B O 1
ATOM 5257 N N . ASP B 1 248 ? -3.73 -8.625 -17.125 1 89.44 248 ASP B N 1
ATOM 5258 C CA . ASP B 1 248 ? -4.148 -7.707 -18.172 1 89.44 248 ASP B CA 1
ATOM 5259 C C . ASP B 1 248 ? -3.191 -6.52 -18.281 1 89.44 248 ASP B C 1
ATOM 5261 O O . ASP B 1 248 ? -2.963 -5.992 -19.375 1 89.44 248 ASP B O 1
ATOM 5265 N N . SER B 1 249 ? -2.734 -6.105 -17.125 1 91.56 249 SER B N 1
ATOM 5266 C CA . SER B 1 249 ? -1.905 -4.906 -17.125 1 91.56 249 SER B CA 1
ATOM 5267 C C . SER B 1 249 ? -0.729 -5.043 -16.172 1 91.56 249 SER B C 1
ATOM 5269 O O . SER B 1 249 ? -0.878 -5.582 -15.07 1 91.56 249 SER B O 1
ATOM 5271 N N . TRP B 1 250 ? 0.348 -4.461 -16.641 1 92.56 250 TRP B N 1
ATOM 5272 C CA . TRP B 1 250 ? 1.543 -4.43 -15.797 1 92.56 250 TRP B CA 1
ATOM 5273 C C . TRP B 1 250 ? 1.537 -3.209 -14.883 1 92.56 250 TRP B C 1
ATOM 5275 O O . TRP B 1 250 ? 2.447 -3.031 -14.07 1 92.56 250 TRP B O 1
ATOM 5285 N N . GLN B 1 251 ? 0.566 -2.393 -14.992 1 95.5 251 GLN B N 1
ATOM 5286 C CA . GLN B 1 251 ? 0.423 -1.192 -14.18 1 95.5 251 GLN B CA 1
ATOM 5287 C C . GLN B 1 251 ? -0.908 -1.191 -13.43 1 95.5 251 GLN B C 1
ATOM 5289 O O . GLN B 1 251 ? -1.869 -1.831 -13.867 1 95.5 251 GLN B O 1
ATOM 5294 N N . ILE B 1 252 ? -0.838 -0.506 -12.32 1 96.88 252 ILE B N 1
ATOM 5295 C CA . ILE B 1 252 ? -2.109 -0.267 -11.648 1 96.88 252 ILE B CA 1
ATOM 5296 C C . ILE B 1 252 ? -2.355 1.235 -11.531 1 96.88 252 ILE B C 1
ATOM 5298 O O . ILE B 1 252 ? -1.411 2.027 -11.516 1 96.88 252 ILE B O 1
ATOM 5302 N N . GLY B 1 253 ? -3.609 1.601 -11.562 1 96.81 253 GLY B N 1
ATOM 5303 C CA . GLY B 1 253 ? -4.031 2.986 -11.438 1 96.81 253 GLY B CA 1
ATOM 5304 C C . GLY B 1 253 ? -5.371 3.141 -10.742 1 96.81 253 GLY B C 1
ATOM 5305 O O . GLY B 1 253 ? -5.762 2.293 -9.938 1 96.81 253 GLY B O 1
ATOM 5306 N N . GLY B 1 254 ? -5.938 4.355 -10.938 1 96.94 254 GLY B N 1
ATOM 5307 C CA . GLY B 1 254 ? -7.266 4.629 -10.406 1 96.94 254 GLY B CA 1
ATOM 5308 C C . GLY B 1 254 ? -7.277 4.805 -8.898 1 96.94 254 GLY B C 1
ATOM 5309 O O . GLY B 1 254 ? -8.328 4.68 -8.266 1 96.94 254 GLY B O 1
ATOM 5310 N N . ILE B 1 255 ? -6.121 5.07 -8.281 1 97.88 255 ILE B N 1
ATOM 5311 C CA . ILE B 1 255 ? -6.004 5.129 -6.828 1 97.88 255 ILE B CA 1
ATOM 5312 C C . ILE B 1 255 ? -6.223 6.566 -6.352 1 97.88 255 ILE B C 1
ATOM 5314 O O . ILE B 1 255 ? -5.555 7.488 -6.82 1 97.88 255 ILE B O 1
ATOM 5318 N N . GLN B 1 256 ? -7.141 6.762 -5.445 1 96.62 256 GLN B N 1
ATOM 5319 C CA . GLN B 1 256 ? -7.352 8.055 -4.812 1 96.62 256 GLN B CA 1
ATOM 5320 C C . GLN B 1 256 ? -6.449 8.227 -3.592 1 96.62 256 GLN B C 1
ATOM 5322 O O . GLN B 1 256 ? -6.379 7.34 -2.736 1 96.62 256 GLN B O 1
ATOM 5327 N N . ALA B 1 257 ? -5.824 9.367 -3.525 1 93.31 257 ALA B N 1
ATOM 5328 C CA . ALA B 1 257 ? -4.887 9.609 -2.436 1 93.31 257 ALA B CA 1
ATOM 5329 C C . ALA B 1 257 ? -5.594 9.586 -1.083 1 93.31 257 ALA B C 1
ATOM 5331 O O . ALA B 1 257 ? -5.027 9.125 -0.088 1 93.31 257 ALA B O 1
ATOM 5332 N N . ASN B 1 258 ? -6.781 10.062 -0.994 1 91.5 258 ASN B N 1
ATOM 5333 C CA . ASN B 1 258 ? -7.531 10.117 0.258 1 91.5 258 ASN B CA 1
ATOM 5334 C C . ASN B 1 258 ? -7.777 8.719 0.819 1 91.5 258 ASN B C 1
ATOM 5336 O O . ASN B 1 258 ? -7.945 8.547 2.029 1 91.5 258 ASN B O 1
ATOM 5340 N N . ASP B 1 259 ? -7.828 7.68 -0.075 1 94.81 259 ASP B N 1
ATOM 5341 C CA . ASP B 1 259 ? -7.945 6.297 0.376 1 94.81 259 ASP B CA 1
ATOM 5342 C C . ASP B 1 259 ? -6.777 5.914 1.281 1 94.81 259 ASP B C 1
ATOM 5344 O O . ASP B 1 259 ? -6.961 5.211 2.277 1 94.81 259 ASP B O 1
ATOM 5348 N N . LEU B 1 260 ? -5.672 6.438 0.936 1 96.62 260 LEU B N 1
ATOM 5349 C CA . LEU B 1 260 ? -4.449 6.113 1.666 1 96.62 260 LEU B CA 1
ATOM 5350 C C . LEU B 1 260 ? -4.324 6.973 2.922 1 96.62 260 LEU B C 1
ATOM 5352 O O . LEU B 1 260 ? -3.777 6.523 3.932 1 96.62 260 LEU B O 1
ATOM 5356 N N . LEU B 1 261 ? -4.824 8.156 2.873 1 94.69 261 LEU B N 1
ATOM 5357 C CA . LEU B 1 261 ? -4.66 9.133 3.943 1 94.69 261 LEU B CA 1
ATOM 5358 C C . LEU B 1 261 ? -5.715 8.938 5.027 1 94.69 261 LEU B C 1
ATOM 5360 O O . LEU B 1 261 ? -5.562 8.078 5.898 1 94.69 261 LEU B O 1
ATOM 5364 N N . SER B 1 262 ? -6.918 9.453 4.824 1 91.69 262 SER B N 1
ATOM 5365 C CA . SER B 1 262 ? -7.945 9.453 5.859 1 91.69 262 SER B CA 1
ATOM 5366 C C . SER B 1 262 ? -8.547 8.055 6.039 1 91.69 262 SER B C 1
ATOM 5368 O O . SER B 1 262 ? -8.945 7.684 7.145 1 91.69 262 SER B O 1
ATOM 5370 N N . ASP B 1 263 ? -8.594 7.254 4.945 1 95 263 ASP B N 1
ATOM 5371 C CA . ASP B 1 263 ? -9.258 5.957 5.012 1 95 263 ASP B CA 1
ATOM 5372 C C . ASP B 1 263 ? -8.273 4.855 5.398 1 95 263 ASP B C 1
ATOM 5374 O O . ASP B 1 263 ? -8.672 3.711 5.617 1 95 263 ASP B O 1
ATOM 5378 N N . LYS B 1 264 ? -7.031 5.152 5.426 1 96.31 264 LYS B N 1
ATOM 5379 C CA . LYS B 1 264 ? -5.977 4.25 5.875 1 96.31 264 LYS B CA 1
ATOM 5380 C C . LYS B 1 264 ? -5.98 2.957 5.059 1 96.31 264 LYS B C 1
ATOM 5382 O O . LYS B 1 264 ? -5.781 1.872 5.609 1 96.31 264 LYS B O 1
ATOM 5387 N N . LYS B 1 265 ? -6.379 3.053 3.842 1 98.19 265 LYS B N 1
ATOM 5388 C CA . LYS B 1 265 ? -6.234 1.909 2.943 1 98.19 265 LYS B CA 1
ATOM 5389 C C . LYS B 1 265 ? -4.781 1.723 2.521 1 98.19 265 LYS B C 1
ATOM 5391 O O . LYS B 1 265 ? -3.953 2.617 2.711 1 98.19 265 LYS B O 1
ATOM 5396 N N . SER B 1 266 ? -4.488 0.544 1.971 1 98.62 266 SER B N 1
ATOM 5397 C CA . SER B 1 266 ? -3.109 0.252 1.592 1 98.62 266 SER B CA 1
ATOM 5398 C C . SER B 1 266 ? -3.053 -0.646 0.361 1 98.62 266 SER B C 1
ATOM 5400 O O . SER B 1 266 ? -4.062 -1.235 -0.031 1 98.62 266 SER B O 1
ATOM 5402 N N . ILE B 1 267 ? -1.885 -0.664 -0.257 1 98.81 267 ILE B N 1
ATOM 5403 C CA . ILE B 1 267 ? -1.632 -1.474 -1.443 1 98.81 267 ILE B CA 1
ATOM 5404 C C . ILE B 1 267 ? -0.353 -2.287 -1.25 1 98.81 267 ILE B C 1
ATOM 5406 O O . ILE B 1 267 ? 0.69 -1.737 -0.889 1 98.81 267 ILE B O 1
ATOM 5410 N N . GLN B 1 268 ? -0.473 -3.566 -1.477 1 98.25 268 GLN B N 1
ATOM 5411 C CA . GLN B 1 268 ? 0.628 -4.516 -1.354 1 98.25 268 GLN B CA 1
ATOM 5412 C C . GLN B 1 268 ? 0.516 -5.625 -2.396 1 98.25 268 GLN B C 1
ATOM 5414 O O . GLN B 1 268 ? -0.311 -5.547 -3.307 1 98.25 268 GLN B O 1
ATOM 5419 N N . GLY B 1 269 ? 1.476 -6.617 -2.24 1 97.62 269 GLY B N 1
ATOM 5420 C CA . GLY B 1 269 ? 1.444 -7.746 -3.156 1 97.62 269 GLY B CA 1
ATOM 5421 C C . GLY B 1 269 ? 1.56 -9.086 -2.455 1 97.62 269 GLY B C 1
ATOM 5422 O O . GLY B 1 269 ? 2.008 -9.156 -1.31 1 97.62 269 GLY B O 1
ATOM 5423 N N . PHE B 1 270 ? 1.031 -10.047 -3.135 1 97.25 270 PHE B N 1
ATOM 5424 C CA . PHE B 1 270 ? 1.271 -11.438 -2.785 1 97.25 270 PHE B CA 1
ATOM 5425 C C . PHE B 1 270 ? 1.959 -12.172 -3.93 1 97.25 270 PHE B C 1
ATOM 5427 O O . PHE B 1 270 ? 1.426 -12.242 -5.039 1 97.25 270 PHE B O 1
ATOM 5434 N N . PHE B 1 271 ? 3.049 -12.656 -3.629 1 94.56 271 PHE B N 1
ATOM 5435 C CA . PHE B 1 271 ? 3.809 -13.469 -4.574 1 94.56 271 PHE B CA 1
ATOM 5436 C C . PHE B 1 271 ? 4.273 -14.758 -3.922 1 94.56 271 PHE B C 1
ATOM 5438 O O . PHE B 1 271 ? 4.969 -14.734 -2.902 1 94.56 271 PHE B O 1
ATOM 5445 N N . LEU B 1 272 ? 3.904 -15.828 -4.543 1 93.81 272 LEU B N 1
ATOM 5446 C CA . LEU B 1 272 ? 4.09 -17.141 -3.934 1 93.81 272 LEU B CA 1
ATOM 5447 C C . LEU B 1 272 ? 5.547 -17.359 -3.549 1 93.81 272 LEU B C 1
ATOM 5449 O O . LEU B 1 272 ? 5.84 -17.781 -2.426 1 93.81 272 LEU B O 1
ATOM 5453 N N . ASN B 1 273 ? 6.453 -17.078 -4.492 1 89.62 273 ASN B N 1
ATOM 5454 C CA . ASN B 1 273 ? 7.871 -17.312 -4.234 1 89.62 273 ASN B CA 1
ATOM 5455 C C . ASN B 1 273 ? 8.367 -16.531 -3.029 1 89.62 273 ASN B C 1
ATOM 5457 O O . ASN B 1 273 ? 9.141 -17.031 -2.221 1 89.62 273 ASN B O 1
ATOM 5461 N N . VAL B 1 274 ? 7.891 -15.344 -2.939 1 91 274 VAL B N 1
ATOM 5462 C CA . VAL B 1 274 ? 8.266 -14.5 -1.811 1 91 274 VAL B CA 1
ATOM 5463 C C . VAL B 1 274 ? 7.656 -15.055 -0.524 1 91 274 VAL B C 1
ATOM 5465 O O . VAL B 1 274 ? 8.344 -15.164 0.496 1 91 274 VAL B O 1
ATOM 5468 N N . TRP B 1 275 ? 6.469 -15.422 -0.555 1 93.44 275 TRP B N 1
ATOM 5469 C CA . TRP B 1 275 ? 5.758 -15.953 0.603 1 93.44 275 TRP B CA 1
ATOM 5470 C C . TRP B 1 275 ? 6.41 -17.234 1.101 1 93.44 275 TRP B C 1
ATOM 5472 O O . TRP B 1 275 ? 6.57 -17.438 2.309 1 93.44 275 TRP B O 1
ATOM 5482 N N . LEU B 1 276 ? 6.809 -18.078 0.201 1 91.12 276 LEU B N 1
ATOM 5483 C CA . LEU B 1 276 ? 7.457 -19.344 0.553 1 91.12 276 LEU B CA 1
ATOM 5484 C C . LEU B 1 276 ? 8.805 -19.094 1.226 1 91.12 276 LEU B C 1
ATOM 5486 O O . LEU B 1 276 ? 9.148 -19.75 2.205 1 91.12 276 LEU B O 1
ATOM 5490 N N . LYS B 1 277 ? 9.508 -18.172 0.719 1 89.19 277 LYS B N 1
ATOM 5491 C CA . LYS B 1 277 ? 10.836 -17.859 1.248 1 89.19 277 LYS B CA 1
ATOM 5492 C C . LYS B 1 277 ? 10.742 -17.281 2.654 1 89.19 277 LYS B C 1
ATOM 5494 O O . LYS B 1 277 ? 11.703 -17.344 3.426 1 89.19 277 LYS B O 1
ATOM 5499 N N . GLU B 1 278 ? 9.664 -16.703 2.914 1 91.69 278 GLU B N 1
ATOM 5500 C CA . GLU B 1 278 ? 9.484 -16.047 4.211 1 91.69 278 GLU B CA 1
ATOM 5501 C C . GLU B 1 278 ? 9.055 -17.047 5.273 1 91.69 278 GLU B C 1
ATOM 5503 O O . GLU B 1 278 ? 9.055 -16.734 6.469 1 91.69 278 GLU B O 1
ATOM 5508 N N . GLN B 1 279 ? 8.766 -18.25 4.891 1 92.38 279 GLN B N 1
ATOM 5509 C CA . GLN B 1 279 ? 8.375 -19.281 5.855 1 92.38 279 GLN B CA 1
ATOM 5510 C C . GLN B 1 279 ? 9.594 -19.922 6.496 1 92.38 279 GLN B C 1
ATOM 5512 O O . GLN B 1 279 ? 10.586 -20.203 5.816 1 92.38 279 GLN B O 1
ATOM 5517 N N . ASN B 1 280 ? 9.461 -20.125 7.785 1 91.81 280 ASN B N 1
ATOM 5518 C CA . ASN B 1 280 ? 10.477 -20.969 8.391 1 91.81 280 ASN B CA 1
ATOM 5519 C C . ASN B 1 280 ? 10.219 -22.453 8.125 1 91.81 280 ASN B C 1
ATOM 5521 O O . ASN B 1 280 ? 9.18 -22.812 7.562 1 91.81 280 ASN B O 1
ATOM 5525 N N . LYS B 1 281 ? 11.141 -23.266 8.531 1 90.25 281 LYS B N 1
ATOM 5526 C CA . LYS B 1 281 ? 11.094 -24.688 8.195 1 90.25 281 LYS B CA 1
ATOM 5527 C C . LYS B 1 281 ? 9.836 -25.344 8.758 1 90.25 281 LYS B C 1
ATOM 5529 O O . LYS B 1 281 ? 9.188 -26.141 8.07 1 90.25 281 LYS B O 1
ATOM 5534 N N . LEU B 1 282 ? 9.516 -25.047 9.938 1 92.81 282 LEU B N 1
ATOM 5535 C CA . LEU B 1 282 ? 8.344 -25.625 10.57 1 92.81 282 LEU B CA 1
ATOM 5536 C C . LEU B 1 282 ? 7.062 -25.188 9.867 1 92.81 282 LEU B C 1
ATOM 5538 O O . LEU B 1 282 ? 6.172 -26 9.609 1 92.81 282 LEU B O 1
ATOM 5542 N N . GLU B 1 283 ? 6.992 -23.906 9.508 1 93.12 283 GLU B N 1
ATOM 5543 C CA . GLU B 1 283 ? 5.844 -23.359 8.797 1 93.12 283 GLU B CA 1
ATOM 5544 C C . GLU B 1 283 ? 5.676 -24.031 7.43 1 93.12 283 GLU B C 1
ATOM 5546 O O . GLU B 1 283 ? 4.555 -24.344 7.02 1 93.12 283 GLU B O 1
ATOM 5551 N N . LEU B 1 284 ? 6.77 -24.203 6.812 1 93.38 284 LEU B N 1
ATOM 5552 C CA . LEU B 1 284 ? 6.734 -24.828 5.496 1 93.38 284 LEU B CA 1
ATOM 5553 C C . LEU B 1 284 ? 6.234 -26.266 5.586 1 93.38 284 LEU B C 1
ATOM 5555 O O . LEU B 1 284 ? 5.395 -26.688 4.785 1 93.38 284 LEU B O 1
ATOM 5559 N N . ILE B 1 285 ? 6.707 -26.984 6.535 1 92.25 285 ILE B N 1
ATOM 5560 C CA . ILE B 1 285 ? 6.293 -28.359 6.734 1 92.25 285 ILE B CA 1
ATOM 5561 C C . ILE B 1 285 ? 4.789 -28.422 6.992 1 92.25 285 ILE B C 1
ATOM 5563 O O . ILE B 1 285 ? 4.082 -29.25 6.414 1 92.25 285 ILE B O 1
ATOM 5567 N N . MET B 1 286 ? 4.336 -27.516 7.801 1 93.75 286 MET B N 1
ATOM 5568 C CA . MET B 1 286 ? 2.912 -27.469 8.117 1 93.75 286 MET B CA 1
ATOM 5569 C C . MET B 1 286 ? 2.092 -27.125 6.883 1 93.75 286 MET B C 1
ATOM 5571 O O . MET B 1 286 ? 1.009 -27.672 6.672 1 93.75 286 MET B O 1
ATOM 5575 N N . THR B 1 287 ? 2.629 -26.25 6.152 1 94.94 287 THR B N 1
ATOM 5576 C CA . THR B 1 287 ? 1.963 -25.828 4.922 1 94.94 287 THR B CA 1
ATOM 5577 C C . THR B 1 287 ? 1.86 -27 3.939 1 94.94 287 THR B C 1
ATOM 5579 O O . THR B 1 287 ? 0.799 -27.234 3.357 1 94.94 287 THR B O 1
ATOM 5582 N N . LEU B 1 288 ? 2.879 -27.781 3.771 1 93.88 288 LEU B N 1
ATOM 5583 C CA . LEU B 1 288 ? 2.893 -28.891 2.838 1 93.88 288 LEU B CA 1
ATOM 5584 C C . LEU B 1 288 ? 1.996 -30.031 3.332 1 93.88 288 LEU B C 1
ATOM 5586 O O . LEU B 1 288 ? 1.377 -30.734 2.531 1 93.88 288 LEU B O 1
ATOM 5590 N N . LYS B 1 289 ? 1.929 -30.156 4.602 1 91.44 289 LYS B N 1
ATOM 5591 C CA . LYS B 1 289 ? 0.998 -31.125 5.164 1 91.44 289 LYS B CA 1
ATOM 5592 C C . LYS B 1 289 ? -0.448 -30.75 4.848 1 91.44 289 LYS B C 1
ATOM 5594 O O . LYS B 1 289 ? -1.246 -31.609 4.457 1 91.44 289 LYS B O 1
ATOM 5599 N N . LYS B 1 290 ? -0.711 -29.469 5.027 1 90.69 290 LYS B N 1
ATOM 5600 C CA . LYS B 1 290 ? -2.037 -28.984 4.668 1 90.69 290 LYS B CA 1
ATOM 5601 C C . LYS B 1 290 ? -2.33 -29.219 3.189 1 90.69 290 LYS B C 1
ATOM 5603 O O . LYS B 1 290 ? -3.434 -29.641 2.832 1 90.69 290 LYS B O 1
ATOM 5608 N N . LEU B 1 291 ? -1.382 -28.953 2.459 1 93.94 291 LEU B N 1
ATOM 5609 C CA . LEU B 1 291 ? -1.505 -29.156 1.019 1 93.94 291 LEU B CA 1
ATOM 5610 C C . LEU B 1 291 ? -1.853 -30.594 0.695 1 93.94 291 LEU B C 1
ATOM 5612 O O . LEU B 1 291 ? -2.803 -30.859 -0.047 1 93.94 291 LEU B O 1
ATOM 5616 N N . LYS B 1 292 ? -1.163 -31.484 1.254 1 90.62 292 LYS B N 1
ATOM 5617 C CA . LYS B 1 292 ? -1.378 -32.906 1.009 1 90.62 292 LYS B CA 1
ATOM 5618 C C . LYS B 1 292 ? -2.785 -33.312 1.422 1 90.62 292 LYS B C 1
ATOM 5620 O O . LYS B 1 292 ? -3.441 -34.094 0.713 1 90.62 292 LYS B O 1
ATOM 5625 N N . ASN B 1 293 ? -3.262 -32.688 2.471 1 88.25 293 ASN B N 1
ATOM 5626 C CA . ASN B 1 293 ? -4.566 -33.062 3.012 1 88.25 293 ASN B CA 1
ATOM 5627 C C . ASN B 1 293 ? -5.703 -32.562 2.133 1 88.25 293 ASN B C 1
ATOM 5629 O O . ASN B 1 293 ? -6.797 -33.125 2.125 1 88.25 293 ASN B O 1
ATOM 5633 N N . PHE B 1 294 ? -5.398 -31.562 1.378 1 88.94 294 PHE B N 1
ATOM 5634 C CA . PHE B 1 294 ? -6.504 -30.891 0.702 1 88.94 294 PHE B CA 1
ATOM 5635 C C . PHE B 1 294 ? -6.441 -31.125 -0.803 1 88.94 294 PHE B C 1
ATOM 5637 O O . PHE B 1 294 ? -7.32 -30.688 -1.544 1 88.94 294 PHE B O 1
ATOM 5644 N N . ILE B 1 295 ? -5.492 -31.844 -1.26 1 86.88 295 ILE B N 1
ATOM 5645 C CA . ILE B 1 295 ? -5.27 -32.031 -2.688 1 86.88 295 ILE B CA 1
ATOM 5646 C C . ILE B 1 295 ? -6.508 -32.688 -3.32 1 86.88 295 ILE B C 1
ATOM 5648 O O . ILE B 1 295 ? -6.863 -32.375 -4.457 1 86.88 295 ILE B O 1
ATOM 5652 N N . LYS B 1 296 ? -7.203 -33.5 -2.539 1 85.5 296 LYS B N 1
ATOM 5653 C CA . LYS B 1 296 ? -8.328 -34.25 -3.1 1 85.5 296 LYS B CA 1
ATOM 5654 C C . LYS B 1 296 ? -9.656 -33.594 -2.727 1 85.5 296 LYS B C 1
ATOM 5656 O O . LYS B 1 296 ? -10.727 -34.125 -3.051 1 85.5 296 LYS B O 1
ATOM 5661 N N . THR B 1 297 ? -9.633 -32.469 -2.08 1 89.12 297 THR B N 1
ATOM 5662 C CA . THR B 1 297 ? -10.859 -31.844 -1.598 1 89.12 297 THR B CA 1
ATOM 5663 C C . THR B 1 297 ? -10.93 -30.375 -2.031 1 89.12 297 THR B C 1
ATOM 5665 O O . THR B 1 297 ? -11.148 -30.094 -3.207 1 89.12 297 THR B O 1
ATOM 5668 N N . SER B 1 298 ? -10.688 -29.516 -1.116 1 87 298 SER B N 1
ATOM 5669 C CA . SER B 1 298 ? -10.922 -28.094 -1.351 1 87 298 SER B CA 1
ATOM 5670 C C . SER B 1 298 ? -9.938 -27.547 -2.379 1 87 298 SER B C 1
ATOM 5672 O O . SER B 1 298 ? -10.195 -26.5 -2.982 1 87 298 SER B O 1
ATOM 5674 N N . LEU B 1 299 ? -8.891 -28.266 -2.666 1 89.75 299 LEU B N 1
ATOM 5675 C CA . LEU B 1 299 ? -7.863 -27.75 -3.566 1 89.75 299 LEU B CA 1
ATOM 5676 C C . LEU B 1 299 ? -7.824 -28.562 -4.863 1 89.75 299 LEU B C 1
ATOM 5678 O O . LEU B 1 299 ? -6.906 -28.391 -5.672 1 89.75 299 LEU B O 1
ATOM 5682 N N . LYS B 1 300 ? -8.812 -29.375 -5.004 1 89.94 300 LYS B N 1
ATOM 5683 C CA . LYS B 1 300 ? -8.898 -30.156 -6.223 1 89.94 300 LYS B CA 1
ATOM 5684 C C . LYS B 1 300 ? -9.023 -29.266 -7.453 1 89.94 300 LYS B C 1
ATOM 5686 O O . LYS B 1 300 ? -9.711 -28.25 -7.414 1 89.94 300 LYS B O 1
ATOM 5691 N N . THR B 1 301 ? -8.422 -29.719 -8.57 1 90.56 301 THR B N 1
ATOM 5692 C CA . THR B 1 301 ? -8.422 -28.938 -9.797 1 90.56 301 THR B CA 1
ATOM 5693 C C . THR B 1 301 ? -9 -29.75 -10.953 1 90.56 301 THR B C 1
ATOM 5695 O O . THR B 1 301 ? -8.734 -30.953 -11.078 1 90.56 301 THR B O 1
ATOM 5698 N N . LYS B 1 302 ? -9.82 -29.109 -11.742 1 90.94 302 LYS B N 1
ATOM 5699 C CA . LYS B 1 302 ? -10.289 -29.719 -12.984 1 90.94 302 LYS B CA 1
ATOM 5700 C C . LYS B 1 302 ? -9.203 -29.703 -14.055 1 90.94 302 LYS B C 1
ATOM 5702 O O . LYS B 1 302 ? -8.484 -28.703 -14.203 1 90.94 302 LYS B O 1
ATOM 5707 N N . ILE B 1 303 ? -9.078 -30.844 -14.68 1 94.75 303 ILE B N 1
ATOM 5708 C CA . ILE B 1 303 ? -8.133 -30.938 -15.789 1 94.75 303 ILE B CA 1
ATOM 5709 C C . ILE B 1 303 ? -8.883 -30.75 -17.109 1 94.75 303 ILE B C 1
ATOM 5711 O O . ILE B 1 303 ? -9.844 -31.469 -17.391 1 94.75 303 ILE B O 1
ATOM 5715 N N . ALA B 1 304 ? -8.43 -29.828 -17.906 1 94.88 304 ALA B N 1
ATOM 5716 C CA . ALA B 1 304 ? -9.102 -29.516 -19.172 1 94.88 304 ALA B CA 1
ATOM 5717 C C . ALA B 1 304 ? -8.578 -30.391 -20.297 1 94.88 304 ALA B C 1
ATOM 5719 O O . ALA B 1 304 ? -9.359 -30.984 -21.047 1 94.88 304 ALA B O 1
ATOM 5720 N N . LYS B 1 305 ? -7.281 -30.406 -20.422 1 97.12 305 LYS B N 1
ATOM 5721 C CA . LYS B 1 305 ? -6.695 -31.109 -21.547 1 97.12 305 LYS B CA 1
ATOM 5722 C C . LYS B 1 305 ? -5.219 -31.406 -21.312 1 97.12 305 LYS B C 1
ATOM 5724 O O . LYS B 1 305 ? -4.543 -30.688 -20.578 1 97.12 305 LYS B O 1
ATOM 5729 N N . GLU B 1 306 ? -4.766 -32.531 -21.953 1 97.69 306 GLU B N 1
ATOM 5730 C CA . GLU B 1 306 ? -3.363 -32.906 -21.891 1 97.69 306 GLU B CA 1
ATOM 5731 C C . GLU B 1 306 ? -2.713 -32.844 -23.266 1 97.69 306 GLU B C 1
ATOM 5733 O O . GLU B 1 306 ? -3.344 -33.188 -24.266 1 97.69 306 GLU B O 1
ATOM 5738 N N . PHE B 1 307 ? -1.483 -32.438 -23.344 1 98.25 307 PHE B N 1
ATOM 5739 C CA . PHE B 1 307 ? -0.684 -32.406 -24.562 1 98.25 307 PHE B CA 1
ATOM 5740 C C . PHE B 1 307 ? 0.681 -33.062 -24.344 1 98.25 307 PHE B C 1
ATOM 5742 O O . PHE B 1 307 ? 1.252 -32.938 -23.25 1 98.25 307 PHE B O 1
ATOM 5749 N N . PRO B 1 308 ? 1.228 -33.719 -25.359 1 97.5 308 PRO B N 1
ATOM 5750 C CA . PRO B 1 308 ? 2.629 -34.125 -25.25 1 97.5 308 PRO B CA 1
ATOM 5751 C C . PRO B 1 308 ? 3.6 -32.969 -25.391 1 97.5 308 PRO B C 1
ATOM 5753 O O . PRO B 1 308 ? 3.215 -31.875 -25.859 1 97.5 308 PRO B O 1
ATOM 5756 N N . LEU B 1 309 ? 4.785 -33.125 -24.984 1 97.69 309 LEU B N 1
ATOM 5757 C CA . LEU B 1 309 ? 5.801 -32.062 -24.969 1 97.69 309 LEU B CA 1
ATOM 5758 C C . LEU B 1 309 ? 6.02 -31.516 -26.375 1 97.69 309 LEU B C 1
ATOM 5760 O O . LEU B 1 309 ? 6.234 -30.312 -26.531 1 97.69 309 LEU B O 1
ATOM 5764 N N . ASP B 1 310 ? 5.941 -32.344 -27.344 1 95.06 310 ASP B N 1
ATOM 5765 C CA . ASP B 1 310 ? 6.25 -31.922 -28.703 1 95.06 310 ASP B CA 1
ATOM 5766 C C . ASP B 1 310 ? 5.129 -31.062 -29.281 1 95.06 310 ASP B C 1
ATOM 5768 O O . ASP B 1 310 ? 5.285 -30.453 -30.359 1 95.06 310 ASP B O 1
ATOM 5772 N N . GLN B 1 311 ? 4.023 -30.969 -28.594 1 97.38 311 GLN B N 1
ATOM 5773 C CA . GLN B 1 311 ? 2.922 -30.094 -28.984 1 97.38 311 GLN B CA 1
ATOM 5774 C C . GLN B 1 311 ? 2.771 -28.938 -28 1 97.38 311 GLN B C 1
ATOM 5776 O O . GLN B 1 311 ? 1.654 -28.516 -27.703 1 97.38 311 GLN B O 1
ATOM 5781 N N . PHE B 1 312 ? 3.83 -28.516 -27.516 1 97.12 312 PHE B N 1
ATOM 5782 C CA . PHE B 1 312 ? 3.812 -27.484 -26.484 1 97.12 312 PHE B CA 1
ATOM 5783 C C . PHE B 1 312 ? 3.146 -26.219 -27 1 97.12 312 PHE B C 1
ATOM 5785 O O . PHE B 1 312 ? 2.377 -25.578 -26.281 1 97.12 312 PHE B O 1
ATOM 5792 N N . GLN B 1 313 ? 3.395 -25.797 -28.219 1 96.56 313 GLN B N 1
ATOM 5793 C CA . GLN B 1 313 ? 2.785 -24.578 -28.766 1 96.56 313 GLN B CA 1
ATOM 5794 C C . GLN B 1 313 ? 1.268 -24.719 -28.844 1 96.56 313 GLN B C 1
ATOM 5796 O O . GLN B 1 313 ? 0.541 -23.766 -28.531 1 96.56 313 GLN B O 1
ATOM 5801 N N . GLN B 1 314 ? 0.851 -25.891 -29.234 1 97.31 314 GLN B N 1
ATOM 5802 C CA . GLN B 1 314 ? -0.586 -26.141 -29.266 1 97.31 314 GLN B CA 1
ATOM 5803 C C . GLN B 1 314 ? -1.181 -26.047 -27.859 1 97.31 314 GLN B C 1
ATOM 5805 O O . GLN B 1 314 ? -2.303 -25.578 -27.672 1 97.31 314 GLN B O 1
ATOM 5810 N N . ALA B 1 315 ? -0.429 -26.547 -26.938 1 97.94 315 ALA B N 1
ATOM 5811 C CA . ALA B 1 315 ? -0.865 -26.484 -25.547 1 97.94 315 ALA B CA 1
ATOM 5812 C C . ALA B 1 315 ? -1.021 -25.031 -25.094 1 97.94 315 ALA B C 1
ATOM 5814 O O . ALA B 1 315 ? -2.004 -24.688 -24.422 1 97.94 315 ALA B O 1
ATOM 5815 N N . ILE B 1 316 ? -0.11 -24.188 -25.453 1 96.94 316 ILE B N 1
ATOM 5816 C CA . ILE B 1 316 ? -0.148 -22.766 -25.094 1 96.94 316 ILE B CA 1
ATOM 5817 C C . ILE B 1 316 ? -1.362 -22.109 -25.734 1 96.94 316 ILE B C 1
ATOM 5819 O O . ILE B 1 316 ? -2.078 -21.344 -25.094 1 96.94 316 ILE B O 1
ATOM 5823 N N . ASP B 1 317 ? -1.588 -22.391 -26.969 1 96.88 317 ASP B N 1
ATOM 5824 C CA . ASP B 1 317 ? -2.717 -21.797 -27.688 1 96.88 317 ASP B CA 1
ATOM 5825 C C . ASP B 1 317 ? -4.043 -22.219 -27.047 1 96.88 317 ASP B C 1
ATOM 5827 O O . ASP B 1 317 ? -4.945 -21.391 -26.891 1 96.88 317 ASP B O 1
ATOM 5831 N N . TYR B 1 318 ? -4.094 -23.453 -26.75 1 97.12 318 TYR B N 1
ATOM 5832 C CA . TYR B 1 318 ? -5.285 -23.953 -26.078 1 97.12 318 TYR B CA 1
ATOM 5833 C C . TYR B 1 318 ? -5.473 -23.281 -24.734 1 97.12 318 TYR B C 1
ATOM 5835 O O . TYR B 1 318 ? -6.566 -22.812 -24.406 1 97.12 318 TYR B O 1
ATOM 5843 N N . TYR B 1 319 ? -4.434 -23.25 -23.953 1 96 319 TYR B N 1
ATOM 5844 C CA . TYR B 1 319 ? -4.445 -22.641 -22.625 1 96 319 TYR B CA 1
ATOM 5845 C C . TYR B 1 319 ? -4.977 -21.219 -22.688 1 96 319 TYR B C 1
ATOM 5847 O O . TYR B 1 319 ? -5.844 -20.828 -21.891 1 96 319 TYR B O 1
ATOM 5855 N N . LYS B 1 320 ? -4.559 -20.422 -23.594 1 92.5 320 LYS B N 1
ATOM 5856 C CA . LYS B 1 320 ? -4.883 -19 -23.703 1 92.5 320 LYS B CA 1
ATOM 5857 C C . LYS B 1 320 ? -6.375 -18.781 -23.938 1 92.5 320 LYS B C 1
ATOM 5859 O O . LYS B 1 320 ? -6.941 -17.781 -23.5 1 92.5 320 LYS B O 1
ATOM 5864 N N . THR B 1 321 ? -6.988 -19.766 -24.531 1 91.56 321 THR B N 1
ATOM 5865 C CA . THR B 1 321 ? -8.391 -19.578 -24.906 1 91.56 321 THR B CA 1
ATOM 5866 C C . THR B 1 321 ? -9.305 -20.375 -23.969 1 91.56 321 THR B C 1
ATOM 5868 O O . THR B 1 321 ? -10.523 -20.266 -24.047 1 91.56 321 THR B O 1
ATOM 5871 N N . HIS B 1 322 ? -8.703 -21.172 -23.047 1 90.19 322 HIS B N 1
ATOM 5872 C CA . HIS B 1 322 ? -9.516 -22.047 -22.203 1 90.19 322 HIS B CA 1
ATOM 5873 C C . HIS B 1 322 ? -9.086 -21.953 -20.75 1 90.19 322 HIS B C 1
ATOM 5875 O O . HIS B 1 322 ? -9.125 -22.953 -20.016 1 90.19 322 HIS B O 1
ATOM 5881 N N . MET B 1 323 ? -8.734 -20.828 -20.312 1 86.5 323 MET B N 1
ATOM 5882 C CA . MET B 1 323 ? -8.109 -20.656 -19 1 86.5 323 MET B CA 1
ATOM 5883 C C . MET B 1 323 ? -9.102 -20.969 -17.891 1 86.5 323 MET B C 1
ATOM 5885 O O . MET B 1 323 ? -8.695 -21.422 -16.812 1 86.5 323 MET B O 1
ATOM 5889 N N . THR B 1 324 ? -10.398 -20.875 -18.094 1 85.62 324 THR B N 1
ATOM 5890 C CA . THR B 1 324 ? -11.367 -21.047 -17.016 1 85.62 324 THR B CA 1
ATOM 5891 C C . THR B 1 324 ? -11.945 -22.453 -17.016 1 85.62 324 THR B C 1
ATOM 5893 O O . THR B 1 324 ? -12.625 -22.859 -16.078 1 85.62 324 THR B O 1
ATOM 5896 N N . GLU B 1 325 ? -11.609 -23.25 -17.953 1 88.56 325 GLU B N 1
ATOM 5897 C CA . GLU B 1 325 ? -12.227 -24.562 -18.125 1 88.56 325 GLU B CA 1
ATOM 5898 C C . GLU B 1 325 ? -11.539 -25.609 -17.266 1 88.56 325 GLU B C 1
ATOM 5900 O O . GLU B 1 325 ? -12.102 -26.688 -17 1 88.56 325 GLU B O 1
ATOM 5905 N N . GLY B 1 326 ? -10.406 -25.391 -16.938 1 93.06 326 GLY B N 1
ATOM 5906 C CA . GLY B 1 326 ? -9.562 -26.312 -16.219 1 93.06 326 GLY B CA 1
ATOM 5907 C C . GLY B 1 326 ? -8.086 -26.156 -16.547 1 93.06 326 GLY B C 1
ATOM 5908 O O . GLY B 1 326 ? -7.711 -25.297 -17.344 1 93.06 326 GLY B O 1
ATOM 5909 N N . LYS B 1 327 ? -7.297 -27 -15.984 1 96.38 327 LYS B N 1
ATOM 5910 C CA . LYS B 1 327 ? -5.855 -26.922 -16.172 1 96.38 327 LYS B CA 1
ATOM 5911 C C . LYS B 1 327 ? -5.43 -27.641 -17.453 1 96.38 327 LYS B C 1
ATOM 5913 O O . LYS B 1 327 ? -5.945 -28.719 -17.766 1 96.38 327 LYS B O 1
ATOM 5918 N N . THR B 1 328 ? -4.512 -27.031 -18.156 1 98 328 THR B N 1
ATOM 5919 C CA . THR B 1 328 ? -3.83 -27.656 -19.297 1 98 328 THR B CA 1
ATOM 5920 C C . THR B 1 328 ? -2.521 -28.312 -18.844 1 98 328 THR B C 1
ATOM 5922 O O . THR B 1 328 ? -1.688 -27.656 -18.203 1 98 328 THR B O 1
ATOM 5925 N N . LEU B 1 329 ? -2.332 -29.625 -19.203 1 98.25 329 LEU B N 1
ATOM 5926 C CA . LEU B 1 329 ? -1.172 -30.359 -18.719 1 98.25 329 LEU B CA 1
ATOM 5927 C C . LEU B 1 329 ? -0.274 -30.781 -19.891 1 98.25 329 LEU B C 1
ATOM 5929 O O . LEU B 1 329 ? -0.765 -31.094 -20.969 1 98.25 329 LEU B O 1
ATOM 5933 N N . ILE B 1 330 ? 1.013 -30.734 -19.625 1 98.62 330 ILE B N 1
ATOM 5934 C CA . ILE B 1 330 ? 1.989 -31.406 -20.484 1 98.62 330 ILE B CA 1
ATOM 5935 C C . ILE B 1 330 ? 2.264 -32.812 -19.953 1 98.62 330 ILE B C 1
ATOM 5937 O O . ILE B 1 330 ? 2.688 -33 -18.812 1 98.62 330 ILE B O 1
ATOM 5941 N N . CYS B 1 331 ? 1.993 -33.781 -20.734 1 98.06 331 CYS B N 1
ATOM 5942 C CA . CYS B 1 331 ? 2.262 -35.188 -20.422 1 98.06 331 CYS B CA 1
ATOM 5943 C C . CYS B 1 331 ? 3.682 -35.594 -20.812 1 98.06 331 CYS B C 1
ATOM 5945 O O . CYS B 1 331 ? 4.035 -35.531 -21.984 1 98.06 331 CYS B O 1
ATOM 5947 N N . LEU B 1 332 ? 4.414 -35.969 -19.891 1 95.94 332 LEU B N 1
ATOM 5948 C CA . LEU B 1 332 ? 5.828 -36.25 -20.125 1 95.94 332 LEU B CA 1
ATOM 5949 C C . LEU B 1 332 ? 6.117 -37.75 -20.047 1 95.94 332 LEU B C 1
ATOM 5951 O O . LEU B 1 332 ? 7.254 -38.156 -20.266 1 95.94 332 LEU B O 1
ATOM 5955 N N . LYS B 1 333 ? 5.137 -38.562 -19.703 1 81.06 333 LYS B N 1
ATOM 5956 C CA . LYS B 1 333 ? 5.285 -40.031 -19.672 1 81.06 333 LYS B CA 1
ATOM 5957 C C . LYS B 1 333 ? 5.574 -40.594 -21.062 1 81.06 333 LYS B C 1
ATOM 5959 O O . LYS B 1 333 ? 6.383 -41.5 -21.203 1 81.06 333 LYS B O 1
ATOM 5964 N N . LYS B 1 334 ? 4.816 -40.281 -22.078 1 58.72 334 LYS B N 1
ATOM 5965 C CA . LYS B 1 334 ? 4.758 -40.844 -23.406 1 58.72 334 LYS B CA 1
ATOM 5966 C C . LYS B 1 334 ? 6.031 -40.562 -24.203 1 58.72 334 LYS B C 1
ATOM 5968 O O . LYS B 1 334 ? 6.441 -41.344 -25.062 1 58.72 334 LYS B O 1
ATOM 5973 N N . THR B 1 335 ? 6.613 -39.469 -23.938 1 50 335 THR B N 1
ATOM 5974 C CA . THR B 1 335 ? 7.773 -39.125 -24.75 1 50 335 THR B CA 1
ATOM 5975 C C . THR B 1 335 ? 8.93 -40.094 -24.484 1 50 335 THR B C 1
ATOM 5977 O O . THR B 1 335 ? 9.711 -40.406 -25.375 1 50 335 THR B O 1
ATOM 5980 N N . ILE B 1 336 ? 8.984 -40.812 -23.312 1 46.62 336 ILE B N 1
ATOM 5981 C CA . ILE B 1 336 ? 10.086 -41.719 -23 1 46.62 336 ILE B CA 1
ATOM 5982 C C . ILE B 1 336 ? 9.891 -43.031 -23.734 1 46.62 336 ILE B C 1
ATOM 5984 O O . ILE B 1 336 ? 10.859 -43.656 -24.172 1 46.62 336 ILE B O 1
ATOM 5988 N N . GLN B 1 337 ? 8.758 -43.531 -24 1 40.41 337 GLN B N 1
ATOM 5989 C CA . GLN B 1 337 ? 8.586 -44.844 -24.594 1 40.41 337 GLN B CA 1
ATOM 5990 C C . GLN B 1 337 ? 8.945 -44.844 -26.078 1 40.41 337 GLN B C 1
ATOM 5992 O O . GLN B 1 337 ? 9.391 -45.844 -26.609 1 40.41 337 GLN B O 1
ATOM 5997 N N . SER B 1 338 ? 8.82 -43.719 -26.75 1 40.56 338 SER B N 1
ATOM 5998 C CA . SER B 1 338 ? 8.953 -43.875 -28.188 1 40.56 338 SER B CA 1
ATOM 5999 C C . SER B 1 338 ? 10.422 -44 -28.594 1 40.56 338 SER B C 1
ATOM 6001 O O . SER B 1 338 ? 10.719 -44.469 -29.703 1 40.56 338 SER B O 1
ATOM 6003 N N . ASN B 1 339 ? 11.398 -43.469 -27.812 1 39.56 339 ASN B N 1
ATOM 6004 C CA . ASN B 1 339 ? 12.758 -43.531 -28.344 1 39.56 339 ASN B CA 1
ATOM 6005 C C . ASN B 1 339 ? 13.328 -44.938 -28.219 1 39.56 339 ASN B C 1
ATOM 6007 O O . ASN B 1 339 ? 14.484 -45.188 -28.594 1 39.56 339 ASN B O 1
ATOM 6011 N N . GLN B 1 340 ? 12.93 -45.844 -27.375 1 34.78 340 GLN B N 1
ATOM 6012 C CA . GLN B 1 340 ? 13.602 -47.125 -27.328 1 34.78 340 GLN B CA 1
ATOM 6013 C C . GLN B 1 340 ? 13.508 -47.844 -28.672 1 34.78 340 GLN B C 1
ATOM 6015 O O . GLN B 1 340 ? 14.289 -48.75 -28.953 1 34.78 340 GLN B O 1
ATOM 6020 N N . ASP B 1 341 ? 12.578 -47.625 -29.547 1 32.84 341 ASP B N 1
ATOM 6021 C CA . ASP B 1 341 ? 12.508 -48.469 -30.734 1 32.84 341 ASP B CA 1
ATOM 6022 C C . ASP B 1 341 ? 13.492 -48 -31.797 1 32.84 341 ASP B C 1
ATOM 6024 O O . ASP B 1 341 ? 13.852 -48.781 -32.688 1 32.84 341 ASP B O 1
ATOM 6028 N N . ASN B 1 342 ? 13.875 -46.656 -31.891 1 32.84 342 ASN B N 1
ATOM 6029 C CA . ASN B 1 342 ? 14.508 -46.312 -33.156 1 32.84 342 ASN B CA 1
ATOM 6030 C C . ASN B 1 342 ? 16.031 -46.375 -33.062 1 32.84 342 ASN B C 1
ATOM 6032 O O . ASN B 1 342 ? 16.734 -45.875 -33.938 1 32.84 342 ASN B O 1
ATOM 6036 N N . SER B 1 343 ? 16.75 -46.781 -32.031 1 32.16 343 SER B N 1
ATOM 6037 C CA . SER B 1 343 ? 18.203 -46.688 -31.922 1 32.16 343 SER B CA 1
ATOM 6038 C C . SER B 1 343 ? 18.906 -47.656 -32.875 1 32.16 343 SER B C 1
ATOM 6040 O O . SER B 1 343 ? 20.125 -47.781 -32.812 1 32.16 343 SER B O 1
ATOM 6042 N N . ASN B 1 344 ? 18.422 -48.406 -33.75 1 25.3 344 ASN B N 1
ATOM 6043 C CA . ASN B 1 344 ? 19.266 -49.375 -34.469 1 25.3 344 ASN B CA 1
ATOM 6044 C C . ASN B 1 344 ? 20.281 -48.656 -35.375 1 25.3 344 ASN B C 1
ATOM 6046 O O . ASN B 1 344 ? 21.375 -49.188 -35.594 1 25.3 344 ASN B O 1
ATOM 6050 N N . GLN B 1 345 ? 20.031 -47.656 -36.25 1 22.14 345 GLN B N 1
ATOM 6051 C CA . GLN B 1 345 ? 20.797 -47.531 -37.5 1 22.14 345 GLN B CA 1
ATOM 6052 C C . GLN B 1 345 ? 22.031 -46.656 -37.281 1 22.14 345 GLN B C 1
ATOM 6054 O O . GLN B 1 345 ? 22.984 -46.719 -38.062 1 22.14 345 GLN B O 1
ATOM 6059 N N . LYS B 1 346 ? 22.062 -45.375 -36.531 1 32.06 346 LYS B N 1
ATOM 6060 C CA . LYS B 1 346 ? 23.031 -44.375 -36.875 1 32.06 346 LYS B CA 1
ATOM 6061 C C . LYS B 1 346 ? 24.375 -44.625 -36.188 1 32.06 346 LYS B C 1
ATOM 6063 O O . LYS B 1 346 ? 24.531 -44.312 -35 1 32.06 346 LYS B O 1
ATOM 6068 N N . GLN B 1 347 ? 25.141 -45.719 -36.125 1 23.86 347 GLN B N 1
ATOM 6069 C CA . GLN B 1 347 ? 26.438 -46.031 -35.531 1 23.86 347 GLN B CA 1
ATOM 6070 C C . GLN B 1 347 ? 27.531 -45.094 -36.062 1 23.86 347 GLN B C 1
ATOM 6072 O O . GLN B 1 347 ? 28.594 -44.938 -35.438 1 23.86 347 GLN B O 1
ATOM 6077 N N . ALA B 1 348 ? 27.594 -44.531 -37.344 1 29.14 348 ALA B N 1
ATOM 6078 C CA . ALA B 1 348 ? 28.844 -44.281 -38.031 1 29.14 348 ALA B CA 1
ATOM 6079 C C . ALA B 1 348 ? 29.531 -43.031 -37.5 1 29.14 348 ALA B C 1
ATOM 6081 O O . ALA B 1 348 ? 30.75 -43 -37.312 1 29.14 348 ALA B O 1
ATOM 6082 N N . GLN B 1 349 ? 28.953 -41.781 -37.625 1 28.17 349 GLN B N 1
ATOM 6083 C CA . GLN B 1 349 ? 29.719 -40.562 -37.781 1 28.17 349 GLN B CA 1
ATOM 6084 C C . GLN B 1 349 ? 30.141 -40 -36.406 1 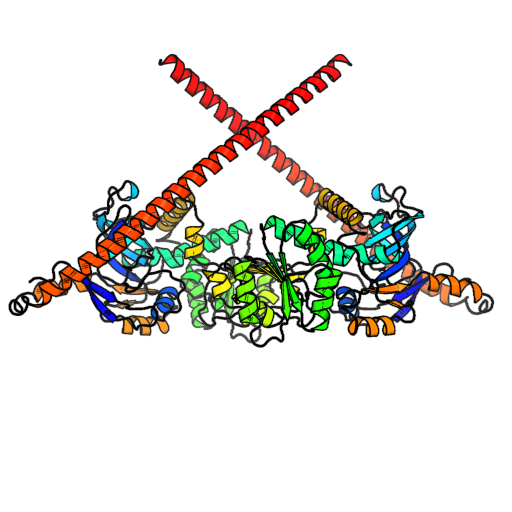28.17 349 GLN B C 1
ATOM 6086 O O . GLN B 1 349 ? 30.625 -38.875 -36.344 1 28.17 349 GLN B O 1
ATOM 6091 N N . SER B 1 350 ? 30.219 -40.625 -35.25 1 31.31 350 SER B N 1
ATOM 6092 C CA . SER B 1 350 ? 30.328 -40.219 -33.875 1 31.31 350 SER B CA 1
ATOM 6093 C C . SER B 1 350 ? 31.766 -39.844 -33.5 1 31.31 350 SER B C 1
ATOM 6095 O O . SER B 1 350 ? 32.062 -39.406 -32.375 1 31.31 350 SER B O 1
ATOM 6097 N N . GLN B 1 351 ? 32.812 -39.938 -34.281 1 29.17 351 GLN B N 1
ATOM 6098 C CA . GLN B 1 351 ? 34.188 -39.906 -33.781 1 29.17 351 GLN B CA 1
ATOM 6099 C C . GLN B 1 351 ? 34.625 -38.469 -33.469 1 29.17 351 GLN B C 1
ATOM 6101 O O . GLN B 1 351 ? 35.344 -38.219 -32.469 1 29.17 351 GLN B O 1
ATOM 6106 N N . ASN B 1 352 ? 34.344 -37.5 -34.406 1 34.12 352 ASN B N 1
ATOM 6107 C CA . ASN B 1 352 ? 35.125 -36.25 -34.406 1 34.12 352 ASN B CA 1
ATOM 6108 C C . ASN B 1 352 ? 34.719 -35.344 -33.25 1 34.12 352 ASN B C 1
ATOM 6110 O O . ASN B 1 352 ? 35.5 -34.5 -32.812 1 34.12 352 ASN B O 1
ATOM 6114 N N . GLU B 1 353 ? 33.344 -35.219 -32.875 1 35.5 353 GLU B N 1
ATOM 6115 C CA . GLU B 1 353 ? 32.875 -34.156 -32 1 35.5 353 GLU B CA 1
ATOM 6116 C C . GLU B 1 353 ? 33.25 -34.406 -30.562 1 35.5 353 GLU B C 1
ATOM 6118 O O . GLU B 1 353 ? 32.906 -33.594 -29.672 1 35.5 353 GLU B O 1
ATOM 6123 N N . GLU B 1 354 ? 34 -35.406 -30.125 1 37.69 354 GLU B N 1
ATOM 6124 C CA . GLU B 1 354 ? 34.406 -35.75 -28.781 1 37.69 354 GLU B CA 1
ATOM 6125 C C . GLU B 1 354 ? 35.469 -34.781 -28.266 1 37.69 354 GLU B C 1
ATOM 6127 O O . GLU B 1 354 ? 35.469 -34.438 -27.078 1 37.69 354 GLU B O 1
ATOM 6132 N N . GLN B 1 355 ? 36.375 -34.281 -29.125 1 42.59 355 GLN B N 1
ATOM 6133 C CA . GLN B 1 355 ? 37.531 -33.594 -28.609 1 42.59 355 GLN B CA 1
ATOM 6134 C C . GLN B 1 355 ? 37.156 -32.219 -28.047 1 42.59 355 GLN B C 1
ATOM 6136 O O . GLN B 1 355 ? 37.688 -31.781 -27.016 1 42.59 355 GLN B O 1
ATOM 6141 N N . LEU B 1 356 ? 36.25 -31.469 -28.734 1 42.56 356 LEU B N 1
ATOM 6142 C CA . LEU B 1 356 ? 35.938 -30.078 -28.359 1 42.56 356 LEU B CA 1
ATOM 6143 C C . LEU B 1 356 ? 35.156 -30.031 -27.062 1 42.56 356 LEU B C 1
ATOM 6145 O O . LEU B 1 356 ? 35.344 -29.125 -26.25 1 42.56 356 LEU B O 1
ATOM 6149 N N . SER B 1 357 ? 34.344 -31.078 -26.672 1 41.53 357 SER B N 1
ATOM 6150 C CA . SER B 1 357 ? 33.469 -31.078 -25.5 1 41.53 357 SER B CA 1
ATOM 6151 C C . SER B 1 357 ? 34.281 -31.219 -24.203 1 41.53 357 SER B C 1
ATOM 6153 O O . SER B 1 357 ? 33.844 -30.781 -23.141 1 41.53 357 SER B O 1
ATOM 6155 N N . GLN B 1 358 ? 35.5 -31.781 -24.203 1 44.53 358 GLN B N 1
ATOM 6156 C CA . GLN B 1 358 ? 36.281 -31.969 -22.984 1 44.53 358 GLN B CA 1
ATOM 6157 C C . GLN B 1 358 ? 36.812 -30.641 -22.453 1 44.53 358 GLN B C 1
ATOM 6159 O O . GLN B 1 358 ? 36.875 -30.422 -21.25 1 44.53 358 GLN B O 1
ATOM 6164 N N . GLN B 1 359 ? 37.156 -29.688 -23.391 1 46.28 359 GLN B N 1
ATOM 6165 C CA . GLN B 1 359 ? 37.812 -28.469 -22.953 1 46.28 359 GLN B CA 1
ATOM 6166 C C . GLN B 1 359 ? 36.844 -27.531 -22.25 1 46.28 359 GLN B C 1
ATOM 6168 O O . GLN B 1 359 ? 37.188 -26.859 -21.281 1 46.28 359 GLN B O 1
ATOM 6173 N N . LYS B 1 360 ? 35.562 -27.469 -22.781 1 49.06 360 LYS B N 1
ATOM 6174 C CA . LYS B 1 360 ? 34.594 -26.578 -22.156 1 49.06 360 LYS B CA 1
ATOM 6175 C C . LYS B 1 360 ? 34.188 -27.078 -20.781 1 49.06 360 LYS B C 1
ATOM 6177 O O . LYS B 1 360 ? 33.75 -26.297 -19.922 1 49.06 360 LYS B O 1
ATOM 6182 N N . GLU B 1 361 ? 34.344 -28.484 -20.641 1 44.03 361 GLU B N 1
ATOM 6183 C CA . GLU B 1 361 ? 34 -29.047 -19.344 1 44.03 361 GLU B CA 1
ATOM 6184 C C . GLU B 1 361 ? 35 -28.656 -18.266 1 44.03 361 GLU B C 1
ATOM 6186 O O . GLU B 1 361 ? 34.625 -28.406 -17.125 1 44.03 361 GLU B O 1
ATOM 6191 N N . GLN B 1 362 ? 36.25 -28.531 -18.625 1 49.12 362 GLN B N 1
ATOM 6192 C CA . GLN B 1 362 ? 37.281 -28.219 -17.625 1 49.12 362 GLN B CA 1
ATOM 6193 C C . GLN B 1 362 ? 37.094 -26.781 -17.109 1 49.12 362 GLN B C 1
ATOM 6195 O O . GLN B 1 362 ? 37.25 -26.531 -15.906 1 49.12 362 GLN B O 1
ATOM 6200 N N . ASN B 1 363 ? 36.781 -25.844 -18.047 1 49.47 363 ASN B N 1
ATOM 6201 C CA . ASN B 1 363 ? 36.656 -24.453 -17.641 1 49.47 363 ASN B CA 1
ATOM 6202 C C . ASN B 1 363 ? 35.406 -24.234 -16.766 1 49.47 363 ASN B C 1
ATOM 6204 O O . ASN B 1 363 ? 35.438 -23.422 -15.836 1 49.47 363 ASN B O 1
ATOM 6208 N N . LYS B 1 364 ? 34.281 -24.922 -17.062 1 50.34 364 LYS B N 1
ATOM 6209 C CA . LYS B 1 364 ? 33.062 -24.812 -16.266 1 50.34 364 LYS B CA 1
ATOM 6210 C C . LYS B 1 364 ? 33.281 -25.359 -14.859 1 50.34 364 LYS B C 1
ATOM 6212 O O . LYS B 1 364 ? 32.75 -24.797 -13.891 1 50.34 364 LYS B O 1
ATOM 6217 N N . VAL B 1 365 ? 34.156 -26.406 -14.758 1 49.44 365 VAL B N 1
ATOM 6218 C CA . VAL B 1 365 ? 34.438 -26.984 -13.453 1 49.44 365 VAL B CA 1
ATOM 6219 C C . VAL B 1 365 ? 35.219 -25.984 -12.594 1 49.44 365 VAL B C 1
ATOM 6221 O O . VAL B 1 365 ? 34.938 -25.828 -11.406 1 49.44 365 VAL B O 1
ATOM 6224 N N . GLN B 1 366 ? 36.125 -25.281 -13.289 1 52.53 366 GLN B N 1
ATOM 6225 C CA . GLN B 1 366 ? 36.906 -24.328 -12.523 1 52.53 366 GLN B CA 1
ATOM 6226 C C . GLN B 1 366 ? 36.062 -23.172 -12.031 1 52.53 366 GLN B C 1
ATOM 6228 O O . GLN B 1 366 ? 36.188 -22.734 -10.883 1 52.53 366 GLN B O 1
ATOM 6233 N N . GLN B 1 367 ? 35.156 -22.719 -12.93 1 51.66 367 GLN B N 1
ATOM 6234 C CA . GLN B 1 367 ? 34.281 -21.609 -12.516 1 51.66 367 GLN B CA 1
ATOM 6235 C C . GLN B 1 367 ? 33.312 -22.062 -11.445 1 51.66 367 GLN B C 1
ATOM 6237 O O . GLN B 1 367 ? 33.031 -21.312 -10.5 1 51.66 367 GLN B O 1
ATOM 6242 N N . GLN B 1 368 ? 32.844 -23.328 -11.531 1 49.28 368 GLN B N 1
ATOM 6243 C CA . GLN B 1 368 ? 31.922 -23.844 -10.531 1 49.28 368 GLN B CA 1
ATOM 6244 C C . GLN B 1 368 ? 32.625 -24.031 -9.188 1 49.28 368 GLN B C 1
ATOM 6246 O O . GLN B 1 368 ? 32.031 -23.781 -8.133 1 49.28 368 GLN B O 1
ATOM 6251 N N . GLN B 1 369 ? 33.906 -24.438 -9.227 1 53.31 369 GLN B N 1
ATOM 6252 C CA . GLN B 1 369 ? 34.656 -24.594 -7.984 1 53.31 369 GLN B CA 1
ATOM 6253 C C . GLN B 1 369 ? 34.844 -23.25 -7.289 1 53.31 369 GLN B C 1
ATOM 6255 O O . GLN B 1 369 ? 34.719 -23.156 -6.066 1 53.31 369 GLN B O 1
ATOM 6260 N N . GLN B 1 370 ? 35.094 -22.219 -8.078 1 55.59 370 GLN B N 1
ATOM 6261 C CA . GLN B 1 370 ? 35.281 -20.891 -7.492 1 55.59 370 GLN B CA 1
ATOM 6262 C C . GLN B 1 370 ? 33.969 -20.359 -6.898 1 55.59 370 GLN B C 1
ATOM 6264 O O . GLN B 1 370 ? 34 -19.75 -5.824 1 55.59 370 GLN B O 1
ATOM 6269 N N . GLN B 1 371 ? 32.875 -20.625 -7.566 1 52.28 371 GLN B N 1
ATOM 6270 C CA . GLN B 1 371 ? 31.594 -20.172 -7.062 1 52.28 371 GLN B CA 1
ATOM 6271 C C . GLN B 1 371 ? 31.188 -20.953 -5.809 1 52.28 371 GLN B C 1
ATOM 6273 O O . GLN B 1 371 ? 30.625 -20.375 -4.871 1 52.28 371 GLN B O 1
ATOM 6278 N N . GLN B 1 372 ? 31.547 -22.234 -5.75 1 52.53 372 GLN B N 1
ATOM 6279 C CA . GLN B 1 372 ? 31.266 -23.047 -4.574 1 52.53 372 GLN B CA 1
ATOM 6280 C C . GLN B 1 372 ? 32.062 -22.578 -3.369 1 52.53 372 GLN B C 1
ATOM 6282 O O . GLN B 1 372 ? 31.562 -22.547 -2.248 1 52.53 372 GLN B O 1
ATOM 6287 N N . GLN B 1 373 ? 33.344 -22.219 -3.6 1 55.91 373 GLN B N 1
ATOM 6288 C CA . GLN B 1 373 ? 34.188 -21.719 -2.506 1 55.91 373 GLN B CA 1
ATOM 6289 C C . GLN B 1 373 ? 33.625 -20.406 -1.956 1 55.91 373 GLN B C 1
ATOM 6291 O O . GLN B 1 373 ? 33.625 -20.188 -0.742 1 55.91 373 GLN B O 1
ATOM 6296 N N . GLN B 1 374 ? 33.156 -19.562 -2.85 1 54.94 374 GLN B N 1
ATOM 6297 C CA . GLN B 1 374 ? 32.625 -18.266 -2.418 1 54.94 374 GLN B CA 1
ATOM 6298 C C . GLN B 1 374 ? 31.312 -18.453 -1.651 1 54.94 374 GLN B C 1
ATOM 6300 O O . GLN B 1 374 ? 31.078 -17.781 -0.653 1 54.94 374 GLN B O 1
ATOM 6305 N N . GLN B 1 375 ? 30.531 -19.406 -2.078 1 52.69 375 GLN B N 1
ATOM 6306 C CA . GLN B 1 375 ? 29.266 -19.688 -1.393 1 52.69 375 GLN B CA 1
ATOM 6307 C C . GLN B 1 375 ? 29.516 -20.297 -0.018 1 52.69 375 GLN B C 1
ATOM 6309 O O . GLN B 1 375 ? 28.828 -19.969 0.949 1 52.69 375 GLN B O 1
ATOM 6314 N N . GLN B 1 376 ? 30.531 -21.172 0.093 1 54.38 376 GLN B N 1
ATOM 6315 C CA . GLN B 1 376 ? 30.875 -21.766 1.38 1 54.38 376 GLN B CA 1
ATOM 6316 C C . GLN B 1 376 ? 31.359 -20.703 2.361 1 54.38 376 GLN B C 1
ATOM 6318 O O . GLN B 1 376 ? 31.016 -20.75 3.545 1 54.38 376 GLN B O 1
ATOM 6323 N N . GLN B 1 377 ? 32.125 -19.781 1.864 1 56.28 377 GLN B N 1
ATOM 6324 C CA . GLN B 1 377 ? 32.625 -18.703 2.723 1 56.28 377 GLN B CA 1
ATOM 6325 C C . GLN B 1 377 ? 31.5 -17.812 3.199 1 56.28 377 GLN B C 1
ATOM 6327 O O . GLN B 1 377 ? 31.469 -17.391 4.359 1 56.28 377 GLN B O 1
ATOM 6332 N N . GLN B 1 378 ? 30.562 -17.578 2.316 1 53.62 378 GLN B N 1
ATOM 6333 C CA . GLN B 1 378 ? 29.422 -16.75 2.684 1 53.62 378 GLN B CA 1
ATOM 6334 C C . GLN B 1 378 ? 28.531 -17.469 3.686 1 53.62 378 GLN B C 1
ATOM 6336 O O . GLN B 1 378 ? 28.016 -16.844 4.625 1 53.62 378 GLN B O 1
ATOM 6341 N N . GLN B 1 379 ? 28.391 -18.75 3.523 1 52.5 379 GLN B N 1
ATOM 6342 C CA . GLN B 1 379 ? 27.609 -19.547 4.461 1 52.5 379 GLN B CA 1
ATOM 6343 C C . GLN B 1 379 ? 28.266 -19.594 5.836 1 52.5 379 GLN B C 1
ATOM 6345 O O . GLN B 1 379 ? 27.594 -19.484 6.859 1 52.5 379 GLN B O 1
ATOM 6350 N N . GLN B 1 380 ? 29.562 -19.734 5.883 1 54 380 GLN B N 1
ATOM 6351 C CA . GLN B 1 380 ? 30.297 -19.734 7.148 1 54 380 GLN B CA 1
ATOM 6352 C C . GLN B 1 380 ? 30.156 -18.391 7.859 1 54 380 GLN B C 1
ATOM 6354 O O . GLN B 1 380 ? 29.984 -18.344 9.078 1 54 380 GLN B O 1
ATOM 6359 N N . GLN B 1 381 ? 30.219 -17.359 7.086 1 54.34 381 GLN B N 1
ATOM 6360 C CA . GLN B 1 381 ? 30.078 -16.016 7.664 1 54.34 381 GLN B CA 1
ATOM 6361 C C . GLN B 1 381 ? 28.672 -15.797 8.195 1 54.34 381 GLN B C 1
ATOM 6363 O O . GLN B 1 381 ? 28.484 -15.195 9.258 1 54.34 381 GLN B O 1
ATOM 6368 N N . GLN B 1 382 ? 27.703 -16.328 7.488 1 51.94 382 GLN B N 1
ATOM 6369 C CA . GLN B 1 382 ? 26.328 -16.219 7.934 1 51.94 382 GLN B CA 1
ATOM 6370 C C . GLN B 1 382 ? 26.078 -17.047 9.188 1 51.94 382 GLN B C 1
ATOM 6372 O O . GLN B 1 382 ? 25.375 -16.609 10.102 1 51.94 382 GLN B O 1
ATOM 6377 N N . GLN B 1 383 ? 26.672 -18.219 9.258 1 52.5 383 GLN B N 1
ATOM 6378 C CA . GLN B 1 383 ? 26.547 -19.062 10.438 1 52.5 383 GLN B CA 1
ATOM 6379 C C . GLN B 1 383 ? 27.203 -18.406 11.648 1 52.5 383 GLN B C 1
ATOM 6381 O O . GLN B 1 383 ? 26.672 -18.469 12.758 1 52.5 383 GLN B O 1
ATOM 6386 N N . GLN B 1 384 ? 28.328 -17.781 11.43 1 54.47 384 GLN B N 1
ATOM 6387 C CA . GLN B 1 384 ? 29.016 -17.078 12.516 1 54.47 384 GLN B CA 1
ATOM 6388 C C . GLN B 1 384 ? 28.188 -15.891 13 1 54.47 384 GLN B C 1
ATOM 6390 O O . GLN B 1 384 ? 28.094 -15.648 14.203 1 54.47 384 GLN B O 1
ATOM 6395 N N . GLN B 1 385 ? 27.547 -15.258 12.062 1 53.66 385 GLN B N 1
ATOM 6396 C CA . GLN B 1 385 ? 26.703 -14.117 12.43 1 53.66 385 GLN B CA 1
ATOM 6397 C C . GLN B 1 385 ? 25.453 -14.57 13.18 1 53.66 385 GLN B C 1
ATOM 6399 O O . GLN B 1 385 ? 25.047 -13.922 14.148 1 53.66 385 GLN B O 1
ATOM 6404 N N . GLN B 1 386 ? 24.922 -15.711 12.805 1 53 386 GLN B N 1
ATOM 6405 C CA . GLN B 1 386 ? 23.781 -16.266 13.508 1 53 386 GLN B CA 1
ATOM 6406 C C . GLN B 1 386 ? 24.156 -16.703 14.922 1 53 386 GLN B C 1
ATOM 6408 O O . GLN B 1 386 ? 23.406 -16.484 15.867 1 53 386 GLN B O 1
ATOM 6413 N N . LEU B 1 387 ? 25.344 -17.25 15.086 1 55.19 387 LEU B N 1
ATOM 6414 C CA . LEU B 1 387 ? 25.844 -17.656 16.406 1 55.19 387 LEU B CA 1
ATOM 6415 C C . LEU B 1 387 ? 26.047 -16.438 17.297 1 55.19 387 LEU B C 1
ATOM 6417 O O . LEU B 1 387 ? 25.703 -16.469 18.484 1 55.19 387 LEU B O 1
ATOM 6421 N N . ILE B 1 388 ? 26.469 -15.359 16.688 1 56.16 388 ILE B N 1
ATOM 6422 C CA . ILE B 1 388 ? 26.703 -14.125 17.422 1 56.16 388 ILE B CA 1
ATOM 6423 C C . ILE B 1 388 ? 25.359 -13.523 17.844 1 56.16 388 ILE B C 1
ATOM 6425 O O . ILE B 1 388 ? 25.188 -13.086 18.984 1 56.16 388 ILE B O 1
ATOM 6429 N N . ILE B 1 389 ? 24.328 -13.68 17 1 54.66 389 ILE B N 1
ATOM 6430 C CA . ILE B 1 389 ? 23 -13.164 17.297 1 54.66 389 ILE B CA 1
ATOM 6431 C C . ILE B 1 389 ? 22.359 -13.992 18.406 1 54.66 389 ILE B C 1
ATOM 6433 O O . ILE B 1 389 ? 21.75 -13.445 19.328 1 54.66 389 ILE B O 1
ATOM 6437 N N . ILE B 1 390 ? 22.609 -15.305 18.453 1 54.84 390 ILE B N 1
ATOM 6438 C CA . ILE B 1 390 ? 22.094 -16.203 19.469 1 54.84 390 ILE B CA 1
ATOM 6439 C C . ILE B 1 390 ? 22.734 -15.891 20.812 1 54.84 390 ILE B C 1
ATOM 6441 O O . ILE B 1 390 ? 22.047 -15.797 21.828 1 54.84 390 ILE B O 1
ATOM 6445 N N . ILE B 1 391 ? 24.016 -15.578 20.781 1 57.59 391 ILE B N 1
ATOM 6446 C CA . ILE B 1 391 ? 24.75 -15.281 22 1 57.59 391 ILE B CA 1
ATOM 6447 C C . ILE B 1 391 ? 24.281 -13.945 22.578 1 57.59 391 ILE B C 1
ATOM 6449 O O . ILE B 1 391 ? 24.047 -13.828 23.781 1 57.59 391 ILE B O 1
ATOM 6453 N N . ILE B 1 392 ? 24 -13.031 21.688 1 56.88 392 ILE B N 1
ATOM 6454 C CA . ILE B 1 392 ? 23.578 -11.711 22.125 1 56.88 392 ILE B CA 1
ATOM 6455 C C . ILE B 1 392 ? 22.156 -11.781 22.672 1 56.88 392 ILE B C 1
ATOM 6457 O O . ILE B 1 392 ? 21.844 -11.195 23.719 1 56.88 392 ILE B O 1
ATOM 6461 N N . THR B 1 393 ? 21.312 -12.633 22.109 1 56.5 393 THR B N 1
ATOM 6462 C CA . THR B 1 393 ? 19.953 -12.812 22.578 1 56.5 393 THR B CA 1
ATOM 6463 C C . THR B 1 393 ? 19.922 -13.492 23.938 1 56.5 393 THR B C 1
ATOM 6465 O O . THR B 1 393 ? 19.156 -13.094 24.812 1 56.5 393 THR B O 1
ATOM 6468 N N . ILE B 1 394 ? 20.812 -14.398 24.203 1 57.75 394 ILE B N 1
ATOM 6469 C CA . ILE B 1 394 ? 20.938 -15.109 25.469 1 57.75 394 ILE B CA 1
ATOM 6470 C C . ILE B 1 394 ? 21.406 -14.148 26.562 1 57.75 394 ILE B C 1
ATOM 6472 O O . ILE B 1 394 ? 20.859 -14.141 27.672 1 57.75 394 ILE B O 1
ATOM 6476 N N . ILE B 1 395 ? 22.25 -13.258 26.188 1 58.72 395 ILE B N 1
ATOM 6477 C CA . ILE B 1 395 ? 22.797 -12.297 27.141 1 58.72 395 ILE B CA 1
ATOM 6478 C C . ILE B 1 395 ? 21.703 -11.297 27.531 1 58.72 395 ILE B C 1
ATOM 6480 O O . ILE B 1 395 ? 21.547 -10.961 28.703 1 58.72 395 ILE B O 1
ATOM 6484 N N . ILE B 1 396 ? 20.859 -10.977 26.594 1 59.09 396 ILE B N 1
ATOM 6485 C CA . ILE B 1 396 ? 19.781 -10.031 26.844 1 59.09 396 ILE B CA 1
ATOM 6486 C C . ILE B 1 396 ? 18.719 -10.68 27.719 1 59.09 396 ILE B C 1
ATOM 6488 O O . ILE B 1 396 ? 18.203 -10.062 28.656 1 59.09 396 ILE B O 1
ATOM 6492 N N . ILE B 1 397 ? 18.5 -11.961 27.562 1 60.34 397 ILE B N 1
ATOM 6493 C CA . ILE B 1 397 ? 17.531 -12.719 28.344 1 60.34 397 ILE B CA 1
ATOM 6494 C C . ILE B 1 397 ? 18.031 -12.875 29.781 1 60.34 397 ILE B C 1
ATOM 6496 O O . ILE B 1 397 ? 17.281 -12.68 30.734 1 60.34 397 ILE B O 1
ATOM 6500 N N . ILE B 1 398 ? 19.281 -13.078 29.969 1 60.03 398 ILE B N 1
ATOM 6501 C CA . ILE B 1 398 ? 19.891 -13.242 31.281 1 60.03 398 ILE B CA 1
ATOM 6502 C C . ILE B 1 398 ? 19.844 -11.914 32.031 1 60.03 398 ILE B C 1
ATOM 6504 O O . ILE B 1 398 ? 19.5 -11.891 33.219 1 60.03 398 ILE B O 1
ATOM 6508 N N . ARG B 1 399 ? 20.031 -10.836 31.391 1 60.81 399 ARG B N 1
ATOM 6509 C CA . ARG B 1 399 ? 20 -9.523 32.031 1 60.81 399 ARG B CA 1
ATOM 6510 C C . ARG B 1 399 ? 18.578 -9.148 32.438 1 60.81 399 ARG B C 1
ATOM 6512 O O . ARG B 1 399 ? 18.375 -8.562 33.5 1 60.81 399 ARG B O 1
ATOM 6519 N N . ARG B 1 400 ? 17.609 -9.562 31.609 1 60.94 400 ARG B N 1
ATOM 6520 C CA . ARG B 1 400 ? 16.219 -9.305 31.938 1 60.94 400 ARG B CA 1
ATOM 6521 C C . ARG B 1 400 ? 15.75 -10.148 33.094 1 60.94 400 ARG B C 1
ATOM 6523 O O . ARG B 1 400 ? 15.023 -9.672 33.969 1 60.94 400 ARG B O 1
ATOM 6530 N N . ILE B 1 401 ? 16.234 -11.359 33.156 1 60.19 401 ILE B N 1
ATOM 6531 C CA . ILE B 1 401 ? 15.914 -12.258 34.25 1 60.19 401 ILE B CA 1
ATOM 6532 C C . ILE B 1 401 ? 16.531 -11.734 35.562 1 60.19 401 ILE B C 1
ATOM 6534 O O . ILE B 1 401 ? 15.875 -11.711 36.594 1 60.19 401 ILE B O 1
ATOM 6538 N N . THR B 1 402 ? 17.719 -11.203 35.438 1 59.94 402 THR B N 1
ATOM 6539 C CA . THR B 1 402 ? 18.391 -10.664 36.625 1 59.94 402 THR B CA 1
ATOM 6540 C C . THR B 1 402 ? 17.688 -9.406 37.125 1 59.94 402 THR B C 1
ATOM 6542 O O . THR B 1 402 ? 17.531 -9.211 38.344 1 59.94 402 THR B O 1
ATOM 6545 N N . LEU B 1 403 ? 17.109 -8.641 36.188 1 63.03 403 LEU B N 1
ATOM 6546 C CA . LEU B 1 403 ? 16.375 -7.438 36.562 1 63.03 403 LEU B CA 1
ATOM 6547 C C . LEU B 1 403 ? 15.039 -7.785 37.219 1 63.03 403 LEU B C 1
ATOM 6549 O O . LEU B 1 403 ? 14.641 -7.164 38.188 1 63.03 403 LEU B O 1
ATOM 6553 N N . ILE B 1 404 ? 14.438 -8.836 36.719 1 62.16 404 ILE B N 1
ATOM 6554 C CA . ILE B 1 404 ? 13.164 -9.281 37.312 1 62.16 404 ILE B CA 1
ATOM 6555 C C . ILE B 1 404 ? 13.391 -9.836 38.688 1 62.16 404 ILE B C 1
ATOM 6557 O O . ILE B 1 404 ? 12.625 -9.539 39.625 1 62.16 404 ILE B O 1
ATOM 6561 N N . ILE B 1 405 ? 14.492 -10.523 38.875 1 62.22 405 ILE B N 1
ATOM 6562 C CA . ILE B 1 405 ? 14.844 -11.062 40.188 1 62.22 405 ILE B CA 1
ATOM 6563 C C . ILE B 1 405 ? 15.109 -9.922 41.156 1 62.22 405 ILE B C 1
ATOM 6565 O O . ILE B 1 405 ? 14.648 -9.953 42.312 1 62.22 405 ILE B O 1
ATOM 6569 N N . ARG B 1 406 ? 15.719 -8.891 40.688 1 64.75 406 ARG B N 1
ATOM 6570 C CA . ARG B 1 406 ? 16.031 -7.738 41.531 1 64.75 406 ARG B CA 1
ATOM 6571 C C . ARG B 1 406 ? 14.758 -6.977 41.875 1 64.75 406 ARG B C 1
ATOM 6573 O O . ARG B 1 406 ? 14.586 -6.543 43.031 1 64.75 406 ARG B O 1
ATOM 6580 N N . ILE B 1 407 ? 13.898 -6.891 40.906 1 63.19 407 ILE B N 1
ATOM 6581 C CA . ILE B 1 407 ? 12.648 -6.184 41.156 1 63.19 407 ILE B CA 1
ATOM 6582 C C . ILE B 1 407 ? 11.781 -6.98 42.125 1 63.19 407 ILE B C 1
ATOM 6584 O O . ILE B 1 407 ? 11.188 -6.41 43.031 1 63.19 407 ILE B O 1
ATOM 6588 N N . THR B 1 408 ? 11.797 -8.32 42 1 62.66 408 THR B N 1
ATOM 6589 C CA . THR B 1 408 ? 11.047 -9.188 42.875 1 62.66 408 THR B CA 1
ATOM 6590 C C . THR B 1 408 ? 11.625 -9.148 44.281 1 62.66 408 THR B C 1
ATOM 6592 O O . THR B 1 408 ? 10.883 -9.117 45.281 1 62.66 408 THR B O 1
ATOM 6595 N N . LEU B 1 409 ? 12.922 -8.984 44.375 1 66.12 409 LEU B N 1
ATOM 6596 C CA . LEU B 1 409 ? 13.586 -8.914 45.688 1 66.12 409 LEU B CA 1
ATOM 6597 C C . LEU B 1 409 ? 13.281 -7.594 46.375 1 66.12 409 LEU B C 1
ATOM 6599 O O . LEU B 1 409 ? 13.062 -7.562 47.594 1 66.12 409 LEU B O 1
ATOM 6603 N N . ILE B 1 410 ? 13.148 -6.559 45.625 1 63.19 410 ILE B N 1
ATOM 6604 C CA . ILE B 1 410 ? 12.812 -5.246 46.188 1 63.19 410 ILE B CA 1
ATOM 6605 C C . ILE B 1 410 ? 11.359 -5.238 46.656 1 63.19 410 ILE B C 1
ATOM 6607 O O . ILE B 1 410 ? 11.047 -4.715 47.719 1 63.19 410 ILE B O 1
ATOM 6611 N N . ARG B 1 411 ? 10.477 -5.945 45.969 1 62.34 411 ARG B N 1
ATOM 6612 C CA . ARG B 1 411 ? 9.062 -6.02 46.344 1 62.34 411 ARG B CA 1
ATOM 6613 C C . ARG B 1 411 ? 8.883 -6.852 47.594 1 62.34 411 ARG B C 1
ATOM 6615 O O . ARG B 1 411 ? 8.086 -6.5 48.469 1 62.34 411 ARG B O 1
ATOM 6622 N N . ILE B 1 412 ? 9.609 -7.891 47.656 1 62.12 412 ILE B N 1
ATOM 6623 C CA . ILE B 1 412 ? 9.578 -8.711 48.875 1 62.12 412 ILE B CA 1
ATOM 6624 C C . ILE B 1 412 ? 10.07 -7.902 50.062 1 62.12 412 ILE B C 1
ATOM 6626 O O . ILE B 1 412 ? 9.477 -7.949 51.156 1 62.12 412 ILE B O 1
ATOM 6630 N N . ARG B 1 413 ? 11.062 -7.039 49.844 1 61.69 413 ARG B N 1
ATOM 6631 C CA . ARG B 1 413 ? 11.586 -6.207 50.938 1 61.69 413 ARG B CA 1
ATOM 6632 C C . ARG B 1 413 ? 10.562 -5.152 51.344 1 61.69 413 ARG B C 1
ATOM 6634 O O . ARG B 1 413 ? 10.391 -4.895 52.531 1 61.69 413 ARG B O 1
ATOM 6641 N N . ILE B 1 414 ? 9.852 -4.656 50.406 1 61.94 414 ILE B N 1
ATOM 6642 C CA . ILE B 1 414 ? 8.828 -3.656 50.688 1 61.94 414 ILE B CA 1
ATOM 6643 C C . ILE B 1 414 ? 7.652 -4.316 51.406 1 61.94 414 ILE B C 1
ATOM 6645 O O . ILE B 1 414 ? 7.141 -3.787 52.375 1 61.94 414 ILE B O 1
ATOM 6649 N N . ALA B 1 415 ? 7.258 -5.539 51 1 60.03 415 ALA B N 1
ATOM 6650 C CA . ALA B 1 415 ? 6.18 -6.277 51.656 1 60.03 415 ALA B CA 1
ATOM 6651 C C . ALA B 1 415 ? 6.555 -6.645 53.062 1 60.03 415 ALA B C 1
ATOM 6653 O O . ALA B 1 415 ? 5.73 -6.535 54 1 60.03 415 ALA B O 1
ATOM 6654 N N . LEU B 1 416 ? 7.773 -6.918 53.25 1 62.53 416 LEU B N 1
ATOM 6655 C CA . LEU B 1 416 ? 8.242 -7.25 54.594 1 62.53 416 LEU B CA 1
ATOM 6656 C C . LEU B 1 416 ? 8.219 -6.02 55.5 1 62.53 416 LEU B C 1
ATOM 6658 O O . LEU B 1 416 ? 7.863 -6.113 56.688 1 62.53 416 LEU B O 1
ATOM 6662 N N . ILE B 1 417 ? 8.461 -4.879 54.938 1 59.47 417 ILE B N 1
ATOM 6663 C CA . ILE B 1 417 ? 8.445 -3.643 55.719 1 59.47 417 ILE B CA 1
ATOM 6664 C C . ILE B 1 417 ? 7.008 -3.287 56.094 1 59.47 417 ILE B C 1
ATOM 6666 O O . ILE B 1 417 ? 6.738 -2.898 57.219 1 59.47 417 ILE B O 1
ATOM 6670 N N . ILE B 1 418 ? 6.066 -3.592 55.188 1 59.03 418 ILE B N 1
ATOM 6671 C CA . ILE B 1 418 ? 4.672 -3.26 55.469 1 59.03 418 ILE B CA 1
ATOM 6672 C C . ILE B 1 418 ? 4.117 -4.184 56.531 1 59.03 418 ILE B C 1
ATOM 6674 O O . ILE B 1 418 ? 3.416 -3.736 57.469 1 59.03 418 ILE B O 1
ATOM 6678 N N . ILE B 1 419 ? 4.461 -5.441 56.5 1 56.97 419 ILE B N 1
ATOM 6679 C CA . ILE B 1 419 ? 3.959 -6.359 57.5 1 56.97 419 ILE B CA 1
ATOM 6680 C C . ILE B 1 419 ? 4.535 -5.988 58.875 1 56.97 419 ILE B C 1
ATOM 6682 O O . ILE B 1 419 ? 3.832 -6.027 59.875 1 56.97 419 ILE B O 1
ATOM 6686 N N . LYS B 1 420 ? 5.746 -5.469 58.969 1 61.03 420 LYS B N 1
ATOM 6687 C CA . LYS B 1 420 ? 6.312 -5.129 60.281 1 61.03 420 LYS B CA 1
ATOM 6688 C C . LYS B 1 420 ? 5.648 -3.885 60.844 1 61.03 420 LYS B C 1
ATOM 6690 O O . LYS B 1 420 ? 5.566 -3.732 62.062 1 61.03 420 LYS B O 1
ATOM 6695 N N . THR B 1 421 ? 5.238 -2.973 59.844 1 55.16 421 THR B N 1
ATOM 6696 C CA . THR B 1 421 ? 4.684 -1.75 60.406 1 55.16 421 THR B CA 1
ATOM 6697 C C . THR B 1 421 ? 3.225 -1.955 60.812 1 55.16 421 THR B C 1
ATOM 6699 O O . THR B 1 421 ? 2.66 -1.15 61.562 1 55.16 421 THR B O 1
ATOM 6702 N N . GLN B 1 422 ? 2.584 -3.105 60.531 1 44.47 422 GLN B N 1
ATOM 6703 C CA . GLN B 1 422 ? 1.304 -3.336 61.188 1 44.47 422 GLN B CA 1
ATOM 6704 C C . GLN B 1 422 ? 1.488 -4.094 62.5 1 44.47 422 GLN B C 1
ATOM 6706 O O . GLN B 1 422 ? 2.186 -5.109 62.531 1 44.47 422 GLN B O 1
#

Foldseek 3Di:
DQLVFKKWAFWDADLQGATDIDIGGQDDDAAQKFKWQFFKAFDDPQQVCSNNSNHPQPEDPGAGGGFWFKGATCDHNDDPLCPPRHGFIKIFTASYRHHRRMSIRMHGSLGIDTDDPPDDRHLSRQQDDLVLLLVLVVVVCVVVVFQEEEEPQCLFLSNLLNLQVCVVVNYAYAHEHADPVSVVVSCPVRVHDHYAHCPDPCRLVVLLVVQVVRVHAEYEYADAALVQQSNLVSHAQNHEYEYEHHNHHPHHHVHDPVSCPVSVYYYYYDYSVVSQVPDDSVRSVVSVVVSNVPSPHSSGWDEDEEDESNCVVVLVVCCVVCRSVTIYMYGSPVVVPPVVPPPDDDPPDPPDPVPVVVVVVVVVVVVVVVVVVVVVVVVVVVVVVVVVVVVVVVVVVVVVVVVVVVVVVVVVVVVVVVVVVD/DQLPFKKWAFWDADLQGATDIDIDGQDDDAAQKFKWQFFKAFDDPQQVCSNNSNHPQPEDPGAGGGFWFKGATCDHNDDDLCPPRHGFIKIFTASYRHHRRMRIRMHGSLGIDTDDPPDDRHLSRQQDALVLLLVLVLVVCVVVVFQEEEEPQCLFLSNLLNLQVCVVVNYAYAHEHADPVSVVVSCPVRNHDHYAHCPDPCRLVVLLVVQVVRVHAEYEYADAALVQQSNLVSHAQNHEYEYEHHNHHPHHHVHDPVSCPVSVYYYYYDYSVVSQVPDDSVRSVVSVVVSNVPSPHSSGWDADEEDESNCVVVLVVCCVVCRSVTIYMYGSPVVVPPPVPPPPDDPPDPPPPVPVVVVVVVVVVVVVVVVVVVVVVVVVVVVVVVVVVVVVVVVVVVVVVVVVVVVVVVVVVVVVVVVVVD

pLDDT: mean 85.4, std 19.61, range [22.14, 98.94]

Radius of gyration: 34.34 Å; Cα contacts (8 Å, |Δi|>4): 1586; chains: 2; bounding box: 77×104×99 Å